Protein 5MP7 (pdb70)

Organism: Mycolicibacterium smegmatis (strain ATCC 700084 / mc(2)155) (NCBI:txid246196)

Sequence (894 aa):
KNLMLFAGRAHPELADQVAKELDVAVTAQTARDFANGEIFVRFDESVRGCDAFVLQSHPAPLNQWLMEQLIMIDALKRGSAKRITAILPFYPYARQDKKHRGREPISARLVADLLKTAGADRIVSVDLHTDQIQGFFDGPVDHMRAQKLLTGYIGEHYADEDMVVVSPDSGRVRVAEKWADSLGGVPLAFIHKTRSNRVVGDVKGKTCILTDDMIDTGGTIAGAVNLLREDGAKDVIIAATHGVLSDPAPQRLAECGAREVIVTNTLPITEDKRFPQLTVLSIAPLLANTIRAVFENGKNLMLFAGRAHPELADQVAKELDVAVTAQTARDFANGEIFVRFDESVRGCDAFVLQSHPAPLNQWLMEQLIMIDALKRGSAKRITAILPFYPYARQDKKHRGREPISARLVADLLKTAGADRIVSVDLHTDQIQGFFDGPVDHMRAQKLLTGYIGEHYADEDMVVVSPDSGRVRVAEKWADSLGGVPLAFIHKTRSNRVVGDVKGKTCILTDDMIDTGGTIAGAVNLLREDGAKDVIIAATHGVLSDPAPQRLAECGAREVIVTNTLPITEDKRFPQLTVLSIAPLLANTIRAVFENGKNLMLFAGRAHPELADQVAKELDVAVTAQTARDFANGEIFVRFDESVRGCDAFVLQSHPAPLNQWLMEQLIMIDALKRGSAKRITAILPFYPYARQDKKHRGREPISARLVADLLKTAGADRIVSVDLHTDQIQGFFDGPVDHMRAQKLLTGYIGEHYADEDMVVVSPDSGRVRVAEKWADSLGGVPLAFIHKTRSNRVVGDVKGKTCILTDDMIDTGGTIAGAVNLLREDGAKDVIIAATHGVLSDPAPQRLAECGAREVIVTNTLPITEDKRFPQLTVLSIAPLLANTIRAVFENG

CATH classification: 3.40.50.2020 (+1 more: 3.40.50.2020)

Solvent-accessible surface area: 37695 Å² total; per-residue (Å²): 149,76,28,17,0,0,11,8,83,13,12,90,125,1,7,67,63,0,12,152,90,23,132,44,87,56,7,51,37,24,4,143,64,86,49,3,16,5,6,42,1,88,2,72,80,63,2,179,27,0,7,1,3,0,6,2,3,0,24,59,82,0,6,36,29,0,0,0,0,0,1,0,0,0,3,0,82,70,14,60,18,117,92,5,2,0,0,0,0,4,9,0,2,6,49,22,24,113,70,97,231,12,100,5,3,33,1,0,90,1,1,1,28,0,0,84,37,0,14,1,60,39,2,1,0,1,26,13,76,48,66,130,4,79,66,39,11,121,34,73,20,49,10,39,114,0,32,182,67,1,12,37,41,0,27,144,103,5,72,146,48,85,17,0,0,0,0,0,51,84,68,36,43,136,46,0,76,92,6,5,100,58,20,70,58,31,67,59,3,50,3,72,66,62,246,97,75,131,28,70,49,93,2,147,45,44,2,0,0,1,0,22,14,18,0,23,49,4,32,72,5,16,35,4,4,58,30,0,135,110,70,38,20,131,28,11,0,0,0,0,6,5,1,13,2,12,90,49,0,18,105,94,0,33,128,23,61,3,144,20,0,0,0,0,12,0,5,25,15,70,134,94,51,100,23,128,46,18,35,42,29,43,0,2,60,53,1,1,83,11,1,99,64,24,34,100,102,117,154,77,29,18,0,0,15,9,81,13,13,91,97,1,7,57,50,0,11,150,102,31,133,44,86,55,8,51,38,23,23,131,67,107,121,115,44,104,25,63,22,117,33,78,92,88,12,177,30,0,7,1,4,0,6,2,3,2,21,92,86,42,86,54,32,13,92,0,0,18,54,0,0,46,32,0,88,177,23,55,18,128,92,5,2,0,0,0,0,16,10,0,87,6,124,42,22,116,105,95,242,30,243,62,84,68,15,0,108,97,4,1,50,66,0,84,108,11,14,1,60,39,2,2,0,1,27,12,71,49,56,130,5,78,68,40,12,117,36,72,20,47,11,40,98,0,30,183,69,2,11,45,40,0,28,132,101,11,70,145,47,83,15,0,0,0,0,5,40,87,71,38,44,143,37,0,73,60,8,6,99,61,23,70,58,30,70,60,3,51,6,72,74,69,245,96,63,128,26,67,48,91,3,122,48,40,2,0,0,1,0,17,11,17,1,38,8,4,25,72,3,5,37,4,4,67,36,0,160,127,63,32,19,139,31,10,0,1,0,0,6,5,1,32,2,31,81,18,0,19,96,8,0,30,102,16,53,3,137,16,0,0,0,0,12,0,5,25,14,64,142,136,49,114,23,127,48,22,34,44,30,44,0,2,63,54,1,8,87,13,2,96,50,24,36,78,101,116,159,78,33,18,0,0,14,8,82,12,13,84,104,1,5,85,42,0,12,172,81,22,136,45,88,50,7,50,39,32,19,141,62,78,58,2,17,6,6,31,1,78,3,71,79,68,3,179,31,0,8,1,4,0,6,1,2,0,19,59,80,0,4,40,30,1,1,0,0,0,0,0,0,0,1,0,85,72,11,54,17,128,90,5,2,0,0,0,0,4,9,0,2,5,59,22,20,124,67,96,248,24,98,6,2,32,1,0,89,1,1,1,27,0,0,83,40,0,15,1,58,46,2,2,0,1,27,11,61,46,35,128,4,81,66,42,11,123,34,73,20,52,17,48,115,0,41,185,65,2,12,38,39,0,28,139,106,9,70,143,54,89,16,0,0,0,0,0,42,87,66,31,45,131,57,0,94,116,9,4,99,58,21,70,60,29,68,59,3,50,2,73,61,64,243,101,72,129,26,69,48,101,3,140,46,43,3,0,0,2,5,19,18,15,1,23,55,4,33,66,6,16,34,3,1,82,30,0,146,124,58,27,16,123,43,4,0,0,0,0,6,4,0,15,3,15,88,55,0,10,47,98,0,26,124,25,35,5,140,19,0,0,0,0,11,0,3,23,20,70,85,66,31,91,13,85,46,15,34,41,30,43,0,0,59,46,1,1,77,10,2,88,41,30,33,105,144,86

Structure (mmCIF, N/CA/C/O backbone):
data_5MP7
#
_entry.id   5MP7
#
_cell.length_a   85.292
_cell.length_b   85.292
_cell.length_c   249.791
_cell.angle_alpha   90.00
_cell.angle_beta   90.00
_cell.angle_gamma   90.00
#
_symmetry.space_group_name_H-M   'P 41 21 2'
#
loop_
_entity.id
_entity.type
_entity.pdbx_description
1 polymer 'Ribose-phosphate pyrophosphokinase'
2 non-polymer 'ACETATE ION'
3 water water
#
loop_
_atom_site.group_PDB
_atom_site.id
_atom_site.type_symbol
_atom_site.label_atom_id
_atom_site.label_alt_id
_atom_site.label_comp_id
_atom_site.label_asym_id
_atom_site.label_entity_id
_atom_site.label_seq_id
_atom_site.pdbx_PDB_ins_code
_atom_site.Cartn_x
_atom_site.Cartn_y
_atom_site.Cartn_z
_atom_site.occupancy
_atom_site.B_iso_or_equiv
_atom_site.auth_seq_id
_atom_site.auth_comp_id
_atom_site.auth_asym_id
_atom_site.auth_atom_id
_atom_site.pdbx_PDB_model_num
ATOM 1 N N . LYS A 1 10 ? 21.355 16.374 -74.183 1.00 42.49 10 LYS A N 1
ATOM 2 C CA . LYS A 1 10 ? 21.866 15.231 -73.320 1.00 44.55 10 LYS A CA 1
ATOM 3 C C . LYS A 1 10 ? 22.999 15.597 -72.392 1.00 40.69 10 LYS A C 1
ATOM 4 O O . LYS A 1 10 ? 24.018 16.091 -72.820 1.00 44.03 10 LYS A O 1
ATOM 10 N N . ASN A 1 11 ? 22.863 15.253 -71.128 1.00 38.97 11 ASN A N 1
ATOM 11 C CA . ASN A 1 11 ? 23.819 15.663 -70.129 1.00 39.01 11 ASN A CA 1
ATOM 12 C C . ASN A 1 11 ? 24.083 14.497 -69.152 1.00 35.86 11 ASN A C 1
ATOM 13 O O . ASN A 1 11 ? 23.179 14.020 -68.469 1.00 32.65 11 ASN A O 1
ATOM 18 N N . LEU A 1 12 ? 25.328 14.053 -69.087 1.00 34.15 12 LEU A N 1
ATOM 19 C CA . LEU A 1 12 ? 25.703 12.914 -68.254 1.00 35.65 12 LEU A CA 1
ATOM 20 C C . LEU A 1 12 ? 26.009 13.393 -66.849 1.00 32.90 12 LEU A C 1
ATOM 21 O O . LEU A 1 12 ? 26.863 14.240 -66.662 1.00 34.35 12 LEU A O 1
ATOM 26 N N . MET A 1 13 ? 25.338 12.836 -65.864 1.00 31.24 13 MET A N 1
ATOM 27 C CA . MET A 1 13 ? 25.642 13.134 -64.478 1.00 31.48 13 MET A CA 1
ATOM 28 C C . MET A 1 13 ? 25.833 11.876 -63.671 1.00 27.98 13 MET A C 1
ATOM 29 O O . MET A 1 13 ? 25.054 10.949 -63.708 1.00 26.20 13 MET A O 1
ATOM 34 N N . LEU A 1 14 ? 26.877 11.897 -62.885 1.00 29.54 14 LEU A N 1
ATOM 35 C CA . LEU A 1 14 ? 27.300 10.773 -62.120 1.00 28.92 14 LEU A CA 1
ATOM 36 C C . LEU A 1 14 ? 27.067 11.120 -60.650 1.00 28.37 14 LEU A C 1
ATOM 37 O O . LEU A 1 14 ? 27.536 12.121 -60.149 1.00 30.16 14 LEU A O 1
ATOM 42 N N . PHE A 1 15 ? 26.359 10.253 -59.958 1.00 28.92 15 PHE A N 1
ATOM 43 C CA . PHE A 1 15 ? 26.078 10.389 -58.542 1.00 28.96 15 PHE A CA 1
ATOM 44 C C . PHE A 1 15 ? 26.686 9.181 -57.826 1.00 32.29 15 PHE A C 1
ATOM 45 O O . PHE A 1 15 ? 26.737 8.094 -58.381 1.00 34.40 15 PHE A O 1
ATOM 53 N N . ALA A 1 16 ? 27.122 9.362 -56.596 1.00 33.08 16 ALA A N 1
ATOM 54 C CA . ALA A 1 16 ? 27.750 8.288 -55.864 1.00 36.50 16 ALA A CA 1
ATOM 55 C C . ALA A 1 16 ? 27.333 8.325 -54.425 1.00 36.55 16 ALA A C 1
ATOM 56 O O . ALA A 1 16 ? 27.234 9.384 -53.822 1.00 34.36 16 ALA A O 1
ATOM 58 N N . GLY A 1 17 ? 27.050 7.151 -53.886 1.00 37.17 17 GLY A N 1
ATOM 59 C CA . GLY A 1 17 ? 26.899 7.007 -52.450 1.00 40.52 17 GLY A CA 1
ATOM 60 C C . GLY A 1 17 ? 28.243 6.953 -51.728 1.00 38.12 17 GLY A C 1
ATOM 61 O O . GLY A 1 17 ? 29.289 6.951 -52.349 1.00 41.07 17 GLY A O 1
ATOM 62 N N . ARG A 1 18 ? 28.183 6.930 -50.404 1.00 40.63 18 ARG A N 1
ATOM 63 C CA . ARG A 1 18 ? 29.365 7.027 -49.537 1.00 41.87 18 ARG A CA 1
ATOM 64 C C . ARG A 1 18 ? 30.084 5.707 -49.280 1.00 35.55 18 ARG A C 1
ATOM 65 O O . ARG A 1 18 ? 31.148 5.722 -48.707 1.00 35.17 18 ARG A O 1
ATOM 73 N N . ALA A 1 19 ? 29.520 4.579 -49.689 1.00 32.69 19 ALA A N 1
ATOM 74 C CA . ALA A 1 19 ? 30.091 3.283 -49.350 1.00 33.90 19 ALA A CA 1
ATOM 75 C C . ALA A 1 19 ? 31.484 2.988 -49.955 1.00 33.69 19 ALA A C 1
ATOM 76 O O . ALA A 1 19 ? 32.294 2.320 -49.330 1.00 33.71 19 ALA A O 1
ATOM 78 N N . HIS A 1 20 ? 31.765 3.466 -51.158 1.00 32.36 20 HIS A N 1
ATOM 79 C CA . HIS A 1 20 ? 32.971 3.049 -51.799 1.00 30.17 20 HIS A CA 1
ATOM 80 C C . HIS A 1 20 ? 33.485 4.185 -52.621 1.00 31.52 20 HIS A C 1
ATOM 81 O O . HIS A 1 20 ? 33.421 4.155 -53.834 1.00 29.15 20 HIS A O 1
ATOM 88 N N . PRO A 1 21 ? 34.065 5.190 -51.942 1.00 36.31 21 PRO A N 1
ATOM 89 C CA . PRO A 1 21 ? 34.568 6.415 -52.590 1.00 36.81 21 PRO A CA 1
ATOM 90 C C . PRO A 1 21 ? 35.736 6.243 -53.599 1.00 37.53 21 PRO A C 1
ATOM 91 O O . PRO A 1 21 ? 35.789 6.987 -54.583 1.00 42.32 21 PRO A O 1
ATOM 95 N N . GLU A 1 22 ? 36.640 5.297 -53.383 1.00 37.35 22 GLU A N 1
ATOM 96 C CA . GLU A 1 22 ? 37.719 5.046 -54.353 1.00 39.91 22 GLU A CA 1
ATOM 97 C C . GLU A 1 22 ? 37.191 4.610 -55.703 1.00 35.81 22 GLU A C 1
ATOM 98 O O . GLU A 1 22 ? 37.700 5.039 -56.743 1.00 36.02 22 GLU A O 1
ATOM 104 N N . LEU A 1 23 ? 36.179 3.748 -55.714 1.00 33.50 23 LEU A N 1
ATOM 105 C CA . LEU A 1 23 ? 35.642 3.277 -56.981 1.00 31.77 23 LEU A CA 1
ATOM 106 C C . LEU A 1 23 ? 35.003 4.438 -57.716 1.00 32.34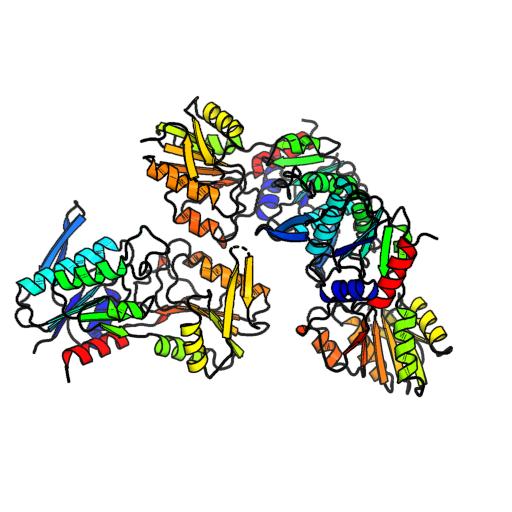 23 LEU A C 1
ATOM 107 O O . LEU A 1 23 ? 35.193 4.574 -58.927 1.00 31.94 23 LEU A O 1
ATOM 112 N N . ALA A 1 24 ? 34.231 5.244 -56.989 1.00 30.63 24 ALA A N 1
ATOM 113 C CA . ALA A 1 24 ? 33.545 6.393 -57.595 1.00 33.06 24 ALA A CA 1
ATOM 114 C C . ALA A 1 24 ? 34.521 7.370 -58.230 1.00 31.40 24 ALA A C 1
ATOM 115 O O . ALA A 1 24 ? 34.307 7.865 -59.324 1.00 30.29 24 ALA A O 1
ATOM 117 N N . ASP A 1 25 ? 35.601 7.635 -57.519 1.00 36.08 25 ASP A N 1
ATOM 118 C CA . ASP A 1 25 ? 36.658 8.500 -58.011 1.00 37.09 25 ASP A CA 1
ATOM 119 C C . ASP A 1 25 ? 37.345 7.911 -59.231 1.00 33.37 25 ASP A C 1
ATOM 120 O O . ASP A 1 25 ? 37.603 8.654 -60.162 1.00 32.82 25 ASP A O 1
ATOM 125 N N . GLN A 1 26 ? 37.637 6.604 -59.234 1.00 31.26 26 GLN A N 1
ATOM 126 C CA . GLN A 1 26 ? 38.251 5.950 -60.410 1.00 31.81 26 GLN A CA 1
ATOM 127 C C . GLN A 1 26 ? 37.345 5.996 -61.638 1.00 32.57 26 GLN A C 1
ATOM 128 O O . GLN A 1 26 ? 37.815 6.265 -62.729 1.00 33.29 26 GLN A O 1
ATOM 134 N N . VAL A 1 27 ? 36.037 5.796 -61.454 1.00 30.65 27 VAL A N 1
ATOM 135 C CA . VAL A 1 27 ? 35.105 5.824 -62.559 1.00 28.00 27 VAL A CA 1
ATOM 136 C C . VAL A 1 27 ? 34.967 7.234 -63.126 1.00 29.59 27 VAL A C 1
ATOM 137 O O . VAL A 1 27 ? 34.960 7.416 -64.326 1.00 28.17 27 VAL A O 1
ATOM 141 N N . ALA A 1 28 ? 34.841 8.214 -62.236 1.00 29.61 28 ALA A N 1
ATOM 142 C CA . ALA A 1 28 ? 34.784 9.622 -62.595 1.00 28.81 28 ALA A CA 1
ATOM 143 C C . ALA A 1 28 ? 35.988 10.065 -63.408 1.00 30.05 28 ALA A C 1
ATOM 144 O O . ALA A 1 28 ? 35.833 10.775 -64.387 1.00 31.44 28 ALA A O 1
ATOM 146 N N . LYS A 1 29 ? 37.180 9.651 -62.993 1.00 33.57 29 LYS A N 1
ATOM 147 C CA . LYS A 1 29 ? 38.395 9.951 -63.747 1.00 35.68 29 LYS A CA 1
ATOM 148 C C . LYS A 1 29 ? 38.400 9.372 -65.116 1.00 31.99 29 LYS A C 1
ATOM 149 O O . LYS A 1 29 ? 38.777 10.052 -66.030 1.00 37.54 29 LYS A O 1
ATOM 155 N N . GLU A 1 30 ? 37.972 8.127 -65.275 1.00 34.89 30 GLU A N 1
ATOM 156 C CA . GLU A 1 30 ? 37.910 7.475 -66.621 1.00 35.02 30 GLU A CA 1
ATOM 157 C C . GLU A 1 30 ? 36.958 8.181 -67.573 1.00 34.85 30 GLU A C 1
ATOM 158 O O . GLU A 1 30 ? 37.229 8.247 -68.770 1.00 37.26 30 GLU A O 1
ATOM 164 N N . LEU A 1 31 ? 35.852 8.690 -67.033 1.00 33.78 31 LEU A N 1
ATOM 165 C CA . LEU A 1 31 ? 34.840 9.395 -67.819 1.00 35.96 31 LEU A CA 1
ATOM 166 C C . LEU A 1 31 ? 35.138 10.857 -68.008 1.00 39.38 31 LEU A C 1
ATOM 167 O O . LEU A 1 31 ? 34.524 11.472 -68.864 1.00 39.41 31 LEU A O 1
ATOM 172 N N . ASP A 1 32 ? 36.044 11.411 -67.191 1.00 42.64 32 ASP A N 1
ATOM 173 C CA . ASP A 1 32 ? 36.347 12.846 -67.167 1.00 47.64 32 ASP A CA 1
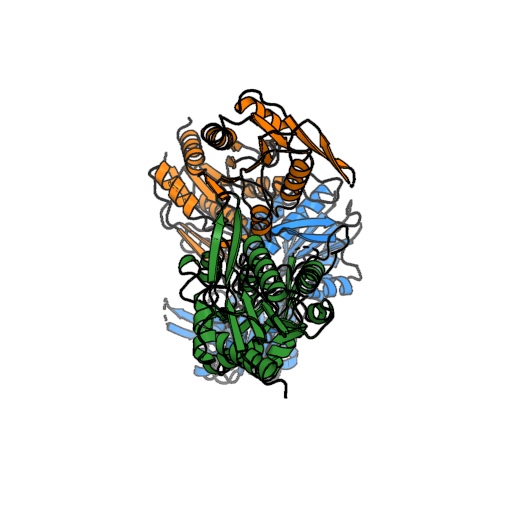ATOM 174 C C . ASP A 1 32 ? 35.148 13.687 -66.766 1.00 43.00 32 ASP A C 1
ATOM 175 O O . ASP A 1 32 ? 34.866 14.737 -67.347 1.00 42.60 32 ASP A O 1
ATOM 180 N N . VAL A 1 33 ? 34.406 13.194 -65.803 1.00 44.48 33 VAL A N 1
ATOM 181 C CA . VAL A 1 33 ? 33.216 13.887 -65.324 1.00 46.19 33 VAL A CA 1
ATOM 182 C C . VAL A 1 33 ? 33.310 13.907 -63.828 1.00 46.00 33 VAL A C 1
ATOM 183 O O . VAL A 1 33 ? 33.569 12.878 -63.242 1.00 53.04 33 VAL A O 1
ATOM 187 N N . ALA A 1 34 ? 33.084 15.056 -63.205 1.00 44.12 34 ALA A N 1
ATOM 188 C CA . ALA A 1 34 ? 33.102 15.150 -61.744 1.00 42.62 34 ALA A CA 1
ATOM 189 C C . ALA A 1 34 ? 31.842 14.493 -61.178 1.00 40.82 34 ALA A C 1
ATOM 190 O O . ALA A 1 34 ? 30.787 14.500 -61.814 1.00 45.86 34 ALA A O 1
ATOM 192 N N . VAL A 1 35 ? 31.975 13.917 -59.986 1.00 39.90 35 VAL A N 1
ATOM 193 C CA . VAL A 1 35 ? 30.842 13.404 -59.236 1.00 35.67 35 VAL A CA 1
ATOM 194 C C . VAL A 1 35 ? 30.014 14.601 -58.802 1.00 33.64 35 VAL A C 1
ATOM 195 O O . VAL A 1 35 ? 30.557 15.601 -58.392 1.00 35.19 35 VAL A O 1
ATOM 199 N N . THR A 1 36 ? 28.706 14.494 -58.927 1.00 32.14 36 THR A N 1
ATOM 200 C CA . THR A 1 36 ? 27.794 15.568 -58.609 1.00 34.55 36 THR A CA 1
ATOM 201 C C . THR A 1 36 ? 27.763 15.807 -57.106 1.00 31.93 36 THR A C 1
ATOM 202 O O . THR A 1 36 ? 27.709 14.881 -56.319 1.00 29.35 36 THR A O 1
ATOM 206 N N . ALA A 1 37 ? 27.820 17.077 -56.738 1.00 33.66 37 ALA A N 1
ATOM 207 C CA . ALA A 1 37 ? 27.929 17.504 -55.353 1.00 36.29 37 ALA A CA 1
ATOM 208 C C . ALA A 1 37 ? 26.646 17.187 -54.631 1.00 36.46 37 ALA A C 1
ATOM 209 O O . ALA A 1 37 ? 25.556 17.391 -55.169 1.00 39.31 37 ALA A O 1
ATOM 211 N N . GLN A 1 38 ? 26.771 16.665 -53.430 1.00 38.08 38 GLN A N 1
ATOM 212 C CA . GLN A 1 38 ? 25.620 16.393 -52.630 1.00 43.67 38 GLN A CA 1
ATOM 213 C C . GLN A 1 38 ? 25.958 16.357 -51.171 1.00 41.94 38 GLN A C 1
ATOM 214 O O . GLN A 1 38 ? 27.049 16.013 -50.803 1.00 44.15 38 GLN A O 1
ATOM 220 N N . THR A 1 39 ? 24.971 16.625 -50.347 1.00 45.90 39 THR A N 1
ATOM 221 C CA . THR A 1 39 ? 25.064 16.414 -48.916 1.00 48.36 39 THR A CA 1
ATOM 222 C C . THR A 1 39 ? 24.459 15.036 -48.608 1.00 47.31 39 THR A C 1
ATOM 223 O O . THR A 1 39 ? 23.322 14.764 -48.973 1.00 51.67 39 THR A O 1
ATOM 227 N N . ALA A 1 40 ? 25.225 14.153 -47.995 1.00 47.53 40 ALA A N 1
ATOM 228 C CA .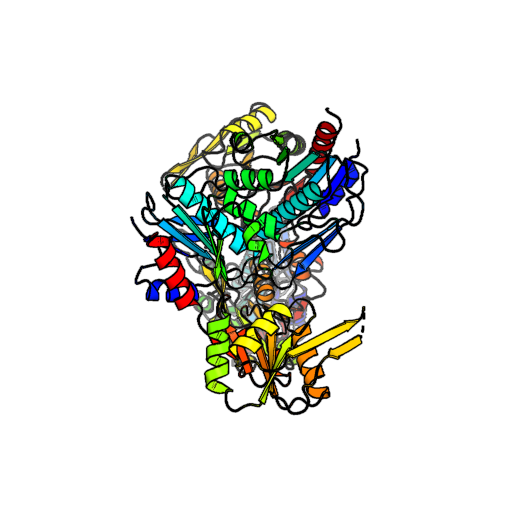 ALA A 1 40 ? 24.734 12.819 -47.610 1.00 49.86 40 ALA A CA 1
ATOM 229 C C . ALA A 1 40 ? 25.187 12.552 -46.199 1.00 48.08 40 ALA A C 1
ATOM 230 O O . ALA A 1 40 ? 26.382 12.431 -45.955 1.00 53.05 40 ALA A O 1
ATOM 232 N N . ARG A 1 41 ? 24.239 12.447 -45.278 1.00 50.65 41 ARG A N 1
ATOM 233 C CA . ARG A 1 41 ? 24.519 12.343 -43.858 1.00 53.66 41 ARG A CA 1
ATOM 234 C C . ARG A 1 41 ? 23.473 11.519 -43.124 1.00 53.91 41 ARG A C 1
ATOM 235 O O . ARG A 1 41 ? 22.339 11.403 -43.577 1.00 52.16 41 ARG A O 1
ATOM 243 N N . ASP A 1 42 ? 23.847 11.037 -41.943 1.00 57.06 42 ASP A N 1
ATOM 244 C CA . ASP A 1 42 ? 22.996 10.194 -41.111 1.00 61.53 42 ASP A CA 1
ATOM 245 C C . ASP A 1 42 ? 22.538 10.953 -39.881 1.00 57.38 42 ASP A C 1
ATOM 246 O O . ASP A 1 42 ? 23.339 11.566 -39.185 1.00 63.65 42 ASP A O 1
ATOM 251 N N . PHE A 1 43 ? 21.244 10.903 -39.609 1.00 56.99 43 PHE A N 1
ATOM 252 C CA . PHE A 1 43 ? 20.726 11.207 -38.275 1.00 58.54 43 PHE A CA 1
ATOM 253 C C . PHE A 1 43 ? 21.112 10.085 -37.321 1.00 53.85 43 PHE A C 1
ATOM 254 O O . PHE A 1 43 ? 21.386 8.963 -37.745 1.00 46.98 43 PHE A O 1
ATOM 262 N N . ALA A 1 44 ? 21.160 10.405 -36.031 1.00 58.75 44 ALA A N 1
ATOM 263 C CA . ALA A 1 44 ? 21.598 9.447 -35.002 1.00 58.35 44 ALA A CA 1
ATOM 264 C C . ALA A 1 44 ? 20.717 8.208 -35.028 1.00 60.28 44 ALA A C 1
ATOM 265 O O . ALA A 1 44 ? 21.173 7.077 -34.790 1.00 57.67 44 ALA A O 1
ATOM 267 N N . ASN A 1 45 ? 19.440 8.469 -35.315 1.00 61.11 45 ASN A N 1
ATOM 268 C CA . ASN A 1 45 ? 18.433 7.466 -35.700 1.00 55.37 45 ASN A CA 1
ATOM 269 C C . ASN A 1 45 ? 18.899 6.367 -36.682 1.00 52.06 45 ASN A C 1
ATOM 270 O O . ASN A 1 45 ? 18.539 5.200 -36.527 1.00 46.97 45 ASN A O 1
ATOM 275 N N . GLY A 1 46 ? 19.690 6.748 -37.693 1.00 48.19 46 GLY A N 1
ATOM 276 C CA . GLY A 1 46 ? 20.063 5.877 -38.824 1.00 40.76 46 GLY A CA 1
ATOM 277 C C . GLY A 1 46 ? 19.402 6.346 -40.123 1.00 40.71 46 GLY A C 1
ATOM 278 O O . GLY A 1 46 ? 19.770 5.898 -41.195 1.00 35.01 46 GLY A O 1
ATOM 279 N N . GLU A 1 47 ? 18.381 7.202 -40.028 1.00 38.92 47 GLU A N 1
ATOM 280 C CA . GLU A 1 47 ? 17.757 7.786 -41.216 1.00 39.58 47 GLU A CA 1
ATOM 281 C C . GLU A 1 47 ? 18.787 8.548 -42.023 1.00 38.85 47 GLU A C 1
ATOM 282 O O . GLU A 1 47 ? 19.572 9.308 -41.494 1.00 41.90 47 GLU A O 1
ATOM 288 N N . ILE A 1 48 ? 18.751 8.361 -43.323 1.00 40.97 48 ILE A N 1
ATOM 289 C CA . ILE A 1 48 ? 19.661 9.032 -44.239 1.00 41.11 48 ILE A CA 1
ATOM 290 C C . ILE A 1 48 ? 19.036 10.304 -44.807 1.00 39.37 48 ILE A C 1
ATOM 291 O O . ILE A 1 48 ? 17.884 10.300 -45.198 1.00 37.41 48 ILE A O 1
ATOM 296 N N . PHE A 1 49 ? 19.840 11.353 -44.882 1.00 41.02 49 PHE A N 1
ATOM 297 C CA . PHE A 1 49 ? 19.454 12.610 -45.463 1.00 42.14 49 PHE A CA 1
ATOM 298 C C . PHE A 1 49 ? 20.259 12.800 -46.724 1.00 37.88 49 PHE A C 1
ATOM 299 O O . PHE A 1 49 ? 21.459 12.691 -46.706 1.00 32.50 49 PHE A O 1
ATOM 307 N N . VAL A 1 50 ? 19.598 13.173 -47.809 1.00 37.20 50 VAL A N 1
ATOM 308 C CA . VAL A 1 50 ? 20.257 13.340 -49.092 1.00 33.09 50 VAL A CA 1
ATOM 309 C C . VAL A 1 50 ? 19.813 14.648 -49.671 1.00 31.72 50 VAL A C 1
ATOM 310 O O . VAL A 1 50 ? 18.638 14.922 -49.683 1.00 35.05 50 VAL A O 1
ATOM 314 N N . ARG A 1 51 ? 20.733 15.441 -50.204 1.00 30.71 51 ARG A N 1
ATOM 315 C CA . ARG A 1 51 ? 20.362 16.631 -50.954 1.00 34.82 51 ARG A CA 1
ATOM 316 C C . ARG A 1 51 ? 21.349 16.918 -52.060 1.00 32.14 51 ARG A C 1
ATOM 317 O O . ARG A 1 51 ? 22.532 16.896 -51.831 1.00 30.86 51 ARG A O 1
ATOM 325 N N . PHE A 1 52 ? 20.857 17.184 -53.262 1.00 35.26 52 PHE A N 1
ATOM 326 C CA . PHE A 1 52 ? 21.751 17.477 -54.373 1.00 38.64 52 PHE A CA 1
ATOM 327 C C . PHE A 1 52 ? 22.076 18.955 -54.365 1.00 40.45 52 PHE A C 1
ATOM 328 O O . PHE A 1 52 ? 21.195 19.781 -54.203 1.00 33.58 52 PHE A O 1
ATOM 336 N N . ASP A 1 53 ? 23.349 19.280 -54.562 1.00 42.01 53 ASP A N 1
ATOM 337 C CA . ASP A 1 53 ? 23.804 20.661 -54.438 1.00 46.27 53 ASP A CA 1
ATOM 338 C C . ASP A 1 53 ? 24.043 21.356 -55.771 1.00 46.07 53 ASP A C 1
ATOM 339 O O . ASP A 1 53 ? 24.600 22.437 -55.806 1.00 51.40 53 ASP A O 1
ATOM 344 N N . GLU A 1 54 ? 23.564 20.760 -56.858 1.00 45.96 54 GLU A N 1
ATOM 345 C CA . GLU A 1 54 ? 23.468 21.430 -58.156 1.00 48.68 54 GLU A CA 1
ATOM 346 C C . GLU A 1 54 ? 22.253 20.878 -58.879 1.00 48.45 54 GLU A C 1
ATOM 347 O O . GLU A 1 54 ? 21.644 19.897 -58.404 1.00 51.88 54 GLU A O 1
ATOM 353 N N . SER A 1 55 ? 21.879 21.501 -60.004 1.00 43.47 55 SER A N 1
ATOM 354 C CA . SER A 1 55 ? 20.667 21.098 -60.730 1.00 41.35 55 SER A CA 1
ATOM 355 C C . SER A 1 55 ? 20.805 19.715 -61.343 1.00 36.63 55 SER A C 1
ATOM 356 O O . SER A 1 55 ? 21.874 19.368 -61.830 1.00 37.60 55 SER A O 1
ATOM 359 N N . VAL A 1 56 ? 19.734 18.926 -61.289 1.00 31.87 56 VAL A N 1
ATOM 360 C CA . VAL A 1 56 ? 19.718 17.599 -61.911 1.00 30.88 56 VAL A CA 1
ATOM 361 C C . VAL A 1 56 ? 18.641 17.437 -62.968 1.00 29.67 56 VAL A C 1
ATOM 362 O O . VAL A 1 56 ? 18.513 16.397 -63.586 1.00 32.25 56 VAL A O 1
ATOM 366 N N . ARG A 1 57 ? 17.877 18.483 -63.209 1.00 34.13 57 ARG A N 1
ATOM 367 C CA . ARG A 1 57 ? 16.786 18.487 -64.183 1.00 33.36 57 ARG A CA 1
ATOM 368 C C . ARG A 1 57 ? 17.311 18.147 -65.579 1.00 29.99 57 ARG A C 1
ATOM 369 O O . ARG A 1 57 ? 18.313 18.680 -66.013 1.00 31.69 57 ARG A O 1
ATOM 377 N N . GLY A 1 58 ? 16.694 17.155 -66.214 1.00 30.25 58 GLY A N 1
ATOM 378 C CA . GLY A 1 58 ? 16.999 16.773 -67.589 1.00 28.31 58 GLY A CA 1
ATOM 379 C C . GLY A 1 58 ? 18.203 15.900 -67.855 1.00 30.71 58 GLY A C 1
ATOM 380 O O . GLY A 1 58 ? 18.469 15.562 -69.012 1.00 31.65 58 GLY A O 1
ATOM 381 N N . CYS A 1 59 ? 18.882 15.451 -66.800 1.00 33.50 59 CYS A N 1
ATOM 382 C CA . CYS A 1 59 ? 20.106 14.687 -66.937 1.00 35.30 59 CYS A CA 1
ATOM 383 C C . CYS A 1 59 ? 19.887 13.178 -67.179 1.00 36.47 59 CYS A C 1
ATOM 384 O O . CYS A 1 59 ? 18.842 12.615 -66.897 1.00 31.73 59 CYS A O 1
ATOM 387 N N . ASP A 1 60 ? 20.910 12.561 -67.736 1.00 38.44 60 ASP A N 1
ATOM 388 C CA . ASP A 1 60 ? 21.035 11.120 -67.781 1.00 39.06 60 ASP A CA 1
ATOM 389 C C . ASP A 1 60 ? 21.887 10.771 -66.560 1.00 33.51 60 ASP A C 1
ATOM 390 O O . ASP A 1 60 ? 23.066 11.071 -66.530 1.00 31.80 60 ASP A O 1
ATOM 395 N N . ALA A 1 61 ? 21.260 10.198 -65.542 1.00 30.04 61 ALA A N 1
ATOM 396 C CA . ALA A 1 61 ? 21.878 10.018 -64.253 1.00 28.33 61 ALA A CA 1
ATOM 397 C C . ALA A 1 61 ? 22.340 8.600 -64.097 1.00 28.01 61 ALA A C 1
ATOM 398 O O . ALA A 1 61 ? 21.633 7.670 -64.492 1.00 29.46 61 ALA A O 1
ATOM 400 N N . PHE A 1 62 ? 23.540 8.445 -63.540 1.00 26.71 62 PHE A N 1
ATOM 401 C CA . PHE A 1 62 ? 24.099 7.143 -63.194 1.00 27.12 62 PHE A CA 1
ATOM 402 C C . PHE A 1 62 ? 24.403 7.158 -61.702 1.00 27.50 62 PHE A C 1
ATOM 403 O O . PHE A 1 62 ? 25.189 7.977 -61.224 1.00 29.24 62 PHE A O 1
ATOM 411 N N . VAL A 1 63 ? 23.729 6.307 -60.953 1.00 25.81 63 VAL A N 1
ATOM 412 C CA . VAL A 1 63 ? 23.805 6.354 -59.496 1.00 25.68 63 VAL A CA 1
ATOM 413 C C . VAL A 1 63 ? 24.600 5.158 -59.053 1.00 26.39 63 VAL A C 1
ATOM 414 O O . VAL A 1 63 ? 24.110 4.074 -59.092 1.00 24.32 63 VAL A O 1
ATOM 418 N N . LEU A 1 64 ? 25.835 5.388 -58.629 1.00 29.37 64 LEU A N 1
ATOM 419 C CA . LEU A 1 64 ? 26.773 4.347 -58.317 1.00 31.85 64 LEU A CA 1
ATOM 420 C C . LEU A 1 64 ? 26.814 4.098 -56.824 1.00 33.04 64 LEU A C 1
ATOM 421 O O . LEU A 1 64 ? 27.150 4.967 -56.062 1.00 39.98 64 LEU A O 1
ATOM 426 N N . GLN A 1 65 ? 26.468 2.894 -56.412 1.00 32.87 65 GLN A N 1
ATOM 427 C CA . GLN A 1 65 ? 26.576 2.515 -55.028 1.00 32.63 65 GLN A CA 1
ATOM 428 C C . GLN A 1 65 ? 27.078 1.069 -54.918 1.00 32.32 65 GLN A C 1
ATOM 429 O O . GLN A 1 65 ? 26.450 0.125 -55.434 1.00 33.62 65 GLN A O 1
ATOM 435 N N . SER A 1 66 ? 28.162 0.898 -54.181 1.00 30.89 66 SER A N 1
ATOM 436 C CA . SER A 1 66 ? 28.599 -0.417 -53.754 1.00 30.26 66 SER A CA 1
ATOM 437 C C . SER A 1 66 ? 27.911 -0.790 -52.416 1.00 29.19 66 SER A C 1
ATOM 438 O O . SER A 1 66 ? 27.386 0.065 -51.745 1.00 29.49 66 SER A O 1
ATOM 441 N N . HIS A 1 67 ? 27.893 -2.066 -52.042 1.00 29.59 67 HIS A N 1
ATOM 442 C CA . HIS A 1 67 ? 27.075 -2.542 -50.922 1.00 28.12 67 HIS A CA 1
ATOM 443 C C . HIS A 1 67 ? 27.861 -3.428 -49.987 1.00 30.67 67 HIS A C 1
ATOM 444 O O . HIS A 1 67 ? 27.527 -4.604 -49.789 1.00 33.37 67 HIS A O 1
ATOM 451 N N . PRO A 1 68 ? 28.917 -2.879 -49.383 1.00 30.23 68 PRO A N 1
ATOM 452 C CA . PRO A 1 68 ? 29.584 -3.603 -48.321 1.00 29.43 68 PRO A CA 1
ATOM 453 C C . PRO A 1 68 ? 28.769 -3.562 -47.010 1.00 31.90 68 PRO A C 1
ATOM 454 O O . PRO A 1 68 ? 27.778 -2.854 -46.914 1.00 33.80 68 PRO A O 1
ATOM 458 N N . ALA A 1 69 ? 29.243 -4.272 -45.997 1.00 37.60 69 ALA A N 1
ATOM 459 C CA . ALA A 1 69 ? 28.675 -4.208 -44.646 1.00 40.23 69 ALA A CA 1
ATOM 460 C C . ALA A 1 69 ? 28.815 -2.794 -44.073 1.00 41.91 69 ALA A C 1
ATOM 461 O O . ALA A 1 69 ? 29.860 -2.179 -44.265 1.00 45.10 69 ALA A O 1
ATOM 463 N N . PRO A 1 70 ? 27.796 -2.239 -43.412 1.00 47.26 70 PRO A N 1
ATOM 464 C CA . PRO A 1 70 ? 26.425 -2.780 -43.294 1.00 47.59 70 PRO A CA 1
ATOM 465 C C . PRO A 1 70 ? 25.529 -2.477 -44.522 1.00 47.38 70 PRO A C 1
ATOM 466 O O . PRO A 1 70 ? 25.263 -1.309 -44.859 1.00 55.84 70 PRO A O 1
ATOM 470 N N . LEU A 1 71 ? 25.028 -3.521 -45.150 1.00 40.43 71 LEU A N 1
ATOM 471 C CA . LEU A 1 71 ? 24.530 -3.449 -46.549 1.00 38.96 71 LEU A CA 1
ATOM 472 C C . LEU A 1 71 ? 23.172 -2.747 -46.763 1.00 36.28 71 LEU A C 1
ATOM 473 O O . LEU A 1 71 ? 22.965 -2.048 -47.737 1.00 33.81 71 LEU A O 1
ATOM 478 N N . ASN A 1 72 ? 22.264 -2.905 -45.813 1.00 35.58 72 ASN A N 1
ATOM 479 C CA . ASN A 1 72 ? 20.921 -2.359 -45.928 1.00 31.99 72 ASN A CA 1
ATOM 480 C C . ASN A 1 72 ? 20.859 -0.830 -45.912 1.00 32.70 72 ASN A C 1
ATOM 481 O O . ASN A 1 72 ? 20.017 -0.228 -46.581 1.00 28.19 72 ASN A O 1
ATOM 486 N N . GLN A 1 73 ? 21.751 -0.229 -45.136 1.00 32.07 73 GLN A N 1
ATOM 487 C CA . GLN A 1 73 ? 21.960 1.198 -45.151 1.00 33.16 73 GLN A CA 1
ATOM 488 C C . GLN A 1 73 ? 22.320 1.725 -46.547 1.00 28.63 73 GLN A C 1
ATOM 489 O O . GLN A 1 73 ? 21.823 2.756 -46.979 1.00 24.77 73 GLN A O 1
ATOM 495 N N . TRP A 1 74 ? 23.183 1.011 -47.256 1.00 27.27 74 TRP A N 1
ATOM 496 C CA . TRP A 1 74 ? 23.640 1.505 -48.560 1.00 27.27 74 TRP A CA 1
ATOM 497 C C . TRP A 1 74 ? 22.602 1.295 -49.631 1.00 26.17 74 TRP A C 1
ATOM 498 O O . TRP A 1 74 ? 22.516 2.068 -50.584 1.00 26.12 74 TRP A O 1
ATOM 509 N N . LEU A 1 75 ? 21.825 0.245 -49.477 1.00 26.65 75 LEU A N 1
ATOM 510 C CA . LEU A 1 75 ? 20.691 -0.012 -50.364 1.00 29.37 75 LEU A CA 1
ATOM 511 C C . LEU A 1 75 ? 19.613 1.065 -50.222 1.00 26.89 75 LEU A C 1
ATOM 512 O O . LEU A 1 75 ? 19.118 1.579 -51.230 1.00 25.12 75 LEU A O 1
ATOM 517 N N . MET A 1 76 ? 19.268 1.427 -48.982 1.00 26.49 76 MET A N 1
ATOM 518 C CA . MET A 1 76 ? 18.347 2.566 -48.747 1.00 27.67 76 MET A CA 1
ATOM 519 C C . MET A 1 76 ? 18.902 3.890 -49.254 1.00 26.18 76 MET A C 1
ATOM 520 O O . MET A 1 76 ? 18.167 4.648 -49.824 1.00 24.37 76 MET A O 1
ATOM 525 N N . GLU A 1 77 ? 20.207 4.134 -49.116 1.00 24.82 77 GLU A N 1
ATOM 526 C CA . GLU A 1 77 ? 20.780 5.357 -49.637 1.00 25.88 77 GLU A CA 1
ATOM 527 C C . GLU A 1 77 ? 20.612 5.455 -51.147 1.00 23.52 77 GLU A C 1
ATOM 528 O O . GLU A 1 77 ? 20.289 6.510 -51.658 1.00 22.31 77 GLU A O 1
ATOM 534 N N . GLN A 1 78 ? 20.859 4.360 -51.858 1.00 23.09 78 GLN A N 1
ATOM 535 C CA . GLN A 1 78 ? 20.673 4.321 -53.300 1.00 22.75 78 GLN A CA 1
ATOM 536 C C . GLN A 1 78 ? 19.219 4.546 -53.694 1.00 23.86 78 GLN A C 1
ATOM 537 O O . GLN A 1 78 ? 18.946 5.319 -54.607 1.00 23.55 78 GLN A O 1
ATOM 543 N N . LEU A 1 79 ? 18.281 3.897 -53.003 1.00 24.58 79 LEU A N 1
ATOM 544 C CA . LEU A 1 79 ? 16.856 4.114 -53.282 1.00 25.23 79 LEU A CA 1
ATOM 545 C C . LEU A 1 79 ? 16.420 5.545 -53.021 1.00 23.88 79 LEU A C 1
ATOM 546 O O . LEU A 1 79 ? 15.631 6.080 -53.800 1.00 22.59 79 LEU A O 1
ATOM 551 N N . ILE A 1 80 ? 16.930 6.148 -51.952 1.00 22.89 80 ILE A N 1
ATOM 552 C CA . ILE A 1 80 ? 16.617 7.549 -51.618 1.00 24.57 80 ILE A CA 1
ATOM 553 C C . ILE A 1 80 ? 17.154 8.520 -52.693 1.00 26.00 80 ILE A C 1
ATOM 554 O O . ILE A 1 80 ? 16.451 9.413 -53.104 1.00 23.83 80 ILE A O 1
ATOM 559 N N . MET A 1 81 ? 18.368 8.289 -53.178 1.00 27.84 81 MET A N 1
ATOM 560 C CA . MET A 1 81 ? 18.934 9.084 -54.258 1.00 28.72 81 MET A CA 1
ATOM 561 C C . MET A 1 81 ? 18.142 8.952 -55.542 1.00 25.06 81 MET A C 1
ATOM 562 O O . MET A 1 81 ? 17.963 9.924 -56.271 1.00 24.17 81 MET A O 1
ATOM 567 N N . ILE A 1 82 ? 17.708 7.747 -55.855 1.00 22.98 82 ILE A N 1
ATOM 568 C CA . ILE A 1 82 ? 16.891 7.534 -57.041 1.00 24.62 82 ILE A CA 1
ATOM 569 C C . ILE A 1 82 ? 15.519 8.249 -56.942 1.00 24.99 82 ILE A C 1
ATOM 570 O O . ILE A 1 82 ? 15.094 8.843 -57.918 1.00 24.47 82 ILE A O 1
ATOM 575 N N . ASP A 1 83 ? 14.872 8.215 -55.766 1.00 26.50 83 ASP A N 1
ATOM 576 C CA . ASP A 1 83 ? 13.644 8.990 -55.487 1.00 26.95 83 ASP A CA 1
ATOM 577 C C . ASP A 1 83 ? 13.858 10.468 -55.738 1.00 23.70 83 ASP A C 1
ATOM 578 O O . ASP A 1 83 ? 13.014 11.153 -56.318 1.00 20.72 83 ASP A O 1
ATOM 583 N N . ALA A 1 84 ? 14.968 10.985 -55.242 1.00 22.39 84 ALA A N 1
ATOM 584 C CA . ALA A 1 84 ? 15.254 12.394 -55.392 1.00 22.81 84 ALA A CA 1
ATOM 585 C C . ALA A 1 84 ? 15.463 12.795 -56.850 1.00 23.13 84 ALA A C 1
ATOM 586 O O . ALA A 1 84 ? 15.024 13.853 -57.274 1.00 23.09 84 ALA A O 1
ATOM 588 N N . LEU A 1 85 ? 16.132 11.951 -57.621 1.00 24.21 85 LEU A N 1
ATOM 589 C CA . LEU A 1 85 ? 16.315 12.222 -59.038 1.00 24.62 85 LEU A CA 1
ATOM 590 C C . LEU A 1 85 ? 15.003 12.113 -59.793 1.00 25.94 85 LEU A C 1
ATOM 591 O O . LEU A 1 85 ? 14.751 12.869 -60.726 1.00 23.94 85 LEU A O 1
ATOM 596 N N . LYS A 1 86 ? 14.162 11.169 -59.409 1.00 26.83 86 LYS A N 1
ATOM 597 C CA . LYS A 1 86 ? 12.855 11.080 -60.022 1.00 29.13 86 LYS A CA 1
ATOM 598 C C . LYS A 1 86 ? 12.005 12.344 -59.771 1.00 29.13 86 LYS A C 1
ATOM 599 O O . LYS A 1 86 ? 11.376 12.858 -60.710 1.00 31.86 86 LYS A O 1
ATOM 605 N N . ARG A 1 87 ? 12.025 12.859 -58.547 1.00 28.80 87 ARG A N 1
ATOM 606 C CA . ARG A 1 87 ? 11.295 14.106 -58.227 1.00 33.87 87 ARG A CA 1
ATOM 607 C C . ARG A 1 87 ? 11.980 15.378 -58.690 1.00 32.12 87 ARG A C 1
ATOM 608 O O . ARG A 1 87 ? 11.349 16.430 -58.701 1.00 34.09 87 ARG A O 1
ATOM 616 N N . GLY A 1 88 ? 13.274 15.289 -59.018 1.00 28.52 88 GLY A N 1
ATOM 617 C CA . GLY A 1 88 ? 13.999 16.389 -59.568 1.00 25.45 88 GLY A CA 1
ATOM 618 C C . GLY A 1 88 ? 14.024 16.409 -61.073 1.00 26.42 88 GLY A C 1
ATOM 619 O O . GLY A 1 88 ? 14.843 17.122 -61.646 1.00 27.41 88 GLY A O 1
ATOM 620 N N . SER A 1 89 ? 13.178 15.609 -61.734 1.00 27.58 89 SER A N 1
ATOM 621 C CA . SER A 1 89 ? 13.038 15.611 -63.212 1.00 27.24 89 SER A CA 1
ATOM 622 C C . SER A 1 89 ? 14.251 15.170 -63.976 1.00 25.43 89 SER A C 1
ATOM 623 O O . SER A 1 89 ? 14.555 15.754 -65.021 1.00 27.66 89 SER A O 1
ATOM 626 N N . ALA A 1 90 ? 14.972 14.193 -63.450 1.00 24.64 90 ALA A N 1
ATOM 627 C CA . ALA A 1 90 ? 15.978 13.499 -64.250 1.00 28.09 90 ALA A CA 1
ATOM 628 C C . ALA A 1 90 ? 15.285 12.749 -65.402 1.00 29.73 90 ALA A C 1
ATOM 629 O O . ALA A 1 90 ? 14.195 12.225 -65.264 1.00 31.06 90 ALA A O 1
ATOM 631 N N . LYS A 1 91 ? 15.895 12.787 -66.562 1.00 33.70 91 LYS A N 1
ATOM 632 C CA . LYS A 1 91 ? 15.301 12.217 -67.766 1.00 35.18 91 LYS A CA 1
ATOM 633 C C . LYS A 1 91 ? 15.375 10.686 -67.747 1.00 35.26 91 LYS A C 1
ATOM 634 O O . LYS A 1 91 ? 14.386 10.020 -67.948 1.00 35.34 91 LYS A O 1
ATOM 640 N N . ARG A 1 92 ? 16.547 10.148 -67.436 1.00 36.83 92 ARG A N 1
ATOM 641 C CA . ARG A 1 92 ? 16.813 8.709 -67.396 1.00 36.59 92 ARG A CA 1
ATOM 642 C C . ARG A 1 92 ? 17.659 8.408 -66.155 1.00 33.67 92 ARG A C 1
ATOM 643 O O . ARG A 1 92 ? 18.618 9.126 -65.886 1.00 31.33 92 ARG A O 1
ATOM 651 N N . ILE A 1 93 ? 17.331 7.341 -65.430 1.00 29.43 93 ILE A N 1
ATOM 652 C CA . ILE A 1 93 ? 18.065 6.940 -64.232 1.00 25.26 93 ILE A CA 1
ATOM 653 C C . ILE A 1 93 ? 18.567 5.503 -64.363 1.00 24.99 93 ILE A C 1
ATOM 654 O O . ILE A 1 93 ? 17.785 4.574 -64.496 1.00 25.01 93 ILE A O 1
ATOM 659 N N . THR A 1 94 ? 19.874 5.320 -64.318 1.00 23.34 94 THR A N 1
ATOM 660 C CA . THR A 1 94 ? 20.459 4.002 -64.299 1.00 24.71 94 THR A CA 1
ATOM 661 C C . THR A 1 94 ? 21.097 3.743 -62.921 1.00 25.06 94 THR A C 1
ATOM 662 O O . THR A 1 94 ? 21.894 4.520 -62.474 1.00 28.39 94 THR A O 1
ATOM 666 N N . ALA A 1 95 ? 20.719 2.670 -62.257 1.00 23.22 95 ALA A N 1
ATOM 667 C CA . ALA A 1 95 ? 21.330 2.256 -61.016 1.00 24.78 95 ALA A CA 1
ATOM 668 C C . ALA A 1 95 ? 22.486 1.309 -61.318 1.00 28.36 95 ALA A C 1
ATOM 669 O O . ALA A 1 95 ? 22.355 0.348 -62.080 1.00 29.27 95 ALA A O 1
ATOM 671 N N . ILE A 1 96 ? 23.631 1.578 -60.727 1.00 29.00 96 ILE A N 1
ATOM 672 C CA . ILE A 1 96 ? 24.788 0.729 -60.884 1.00 29.13 96 ILE A CA 1
ATOM 673 C C . ILE A 1 96 ? 25.058 0.064 -59.537 1.00 28.16 96 ILE A C 1
ATOM 674 O O . ILE A 1 96 ? 25.310 0.735 -58.548 1.00 25.25 96 ILE A O 1
ATOM 679 N N . LEU A 1 97 ? 24.982 -1.256 -59.513 1.00 29.01 97 LEU A N 1
ATOM 680 C CA . LEU A 1 97 ? 25.217 -2.006 -58.288 1.00 30.44 97 LEU A CA 1
ATOM 681 C C . LEU A 1 97 ? 26.309 -3.027 -58.556 1.00 29.69 97 LEU A C 1
ATOM 682 O O . LEU A 1 97 ? 26.000 -4.113 -58.953 1.00 34.80 97 LEU A O 1
ATOM 687 N N . PRO A 1 98 ? 27.590 -2.660 -58.384 1.00 29.04 98 PRO A N 1
ATOM 688 C CA . PRO A 1 98 ? 28.658 -3.554 -58.818 1.00 28.49 98 PRO A CA 1
ATOM 689 C C . PRO A 1 98 ? 28.553 -4.920 -58.154 1.00 30.47 98 PRO A C 1
ATOM 690 O O . PRO A 1 98 ? 28.760 -5.922 -58.810 1.00 35.73 98 PRO A O 1
ATOM 694 N N . PHE A 1 99 ? 28.215 -4.956 -56.874 1.00 29.53 99 PHE A N 1
ATOM 695 C CA . PHE A 1 99 ? 27.848 -6.189 -56.186 1.00 29.38 99 PHE A CA 1
ATOM 696 C C . PHE A 1 99 ? 26.349 -6.112 -55.872 1.00 31.13 99 PHE A C 1
ATOM 697 O O . PHE A 1 99 ? 25.900 -5.228 -55.133 1.00 35.95 99 PHE A O 1
ATOM 705 N N . TYR A 1 100 ? 25.568 -6.995 -56.483 1.00 30.73 100 TYR A N 1
ATOM 706 C CA . TYR A 1 100 ? 24.108 -6.953 -56.367 1.00 29.79 100 TYR A CA 1
ATOM 707 C C . TYR A 1 100 ? 23.684 -7.513 -55.013 1.00 29.30 100 TYR A C 1
ATOM 708 O O . TYR A 1 100 ? 23.916 -8.677 -54.716 1.00 32.27 100 TYR A O 1
ATOM 717 N N . PRO A 1 101 ? 23.113 -6.684 -54.162 1.00 28.00 101 PRO A N 1
ATOM 718 C CA . PRO A 1 101 ? 22.708 -7.167 -52.850 1.00 28.23 101 PRO A CA 1
ATOM 719 C C . PRO A 1 101 ? 21.558 -8.173 -52.902 1.00 26.99 101 PRO A C 1
ATOM 720 O O . PRO A 1 101 ? 20.644 -8.007 -53.710 1.00 25.28 101 PRO A O 1
ATOM 724 N N . TYR A 1 102 ? 21.638 -9.173 -52.015 1.00 23.52 102 TYR A N 1
ATOM 725 C CA . TYR A 1 102 ? 20.713 -10.252 -51.880 1.00 22.25 102 TYR A CA 1
ATOM 726 C C . TYR A 1 102 ? 20.729 -11.214 -53.054 1.00 23.83 102 TYR A C 1
ATOM 727 O O . TYR A 1 102 ? 19.803 -12.008 -53.209 1.00 25.10 102 TYR A O 1
ATOM 736 N N . ALA A 1 103 ? 21.758 -11.170 -53.883 1.00 25.95 103 ALA A N 1
ATOM 737 C CA . ALA A 1 103 ? 21.842 -12.060 -55.068 1.00 28.09 103 ALA A CA 1
ATOM 738 C C . ALA A 1 103 ? 21.809 -13.526 -54.715 1.00 30.41 103 ALA A C 1
ATOM 739 O O . ALA A 1 103 ? 21.281 -14.305 -55.489 1.00 32.50 103 ALA A O 1
ATOM 741 N N . ARG A 1 104 ? 22.340 -13.898 -53.545 1.00 33.25 104 ARG A N 1
ATOM 742 C CA . ARG A 1 104 ? 22.294 -15.283 -53.117 1.00 37.81 104 ARG A CA 1
ATOM 743 C C . ARG A 1 104 ? 20.888 -15.798 -52.784 1.00 42.18 104 ARG A C 1
ATOM 744 O O . ARG A 1 104 ? 20.618 -16.989 -52.940 1.00 48.58 104 ARG A O 1
ATOM 752 N N . GLN A 1 105 ? 19.986 -14.912 -52.364 1.00 43.76 105 GLN A N 1
ATOM 753 C CA . GLN A 1 105 ? 18.578 -15.274 -52.146 1.00 41.93 105 GLN A CA 1
ATOM 754 C C . GLN A 1 105 ? 17.740 -15.075 -53.424 1.00 38.52 105 GLN A C 1
ATOM 755 O O . GLN A 1 105 ? 16.908 -14.191 -53.495 1.00 34.63 105 GLN A O 1
ATOM 761 N N . ASP A 1 106 ? 17.999 -15.901 -54.450 1.00 39.98 106 ASP A N 1
ATOM 762 C CA . ASP A 1 106 ? 17.334 -15.797 -55.797 1.00 39.49 106 ASP A CA 1
ATOM 763 C C . ASP A 1 106 ? 16.323 -16.914 -56.078 1.00 36.44 106 ASP A C 1
ATOM 764 O O . ASP A 1 106 ? 15.871 -17.092 -57.198 1.00 31.73 106 ASP A O 1
ATOM 769 N N . LYS A 1 107 ? 16.011 -17.680 -55.040 1.00 39.09 107 LYS A N 1
ATOM 770 C CA . LYS A 1 107 ? 15.013 -18.747 -55.082 1.00 46.63 107 LYS A CA 1
ATOM 771 C C . LYS A 1 107 ? 14.627 -19.135 -53.651 1.00 42.94 107 LYS A C 1
ATOM 772 O O . LYS A 1 107 ? 15.297 -18.738 -52.717 1.00 41.91 107 LYS A O 1
ATOM 778 N N . LYS A 1 108 ? 13.592 -19.953 -53.509 1.00 47.28 108 LYS A N 1
ATOM 779 C CA . LYS A 1 108 ? 13.066 -20.288 -52.189 1.00 49.47 108 LYS A CA 1
ATOM 780 C C . LYS A 1 108 ? 13.798 -21.381 -51.424 1.00 56.44 108 LYS A C 1
ATOM 781 O O . LYS A 1 108 ? 13.593 -21.468 -50.214 1.00 64.33 108 LYS A O 1
ATOM 787 N N . HIS A 1 109 ? 14.627 -22.195 -52.084 1.00 64.17 109 HIS A N 1
ATOM 788 C CA . HIS A 1 109 ? 15.341 -23.304 -51.411 1.00 72.70 109 HIS A CA 1
ATOM 789 C C . HIS A 1 109 ? 14.240 -24.283 -50.887 1.00 80.38 109 HIS A C 1
ATOM 790 O O . HIS A 1 109 ? 13.357 -24.667 -51.676 1.00 88.60 109 HIS A O 1
ATOM 797 N N . ARG A 1 110 ? 14.229 -24.656 -49.603 1.00 83.70 110 ARG A N 1
ATOM 798 C CA . ARG A 1 110 ? 13.150 -25.481 -49.054 1.00 87.83 110 ARG A CA 1
ATOM 799 C C . ARG A 1 110 ? 11.813 -24.745 -49.191 1.00 83.91 110 ARG A C 1
ATOM 800 O O . ARG A 1 110 ? 10.881 -25.261 -49.796 1.00 92.88 110 ARG A O 1
ATOM 808 N N . GLY A 1 111 ? 11.736 -23.525 -48.670 1.00 71.18 111 GLY A N 1
ATOM 809 C CA . GLY A 1 111 ? 10.528 -22.756 -48.710 1.00 64.41 111 GLY A CA 1
ATOM 810 C C . GLY A 1 111 ? 10.067 -22.062 -47.475 1.00 61.17 111 GLY A C 1
ATOM 811 O O . GLY A 1 111 ? 10.600 -22.221 -46.381 1.00 71.98 111 GLY A O 1
ATOM 812 N N . ARG A 1 112 ? 9.044 -21.266 -47.735 1.00 60.85 112 ARG A N 1
ATOM 813 C CA . ARG A 1 112 ? 8.473 -20.254 -46.844 1.00 54.45 112 ARG A CA 1
ATOM 814 C C . ARG A 1 112 ? 9.516 -19.122 -46.640 1.00 47.58 112 ARG A C 1
ATOM 815 O O . ARG A 1 112 ? 9.713 -18.546 -45.552 1.00 37.96 112 ARG A O 1
ATOM 823 N N . GLU A 1 113 ? 10.193 -18.843 -47.750 1.00 41.65 113 GLU A N 1
ATOM 824 C CA . GLU A 1 113 ? 11.253 -17.894 -47.793 1.00 41.66 113 GLU A CA 1
ATOM 825 C C . GLU A 1 113 ? 10.860 -16.814 -48.787 1.00 39.02 113 GLU A C 1
ATOM 826 O O . GLU A 1 113 ? 9.987 -17.016 -49.630 1.00 33.54 113 GLU A O 1
ATOM 832 N N . PRO A 1 114 ? 11.531 -15.672 -48.711 1.00 33.94 114 PRO A N 1
ATOM 833 C CA . PRO A 1 114 ? 11.417 -14.648 -49.738 1.00 32.34 114 PRO A CA 1
ATOM 834 C C . PRO A 1 114 ? 12.352 -14.910 -50.920 1.00 30.94 114 PRO A C 1
ATOM 835 O O . PRO A 1 114 ? 13.310 -15.679 -50.813 1.00 32.49 114 PRO A O 1
ATOM 839 N N . ILE A 1 115 ? 12.081 -14.263 -52.027 1.00 26.98 115 ILE A N 1
ATOM 840 C CA . ILE A 1 115 ? 13.050 -14.175 -53.103 1.00 25.98 115 ILE A CA 1
ATOM 841 C C . ILE A 1 115 ? 13.578 -12.765 -53.063 1.00 25.03 115 ILE A C 1
ATOM 842 O O . ILE A 1 115 ? 13.108 -11.869 -53.757 1.00 25.74 115 ILE A O 1
ATOM 847 N N . SER A 1 116 ? 14.531 -12.555 -52.181 1.00 26.53 116 SER A N 1
ATOM 848 C CA . SER A 1 116 ? 15.019 -11.208 -51.892 1.00 25.10 116 SER A CA 1
ATOM 849 C C . SER A 1 116 ? 15.665 -10.502 -53.070 1.00 24.12 116 SER A C 1
ATOM 850 O O . SER A 1 116 ? 15.612 -9.289 -53.139 1.00 23.30 116 SER A O 1
ATOM 853 N N . ALA A 1 117 ? 16.304 -11.252 -53.966 1.00 23.73 117 ALA A N 1
ATOM 854 C CA . ALA A 1 117 ? 16.917 -10.663 -55.150 1.00 24.34 117 ALA A CA 1
ATOM 855 C C . ALA A 1 117 ? 15.856 -10.043 -56.059 1.00 26.23 117 ALA A C 1
ATOM 856 O O . ALA A 1 117 ? 16.104 -9.038 -56.705 1.00 24.53 117 ALA A O 1
ATOM 858 N N . ARG A 1 118 ? 14.682 -10.665 -56.113 1.00 28.44 118 ARG A N 1
ATOM 859 C CA . ARG A 1 118 ? 13.574 -10.136 -56.897 1.00 27.56 118 ARG A CA 1
ATOM 860 C C . ARG A 1 118 ? 12.997 -8.890 -56.198 1.00 25.64 118 ARG A C 1
ATOM 861 O O . ARG A 1 118 ? 12.633 -7.920 -56.857 1.00 22.79 118 ARG A O 1
ATOM 869 N N . LEU A 1 119 ? 12.935 -8.910 -54.875 1.00 24.08 119 LEU A N 1
ATOM 870 C CA . LEU A 1 119 ? 12.434 -7.745 -54.132 1.00 25.26 119 LEU A CA 1
ATOM 871 C C . LEU A 1 119 ? 13.323 -6.528 -54.355 1.00 26.13 119 LEU A C 1
ATOM 872 O O . LEU A 1 119 ? 12.820 -5.457 -54.564 1.00 28.15 119 LEU A O 1
ATOM 877 N N . VAL A 1 120 ? 14.641 -6.713 -54.383 1.00 26.71 120 VAL A N 1
ATOM 878 C CA . VAL A 1 120 ? 15.564 -5.615 -54.671 1.00 24.47 120 VAL A CA 1
ATOM 879 C C . VAL A 1 120 ? 15.293 -4.982 -56.027 1.00 25.23 120 VAL A C 1
ATOM 880 O O . VAL A 1 120 ? 15.289 -3.754 -56.157 1.00 25.33 120 VAL A O 1
ATOM 884 N N . ALA A 1 121 ? 15.094 -5.800 -57.055 1.00 26.06 121 ALA A N 1
ATOM 885 C CA . ALA A 1 121 ? 14.789 -5.260 -58.384 1.00 26.89 121 ALA A CA 1
ATOM 886 C C . ALA A 1 121 ? 13.482 -4.478 -58.404 1.00 25.57 121 ALA A C 1
ATOM 887 O O . ALA A 1 121 ? 13.418 -3.465 -59.060 1.00 26.05 121 ALA A O 1
ATOM 889 N N . ASP A 1 122 ? 12.466 -4.964 -57.697 1.00 27.50 122 ASP A N 1
ATOM 890 C CA . ASP A 1 122 ? 11.172 -4.296 -57.633 1.00 31.51 122 ASP A CA 1
ATOM 891 C C . ASP A 1 122 ? 11.250 -2.969 -56.899 1.00 29.70 122 ASP A C 1
ATOM 892 O O . ASP A 1 122 ? 10.609 -2.009 -57.306 1.00 30.23 122 ASP A O 1
ATOM 897 N N . LEU A 1 123 ? 12.006 -2.929 -55.809 1.00 25.15 123 LEU A N 1
ATOM 898 C CA . LEU A 1 123 ? 12.218 -1.699 -55.092 1.00 23.94 123 LEU A CA 1
ATOM 899 C C . LEU A 1 123 ? 12.972 -0.655 -55.928 1.00 22.31 123 LEU A C 1
ATOM 900 O O . LEU A 1 123 ? 12.620 0.502 -55.900 1.00 22.06 123 LEU A O 1
ATOM 905 N N . LEU A 1 124 ? 14.002 -1.055 -56.661 1.00 23.56 124 LEU A N 1
ATOM 906 C CA . LEU A 1 124 ? 14.705 -0.137 -57.562 1.00 24.64 124 LEU A CA 1
ATOM 907 C C . LEU A 1 124 ? 13.787 0.409 -58.640 1.00 26.86 124 LEU A C 1
ATOM 908 O O . LEU A 1 124 ? 13.899 1.575 -59.001 1.00 27.71 124 LEU A O 1
ATOM 913 N N . LYS A 1 125 ? 12.906 -0.442 -59.182 1.00 27.07 125 LYS A N 1
ATOM 914 C CA . LYS A 1 125 ? 11.905 -0.007 -60.159 1.00 28.71 125 LYS A CA 1
ATOM 915 C C . LYS A 1 125 ? 10.902 1.003 -59.578 1.00 26.24 125 LYS A C 1
ATOM 916 O O . LYS A 1 125 ? 10.608 2.009 -60.205 1.00 24.40 125 LYS A O 1
ATOM 922 N N . THR A 1 126 ? 10.374 0.706 -58.402 1.00 23.41 126 THR A N 1
ATOM 923 C CA . THR A 1 126 ? 9.471 1.578 -57.718 1.00 25.09 126 THR A CA 1
ATOM 924 C C . THR A 1 126 ? 10.112 2.950 -57.359 1.00 26.72 126 THR A C 1
ATOM 925 O O . THR A 1 126 ? 9.459 3.988 -57.446 1.00 27.05 126 THR A O 1
ATOM 929 N N . ALA A 1 127 ? 11.377 2.951 -56.944 1.00 24.98 127 ALA A N 1
ATOM 930 C CA . ALA A 1 127 ? 12.094 4.189 -56.659 1.00 22.60 127 ALA A CA 1
ATOM 931 C C . ALA A 1 127 ? 12.233 5.091 -57.871 1.00 22.23 127 ALA A C 1
ATOM 932 O O . ALA A 1 127 ? 12.372 6.295 -57.723 1.00 22.48 127 ALA A O 1
ATOM 934 N N . GLY A 1 128 ? 12.237 4.513 -59.065 1.00 23.49 128 GLY A N 1
ATOM 935 C CA . GLY A 1 128 ? 12.337 5.253 -60.339 1.00 22.10 128 GLY A CA 1
ATOM 936 C C . GLY A 1 128 ? 13.438 4.824 -61.290 1.00 22.70 128 GLY A C 1
ATOM 937 O O . GLY A 1 128 ? 13.676 5.501 -62.283 1.00 23.33 128 GLY A O 1
ATOM 938 N N . ALA A 1 129 ? 14.141 3.731 -61.020 1.00 23.75 129 ALA A N 1
ATOM 939 C CA . ALA A 1 129 ? 15.228 3.324 -61.904 1.00 25.33 129 ALA A CA 1
ATOM 940 C C . ALA A 1 129 ? 14.682 2.765 -63.215 1.00 26.47 129 ALA A C 1
ATOM 941 O O . ALA A 1 129 ? 13.747 2.003 -63.234 1.00 28.22 129 ALA A O 1
ATOM 943 N N . ASP A 1 130 ? 15.324 3.136 -64.304 1.00 29.98 130 ASP A N 1
ATOM 944 C CA . ASP A 1 130 ? 15.000 2.672 -65.630 1.00 30.57 130 ASP A CA 1
ATOM 945 C C . ASP A 1 130 ? 15.924 1.539 -66.102 1.00 29.22 130 ASP A C 1
ATOM 946 O O . ASP A 1 130 ? 15.564 0.779 -66.971 1.00 29.47 130 ASP A O 1
ATOM 951 N N . ARG A 1 131 ? 17.095 1.410 -65.511 1.00 26.39 131 ARG A N 1
ATOM 952 C CA . ARG A 1 131 ? 18.080 0.440 -65.931 1.00 23.34 131 ARG A CA 1
ATOM 953 C C . ARG A 1 131 ? 18.906 0.021 -64.713 1.00 23.94 131 ARG A C 1
ATOM 954 O O . ARG A 1 131 ? 19.043 0.784 -63.771 1.00 25.48 131 ARG A O 1
ATOM 962 N N . ILE A 1 132 ? 19.389 -1.212 -64.713 1.00 24.06 132 ILE A N 1
ATOM 963 C CA . ILE A 1 132 ? 20.298 -1.720 -63.701 1.00 24.93 132 ILE A CA 1
ATOM 964 C C . ILE A 1 132 ? 21.567 -2.224 -64.402 1.00 25.84 132 ILE A C 1
ATOM 965 O O . ILE A 1 132 ? 21.500 -2.904 -65.411 1.00 26.19 132 ILE A O 1
ATOM 970 N N . VAL A 1 133 ? 22.720 -1.865 -63.861 1.00 26.42 133 VAL A N 1
ATOM 971 C CA . VAL A 1 133 ? 24.011 -2.349 -64.332 1.00 25.64 133 VAL A CA 1
ATOM 972 C C . VAL A 1 133 ? 24.676 -3.057 -63.152 1.00 28.76 133 VAL A C 1
ATOM 973 O O . VAL A 1 133 ? 24.781 -2.497 -62.050 1.00 27.66 133 VAL A O 1
ATOM 977 N N . SER A 1 134 ? 25.130 -4.285 -63.380 1.00 31.08 134 SER A N 1
ATOM 978 C CA . SER A 1 134 ? 25.774 -5.064 -62.334 1.00 29.91 134 SER A CA 1
ATOM 979 C C . SER A 1 134 ? 26.909 -5.884 -62.891 1.00 29.73 134 SER A C 1
ATOM 980 O O . SER A 1 134 ? 27.022 -6.074 -64.106 1.00 28.73 134 SER A O 1
ATOM 983 N N . VAL A 1 135 ? 27.764 -6.379 -62.011 1.00 30.99 135 VAL A N 1
ATOM 984 C CA . VAL A 1 135 ? 28.904 -7.165 -62.441 1.00 29.88 135 VAL A CA 1
ATOM 985 C C . VAL A 1 135 ? 28.779 -8.542 -61.834 1.00 31.25 135 VAL A C 1
ATOM 986 O O . VAL A 1 135 ? 28.673 -8.658 -60.617 1.00 31.43 135 VAL A O 1
ATOM 990 N N . ASP A 1 136 ? 28.891 -9.571 -62.669 1.00 32.75 136 ASP A N 1
ATOM 991 C CA . ASP A 1 136 ? 28.933 -10.965 -62.232 1.00 36.82 136 ASP A CA 1
ATOM 992 C C . ASP A 1 136 ? 27.908 -11.355 -61.166 1.00 38.21 136 ASP A C 1
ATOM 993 O O . ASP A 1 136 ? 28.226 -11.709 -60.012 1.00 37.74 136 ASP A O 1
ATOM 998 N N . LEU A 1 137 ? 26.653 -11.272 -61.586 1.00 37.27 137 LEU A N 1
ATOM 999 C CA . LEU A 1 137 ? 25.541 -11.756 -60.804 1.00 35.53 137 LEU A CA 1
ATOM 1000 C C . LEU A 1 137 ? 25.748 -13.208 -60.363 1.00 36.32 137 LEU A C 1
ATOM 1001 O O . LEU A 1 137 ? 26.311 -14.021 -61.084 1.00 39.41 137 LEU A O 1
ATOM 1006 N N . HIS A 1 138 ? 25.266 -13.524 -59.169 1.00 37.08 138 HIS A N 1
ATOM 1007 C CA . HIS A 1 138 ? 25.349 -14.867 -58.634 1.00 39.45 138 HIS A CA 1
ATOM 1008 C C . HIS A 1 138 ? 24.715 -15.885 -59.601 1.00 40.67 138 HIS A C 1
ATOM 1009 O O . HIS A 1 138 ? 25.237 -16.989 -59.759 1.00 38.94 138 HIS A O 1
ATOM 1016 N N . THR A 1 139 ? 23.580 -15.510 -60.207 1.00 39.22 139 THR A N 1
ATOM 1017 C CA . THR A 1 139 ? 22.992 -16.246 -61.336 1.00 41.60 139 THR A CA 1
ATOM 1018 C C . THR A 1 139 ? 22.596 -15.294 -62.426 1.00 37.36 139 THR A C 1
ATOM 1019 O O . THR A 1 139 ? 22.106 -14.211 -62.147 1.00 35.87 139 THR A O 1
ATOM 1023 N N . ASP A 1 140 ? 22.760 -15.746 -63.660 1.00 35.87 140 ASP A N 1
ATOM 1024 C CA . ASP A 1 140 ? 22.476 -14.953 -64.823 1.00 38.31 140 ASP A CA 1
ATOM 1025 C C . ASP A 1 140 ? 20.977 -14.640 -64.938 1.00 34.83 140 ASP A C 1
ATOM 1026 O O . ASP A 1 140 ? 20.591 -13.623 -65.483 1.00 34.97 140 ASP A O 1
ATOM 1031 N N . GLN A 1 141 ? 20.131 -15.470 -64.354 1.00 35.53 141 GLN A N 1
ATOM 1032 C CA . GLN A 1 141 ? 18.680 -15.287 -64.435 1.00 36.28 141 GLN A CA 1
ATOM 1033 C C . GLN A 1 141 ? 18.181 -14.074 -63.691 1.00 35.43 141 GLN A C 1
ATOM 1034 O O . GLN A 1 141 ? 17.098 -13.591 -64.000 1.00 36.63 141 GLN A O 1
ATOM 1040 N N . ILE A 1 142 ? 18.966 -13.554 -62.737 1.00 34.53 142 ILE A N 1
ATOM 1041 C CA . ILE A 1 142 ? 18.636 -12.287 -62.047 1.00 32.61 142 ILE A CA 1
ATOM 1042 C C . ILE A 1 142 ? 18.381 -11.132 -63.043 1.00 30.47 142 ILE A C 1
ATOM 1043 O O . ILE A 1 142 ? 17.654 -10.195 -62.744 1.00 28.20 142 ILE A O 1
ATOM 1048 N N . GLN A 1 143 ? 18.998 -11.213 -64.210 1.00 28.98 143 GLN A N 1
ATOM 1049 C CA . GLN A 1 143 ? 18.751 -10.302 -65.302 1.00 33.39 143 GLN A CA 1
ATOM 1050 C C . GLN A 1 143 ? 17.238 -10.221 -65.665 1.00 34.86 143 GLN A C 1
ATOM 1051 O O . GLN A 1 143 ? 16.717 -9.158 -65.954 1.00 41.81 143 GLN A O 1
ATOM 1057 N N . GLY A 1 144 ? 16.516 -11.320 -65.557 1.00 32.42 144 GLY A N 1
ATOM 1058 C CA . GLY A 1 144 ? 15.069 -11.305 -65.745 1.00 32.85 144 GLY A CA 1
ATOM 1059 C C . GLY A 1 144 ? 14.191 -10.809 -64.590 1.00 30.39 144 GLY A C 1
ATOM 1060 O O . GLY A 1 144 ? 12.971 -10.718 -64.750 1.00 30.64 144 GLY A O 1
ATOM 1061 N N . PHE A 1 145 ? 14.785 -10.458 -63.457 1.00 26.29 145 PHE A N 1
ATOM 1062 C CA . PHE A 1 145 ? 14.037 -9.964 -62.318 1.00 25.76 145 PHE A CA 1
ATOM 1063 C C . PHE A 1 145 ? 13.590 -8.545 -62.432 1.00 25.72 145 PHE A C 1
ATOM 1064 O O . PHE A 1 145 ? 12.761 -8.112 -61.661 1.00 26.70 145 PHE A O 1
ATOM 1072 N N . PHE A 1 146 ? 14.151 -7.803 -63.364 1.00 30.02 146 PHE A N 1
ATOM 1073 C CA . PHE A 1 146 ? 13.876 -6.373 -63.516 1.00 32.91 146 PHE A CA 1
ATOM 1074 C C . PHE A 1 146 ? 13.123 -6.139 -64.832 1.00 35.81 146 PHE A C 1
ATOM 1075 O O . PHE A 1 146 ? 13.509 -6.683 -65.862 1.00 35.34 146 PHE A O 1
ATOM 1083 N N . ASP A 1 147 ? 12.040 -5.354 -64.773 1.00 39.57 147 ASP A N 1
ATOM 1084 C CA . ASP A 1 147 ? 11.225 -5.085 -65.941 1.00 44.36 147 ASP A CA 1
ATOM 1085 C C . ASP A 1 147 ? 11.854 -3.944 -66.777 1.00 43.65 147 ASP A C 1
ATOM 1086 O O . ASP A 1 147 ? 11.377 -2.823 -66.783 1.00 45.73 147 ASP A O 1
ATOM 1091 N N . GLY A 1 148 ? 12.927 -4.242 -67.476 1.00 39.58 148 GLY A N 1
ATOM 1092 C CA . GLY A 1 148 ? 13.668 -3.209 -68.162 1.00 37.00 148 GLY A CA 1
ATOM 1093 C C . GLY A 1 148 ? 15.069 -3.688 -68.466 1.00 35.40 148 GLY A C 1
ATOM 1094 O O . GLY A 1 148 ? 15.423 -4.797 -68.110 1.00 34.08 148 GLY A O 1
ATOM 1095 N N . PRO A 1 149 ? 15.871 -2.856 -69.148 1.00 33.64 149 PRO A N 1
ATOM 1096 C CA . PRO A 1 149 ? 17.244 -3.242 -69.478 1.00 35.52 149 PRO A CA 1
ATOM 1097 C C . PRO A 1 149 ? 18.122 -3.536 -68.230 1.00 37.29 149 PRO A C 1
ATOM 1098 O O . PRO A 1 149 ? 18.093 -2.789 -67.252 1.00 34.08 149 PRO A O 1
ATOM 1102 N N . VAL A 1 150 ? 18.869 -4.628 -68.281 1.00 35.78 150 VAL A N 1
ATOM 1103 C CA . VAL A 1 150 ? 19.844 -4.970 -67.248 1.00 37.36 150 VAL A CA 1
ATOM 1104 C C . VAL A 1 150 ? 21.142 -5.336 -67.930 1.00 38.12 150 VAL A C 1
ATOM 1105 O O . VAL A 1 150 ? 21.228 -6.374 -68.535 1.00 38.39 150 VAL A O 1
ATOM 1109 N N . ASP A 1 151 ? 22.144 -4.485 -67.837 1.00 41.38 151 ASP A N 1
ATOM 1110 C CA . ASP A 1 151 ? 23.473 -4.778 -68.419 1.00 43.52 151 ASP A CA 1
ATOM 1111 C C . ASP A 1 151 ? 24.289 -5.593 -67.431 1.00 36.41 151 ASP A C 1
ATOM 1112 O O . ASP A 1 151 ? 24.654 -5.101 -66.360 1.00 38.42 151 ASP A O 1
ATOM 1117 N N . HIS A 1 152 ? 24.514 -6.861 -67.753 1.00 33.73 152 HIS A N 1
ATOM 1118 C CA . HIS A 1 152 ? 25.204 -7.790 -66.858 1.00 34.46 152 HIS A CA 1
ATOM 1119 C C . HIS A 1 152 ? 26.637 -7.912 -67.315 1.00 34.80 152 HIS A C 1
ATOM 1120 O O . HIS A 1 152 ? 26.935 -8.658 -68.221 1.00 38.91 152 HIS A O 1
ATOM 1127 N N . MET A 1 153 ? 27.521 -7.192 -66.654 1.00 37.53 153 MET A N 1
ATOM 1128 C CA . MET A 1 153 ? 28.933 -7.131 -67.048 1.00 40.44 153 MET A CA 1
ATOM 1129 C C . MET A 1 153 ? 29.717 -8.268 -66.439 1.00 36.30 153 MET A C 1
ATOM 1130 O O . MET A 1 153 ? 29.462 -8.711 -65.317 1.00 31.94 153 MET A O 1
ATOM 1135 N N . ARG A 1 154 ? 30.680 -8.750 -67.199 1.00 37.62 154 ARG A N 1
ATOM 1136 C CA . ARG A 1 154 ? 31.483 -9.869 -66.768 1.00 39.21 154 ARG A CA 1
ATOM 1137 C C . ARG A 1 154 ? 32.921 -9.473 -66.565 1.00 34.61 154 ARG A C 1
ATOM 1138 O O . ARG A 1 154 ? 33.485 -8.802 -67.386 1.00 34.43 154 ARG A O 1
ATOM 1146 N N . ALA A 1 155 ? 33.523 -9.951 -65.483 1.00 37.03 155 ALA A N 1
ATOM 1147 C CA . ALA A 1 155 ? 34.938 -9.721 -65.192 1.00 40.31 155 ALA A CA 1
ATOM 1148 C C . ALA A 1 155 ? 35.843 -10.855 -65.704 1.00 42.26 155 ALA A C 1
ATOM 1149 O O . ALA A 1 155 ? 37.047 -10.822 -65.502 1.00 42.61 155 ALA A O 1
ATOM 1151 N N . GLN A 1 156 ? 35.246 -11.877 -66.310 1.00 41.11 156 GLN A N 1
ATOM 1152 C CA . GLN A 1 156 ? 35.964 -13.044 -66.762 1.00 42.21 156 GLN A CA 1
ATOM 1153 C C . GLN A 1 156 ? 37.182 -12.727 -67.632 1.00 40.51 156 GLN A C 1
ATOM 1154 O O . GLN A 1 156 ? 38.244 -13.255 -67.375 1.00 40.45 156 GLN A O 1
ATOM 1160 N N . LYS A 1 157 ? 37.005 -11.924 -68.671 1.00 40.20 157 LYS A N 1
ATOM 1161 C CA . LYS A 1 157 ? 38.111 -11.530 -69.524 1.00 43.80 157 LYS A CA 1
ATOM 1162 C C . LYS A 1 157 ? 39.219 -10.848 -68.724 1.00 41.63 157 LYS A C 1
ATOM 1163 O O . LYS A 1 157 ? 40.385 -11.098 -68.960 1.00 42.16 157 LYS A O 1
ATOM 1169 N N . LEU A 1 158 ? 38.841 -9.991 -67.789 1.00 37.19 158 LEU A N 1
ATOM 1170 C CA . LEU A 1 158 ? 39.785 -9.296 -66.953 1.00 37.13 158 LEU A CA 1
ATOM 1171 C C . LEU A 1 158 ? 40.580 -10.268 -66.060 1.00 34.22 158 LEU A C 1
ATOM 1172 O O . LEU A 1 158 ? 41.806 -10.167 -65.975 1.00 34.41 158 LEU A O 1
ATOM 1177 N N . LEU A 1 159 ? 39.894 -11.175 -65.387 1.00 31.48 159 LEU A N 1
ATOM 1178 C CA . LEU A 1 159 ? 40.555 -12.114 -64.492 1.00 31.59 159 LEU A CA 1
ATOM 1179 C C . LEU A 1 159 ? 41.383 -13.170 -65.245 1.00 32.15 159 LEU A C 1
ATOM 1180 O O . LEU A 1 159 ? 42.487 -13.464 -64.827 1.00 30.33 159 LEU A O 1
ATOM 1185 N N . THR A 1 160 ? 40.887 -13.699 -66.360 1.00 30.70 160 THR A N 1
ATOM 1186 C CA . THR A 1 160 ? 41.616 -14.726 -67.113 1.00 31.67 160 THR A CA 1
ATOM 1187 C C . THR A 1 160 ? 42.738 -14.117 -67.892 1.00 31.94 160 THR A C 1
ATOM 1188 O O . THR A 1 160 ? 43.735 -14.757 -68.089 1.00 36.19 160 THR A O 1
ATOM 1192 N N . GLY A 1 161 ? 42.574 -12.886 -68.352 1.00 34.67 161 GLY A N 1
ATOM 1193 C CA . GLY A 1 161 ? 43.658 -12.139 -68.977 1.00 34.82 161 GLY A CA 1
ATOM 1194 C C . GLY A 1 161 ? 44.851 -11.996 -68.040 1.00 35.19 161 GLY A C 1
ATOM 1195 O O . GLY A 1 161 ? 45.986 -12.180 -68.440 1.00 37.94 161 GLY A O 1
ATOM 1196 N N . TYR A 1 162 ? 44.594 -11.698 -66.777 1.00 34.85 162 TYR A N 1
ATOM 1197 C CA . TYR A 1 162 ? 45.668 -11.565 -65.788 1.00 33.52 162 TYR A CA 1
ATOM 1198 C C . TYR A 1 162 ? 46.315 -12.928 -65.515 1.00 34.94 162 TYR A C 1
ATOM 1199 O O . TYR A 1 162 ? 47.534 -13.042 -65.463 1.00 36.72 162 TYR A O 1
ATOM 1208 N N . ILE A 1 163 ? 45.500 -13.950 -65.325 1.00 34.58 163 ILE A N 1
ATOM 1209 C CA . ILE A 1 163 ? 46.007 -15.303 -65.092 1.00 34.62 163 ILE A CA 1
ATOM 1210 C C . ILE A 1 163 ? 46.784 -15.835 -66.292 1.00 37.48 163 ILE A C 1
ATOM 1211 O O . ILE A 1 163 ? 47.814 -16.472 -66.115 1.00 43.55 163 ILE A O 1
ATOM 1216 N N . GLY A 1 164 ? 46.318 -15.552 -67.502 1.00 38.57 164 GLY A N 1
ATOM 1217 C CA . GLY A 1 164 ? 47.074 -15.845 -68.724 1.00 40.40 164 GLY A CA 1
ATOM 1218 C C . GLY A 1 164 ? 48.429 -15.166 -68.817 1.00 42.02 164 GLY A C 1
ATOM 1219 O O . GLY A 1 164 ? 49.372 -15.813 -69.195 1.00 47.54 164 GLY A O 1
ATOM 1220 N N . GLU A 1 165 ? 48.544 -13.881 -68.437 1.00 48.42 165 GLU A N 1
ATOM 1221 C CA . GLU A 1 165 ? 49.842 -13.144 -68.394 1.00 49.56 165 GLU A CA 1
ATOM 1222 C C . GLU A 1 165 ? 50.862 -13.773 -67.397 1.00 48.68 165 GLU A C 1
ATOM 1223 O O . GLU A 1 165 ? 52.053 -13.788 -67.680 1.00 47.98 165 GLU A O 1
ATOM 1229 N N . HIS A 1 166 ? 50.410 -14.276 -66.254 1.00 42.65 166 HIS A N 1
ATOM 1230 C CA . HIS A 1 166 ? 51.338 -14.755 -65.229 1.00 45.05 166 HIS A CA 1
ATOM 1231 C C . HIS A 1 166 ? 51.467 -16.248 -65.022 1.00 43.08 166 HIS A C 1
ATOM 1232 O O . HIS A 1 166 ? 52.402 -16.679 -64.381 1.00 42.83 166 HIS A O 1
ATOM 1239 N N . TYR A 1 167 ? 50.549 -17.035 -65.552 1.00 45.38 167 TYR A N 1
ATOM 1240 C CA . TYR A 1 167 ? 50.603 -18.480 -65.377 1.00 45.53 167 TYR A CA 1
ATOM 1241 C C . TYR A 1 167 ? 50.446 -19.252 -66.696 1.00 48.94 167 TYR A C 1
ATOM 1242 O O . TYR A 1 167 ? 50.103 -20.429 -66.670 1.00 52.75 167 TYR A O 1
ATOM 1251 N N . ALA A 1 168 ? 50.727 -18.629 -67.845 1.00 52.80 168 ALA A N 1
ATOM 1252 C CA . ALA A 1 168 ? 50.708 -19.342 -69.138 1.00 62.83 168 ALA A CA 1
ATOM 1253 C C . ALA A 1 168 ? 51.655 -20.560 -69.159 1.00 69.38 168 ALA A C 1
ATOM 1254 O O . ALA A 1 168 ? 51.368 -21.583 -69.774 1.00 65.87 168 ALA A O 1
ATOM 1256 N N . ASP A 1 169 ? 52.789 -20.430 -68.472 1.00 79.19 169 ASP A N 1
ATOM 1257 C CA . ASP A 1 169 ? 53.826 -21.473 -68.429 1.00 80.74 169 ASP A CA 1
ATOM 1258 C C . ASP A 1 169 ? 53.363 -22.728 -67.695 1.00 72.16 169 ASP A C 1
ATOM 1259 O O . ASP A 1 169 ? 53.930 -23.795 -67.890 1.00 71.79 169 ASP A O 1
ATOM 1264 N N . GLU A 1 170 ? 52.350 -22.588 -66.840 1.00 63.39 170 GLU A N 1
ATOM 1265 C CA . GLU A 1 170 ? 51.911 -23.659 -65.969 1.00 59.40 170 GLU A CA 1
ATOM 1266 C C . GLU A 1 170 ? 50.990 -24.655 -66.669 1.00 56.85 170 GLU A C 1
ATOM 1267 O O . GLU A 1 170 ? 50.424 -24.362 -67.731 1.00 55.42 170 GLU A O 1
ATOM 1273 N N . ASP A 1 171 ? 50.860 -25.821 -66.036 1.00 53.98 171 ASP A N 1
ATOM 1274 C CA . ASP A 1 171 ? 49.973 -26.899 -66.453 1.00 56.17 171 ASP A CA 1
ATOM 1275 C C . ASP A 1 171 ? 48.687 -26.764 -65.609 1.00 50.98 171 ASP A C 1
ATOM 1276 O O . ASP A 1 171 ? 48.665 -27.138 -64.434 1.00 43.07 171 ASP A O 1
ATOM 1281 N N . MET A 1 172 ? 47.637 -26.203 -66.211 1.00 46.19 172 MET A N 1
ATOM 1282 C CA . MET A 1 172 ? 46.464 -25.737 -65.463 1.00 50.15 172 MET A CA 1
ATOM 1283 C C . MET A 1 172 ? 45.259 -26.699 -65.454 1.00 46.62 172 MET A C 1
ATOM 1284 O O . MET A 1 172 ? 44.999 -27.371 -66.418 1.00 45.88 172 MET A O 1
ATOM 1289 N N . VAL A 1 173 ? 44.541 -26.727 -64.339 1.00 41.35 173 VAL A N 1
ATOM 1290 C CA . VAL A 1 173 ? 43.210 -27.284 -64.301 1.00 38.40 173 VAL A CA 1
ATOM 1291 C C . VAL A 1 173 ? 42.291 -26.235 -63.615 1.00 37.21 173 VAL A C 1
ATOM 1292 O O . VAL A 1 173 ? 42.676 -25.597 -62.620 1.00 32.26 173 VAL A O 1
ATOM 1296 N N . VAL A 1 174 ? 41.107 -25.984 -64.192 1.00 33.56 174 VAL A N 1
ATOM 1297 C CA . VAL A 1 174 ? 40.147 -25.069 -63.584 1.00 29.31 174 VAL A CA 1
ATOM 1298 C C . VAL A 1 174 ? 39.316 -25.892 -62.634 1.00 30.38 174 VAL A C 1
ATOM 1299 O O . VAL A 1 174 ? 38.847 -26.949 -63.006 1.00 32.87 174 VAL A O 1
ATOM 1303 N N . VAL A 1 175 ? 39.147 -25.428 -61.405 1.00 32.22 175 VAL A N 1
ATOM 1304 C CA . VAL A 1 175 ? 38.400 -26.170 -60.374 1.00 31.00 175 VAL A CA 1
ATOM 1305 C C . VAL A 1 175 ? 37.255 -25.327 -59.836 1.00 32.44 175 VAL A C 1
ATOM 1306 O O . VAL A 1 175 ? 37.448 -24.176 -59.432 1.00 30.47 175 VAL A O 1
ATOM 1310 N N . SER A 1 176 ? 36.067 -25.902 -59.805 1.00 33.21 176 SER A N 1
ATOM 1311 C CA . SER A 1 176 ? 34.926 -25.256 -59.180 1.00 35.94 176 SER A CA 1
ATOM 1312 C C . SER A 1 176 ? 34.778 -25.742 -57.734 1.00 36.47 176 SER A C 1
ATOM 1313 O O . SER A 1 176 ? 34.787 -26.931 -57.468 1.00 35.93 176 SER A O 1
ATOM 1316 N N . PRO A 1 177 ? 34.641 -24.826 -56.782 1.00 40.35 177 PRO A N 1
ATOM 1317 C CA . PRO A 1 177 ? 34.583 -25.233 -55.369 1.00 43.94 177 PRO A CA 1
ATOM 1318 C C . PRO A 1 177 ? 33.271 -25.902 -54.976 1.00 49.34 177 PRO A C 1
ATOM 1319 O O . PRO A 1 177 ? 33.174 -26.439 -53.872 1.00 49.52 177 PRO A O 1
ATOM 1323 N N . ASP A 1 178 ? 32.266 -25.849 -55.849 1.00 54.49 178 ASP A N 1
ATOM 1324 C CA . ASP A 1 178 ? 31.011 -26.581 -55.629 1.00 62.74 178 ASP A CA 1
ATOM 1325 C C . ASP A 1 178 ? 30.254 -26.802 -56.938 1.00 61.77 178 ASP A C 1
ATOM 1326 O O . ASP A 1 178 ? 30.598 -26.240 -57.982 1.00 64.81 178 ASP A O 1
ATOM 1331 N N . SER A 1 179 ? 29.212 -27.615 -56.847 1.00 56.68 179 SER A N 1
ATOM 1332 C CA . SER A 1 179 ? 28.463 -28.053 -58.020 1.00 52.18 179 SER A CA 1
ATOM 1333 C C . SER A 1 179 ? 27.734 -26.921 -58.751 1.00 50.58 179 SER A C 1
ATOM 1334 O O . SER A 1 179 ? 27.455 -27.038 -59.950 1.00 44.96 179 SER A O 1
ATOM 1337 N N . GLY A 1 180 ? 27.388 -25.850 -58.030 1.00 46.90 180 GLY A N 1
ATOM 1338 C CA . GLY A 1 180 ? 26.665 -24.742 -58.642 1.00 46.12 180 GLY A CA 1
ATOM 1339 C C . GLY A 1 180 ? 27.431 -23.967 -59.691 1.00 45.86 180 GLY A C 1
ATOM 1340 O O . GLY A 1 180 ? 26.859 -23.362 -60.563 1.00 42.67 180 GLY A O 1
ATOM 1341 N N . ARG A 1 181 ? 28.746 -23.963 -59.585 1.00 51.43 181 ARG A N 1
ATOM 1342 C CA . ARG A 1 181 ? 29.571 -23.062 -60.344 1.00 53.44 181 ARG A CA 1
ATOM 1343 C C . ARG A 1 181 ? 30.344 -23.727 -61.505 1.00 48.27 181 ARG A C 1
ATOM 1344 O O . ARG A 1 181 ? 31.177 -23.112 -62.186 1.00 43.53 181 ARG A O 1
ATOM 1352 N N . VAL A 1 182 ? 29.997 -24.968 -61.812 1.00 43.88 182 VAL A N 1
ATOM 1353 C CA . VAL A 1 182 ? 30.750 -25.747 -62.816 1.00 40.91 182 VAL A CA 1
ATOM 1354 C C . VAL A 1 182 ? 30.651 -25.133 -64.223 1.00 38.61 182 VAL A C 1
ATOM 1355 O O . VAL A 1 182 ? 31.627 -25.132 -64.955 1.00 35.23 182 VAL A O 1
ATOM 1359 N N . ARG A 1 183 ? 29.502 -24.573 -64.568 1.00 38.67 183 ARG A N 1
ATOM 1360 C CA . ARG A 1 183 ? 29.320 -23.990 -65.883 1.00 45.08 183 ARG A CA 1
ATOM 1361 C C . ARG A 1 183 ? 30.239 -22.799 -66.123 1.00 46.83 183 ARG A C 1
ATOM 1362 O O . ARG A 1 183 ? 30.785 -22.641 -67.207 1.00 44.03 183 ARG A O 1
ATOM 1370 N N . VAL A 1 184 ? 30.383 -21.938 -65.120 1.00 46.51 184 VAL A N 1
ATOM 1371 C CA . VAL A 1 184 ? 31.237 -20.770 -65.266 1.00 43.07 184 VAL A CA 1
ATOM 1372 C C . VAL A 1 184 ? 32.675 -21.257 -65.358 1.00 41.27 184 VAL A C 1
ATOM 1373 O O . VAL A 1 184 ? 33.448 -20.758 -66.163 1.00 39.21 184 VAL A O 1
ATOM 1377 N N . ALA A 1 185 ? 33.017 -22.227 -64.526 1.00 38.35 185 ALA A N 1
ATOM 1378 C CA . ALA A 1 185 ? 34.338 -22.816 -64.548 1.00 37.81 185 ALA A CA 1
ATOM 1379 C C . ALA A 1 185 ? 34.674 -23.374 -65.906 1.00 39.42 185 ALA A C 1
ATOM 1380 O O . ALA A 1 185 ? 35.792 -23.228 -66.359 1.00 35.63 185 ALA A O 1
ATOM 1382 N N . GLU A 1 186 ? 33.682 -23.980 -66.559 1.00 42.06 186 GLU A N 1
ATOM 1383 C CA . GLU A 1 186 ? 33.819 -24.466 -67.930 1.00 42.36 186 GLU A CA 1
ATOM 1384 C C . GLU A 1 186 ? 34.140 -23.337 -68.897 1.00 39.26 186 GLU A C 1
ATOM 1385 O O . GLU A 1 186 ? 34.968 -23.498 -69.771 1.00 40.03 186 GLU A O 1
ATOM 1391 N N . LYS A 1 187 ? 33.491 -22.192 -68.732 1.00 41.24 187 LYS A N 1
ATOM 1392 C CA . LYS A 1 187 ? 33.794 -20.995 -69.549 1.00 44.49 187 LYS A CA 1
ATOM 1393 C C . LYS A 1 187 ? 35.243 -20.505 -69.372 1.00 39.87 187 LYS A C 1
ATOM 1394 O O . LYS A 1 187 ? 35.890 -20.121 -70.325 1.00 35.32 187 LYS A O 1
ATOM 1400 N N . TRP A 1 188 ? 35.743 -20.553 -68.152 1.00 36.89 188 TRP A N 1
ATOM 1401 C CA . TRP A 1 188 ? 37.107 -20.143 -67.876 1.00 37.67 188 TRP A CA 1
ATOM 1402 C C . TRP A 1 188 ? 38.101 -21.079 -68.533 1.00 33.93 188 TRP A C 1
ATOM 1403 O O . TRP A 1 188 ? 39.116 -20.647 -69.052 1.00 30.54 188 TRP A O 1
ATOM 1414 N N . ALA A 1 189 ? 37.848 -22.376 -68.431 1.00 32.88 189 ALA A N 1
ATOM 1415 C CA . ALA A 1 189 ? 38.749 -23.377 -69.017 1.00 32.78 189 ALA A CA 1
ATOM 1416 C C . ALA A 1 189 ? 38.879 -23.149 -70.513 1.00 36.87 189 ALA A C 1
ATOM 1417 O O . ALA A 1 189 ? 39.976 -23.261 -71.055 1.00 40.51 189 ALA A O 1
ATOM 1419 N N . ASP A 1 190 ? 37.779 -22.788 -71.169 1.00 40.95 190 ASP A N 1
ATOM 1420 C CA . ASP A 1 190 ? 37.802 -22.437 -72.606 1.00 48.04 190 ASP A CA 1
ATOM 1421 C C . ASP A 1 190 ? 38.668 -21.183 -72.867 1.00 47.00 190 ASP A C 1
ATOM 1422 O O . ASP A 1 190 ? 39.503 -21.172 -73.760 1.00 42.82 190 ASP A O 1
ATOM 1427 N N . SER A 1 191 ? 38.487 -20.152 -72.042 1.00 50.32 191 SER A N 1
ATOM 1428 C CA . SER A 1 191 ? 39.269 -18.894 -72.116 1.00 53.60 191 SER A CA 1
ATOM 1429 C C . SER A 1 191 ? 40.767 -19.099 -71.883 1.00 52.28 191 SER A C 1
ATOM 1430 O O . SER A 1 191 ? 41.572 -18.343 -72.407 1.00 52.70 191 SER A O 1
ATOM 1433 N N . LEU A 1 192 ? 41.123 -20.091 -71.063 1.00 47.05 192 LEU A N 1
ATOM 1434 C CA . LEU A 1 192 ? 42.525 -20.396 -70.753 1.00 45.67 192 LEU A CA 1
ATOM 1435 C C . LEU A 1 192 ? 43.197 -21.381 -71.723 1.00 47.23 192 LEU A C 1
ATOM 1436 O O . LEU A 1 192 ? 44.255 -21.937 -71.394 1.00 49.12 192 LEU A O 1
ATOM 1441 N N . GLY A 1 193 ? 42.576 -21.628 -72.882 1.00 46.44 193 GLY A N 1
ATOM 1442 C CA . GLY A 1 193 ? 43.127 -22.517 -73.914 1.00 47.39 193 GLY A CA 1
ATOM 1443 C C . GLY A 1 193 ? 42.635 -23.960 -73.910 1.00 48.02 193 GLY A C 1
ATOM 1444 O O . GLY A 1 193 ? 43.337 -24.854 -74.376 1.00 57.71 193 GLY A O 1
ATOM 1445 N N . GLY A 1 194 ? 41.440 -24.212 -73.386 1.00 48.75 194 GLY A N 1
ATOM 1446 C CA . GLY A 1 194 ? 40.864 -25.561 -73.372 1.00 49.98 194 GLY A CA 1
ATOM 1447 C C . GLY A 1 194 ? 41.516 -26.530 -72.395 1.00 51.27 194 GLY A C 1
ATOM 1448 O O . GLY A 1 194 ? 41.722 -27.685 -72.716 1.00 56.95 194 GLY A O 1
ATOM 1449 N N . VAL A 1 195 ? 41.789 -26.064 -71.188 1.00 45.82 195 VAL A N 1
ATOM 1450 C CA . VAL A 1 195 ? 42.403 -26.890 -70.178 1.00 42.03 195 VAL A CA 1
ATOM 1451 C C . VAL A 1 195 ? 41.339 -27.769 -69.482 1.00 43.77 195 VAL A C 1
ATOM 1452 O O . VAL A 1 195 ? 40.147 -27.505 -69.598 1.00 44.59 195 VAL A O 1
ATOM 1456 N N . PRO A 1 196 ? 41.766 -28.791 -68.721 1.00 37.77 196 PRO A N 1
ATOM 1457 C CA . PRO A 1 196 ? 40.814 -29.644 -68.022 1.00 37.70 196 PRO A CA 1
ATOM 1458 C C . PRO A 1 196 ? 40.072 -28.984 -66.867 1.00 38.60 196 PRO A C 1
ATOM 1459 O O . PRO A 1 196 ? 40.448 -27.899 -66.398 1.00 44.37 196 PRO A O 1
ATOM 1463 N N . LEU A 1 197 ? 39.085 -29.709 -66.368 1.00 35.33 197 LEU A N 1
ATOM 1464 C CA . LEU A 1 197 ? 38.132 -29.212 -65.419 1.00 36.37 197 LEU A CA 1
ATOM 1465 C C . LEU A 1 197 ? 37.964 -30.172 -64.267 1.00 32.39 197 LEU A C 1
ATOM 1466 O O . LEU A 1 197 ? 38.009 -31.363 -64.445 1.00 38.15 197 LEU A O 1
ATOM 1471 N N . ALA A 1 198 ? 37.769 -29.649 -63.075 1.00 32.11 198 ALA A N 1
ATOM 1472 C CA . ALA A 1 198 ? 37.469 -30.456 -61.874 1.00 30.83 198 ALA A CA 1
ATOM 1473 C C . ALA A 1 198 ? 36.558 -29.690 -60.928 1.00 29.31 198 ALA A C 1
ATOM 1474 O O . ALA A 1 198 ? 36.413 -28.474 -61.045 1.00 32.21 198 ALA A O 1
ATOM 1476 N N . PHE A 1 199 ? 35.927 -30.394 -59.993 1.00 30.19 199 PHE A N 1
ATOM 1477 C CA . PHE A 1 199 ? 35.117 -29.722 -58.993 1.00 30.78 199 PHE A CA 1
ATOM 1478 C C . PHE A 1 199 ? 34.970 -30.528 -57.723 1.00 28.61 199 PHE A C 1
ATOM 1479 O O . PHE A 1 199 ? 35.200 -31.713 -57.732 1.00 31.18 199 PHE A O 1
ATOM 1487 N N . ILE A 1 200 ? 34.568 -29.864 -56.652 1.00 28.09 200 ILE A N 1
ATOM 1488 C CA . ILE A 1 200 ? 34.378 -30.492 -55.383 1.00 32.52 200 ILE A CA 1
ATOM 1489 C C . ILE A 1 200 ? 32.939 -30.964 -55.231 1.00 36.91 200 ILE A C 1
ATOM 1490 O O . ILE A 1 200 ? 32.029 -30.156 -55.216 1.00 34.53 200 ILE A O 1
ATOM 1495 N N . HIS A 1 201 ? 32.771 -32.269 -55.045 1.00 39.52 201 HIS A N 1
ATOM 1496 C CA . HIS A 1 201 ? 31.486 -32.882 -54.821 1.00 38.58 201 HIS A CA 1
ATOM 1497 C C . HIS A 1 201 ? 31.257 -32.975 -53.325 1.00 39.60 201 HIS A C 1
ATOM 1498 O O . HIS A 1 201 ? 32.069 -33.569 -52.623 1.00 37.85 201 HIS A O 1
ATOM 1505 N N . LYS A 1 202 ? 30.136 -32.424 -52.856 1.00 43.05 202 LYS A N 1
ATOM 1506 C CA . LYS A 1 202 ? 29.717 -32.523 -51.456 1.00 48.24 202 LYS A CA 1
ATOM 1507 C C . LYS A 1 202 ? 28.523 -33.446 -51.295 1.00 50.79 202 LYS A C 1
ATOM 1508 O O . LYS A 1 202 ? 27.463 -33.240 -51.892 1.00 60.22 202 LYS A O 1
ATOM 1514 N N . THR A 1 203 ? 28.682 -34.464 -50.471 1.00 55.44 203 THR A N 1
ATOM 1515 C CA . THR A 1 203 ? 27.594 -35.375 -50.165 1.00 58.59 203 THR A CA 1
ATOM 1516 C C . THR A 1 203 ? 26.937 -34.960 -48.857 1.00 60.27 203 THR A C 1
ATOM 1517 O O . THR A 1 203 ? 27.628 -34.675 -47.891 1.00 60.47 203 THR A O 1
ATOM 1521 N N . ARG A 1 204 ? 25.606 -34.918 -48.829 1.00 60.77 204 ARG A N 1
ATOM 1522 C CA . ARG A 1 204 ? 24.856 -34.517 -47.627 1.00 58.86 204 ARG A CA 1
ATOM 1523 C C . ARG A 1 204 ? 24.019 -35.687 -47.101 1.00 53.36 204 ARG A C 1
ATOM 1524 O O . ARG A 1 204 ? 23.952 -36.762 -47.725 1.00 51.56 204 ARG A O 1
ATOM 1532 N N . SER A 1 214 ? 30.661 -35.623 -46.397 1.00 53.75 214 SER A N 1
ATOM 1533 C CA . SER A 1 214 ? 31.987 -35.746 -47.003 1.00 58.00 214 SER A CA 1
ATOM 1534 C C . SER A 1 214 ? 32.254 -34.806 -48.231 1.00 53.18 214 SER A C 1
ATOM 1535 O O . SER A 1 214 ? 31.347 -34.272 -48.852 1.00 48.24 214 SER A O 1
ATOM 1538 N N . ASN A 1 215 ? 33.521 -34.638 -48.560 1.00 48.44 215 ASN A N 1
ATOM 1539 C CA . ASN A 1 215 ? 33.944 -33.837 -49.688 1.00 49.63 215 ASN A CA 1
ATOM 1540 C C . ASN A 1 215 ? 34.923 -34.656 -50.537 1.00 51.07 215 ASN A C 1
ATOM 1541 O O . ASN A 1 215 ? 35.813 -35.300 -49.998 1.00 58.36 215 ASN A O 1
ATOM 1546 N N . ARG A 1 216 ? 34.794 -34.614 -51.857 1.00 50.79 216 ARG A N 1
ATOM 1547 C CA . ARG A 1 216 ? 35.693 -35.350 -52.764 1.00 51.22 216 ARG A CA 1
ATOM 1548 C C . ARG A 1 216 ? 36.020 -34.482 -53.973 1.00 43.81 216 ARG A C 1
ATOM 1549 O O . ARG A 1 216 ? 35.186 -33.762 -54.456 1.00 37.01 216 ARG A O 1
ATOM 1557 N N . VAL A 1 217 ? 37.213 -34.608 -54.507 1.00 41.96 217 VAL A N 1
ATOM 1558 C CA . VAL A 1 217 ? 37.535 -33.949 -55.759 1.00 42.36 217 VAL A CA 1
ATOM 1559 C C . VAL A 1 217 ? 37.186 -34.887 -56.901 1.00 40.81 217 VAL A C 1
ATOM 1560 O O . VAL A 1 217 ? 37.554 -36.038 -56.863 1.00 42.10 217 VAL A O 1
ATOM 1564 N N . VAL A 1 218 ? 36.497 -34.387 -57.909 1.00 39.02 218 VAL A N 1
ATOM 1565 C CA . VAL A 1 218 ? 36.115 -35.177 -59.054 1.00 38.04 218 VAL A CA 1
ATOM 1566 C C . VAL A 1 218 ? 36.912 -34.599 -60.197 1.00 38.95 218 VAL A C 1
ATOM 1567 O O . VAL A 1 218 ? 36.716 -33.444 -60.561 1.00 43.18 218 VAL A O 1
ATOM 1571 N N . GLY A 1 219 ? 37.781 -35.410 -60.780 1.00 42.44 219 GLY A N 1
ATOM 1572 C CA . GLY A 1 219 ? 38.756 -34.974 -61.799 1.00 45.90 219 GLY A CA 1
ATOM 1573 C C . GLY A 1 219 ? 40.203 -35.106 -61.292 1.00 49.47 219 GLY A C 1
ATOM 1574 O O . GLY A 1 219 ? 40.423 -35.309 -60.098 1.00 44.82 219 GLY A O 1
ATOM 1575 N N . ASP A 1 220 ? 41.181 -35.010 -62.202 1.00 55.09 220 ASP A N 1
ATOM 1576 C CA . ASP A 1 220 ? 42.599 -35.163 -61.853 1.00 54.82 220 ASP A CA 1
ATOM 1577 C C . ASP A 1 220 ? 43.308 -33.831 -61.693 1.00 50.48 220 ASP A C 1
ATOM 1578 O O . ASP A 1 220 ? 43.414 -33.040 -62.648 1.00 47.23 220 ASP A O 1
ATOM 1583 N N . VAL A 1 221 ? 43.806 -33.594 -60.485 1.00 45.82 221 VAL A N 1
ATOM 1584 C CA . VAL A 1 221 ? 44.544 -32.375 -60.189 1.00 46.94 221 VAL A CA 1
ATOM 1585 C C . VAL A 1 221 ? 45.986 -32.630 -59.772 1.00 46.81 221 VAL A C 1
ATOM 1586 O O . VAL A 1 221 ? 46.751 -31.690 -59.618 1.00 50.84 221 VAL A O 1
ATOM 1590 N N . LYS A 1 222 ? 46.365 -33.889 -59.661 1.00 54.55 222 LYS A N 1
ATOM 1591 C CA . LYS A 1 222 ? 47.701 -34.299 -59.239 1.00 58.91 222 LYS A CA 1
ATOM 1592 C C . LYS A 1 222 ? 48.814 -33.658 -60.072 1.00 54.04 222 LYS A C 1
ATOM 1593 O O . LYS A 1 222 ? 48.849 -33.833 -61.296 1.00 56.86 222 LYS A O 1
ATOM 1599 N N . GLY A 1 223 ? 49.702 -32.910 -59.410 1.00 46.35 223 GLY A N 1
ATOM 1600 C CA . GLY A 1 223 ? 50.790 -32.204 -60.070 1.00 45.41 223 GLY A CA 1
ATOM 1601 C C . GLY A 1 223 ? 50.410 -30.985 -60.894 1.00 47.61 223 GLY A C 1
ATOM 1602 O O . GLY A 1 223 ? 51.236 -30.450 -61.634 1.00 53.22 223 GLY A O 1
ATOM 1603 N N . LYS A 1 224 ? 49.175 -30.516 -60.783 1.00 46.56 224 LYS A N 1
ATOM 1604 C CA . LYS A 1 224 ? 48.707 -29.423 -61.647 1.00 47.21 224 LYS A CA 1
ATOM 1605 C C . LYS A 1 224 ? 48.557 -28.140 -60.868 1.00 41.01 224 LYS A C 1
ATOM 1606 O O . LYS A 1 224 ? 48.394 -28.168 -59.644 1.00 41.49 224 LYS A O 1
ATOM 1612 N N . THR A 1 225 ? 48.599 -27.026 -61.590 1.00 39.24 225 THR A N 1
ATOM 1613 C CA . THR A 1 225 ? 48.312 -25.700 -61.025 1.00 38.97 225 THR A CA 1
ATOM 1614 C C . THR A 1 225 ? 46.822 -25.461 -61.093 1.00 36.09 225 THR A C 1
ATOM 1615 O O . THR A 1 225 ? 46.278 -25.268 -62.171 1.00 39.06 225 THR A O 1
ATOM 1619 N N . CYS A 1 226 ? 46.158 -25.473 -59.944 1.00 35.18 226 CYS A N 1
ATOM 1620 C CA . CYS A 1 226 ? 44.703 -25.317 -59.870 1.00 34.06 226 CYS A CA 1
ATOM 1621 C C . CYS A 1 226 ? 44.253 -23.861 -59.827 1.00 35.33 226 CYS A C 1
ATOM 1622 O O . CYS A 1 226 ? 44.707 -23.130 -58.988 1.00 32.43 226 CYS A O 1
ATOM 1625 N N . ILE A 1 227 ? 43.322 -23.490 -60.708 1.00 35.33 227 ILE A N 1
ATOM 1626 C CA . ILE A 1 227 ? 42.651 -22.217 -60.675 1.00 34.62 227 ILE A CA 1
ATOM 1627 C C . ILE A 1 227 ? 41.279 -22.446 -60.036 1.00 36.47 227 ILE A C 1
ATOM 1628 O O . ILE A 1 227 ? 40.364 -22.936 -60.692 1.00 34.37 227 ILE A O 1
ATOM 1633 N N . LEU A 1 228 ? 41.151 -22.097 -58.761 1.00 35.64 228 LEU A N 1
ATOM 1634 C CA . LEU A 1 228 ? 39.908 -22.217 -58.022 1.00 33.75 228 LEU A CA 1
ATOM 1635 C C . LEU A 1 228 ? 39.086 -20.976 -58.263 1.00 38.04 228 LEU A C 1
ATOM 1636 O O . LEU A 1 228 ? 39.475 -19.876 -57.879 1.00 38.66 228 LEU A O 1
ATOM 1641 N N . THR A 1 229 ? 37.942 -21.121 -58.912 1.00 44.19 229 THR A N 1
ATOM 1642 C CA . THR A 1 229 ? 37.174 -19.957 -59.345 1.00 44.47 229 THR A CA 1
ATOM 1643 C C . THR A 1 229 ? 35.816 -19.896 -58.632 1.00 42.83 229 THR A C 1
ATOM 1644 O O . THR A 1 229 ? 35.103 -20.873 -58.561 1.00 41.78 229 THR A O 1
ATOM 1648 N N . ASP A 1 230 ? 35.479 -18.730 -58.102 1.00 42.85 230 ASP A N 1
ATOM 1649 C CA . ASP A 1 230 ? 34.176 -18.509 -57.502 1.00 45.21 230 ASP A CA 1
ATOM 1650 C C . ASP A 1 230 ? 33.654 -17.110 -57.838 1.00 43.27 230 ASP A C 1
ATOM 1651 O O . ASP A 1 230 ? 34.392 -16.248 -58.263 1.00 40.94 230 ASP A O 1
ATOM 1656 N N . ASP A 1 231 ? 32.359 -16.905 -57.708 1.00 42.94 231 ASP A N 1
ATOM 1657 C CA . ASP A 1 231 ? 31.763 -15.584 -57.854 1.00 43.06 231 ASP A CA 1
ATOM 1658 C C . ASP A 1 231 ? 32.185 -14.616 -56.771 1.00 40.37 231 ASP A C 1
ATOM 1659 O O . ASP A 1 231 ? 32.516 -13.457 -57.068 1.00 39.09 231 ASP A O 1
ATOM 1664 N N . MET A 1 232 ? 32.223 -15.086 -55.532 1.00 38.69 232 MET A N 1
ATOM 1665 C CA . MET A 1 232 ? 32.581 -14.245 -54.404 1.00 44.86 232 MET A CA 1
ATOM 1666 C C . MET A 1 232 ? 33.305 -15.041 -53.345 1.00 42.63 232 MET A C 1
ATOM 1667 O O . MET A 1 232 ? 33.182 -16.250 -53.295 1.00 45.34 232 MET A O 1
ATOM 1672 N N . ILE A 1 233 ? 34.019 -14.344 -52.481 1.00 42.25 233 ILE A N 1
ATOM 1673 C CA . ILE A 1 233 ? 34.561 -14.947 -51.282 1.00 43.82 233 ILE A CA 1
ATOM 1674 C C . ILE A 1 233 ? 33.970 -14.194 -50.124 1.00 44.10 233 ILE A C 1
ATOM 1675 O O . ILE A 1 233 ? 34.194 -12.986 -50.015 1.00 44.46 233 ILE A O 1
ATOM 1680 N N . ASP A 1 234 ? 33.228 -14.885 -49.259 1.00 46.53 234 ASP A N 1
ATOM 1681 C CA . ASP A 1 234 ? 32.655 -14.252 -48.089 1.00 52.12 234 ASP A CA 1
ATOM 1682 C C . ASP A 1 234 ? 33.449 -14.493 -46.794 1.00 53.59 234 ASP A C 1
ATOM 1683 O O . ASP A 1 234 ? 34.210 -13.625 -46.392 1.00 58.68 234 ASP A O 1
ATOM 1688 N N . THR A 1 235 ? 33.241 -15.621 -46.108 1.00 55.64 235 THR A N 1
ATOM 1689 C CA . THR A 1 235 ? 33.993 -15.941 -44.860 1.00 52.97 235 THR A CA 1
ATOM 1690 C C . THR A 1 235 ? 35.252 -16.743 -45.169 1.00 50.76 235 THR A C 1
ATOM 1691 O O . THR A 1 235 ? 36.147 -16.834 -44.324 1.00 46.91 235 THR A O 1
ATOM 1695 N N . GLY A 1 236 ? 35.330 -17.289 -46.391 1.00 49.61 236 GLY A N 1
ATOM 1696 C CA . GLY A 1 236 ? 36.476 -18.065 -46.831 1.00 49.78 236 GLY A CA 1
ATOM 1697 C C . GLY A 1 236 ? 36.427 -19.531 -46.407 1.00 52.48 236 GLY A C 1
ATOM 1698 O O . GLY A 1 236 ? 37.398 -20.263 -46.610 1.00 54.20 236 GLY A O 1
ATOM 1699 N N . GLY A 1 237 ? 35.300 -19.986 -45.854 1.00 54.54 237 GLY A N 1
ATOM 1700 C CA . GLY A 1 237 ? 35.189 -21.363 -45.342 1.00 52.65 237 GLY A CA 1
ATOM 1701 C C . GLY A 1 237 ? 35.234 -22.409 -46.441 1.00 52.87 237 GLY A C 1
ATOM 1702 O O . GLY A 1 237 ? 36.054 -23.308 -46.408 1.00 55.40 237 GLY A O 1
ATOM 1703 N N . THR A 1 238 ? 34.345 -22.264 -47.413 1.00 53.95 238 THR A N 1
ATOM 1704 C CA . THR A 1 238 ? 34.234 -23.186 -48.529 1.00 55.85 238 THR A CA 1
ATOM 1705 C C . THR A 1 238 ? 35.507 -23.174 -49.316 1.00 53.89 238 THR A C 1
ATOM 1706 O O . THR A 1 238 ? 36.000 -24.217 -49.687 1.00 60.99 238 THR A O 1
ATOM 1710 N N . ILE A 1 239 ? 36.006 -21.990 -49.626 1.00 52.87 239 ILE A N 1
ATOM 1711 C CA . ILE A 1 239 ? 37.184 -21.876 -50.462 1.00 56.16 239 ILE A CA 1
ATOM 1712 C C . ILE A 1 239 ? 38.437 -22.411 -49.754 1.00 49.18 239 ILE A C 1
ATOM 1713 O O . ILE A 1 239 ? 39.230 -23.083 -50.401 1.00 43.66 239 ILE A O 1
ATOM 1718 N N . ALA A 1 240 ? 38.606 -22.140 -48.458 1.00 43.35 240 ALA A N 1
ATOM 1719 C CA . ALA A 1 240 ? 39.766 -22.674 -47.731 1.00 40.61 240 ALA A CA 1
ATOM 1720 C C . ALA A 1 240 ? 39.693 -24.184 -47.677 1.00 40.03 240 ALA A C 1
ATOM 1721 O O . ALA A 1 240 ? 40.696 -24.837 -47.854 1.00 41.31 240 ALA A O 1
ATOM 1723 N N . GLY A 1 241 ? 38.491 -24.727 -47.479 1.00 39.20 241 GLY A N 1
ATOM 1724 C CA . GLY A 1 241 ? 38.268 -26.170 -47.503 1.00 35.97 241 GLY A CA 1
ATOM 1725 C C . GLY A 1 241 ? 38.702 -26.787 -48.826 1.00 35.98 241 GLY A C 1
ATOM 1726 O O . GLY A 1 241 ? 39.331 -27.844 -48.851 1.00 36.57 241 GLY A O 1
ATOM 1727 N N . ALA A 1 242 ? 38.384 -26.107 -49.923 1.00 32.23 242 ALA A N 1
ATOM 1728 C CA . ALA A 1 242 ? 38.743 -26.596 -51.225 1.00 34.68 242 ALA A CA 1
ATOM 1729 C C . ALA A 1 242 ? 40.257 -26.598 -51.451 1.00 33.79 242 ALA A C 1
ATOM 1730 O O . ALA A 1 242 ? 40.783 -27.490 -52.093 1.00 33.89 242 ALA A O 1
ATOM 1732 N N . VAL A 1 243 ? 40.946 -25.603 -50.928 1.00 35.69 243 VAL A N 1
ATOM 1733 C CA . VAL A 1 243 ? 42.394 -25.514 -51.086 1.00 36.62 243 VAL A CA 1
ATOM 1734 C C . VAL A 1 243 ? 43.050 -26.698 -50.415 1.00 34.93 243 VAL A C 1
ATOM 1735 O O . VAL A 1 243 ? 43.915 -27.322 -51.006 1.00 31.49 243 VAL A O 1
ATOM 1739 N N . ASN A 1 244 ? 42.618 -26.980 -49.192 1.00 36.61 244 ASN A N 1
ATOM 1740 C CA . ASN A 1 244 ? 43.163 -28.069 -48.406 1.00 44.46 244 ASN A CA 1
ATOM 1741 C C . ASN A 1 244 ? 42.917 -29.434 -49.081 1.00 45.40 244 ASN A C 1
ATOM 1742 O O . ASN A 1 244 ? 43.775 -30.305 -49.091 1.00 40.68 244 ASN A O 1
ATOM 1747 N N . LEU A 1 245 ? 41.729 -29.596 -49.657 1.00 50.00 245 LEU A N 1
ATOM 1748 C CA . LEU A 1 245 ? 41.366 -30.817 -50.400 1.00 48.36 245 LEU A CA 1
ATOM 1749 C C . LEU A 1 245 ? 42.226 -31.006 -51.633 1.00 43.34 245 LEU A C 1
ATOM 1750 O O . LEU A 1 245 ? 42.580 -32.128 -51.966 1.00 48.43 245 LEU A O 1
ATOM 1755 N N . LEU A 1 246 ? 42.488 -29.920 -52.354 1.00 40.80 246 LEU A N 1
ATOM 1756 C CA . LEU A 1 246 ? 43.286 -29.992 -53.589 1.00 42.93 246 LEU A CA 1
ATOM 1757 C C . LEU A 1 246 ? 44.747 -30.309 -53.241 1.00 45.06 246 LEU A C 1
ATOM 1758 O O . LEU A 1 246 ? 45.400 -31.046 -53.967 1.00 42.73 246 LEU A O 1
ATOM 1763 N N . ARG A 1 247 ? 45.191 -29.792 -52.100 1.00 44.94 247 ARG A N 1
ATOM 1764 C CA . ARG A 1 247 ? 46.514 -30.042 -51.561 1.00 51.70 247 ARG A CA 1
ATOM 1765 C C . ARG A 1 247 ? 46.692 -31.499 -51.256 1.00 49.80 247 ARG A C 1
ATOM 1766 O O . ARG A 1 247 ? 47.665 -32.108 -51.670 1.00 49.43 247 ARG A O 1
ATOM 1774 N N . GLU A 1 248 ? 45.728 -32.048 -50.535 1.00 49.86 248 GLU A N 1
ATOM 1775 C CA . GLU A 1 248 ? 45.686 -33.473 -50.248 1.00 53.35 248 GLU A CA 1
ATOM 1776 C C . GLU A 1 248 ? 45.641 -34.362 -51.475 1.00 54.15 248 GLU A C 1
ATOM 1777 O O . GLU A 1 248 ? 46.051 -35.491 -51.411 1.00 55.18 248 GLU A O 1
ATOM 1783 N N . ASP A 1 249 ? 45.127 -33.858 -52.582 1.00 57.14 249 ASP A N 1
ATOM 1784 C CA . ASP A 1 249 ? 45.068 -34.646 -53.809 1.00 58.98 249 ASP A CA 1
ATOM 1785 C C . ASP A 1 249 ? 46.262 -34.412 -54.727 1.00 57.02 249 ASP A C 1
ATOM 1786 O O . ASP A 1 249 ? 46.263 -34.854 -55.879 1.00 53.89 249 ASP A O 1
ATOM 1791 N N . GLY A 1 250 ? 47.290 -33.741 -54.206 1.00 52.09 250 GLY A N 1
ATOM 1792 C CA . GLY A 1 250 ? 48.578 -33.647 -54.885 1.00 49.76 250 GLY A CA 1
ATOM 1793 C C . GLY A 1 250 ? 48.702 -32.538 -55.890 1.00 46.25 250 GLY A C 1
ATOM 1794 O O . GLY A 1 250 ? 49.473 -32.653 -56.842 1.00 49.37 250 GLY A O 1
ATOM 1795 N N . ALA A 1 251 ? 47.989 -31.444 -55.663 1.00 45.99 251 ALA A N 1
ATOM 1796 C CA . ALA A 1 251 ? 48.110 -30.276 -56.524 1.00 46.23 251 ALA A CA 1
ATOM 1797 C C . ALA A 1 251 ? 49.450 -29.602 -56.281 1.00 42.11 251 ALA A C 1
ATOM 1798 O O . ALA A 1 251 ? 49.880 -29.479 -55.147 1.00 38.85 251 ALA A O 1
ATOM 1800 N N . LYS A 1 252 ? 50.095 -29.162 -57.342 1.00 41.84 252 LYS A N 1
ATOM 1801 C CA . LYS A 1 252 ? 51.328 -28.414 -57.202 1.00 52.66 252 LYS A CA 1
ATOM 1802 C C . LYS A 1 252 ? 51.089 -27.049 -56.565 1.00 53.72 252 LYS A C 1
ATOM 1803 O O . LYS A 1 252 ? 51.811 -26.632 -55.691 1.00 52.66 252 LYS A O 1
ATOM 1809 N N . ASP A 1 253 ? 50.070 -26.366 -57.047 1.00 61.21 253 ASP A N 1
ATOM 1810 C CA . ASP A 1 253 ? 49.788 -24.958 -56.756 1.00 64.42 253 ASP A CA 1
ATOM 1811 C C . ASP A 1 253 ? 48.280 -24.745 -56.748 1.00 55.90 253 ASP A C 1
ATOM 1812 O O . ASP A 1 253 ? 47.562 -25.448 -57.479 1.00 53.33 253 ASP A O 1
ATOM 1817 N N . VAL A 1 254 ? 47.809 -23.773 -55.969 1.00 45.19 254 VAL A N 1
ATOM 1818 C CA . VAL A 1 254 ? 46.428 -23.309 -56.057 1.00 42.52 254 VAL A CA 1
ATOM 1819 C C . VAL A 1 254 ? 46.326 -21.788 -56.175 1.00 38.73 254 VAL A C 1
ATOM 1820 O O . VAL A 1 254 ? 46.853 -21.081 -55.342 1.00 34.59 254 VAL A O 1
ATOM 1824 N N . ILE A 1 255 ? 45.587 -21.317 -57.181 1.00 36.00 255 ILE A N 1
ATOM 1825 C CA . ILE A 1 255 ? 45.281 -19.930 -57.358 1.00 34.56 255 ILE A CA 1
ATOM 1826 C C . ILE A 1 255 ? 43.776 -19.716 -57.184 1.00 36.00 255 ILE A C 1
ATOM 1827 O O . ILE A 1 255 ? 42.979 -20.391 -57.817 1.00 34.33 255 ILE A O 1
ATOM 1832 N N . ILE A 1 256 ? 43.416 -18.729 -56.353 1.00 35.41 256 ILE A N 1
ATOM 1833 C CA . ILE A 1 256 ? 42.034 -18.345 -56.109 1.00 31.37 256 ILE A CA 1
ATOM 1834 C C . ILE A 1 256 ? 41.681 -17.075 -56.878 1.00 29.87 256 ILE A C 1
ATOM 1835 O O . ILE A 1 256 ? 42.390 -16.107 -56.825 1.00 27.58 256 ILE A O 1
ATOM 1840 N N . ALA A 1 257 ? 40.595 -17.127 -57.642 1.00 28.35 257 ALA A N 1
ATOM 1841 C CA . ALA A 1 257 ? 40.118 -15.990 -58.405 1.00 26.81 257 ALA A CA 1
ATOM 1842 C C . ALA A 1 257 ? 38.604 -15.821 -58.212 1.00 27.20 257 ALA A C 1
ATOM 1843 O O . ALA A 1 257 ? 37.855 -16.759 -58.339 1.00 31.66 257 ALA A O 1
ATOM 1845 N N . ALA A 1 258 ? 38.181 -14.629 -57.850 1.00 28.77 258 ALA A N 1
ATOM 1846 C CA . ALA A 1 258 ? 36.777 -14.317 -57.644 1.00 31.06 258 ALA A CA 1
ATOM 1847 C C . ALA A 1 258 ? 36.523 -12.870 -57.979 1.00 32.63 258 ALA A C 1
ATOM 1848 O O . ALA A 1 258 ? 37.411 -12.045 -57.841 1.00 33.11 258 ALA A O 1
ATOM 1850 N N . THR A 1 259 ? 35.318 -12.549 -58.426 1.00 30.71 259 THR A N 1
ATOM 1851 C CA . THR A 1 259 ? 35.003 -11.173 -58.713 1.00 29.49 259 THR A CA 1
ATOM 1852 C C . THR A 1 259 ? 34.835 -10.354 -57.458 1.00 29.81 259 THR A C 1
ATOM 1853 O O . THR A 1 259 ? 35.409 -9.272 -57.360 1.00 30.05 259 THR A O 1
ATOM 1857 N N . HIS A 1 260 ? 34.041 -10.827 -56.519 1.00 28.46 260 HIS A N 1
ATOM 1858 C CA . HIS A 1 260 ? 33.687 -10.007 -55.381 1.00 29.26 260 HIS A CA 1
ATOM 1859 C C . HIS A 1 260 ? 34.399 -10.432 -54.121 1.00 31.98 260 HIS A C 1
ATOM 1860 O O . HIS A 1 260 ? 34.248 -11.567 -53.689 1.00 33.68 260 HIS A O 1
ATOM 1867 N N . GLY A 1 261 ? 35.152 -9.515 -53.531 1.00 34.49 261 GLY A N 1
ATOM 1868 C CA . GLY A 1 261 ? 35.833 -9.756 -52.298 1.00 37.91 261 GLY A CA 1
ATOM 1869 C C . GLY A 1 261 ? 34.976 -9.147 -51.229 1.00 38.94 261 GLY A C 1
ATOM 1870 O O . GLY A 1 261 ? 35.070 -7.968 -50.990 1.00 45.24 261 GLY A O 1
ATOM 1871 N N . VAL A 1 262 ? 34.151 -9.959 -50.585 1.00 41.82 262 VAL A N 1
ATOM 1872 C CA . VAL A 1 262 ? 33.344 -9.515 -49.452 1.00 39.89 262 VAL A CA 1
ATOM 1873 C C . VAL A 1 262 ? 34.253 -9.604 -48.254 1.00 37.59 262 VAL A C 1
ATOM 1874 O O . VAL A 1 262 ? 34.297 -8.706 -47.435 1.00 32.50 262 VAL A O 1
ATOM 1878 N N . LEU A 1 263 ? 34.972 -10.725 -48.163 1.00 41.56 263 LEU A N 1
ATOM 1879 C CA . LEU A 1 263 ? 36.077 -10.923 -47.200 1.00 41.60 263 LEU A CA 1
ATOM 1880 C C . LEU A 1 263 ? 35.742 -10.566 -45.758 1.00 40.21 263 LEU A C 1
ATOM 1881 O O . LEU A 1 263 ? 36.471 -9.859 -45.091 1.00 43.57 263 LEU A O 1
ATOM 1886 N N . SER A 1 264 ? 34.621 -11.074 -45.281 1.00 41.94 264 SER A N 1
ATOM 1887 C CA . SER A 1 264 ? 34.191 -10.838 -43.918 1.00 49.30 264 SER A CA 1
ATOM 1888 C C . SER A 1 264 ? 34.998 -11.658 -42.936 1.00 49.85 264 SER A C 1
ATOM 1889 O O . SER A 1 264 ? 35.564 -12.677 -43.309 1.00 47.13 264 SER A O 1
ATOM 1892 N N . ASP A 1 265 ? 34.990 -11.221 -41.675 1.00 58.45 265 ASP A N 1
ATOM 1893 C CA . ASP A 1 265 ? 35.413 -12.012 -40.498 1.00 67.92 265 ASP A CA 1
ATOM 1894 C C . ASP A 1 265 ? 36.864 -12.499 -40.570 1.00 73.54 265 ASP A C 1
ATOM 1895 O O . ASP A 1 265 ? 37.783 -11.655 -40.695 1.00 82.99 265 ASP A O 1
ATOM 1900 N N . PRO A 1 266 ? 37.085 -13.826 -40.528 1.00 64.99 266 PRO A N 1
ATOM 1901 C CA . PRO A 1 266 ? 38.400 -14.405 -40.511 1.00 60.72 266 PRO A CA 1
ATOM 1902 C C . PRO A 1 266 ? 38.936 -14.742 -41.913 1.00 62.39 266 PRO A C 1
ATOM 1903 O O . PRO A 1 266 ? 39.975 -15.403 -42.009 1.00 62.24 266 PRO A O 1
ATOM 1907 N N . ALA A 1 267 ? 38.249 -14.309 -42.976 1.00 55.50 267 ALA A N 1
ATOM 1908 C CA . ALA A 1 267 ? 38.626 -14.698 -44.330 1.00 55.15 267 ALA A CA 1
ATOM 1909 C C . ALA A 1 267 ? 40.036 -14.266 -44.680 1.00 54.27 267 ALA A C 1
ATOM 1910 O O . ALA A 1 267 ? 40.768 -15.046 -45.215 1.00 56.66 267 ALA A O 1
ATOM 1912 N N . PRO A 1 268 ? 40.417 -13.031 -44.354 1.00 56.05 268 PRO A N 1
ATOM 1913 C CA . PRO A 1 268 ? 41.806 -12.634 -44.627 1.00 55.27 268 PRO A CA 1
ATOM 1914 C C . PRO A 1 268 ? 42.852 -13.522 -43.951 1.00 52.73 268 PRO A C 1
ATOM 1915 O O . PRO A 1 268 ? 43.787 -13.967 -44.577 1.00 53.45 268 PRO A O 1
ATOM 1919 N N . GLN A 1 269 ? 42.658 -13.796 -42.680 1.00 58.32 269 GLN A N 1
ATOM 1920 C CA . GLN A 1 269 ? 43.516 -14.698 -41.935 1.00 60.71 269 GLN A CA 1
ATOM 1921 C C . GLN A 1 269 ? 43.465 -16.151 -42.478 1.00 55.64 269 GLN A C 1
ATOM 1922 O O . GLN A 1 269 ? 44.491 -16.812 -42.636 1.00 50.39 269 GLN A O 1
ATOM 1928 N N . ARG A 1 270 ? 42.250 -16.624 -42.756 1.00 51.32 270 ARG A N 1
ATOM 1929 C CA . ARG A 1 270 ? 41.979 -17.948 -43.332 1.00 46.38 270 ARG A CA 1
ATOM 1930 C C . ARG A 1 270 ? 42.672 -18.162 -44.673 1.00 43.38 270 ARG A C 1
ATOM 1931 O O . ARG A 1 270 ? 43.360 -19.182 -44.881 1.00 45.29 270 ARG A O 1
ATOM 1939 N N . LEU A 1 271 ? 42.553 -17.177 -45.554 1.00 36.07 271 LEU A N 1
ATOM 1940 C CA . LEU A 1 271 ? 43.149 -17.268 -46.876 1.00 36.52 271 LEU A CA 1
ATOM 1941 C C . LEU A 1 271 ? 44.665 -17.098 -46.918 1.00 37.29 271 LEU A C 1
ATOM 1942 O O . LEU A 1 271 ? 45.354 -17.787 -47.682 1.00 34.82 271 LEU A O 1
ATOM 1947 N N . ALA A 1 272 ? 45.176 -16.211 -46.079 1.00 41.69 272 ALA A N 1
ATOM 1948 C CA . ALA A 1 272 ? 46.626 -16.024 -45.941 1.00 49.05 272 ALA A CA 1
ATOM 1949 C C . ALA A 1 272 ? 47.346 -17.277 -45.391 1.00 48.30 272 ALA A C 1
ATOM 1950 O O . ALA A 1 272 ? 48.458 -17.559 -45.801 1.00 50.26 272 ALA A O 1
ATOM 1952 N N . GLU A 1 273 ? 46.680 -18.022 -44.499 1.00 49.25 273 GLU A N 1
ATOM 1953 C CA . GLU A 1 273 ? 47.218 -19.224 -43.852 1.00 49.11 273 GLU A CA 1
ATOM 1954 C C . GLU A 1 273 ? 46.955 -20.495 -44.621 1.00 51.79 273 GLU A C 1
ATOM 1955 O O . GLU A 1 273 ? 47.606 -21.507 -44.376 1.00 56.15 273 GLU A O 1
ATOM 1961 N N . CYS A 1 274 ? 46.015 -20.477 -45.554 1.00 54.68 274 CYS A N 1
ATOM 1962 C CA . CYS A 1 274 ? 45.826 -21.642 -46.412 1.00 57.87 274 CYS A CA 1
ATOM 1963 C C . CYS A 1 274 ? 46.958 -21.615 -47.469 1.00 60.00 274 CYS A C 1
ATOM 1964 O O . CYS A 1 274 ? 47.678 -20.627 -47.655 1.00 69.69 274 CYS A O 1
ATOM 1967 N N . GLY A 1 275 ? 47.127 -22.697 -48.183 1.00 56.79 275 GLY A N 1
ATOM 1968 C CA . GLY A 1 275 ? 48.297 -22.764 -49.045 1.00 57.42 275 GLY A CA 1
ATOM 1969 C C . GLY A 1 275 ? 48.348 -21.853 -50.265 1.00 50.58 275 GLY A C 1
ATOM 1970 O O . GLY A 1 275 ? 49.324 -21.903 -50.996 1.00 48.99 275 GLY A O 1
ATOM 1971 N N . ALA A 1 276 ? 47.296 -21.092 -50.551 1.00 44.72 276 ALA A N 1
ATOM 1972 C CA . ALA A 1 276 ? 47.169 -20.531 -51.891 1.00 41.29 276 ALA A CA 1
ATOM 1973 C C . ALA A 1 276 ? 48.271 -19.550 -52.208 1.00 37.52 276 ALA A C 1
ATOM 1974 O O . ALA A 1 276 ? 48.621 -18.722 -51.404 1.00 39.92 276 ALA A O 1
ATOM 1976 N N . ARG A 1 277 ? 48.797 -19.666 -53.405 1.00 37.08 277 ARG A N 1
ATOM 1977 C CA . ARG A 1 277 ? 49.862 -18.826 -53.882 1.00 39.70 277 ARG A CA 1
ATOM 1978 C C . ARG A 1 277 ? 49.362 -17.417 -54.173 1.00 38.67 277 ARG A C 1
ATOM 1979 O O . ARG A 1 277 ? 50.083 -16.457 -53.993 1.00 42.77 277 ARG A O 1
ATOM 1987 N N . GLU A 1 278 ? 48.154 -17.307 -54.716 1.00 36.96 278 GLU A N 1
ATOM 1988 C CA . GLU A 1 278 ? 47.588 -16.011 -55.061 1.00 35.13 278 GLU A CA 1
ATOM 1989 C C . GLU A 1 278 ? 46.063 -16.003 -54.887 1.00 35.22 278 GLU A C 1
ATOM 1990 O O . GLU A 1 278 ? 45.420 -17.032 -55.077 1.00 36.56 278 GLU A O 1
ATOM 1996 N N . VAL A 1 279 ? 45.515 -14.857 -54.479 1.00 30.72 279 VAL A N 1
ATOM 1997 C CA . VAL A 1 279 ? 44.085 -14.645 -54.405 1.00 28.92 279 VAL A CA 1
ATOM 1998 C C . VAL A 1 279 ? 43.792 -13.378 -55.202 1.00 30.14 279 VAL A C 1
ATOM 1999 O O . VAL A 1 279 ? 44.337 -12.353 -54.908 1.00 36.82 279 VAL A O 1
ATOM 2003 N N . ILE A 1 280 ? 43.007 -13.475 -56.259 1.00 29.07 280 ILE A N 1
ATOM 2004 C CA . ILE A 1 280 ? 42.763 -12.379 -57.165 1.00 26.97 280 ILE A CA 1
ATOM 2005 C C . ILE A 1 280 ? 41.298 -11.996 -57.093 1.00 28.85 280 ILE A C 1
ATOM 2006 O O . ILE A 1 280 ? 40.422 -12.850 -57.243 1.00 26.42 280 ILE A O 1
ATOM 2011 N N . VAL A 1 281 ? 41.042 -10.721 -56.810 1.00 27.90 281 VAL A N 1
ATOM 2012 C CA . VAL A 1 281 ? 39.698 -10.154 -56.724 1.00 27.48 281 VAL A CA 1
ATOM 2013 C C . VAL A 1 281 ? 39.639 -8.820 -57.434 1.00 26.28 281 VAL A C 1
ATOM 2014 O O . VAL A 1 281 ? 40.667 -8.295 -57.831 1.00 30.29 281 VAL A O 1
ATOM 2018 N N . THR A 1 282 ? 38.431 -8.337 -57.693 1.00 25.31 282 THR A N 1
ATOM 2019 C CA . THR A 1 282 ? 38.231 -7.002 -58.248 1.00 26.23 282 THR A CA 1
ATOM 2020 C C . THR A 1 282 ? 37.831 -6.113 -57.124 1.00 24.31 282 THR A C 1
ATOM 2021 O O . THR A 1 282 ? 37.575 -6.568 -56.009 1.00 27.06 282 THR A O 1
ATOM 2025 N N . ASN A 1 283 ? 37.692 -4.842 -57.432 1.00 25.77 283 ASN A N 1
ATOM 2026 C CA . ASN A 1 283 ? 37.275 -3.876 -56.412 1.00 29.89 283 ASN A CA 1
ATOM 2027 C C . ASN A 1 283 ? 35.794 -3.469 -56.500 1.00 29.08 283 ASN A C 1
ATOM 2028 O O . ASN A 1 283 ? 35.468 -2.290 -56.376 1.00 34.66 283 ASN A O 1
ATOM 2033 N N . THR A 1 284 ? 34.908 -4.421 -56.765 1.00 27.78 284 THR A N 1
ATOM 2034 C CA . THR A 1 284 ? 33.479 -4.124 -56.782 1.00 27.84 284 THR A CA 1
ATOM 2035 C C . THR A 1 284 ? 33.040 -3.709 -55.401 1.00 26.36 284 THR A C 1
ATOM 2036 O O . THR A 1 284 ? 32.116 -2.953 -55.271 1.00 29.52 284 THR A O 1
ATOM 2040 N N . LEU A 1 285 ? 33.712 -4.235 -54.398 1.00 27.72 285 LEU A N 1
ATOM 2041 C CA . LEU A 1 285 ? 33.571 -3.865 -53.010 1.00 29.79 285 LEU A CA 1
ATOM 2042 C C . LEU A 1 285 ? 34.852 -3.236 -52.552 1.00 29.98 285 LEU A C 1
ATOM 2043 O O . LEU A 1 285 ? 35.898 -3.522 -53.124 1.00 31.27 285 LEU A O 1
ATOM 2048 N N . PRO A 1 286 ? 34.791 -2.353 -51.534 1.00 30.97 286 PRO A N 1
ATOM 2049 C CA . PRO A 1 286 ? 36.024 -1.670 -51.131 1.00 31.19 286 PRO A CA 1
ATOM 2050 C C . PRO A 1 286 ? 36.884 -2.654 -50.343 1.00 34.89 286 PRO A C 1
ATOM 2051 O O . PRO A 1 286 ? 36.396 -3.295 -49.431 1.00 35.65 286 PRO A O 1
ATOM 2055 N N . ILE A 1 287 ? 38.143 -2.791 -50.722 1.00 37.01 287 ILE A N 1
ATOM 2056 C CA . ILE A 1 287 ? 39.036 -3.693 -50.035 1.00 42.05 287 ILE A CA 1
ATOM 2057 C C . ILE A 1 287 ? 39.849 -2.852 -49.063 1.00 40.61 287 ILE A C 1
ATOM 2058 O O . ILE A 1 287 ? 40.876 -2.305 -49.445 1.00 36.18 287 ILE A O 1
ATOM 2063 N N . THR A 1 288 ? 39.392 -2.758 -47.818 1.00 41.38 288 THR A N 1
ATOM 2064 C CA . THR A 1 288 ? 40.054 -1.935 -46.818 1.00 45.14 288 THR A CA 1
ATOM 2065 C C . THR A 1 288 ? 41.319 -2.613 -46.330 1.00 48.64 288 THR A C 1
ATOM 2066 O O . THR A 1 288 ? 41.570 -3.800 -46.627 1.00 45.75 288 THR A O 1
ATOM 2070 N N . GLU A 1 289 ? 42.091 -1.893 -45.531 1.00 51.32 289 GLU A N 1
ATOM 2071 C CA . GLU A 1 289 ? 43.403 -2.376 -45.099 1.00 57.97 289 GLU A CA 1
ATOM 2072 C C . GLU A 1 289 ? 43.331 -3.563 -44.123 1.00 56.42 289 GLU A C 1
ATOM 2073 O O . GLU A 1 289 ? 44.184 -4.442 -44.176 1.00 56.75 289 GLU A O 1
ATOM 2079 N N . ASP A 1 290 ? 42.262 -3.657 -43.349 1.00 57.89 290 ASP A N 1
ATOM 2080 C CA . ASP A 1 290 ? 42.004 -4.861 -42.559 1.00 65.41 290 ASP A CA 1
ATOM 2081 C C . ASP A 1 290 ? 41.778 -6.152 -43.373 1.00 61.06 290 ASP A C 1
ATOM 2082 O O . ASP A 1 290 ? 41.982 -7.247 -42.865 1.00 54.21 290 ASP A O 1
ATOM 2087 N N . LYS A 1 291 ? 41.338 -6.024 -44.622 1.00 56.29 291 LYS A N 1
ATOM 2088 C CA . LYS A 1 291 ? 41.046 -7.174 -45.460 1.00 56.56 291 LYS A CA 1
ATOM 2089 C C . LYS A 1 291 ? 42.243 -7.571 -46.320 1.00 53.67 291 LYS A C 1
ATOM 2090 O O . LYS A 1 291 ? 42.211 -8.639 -46.947 1.00 55.97 291 LYS A O 1
ATOM 2096 N N . ARG A 1 292 ? 43.283 -6.737 -46.349 1.00 46.24 292 ARG A N 1
ATOM 2097 C CA . ARG A 1 292 ? 44.466 -7.010 -47.161 1.00 46.40 292 ARG A CA 1
ATOM 2098 C C . ARG A 1 292 ? 45.435 -8.026 -46.537 1.00 49.06 292 ARG A C 1
ATOM 2099 O O . ARG A 1 292 ? 45.465 -8.236 -45.318 1.00 47.14 292 ARG A O 1
ATOM 2107 N N . PHE A 1 293 ? 46.133 -8.727 -47.432 1.00 45.66 293 PHE A N 1
ATOM 2108 C CA . PHE A 1 293 ? 47.144 -9.721 -47.090 1.00 40.19 293 PHE A CA 1
ATOM 2109 C C . PHE A 1 293 ? 48.065 -9.922 -48.294 1.00 40.02 293 PHE A C 1
ATOM 2110 O O . PHE A 1 293 ? 47.770 -9.439 -49.394 1.00 37.40 293 PHE A O 1
ATOM 2118 N N . PRO A 1 294 ? 49.215 -10.568 -48.080 1.00 40.74 294 PRO A N 1
ATOM 2119 C CA . PRO A 1 294 ? 50.248 -10.503 -49.127 1.00 40.34 294 PRO A CA 1
ATOM 2120 C C . PRO A 1 294 ? 49.901 -11.191 -50.465 1.00 38.28 294 PRO A C 1
ATOM 2121 O O . PRO A 1 294 ? 50.236 -10.665 -51.532 1.00 36.61 294 PRO A O 1
ATOM 2125 N N . GLN A 1 295 ? 49.198 -12.318 -50.403 1.00 36.76 295 GLN A N 1
ATOM 2126 C CA . GLN A 1 295 ? 48.801 -13.049 -51.605 1.00 35.59 295 GLN A CA 1
ATOM 2127 C C . GLN A 1 295 ? 47.677 -12.371 -52.396 1.00 34.67 295 GLN A C 1
ATOM 2128 O O . GLN A 1 295 ? 47.433 -12.752 -53.531 1.00 33.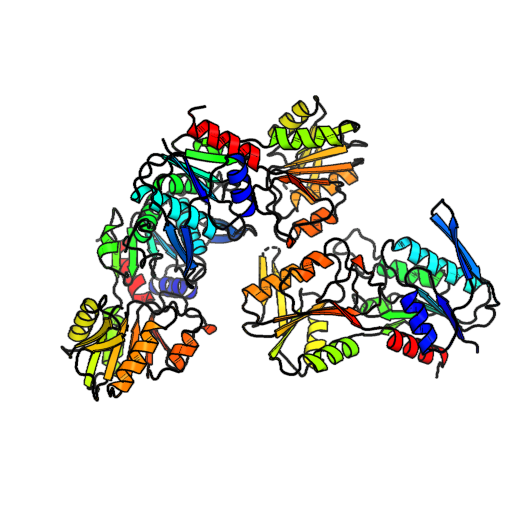59 295 GLN A O 1
ATOM 2134 N N . LEU A 1 296 ? 47.015 -11.379 -51.803 1.00 30.97 296 LEU A N 1
ATOM 2135 C CA . LEU A 1 296 ? 45.912 -10.672 -52.411 1.00 30.94 296 LEU A CA 1
ATOM 2136 C C . LEU A 1 296 ? 46.291 -9.680 -53.500 1.00 27.07 296 LEU A C 1
ATOM 2137 O O . LEU A 1 296 ? 47.097 -8.813 -53.305 1.00 31.96 296 LEU A O 1
ATOM 2142 N N . THR A 1 297 ? 45.656 -9.813 -54.638 1.00 27.50 297 THR A N 1
ATOM 2143 C CA . THR A 1 297 ? 45.803 -8.899 -55.761 1.00 30.57 297 THR A CA 1
ATOM 2144 C C . THR A 1 297 ? 44.442 -8.349 -56.121 1.00 28.79 297 THR A C 1
ATOM 2145 O O . THR A 1 297 ? 43.488 -9.098 -56.196 1.00 25.86 297 THR A O 1
ATOM 2149 N N . VAL A 1 298 ? 44.344 -7.035 -56.285 1.00 28.55 298 VAL A N 1
ATOM 2150 C CA . VAL A 1 298 ? 43.077 -6.381 -56.588 1.00 28.98 298 VAL A CA 1
ATOM 2151 C C . VAL A 1 298 ? 43.156 -5.734 -57.927 1.00 27.45 298 VAL A C 1
ATOM 2152 O O . VAL A 1 298 ? 44.039 -4.916 -58.160 1.00 28.44 298 VAL A O 1
ATOM 2156 N N . LEU A 1 299 ? 42.245 -6.104 -58.815 1.00 27.47 299 LEU A N 1
ATOM 2157 C CA . LEU A 1 299 ? 42.205 -5.482 -60.149 1.00 27.69 299 LEU A CA 1
ATOM 2158 C C . LEU A 1 299 ? 41.052 -4.525 -60.181 1.00 27.73 299 LEU A C 1
ATOM 2159 O O . LEU A 1 299 ? 40.057 -4.746 -59.495 1.00 31.30 299 LEU A O 1
ATOM 2164 N N . SER A 1 300 ? 41.181 -3.442 -60.932 1.00 24.82 300 SER A N 1
ATOM 2165 C CA . SER A 1 300 ? 40.147 -2.446 -60.955 1.00 27.42 300 SER A CA 1
ATOM 2166 C C . SER A 1 300 ? 39.024 -2.827 -61.913 1.00 26.95 300 SER A C 1
ATOM 2167 O O . SER A 1 300 ? 39.294 -3.186 -63.034 1.00 27.78 300 SER A O 1
ATOM 2170 N N . ILE A 1 301 ? 37.789 -2.688 -61.462 1.00 27.92 301 ILE A N 1
ATOM 2171 C CA . ILE A 1 301 ? 36.618 -2.814 -62.316 1.00 32.70 301 ILE A CA 1
ATOM 2172 C C . ILE A 1 301 ? 36.222 -1.469 -62.980 1.00 31.87 301 ILE A C 1
ATOM 2173 O O . ILE A 1 301 ? 35.283 -1.427 -63.754 1.00 35.27 301 ILE A O 1
ATOM 2178 N N . ALA A 1 302 ? 36.920 -0.387 -62.668 1.00 29.33 302 ALA A N 1
ATOM 2179 C CA . ALA A 1 302 ? 36.525 0.918 -63.118 1.00 28.89 302 ALA A CA 1
ATOM 2180 C C . ALA A 1 302 ? 36.477 1.074 -64.620 1.00 29.48 302 ALA A C 1
ATOM 2181 O O . ALA A 1 302 ? 35.524 1.688 -65.124 1.00 27.63 302 ALA A O 1
ATOM 2183 N N . PRO A 1 303 ? 37.500 0.594 -65.349 1.00 31.12 303 PRO A N 1
ATOM 2184 C CA . PRO A 1 303 ? 37.455 0.803 -66.815 1.00 32.46 303 PRO A CA 1
ATOM 2185 C C . PRO A 1 303 ? 36.236 0.130 -67.464 1.00 36.59 303 PRO A C 1
ATOM 2186 O O . PRO A 1 303 ? 35.629 0.696 -68.370 1.00 34.20 303 PRO A O 1
ATOM 2190 N N . LEU A 1 304 ? 35.872 -1.054 -66.965 1.00 38.12 304 LEU A N 1
ATOM 2191 C CA . LEU A 1 304 ? 34.687 -1.778 -67.416 1.00 37.11 304 LEU A CA 1
ATOM 2192 C C . LEU A 1 304 ? 33.383 -0.990 -67.110 1.00 38.47 304 LEU A C 1
ATOM 2193 O O . LEU A 1 304 ? 32.510 -0.869 -67.973 1.00 35.36 304 LEU A O 1
ATOM 2198 N N . LEU A 1 305 ? 33.261 -0.477 -65.884 1.00 33.04 305 LEU A N 1
ATOM 2199 C CA . LEU A 1 305 ? 32.143 0.349 -65.545 1.00 29.50 305 LEU A CA 1
ATOM 2200 C C . LEU A 1 305 ? 32.084 1.621 -66.389 1.00 28.99 305 LEU A C 1
ATOM 2201 O O . LEU A 1 305 ? 31.009 1.990 -66.829 1.00 27.83 305 LEU A O 1
ATOM 2206 N N . ALA A 1 306 ? 33.216 2.281 -66.626 1.00 28.76 306 ALA A N 1
ATOM 2207 C CA . ALA A 1 306 ? 33.223 3.513 -67.431 1.00 27.34 306 ALA A CA 1
ATOM 2208 C C . ALA A 1 306 ? 32.799 3.246 -68.868 1.00 27.80 306 ALA A C 1
ATOM 2209 O O . ALA A 1 306 ? 32.035 4.021 -69.414 1.00 29.42 306 ALA A O 1
ATOM 2211 N N . ASN A 1 307 ? 33.258 2.150 -69.461 1.00 28.75 307 ASN A N 1
ATOM 2212 C CA . ASN A 1 307 ? 32.832 1.775 -70.810 1.00 30.62 307 ASN A CA 1
ATOM 2213 C C . ASN A 1 307 ? 31.350 1.477 -70.909 1.00 32.09 307 ASN A C 1
ATOM 2214 O O . ASN A 1 307 ? 30.719 1.856 -71.896 1.00 30.86 307 ASN A O 1
ATOM 2219 N N . THR A 1 308 ? 30.797 0.808 -69.902 1.00 29.38 308 THR A N 1
ATOM 2220 C CA . THR A 1 308 ? 29.371 0.532 -69.886 1.00 29.89 308 THR A CA 1
ATOM 2221 C C . THR A 1 308 ? 28.533 1.801 -69.765 1.00 29.55 308 THR A C 1
ATOM 2222 O O . THR A 1 308 ? 27.540 1.941 -70.466 1.00 32.43 308 THR A O 1
ATOM 2226 N N . ILE A 1 309 ? 28.928 2.726 -68.889 1.00 28.54 309 ILE A N 1
ATOM 2227 C CA . ILE A 1 309 ? 28.239 4.019 -68.749 1.00 25.57 309 ILE A CA 1
ATOM 2228 C C . ILE A 1 309 ? 28.284 4.798 -70.057 1.00 26.63 309 ILE A C 1
ATOM 2229 O O . ILE A 1 309 ? 27.273 5.356 -70.476 1.00 26.41 309 ILE A O 1
ATOM 2234 N N . ARG A 1 310 ? 29.433 4.796 -70.715 1.00 25.90 310 ARG A N 1
ATOM 2235 C CA . ARG A 1 310 ? 29.594 5.531 -71.948 1.00 29.61 310 ARG A CA 1
ATOM 2236 C C . ARG A 1 310 ? 28.667 4.976 -73.031 1.00 30.04 310 ARG A C 1
ATOM 2237 O O . ARG A 1 310 ? 28.005 5.733 -73.742 1.00 28.08 310 ARG A O 1
ATOM 2245 N N . ALA A 1 311 ? 28.593 3.659 -73.139 1.00 28.04 311 ALA A N 1
ATOM 2246 C CA . ALA A 1 311 ? 27.757 3.022 -74.148 1.00 30.15 311 ALA A CA 1
ATOM 2247 C C . ALA A 1 311 ? 26.252 3.220 -73.892 1.00 30.28 311 ALA A C 1
ATOM 2248 O O . ALA A 1 311 ? 25.482 3.436 -74.820 1.00 32.94 311 ALA A O 1
ATOM 2250 N N . VAL A 1 312 ? 25.849 3.149 -72.641 1.00 29.79 312 VAL A N 1
ATOM 2251 C CA . VAL A 1 312 ? 24.461 3.439 -72.267 1.00 28.64 312 VAL A CA 1
ATOM 2252 C C . VAL A 1 312 ? 24.111 4.880 -72.575 1.00 29.44 312 VAL A C 1
ATOM 2253 O O . VAL A 1 312 ? 23.050 5.157 -73.168 1.00 29.13 312 VAL A O 1
ATOM 2257 N N . PHE A 1 313 ? 24.997 5.784 -72.160 1.00 29.16 313 PHE A N 1
ATOM 2258 C CA . PHE A 1 313 ? 24.793 7.215 -72.373 1.00 29.63 313 PHE A CA 1
ATOM 2259 C C . PHE A 1 313 ? 24.746 7.560 -73.858 1.00 30.79 313 PHE A C 1
ATOM 2260 O O . PHE A 1 313 ? 23.906 8.347 -74.277 1.00 32.11 313 PHE A O 1
ATOM 2268 N N . GLU A 1 314 ? 25.679 7.015 -74.636 1.00 33.96 314 GLU A N 1
ATOM 2269 C CA . GLU A 1 314 ? 25.734 7.272 -76.087 1.00 35.00 314 GLU A CA 1
ATOM 2270 C C . GLU A 1 314 ? 24.470 6.773 -76.834 1.00 37.83 314 GLU A C 1
ATOM 2271 O O . GLU A 1 314 ? 23.985 7.413 -77.799 1.00 33.72 314 GLU A O 1
ATOM 2277 N N . ASN A 1 315 ? 23.883 5.704 -76.313 1.00 36.06 315 ASN A N 1
ATOM 2278 C CA . ASN A 1 315 ? 22.550 5.293 -76.730 1.00 36.47 315 ASN A CA 1
ATOM 2279 C C . ASN A 1 315 ? 22.394 5.162 -78.260 1.00 35.88 315 ASN A C 1
ATOM 2280 O O . ASN A 1 315 ? 21.373 5.577 -78.820 1.00 29.90 315 ASN A O 1
ATOM 2285 N N . GLY A 1 316 ? 23.415 4.589 -78.904 1.00 38.35 316 GLY A N 1
ATOM 2286 C CA . GLY A 1 316 ? 23.453 4.422 -80.376 1.00 40.67 316 GLY A CA 1
ATOM 2287 C C . GLY A 1 316 ? 24.221 5.465 -81.168 1.00 39.88 316 GLY A C 1
ATOM 2288 O O . GLY A 1 316 ? 24.029 6.682 -80.985 1.00 45.39 316 GLY A O 1
ATOM 2289 N N . LYS B 1 10 ? 55.075 23.062 17.299 1.00 45.21 10 LYS C N 1
ATOM 2290 C CA . LYS B 1 10 ? 54.222 22.526 16.163 1.00 42.46 10 LYS C CA 1
ATOM 2291 C C . LYS B 1 10 ? 53.289 21.383 16.546 1.00 41.17 10 LYS C C 1
ATOM 2292 O O . LYS B 1 10 ? 53.722 20.367 17.042 1.00 39.94 10 LYS C O 1
ATOM 2298 N N . ASN B 1 11 ? 52.024 21.508 16.186 1.00 40.40 11 ASN C N 1
ATOM 2299 C CA . ASN B 1 11 ? 51.034 20.557 16.599 1.00 39.15 11 ASN C CA 1
ATOM 2300 C C . ASN B 1 11 ? 50.064 20.286 15.435 1.00 34.68 11 ASN C C 1
ATOM 2301 O O . ASN B 1 11 ? 49.386 21.195 14.945 1.00 36.96 11 ASN C O 1
ATOM 2306 N N . LEU B 1 12 ? 49.985 19.037 15.000 1.00 31.78 12 LEU C N 1
ATOM 2307 C CA . LEU B 1 12 ? 49.152 18.658 13.848 1.00 31.36 12 LEU C CA 1
ATOM 2308 C C . LEU B 1 12 ? 47.753 18.343 14.313 1.00 29.32 12 LEU C C 1
ATOM 2309 O O . LEU B 1 12 ? 47.568 17.497 15.170 1.00 29.38 12 LEU C O 1
ATOM 2314 N N . MET B 1 13 ? 46.760 19.006 13.737 1.00 27.92 13 MET C N 1
ATOM 2315 C CA . MET B 1 13 ? 45.369 18.695 14.044 1.00 28.86 13 MET C CA 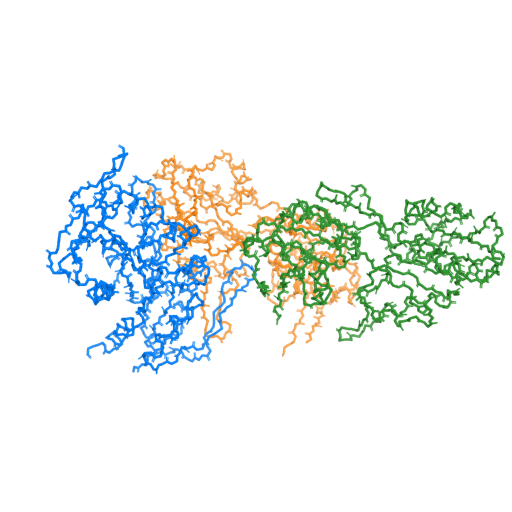1
ATOM 2316 C C . MET B 1 13 ? 44.569 18.516 12.789 1.00 28.35 13 MET C C 1
ATOM 2317 O O . MET B 1 13 ? 44.617 19.318 11.858 1.00 29.83 13 MET C O 1
ATOM 2322 N N . LEU B 1 14 ? 43.766 17.478 12.801 1.00 29.32 14 LEU C N 1
ATOM 2323 C CA . LEU B 1 14 ? 43.005 17.056 11.650 1.00 27.95 14 LEU C CA 1
ATOM 2324 C C . LEU B 1 14 ? 41.524 17.288 11.974 1.00 28.12 14 LEU C C 1
ATOM 2325 O O . LEU B 1 14 ? 41.028 16.833 13.004 1.00 26.10 14 LEU C O 1
ATOM 2330 N N . PHE B 1 15 ? 40.845 18.014 11.094 1.00 25.28 15 PHE C N 1
ATOM 2331 C CA . PHE B 1 15 ? 39.441 18.312 11.231 1.00 25.55 15 PHE C CA 1
ATOM 2332 C C . PHE B 1 15 ? 38.753 17.713 10.020 1.00 27.21 15 PHE C C 1
ATOM 2333 O O . PHE B 1 15 ? 39.310 17.650 8.952 1.00 30.47 15 PHE C O 1
ATOM 2341 N N . ALA B 1 16 ? 37.540 17.250 10.195 1.00 30.37 16 ALA C N 1
ATOM 2342 C CA . ALA B 1 16 ? 36.808 16.635 9.119 1.00 33.08 16 ALA C CA 1
ATOM 2343 C C . ALA B 1 16 ? 35.364 17.067 9.165 1.00 33.98 16 ALA C C 1
ATOM 2344 O O . ALA B 1 16 ? 34.762 17.158 10.218 1.00 32.77 16 ALA C O 1
ATOM 2346 N N . GLY B 1 17 ? 34.821 17.353 7.999 1.00 35.95 17 GLY C N 1
ATOM 2347 C CA . GLY B 1 17 ? 33.396 17.480 7.854 1.00 38.15 17 GLY C CA 1
ATOM 2348 C C . GLY B 1 17 ? 32.684 16.144 7.832 1.00 36.45 17 GLY C C 1
ATOM 2349 O O . GLY B 1 17 ? 33.306 15.098 7.787 1.00 38.90 17 GLY C O 1
ATOM 2350 N N . ARG B 1 18 ? 31.361 16.200 7.785 1.00 38.33 18 ARG C N 1
ATOM 2351 C CA . ARG B 1 18 ? 30.508 15.000 7.848 1.00 37.72 18 ARG C CA 1
ATOM 2352 C C . ARG B 1 18 ? 30.285 14.256 6.518 1.00 33.06 18 ARG C C 1
ATOM 2353 O O . ARG B 1 18 ? 29.682 13.211 6.519 1.00 27.84 18 ARG C O 1
ATOM 2361 N N . ALA B 1 19 ? 30.701 14.819 5.389 1.00 31.86 19 ALA C N 1
ATOM 2362 C CA . ALA B 1 19 ? 30.331 14.258 4.095 1.00 34.14 19 ALA C CA 1
ATOM 2363 C C . ALA B 1 19 ? 30.930 12.865 3.803 1.00 35.07 19 ALA C C 1
ATOM 2364 O O . ALA B 1 19 ? 30.316 12.060 3.115 1.00 35.29 19 ALA C O 1
ATOM 2366 N N . HIS B 1 20 ? 32.117 12.581 4.305 1.00 31.42 20 HIS C N 1
ATOM 2367 C CA . HIS B 1 20 ? 32.752 11.375 3.885 1.00 31.87 20 HIS C CA 1
ATOM 2368 C C . HIS B 1 20 ? 33.569 10.835 5.006 1.00 33.93 20 HIS C C 1
ATOM 2369 O O . HIS B 1 20 ? 34.798 10.926 4.980 1.00 31.89 20 HIS C O 1
ATOM 2376 N N . PRO B 1 21 ? 32.887 10.286 6.009 1.00 37.51 21 PRO C N 1
ATOM 2377 C CA . PRO B 1 21 ? 33.525 9.816 7.254 1.00 37.24 21 PRO C CA 1
ATOM 2378 C C . PRO B 1 21 ? 34.546 8.670 7.082 1.00 35.75 21 PRO C C 1
ATOM 2379 O O . PRO B 1 21 ? 35.518 8.590 7.824 1.00 34.29 21 PRO C O 1
ATOM 2383 N N . GLU B 1 22 ? 34.324 7.777 6.140 1.00 37.22 22 GLU C N 1
ATOM 2384 C CA . GLU B 1 22 ? 35.279 6.702 5.921 1.00 42.08 22 GLU C CA 1
ATOM 2385 C C . GLU B 1 22 ? 36.659 7.198 5.474 1.00 35.10 22 GLU C C 1
ATOM 2386 O O . GLU B 1 22 ? 37.677 6.649 5.898 1.00 37.56 22 GLU C O 1
ATOM 2392 N N . LEU B 1 23 ? 36.696 8.204 4.615 1.00 29.00 23 LEU C N 1
ATOM 2393 C CA . LEU B 1 23 ? 37.956 8.717 4.131 1.00 27.34 23 LEU C CA 1
ATOM 2394 C C . LEU B 1 23 ? 38.672 9.382 5.258 1.00 28.97 23 LEU C C 1
ATOM 2395 O O . LEU B 1 23 ? 39.869 9.160 5.426 1.00 30.53 23 LEU C O 1
ATOM 2400 N N . ALA B 1 24 ? 37.940 10.155 6.063 1.00 29.21 24 ALA C N 1
ATOM 2401 C CA . ALA B 1 24 ? 38.526 10.822 7.238 1.00 30.23 24 ALA C CA 1
ATOM 2402 C C . ALA B 1 24 ? 39.127 9.819 8.229 1.00 29.97 24 ALA C C 1
ATOM 2403 O O . ALA B 1 24 ? 40.230 10.031 8.742 1.00 27.29 24 ALA C O 1
ATOM 2405 N N . ASP B 1 25 ? 38.409 8.734 8.476 1.00 29.85 25 ASP C N 1
ATOM 2406 C CA . ASP B 1 25 ? 38.898 7.688 9.342 1.00 33.83 25 ASP C CA 1
ATOM 2407 C C . ASP B 1 25 ? 40.123 6.979 8.771 1.00 31.09 25 ASP C C 1
ATOM 2408 O O . ASP B 1 25 ? 41.058 6.736 9.510 1.00 28.84 25 ASP C O 1
ATOM 2413 N N . GLN B 1 26 ? 40.138 6.689 7.467 1.00 30.61 26 GLN C N 1
ATOM 2414 C CA . GLN B 1 26 ? 41.321 6.094 6.830 1.00 30.22 26 GLN C CA 1
ATOM 2415 C C . GLN B 1 26 ? 42.560 7.014 6.934 1.00 28.63 26 GLN C C 1
ATOM 2416 O O . GLN B 1 26 ? 43.645 6.537 7.155 1.00 30.47 26 GLN C O 1
ATOM 2422 N N . VAL B 1 27 ? 42.393 8.313 6.698 1.00 27.25 27 VAL C N 1
ATOM 2423 C CA . VAL B 1 27 ? 43.487 9.248 6.707 1.00 26.12 27 VAL C CA 1
ATOM 2424 C C . VAL B 1 27 ? 44.026 9.399 8.115 1.00 25.81 27 VAL C C 1
ATOM 2425 O O . VAL B 1 27 ? 45.223 9.392 8.319 1.00 26.52 27 VAL C O 1
ATOM 2429 N N . ALA B 1 28 ? 43.129 9.507 9.078 1.00 26.40 28 ALA C N 1
ATOM 2430 C CA . ALA B 1 28 ? 43.481 9.545 10.494 1.00 28.66 28 ALA C CA 1
ATOM 2431 C C . ALA B 1 28 ? 44.293 8.342 10.943 1.00 29.80 28 ALA C C 1
ATOM 2432 O O . ALA B 1 28 ? 45.258 8.492 11.690 1.00 30.03 28 ALA C O 1
ATOM 2434 N N . LYS B 1 29 ? 43.884 7.157 10.514 1.00 33.45 29 LYS C N 1
ATOM 2435 C CA . LYS B 1 29 ? 44.637 5.917 10.813 1.00 36.43 29 LYS C CA 1
ATOM 2436 C C . LYS B 1 29 ? 46.026 5.899 10.245 1.00 31.17 29 LYS C C 1
ATOM 2437 O O . LYS B 1 29 ? 46.918 5.551 10.950 1.00 32.39 29 LYS C O 1
ATOM 2443 N N . GLU B 1 30 ? 46.202 6.328 8.999 1.00 31.20 30 GLU C N 1
ATOM 2444 C CA . GLU B 1 30 ? 47.542 6.412 8.383 1.00 32.05 30 GLU C CA 1
ATOM 2445 C C . GLU B 1 30 ? 48.485 7.355 9.092 1.00 31.43 30 GLU C C 1
ATOM 2446 O O . GLU B 1 30 ? 49.671 7.091 9.180 1.00 34.72 30 GLU C O 1
ATOM 2452 N N . LEU B 1 31 ? 47.951 8.479 9.573 1.00 33.38 31 LEU C N 1
ATOM 2453 C CA . LEU B 1 31 ? 48.714 9.491 10.312 1.00 31.07 31 LEU C CA 1
ATOM 2454 C C . LEU B 1 31 ? 48.892 9.172 11.772 1.00 32.54 31 LEU C C 1
ATOM 2455 O O . LEU B 1 31 ? 49.725 9.798 12.415 1.00 31.61 31 LEU C O 1
ATOM 2460 N N . ASP B 1 32 ? 48.077 8.259 12.315 1.00 35.35 32 ASP C N 1
ATOM 2461 C CA . ASP B 1 32 ? 48.026 7.967 13.765 1.00 41.13 32 ASP C CA 1
ATOM 2462 C C . ASP B 1 32 ? 47.632 9.194 14.615 1.00 41.24 32 ASP C C 1
ATOM 2463 O O . ASP B 1 32 ? 48.210 9.469 15.668 1.00 40.02 32 ASP C O 1
ATOM 2468 N N . VAL B 1 33 ? 46.676 9.958 14.114 1.00 39.58 33 VAL C N 1
ATOM 2469 C CA . VAL B 1 33 ? 46.193 11.138 14.808 1.00 39.79 33 VAL C CA 1
ATOM 2470 C C . VAL B 1 33 ? 44.680 11.033 14.824 1.00 38.76 33 VAL C C 1
ATOM 2471 O O . VAL B 1 33 ? 44.102 10.774 13.787 1.00 42.18 33 VAL C O 1
ATOM 2475 N N . ALA B 1 34 ? 44.052 11.242 15.972 1.00 35.33 34 ALA C N 1
ATOM 2476 C CA . ALA B 1 34 ? 42.593 11.233 16.045 1.00 35.39 34 ALA C CA 1
ATOM 2477 C C . ALA B 1 34 ? 42.045 12.497 15.374 1.00 35.91 34 ALA C C 1
ATOM 2478 O O . ALA B 1 34 ? 42.693 13.571 15.392 1.00 32.69 34 ALA C O 1
ATOM 2480 N N . VAL B 1 35 ? 40.857 12.368 14.786 1.00 34.36 35 VAL C N 1
ATOM 2481 C CA . VAL B 1 35 ? 40.127 13.509 14.283 1.00 35.32 35 VAL C CA 1
ATOM 2482 C C . VAL B 1 35 ? 39.712 14.349 15.475 1.00 36.30 35 VAL C C 1
ATOM 2483 O O . VAL B 1 35 ? 39.262 13.823 16.477 1.00 38.09 35 VAL C O 1
ATOM 2487 N N . THR B 1 36 ? 39.860 15.656 15.365 1.00 35.78 36 THR C N 1
ATOM 2488 C CA . THR B 1 36 ? 39.525 16.573 16.462 1.00 39.80 36 THR C CA 1
ATOM 2489 C C . THR B 1 36 ? 38.010 16.599 16.702 1.00 40.03 36 THR C C 1
ATOM 2490 O O . THR B 1 36 ? 37.228 16.676 15.752 1.00 36.74 36 THR C O 1
ATOM 2494 N N . ALA B 1 37 ? 37.625 16.588 17.978 1.00 37.52 37 ALA C N 1
ATOM 2495 C CA . ALA B 1 37 ? 36.225 16.541 18.368 1.00 37.67 37 ALA C CA 1
ATOM 2496 C C . ALA B 1 37 ? 35.546 17.832 18.011 1.00 31.30 37 ALA C C 1
ATOM 2497 O O . ALA B 1 37 ? 36.078 18.903 18.240 1.00 30.20 37 ALA C O 1
ATOM 2499 N N . GLN B 1 38 ? 34.368 17.720 17.434 1.00 31.08 38 GLN C N 1
ATOM 2500 C CA . GLN B 1 38 ? 33.582 18.871 17.140 1.00 35.82 38 GLN C CA 1
ATOM 2501 C C . GLN B 1 38 ? 32.122 18.564 16.985 1.00 34.51 38 GLN C C 1
ATOM 2502 O O . GLN B 1 38 ? 31.741 17.464 16.667 1.00 35.40 38 GLN C O 1
ATOM 2508 N N . THR B 1 39 ? 31.304 19.553 17.293 1.00 35.98 39 THR C N 1
ATOM 2509 C CA . THR B 1 39 ? 29.867 19.448 17.152 1.00 39.07 39 THR C CA 1
ATOM 2510 C C . THR B 1 39 ? 29.588 20.005 15.766 1.00 40.29 39 THR C C 1
ATOM 2511 O O . THR B 1 39 ? 29.965 21.126 15.510 1.00 42.08 39 THR C O 1
ATOM 2515 N N . ALA B 1 40 ? 28.955 19.232 14.893 1.00 39.92 40 ALA C N 1
ATOM 2516 C CA . ALA B 1 40 ? 28.580 19.699 13.550 1.00 42.84 40 ALA C CA 1
ATOM 2517 C C . ALA B 1 40 ? 27.172 19.241 13.229 1.00 41.10 40 ALA C C 1
ATOM 2518 O O . ALA B 1 40 ? 26.922 18.054 13.111 1.00 44.12 40 ALA C O 1
ATOM 2520 N N . ARG B 1 41 ? 26.246 20.181 13.192 1.00 40.37 41 ARG C N 1
ATOM 2521 C CA . ARG B 1 41 ? 24.817 19.855 13.119 1.00 40.47 41 ARG C CA 1
ATOM 2522 C C . ARG B 1 41 ? 24.050 20.962 12.425 1.00 41.74 41 ARG C C 1
ATOM 2523 O O . ARG B 1 41 ? 24.531 22.082 12.247 1.00 38.95 41 ARG C O 1
ATOM 2531 N N . ASP B 1 42 ? 22.874 20.585 11.969 1.00 49.22 42 ASP C N 1
ATOM 2532 C CA . ASP B 1 42 ? 22.027 21.422 11.143 1.00 55.90 42 ASP C CA 1
ATOM 2533 C C . ASP B 1 42 ? 20.829 21.900 11.946 1.00 54.39 42 ASP C C 1
ATOM 2534 O O . ASP B 1 42 ? 20.148 21.090 12.564 1.00 44.61 42 ASP C O 1
ATOM 2539 N N . PHE B 1 43 ? 20.557 23.204 11.875 1.00 51.56 43 PHE C N 1
ATOM 2540 C CA . PHE B 1 43 ? 19.221 23.725 12.144 1.00 49.64 43 PHE C CA 1
ATOM 2541 C C . PHE B 1 43 ? 18.254 23.291 11.038 1.00 46.33 43 PHE C C 1
ATOM 2542 O O . PHE B 1 43 ? 18.665 23.004 9.906 1.00 37.69 43 PHE C O 1
ATOM 2550 N N . ALA B 1 44 ? 16.969 23.251 11.367 1.00 48.15 44 ALA C N 1
ATOM 2551 C CA . ALA B 1 44 ? 15.926 22.838 10.408 1.00 54.43 44 ALA C CA 1
ATOM 2552 C C . ALA B 1 44 ? 15.943 23.704 9.139 1.00 56.45 44 ALA C C 1
ATOM 2553 O O . ALA B 1 44 ? 15.718 23.218 8.017 1.00 52.59 44 ALA C O 1
ATOM 2555 N N . ASN B 1 45 ? 16.206 24.990 9.370 1.00 53.68 45 ASN C N 1
ATOM 2556 C CA . ASN B 1 45 ? 16.612 25.964 8.351 1.00 57.12 45 ASN C CA 1
ATOM 2557 C C . ASN B 1 45 ? 17.589 25.469 7.244 1.00 54.59 45 ASN C C 1
ATOM 2558 O O . ASN B 1 45 ? 17.437 25.819 6.084 1.00 55.78 45 ASN C O 1
ATOM 2563 N N . GLY B 1 46 ? 18.593 24.674 7.629 1.00 48.99 46 GLY C N 1
ATOM 2564 C CA . GLY B 1 46 ? 19.719 24.295 6.763 1.00 44.20 46 GLY C CA 1
ATOM 2565 C C . GLY B 1 46 ? 21.028 24.960 7.216 1.00 42.57 46 GLY C C 1
ATOM 2566 O O . GLY B 1 46 ? 22.088 24.576 6.761 1.00 42.30 46 GLY C O 1
ATOM 2567 N N . GLU B 1 47 ? 20.956 25.982 8.079 1.00 39.10 47 GLU C N 1
ATOM 2568 C CA . GLU B 1 47 ? 22.139 26.627 8.643 1.00 38.53 47 GLU C CA 1
ATOM 2569 C C . GLU B 1 47 ? 22.958 25.619 9.413 1.00 34.60 47 GLU C C 1
ATOM 2570 O O . GLU B 1 47 ? 22.430 24.820 10.154 1.00 38.37 47 GLU C O 1
ATOM 2576 N N . ILE B 1 48 ? 24.249 25.647 9.196 1.00 30.70 48 ILE C N 1
ATOM 2577 C CA . ILE B 1 48 ? 25.161 24.710 9.829 1.00 31.45 48 ILE C CA 1
ATOM 2578 C C . ILE B 1 48 ? 25.727 25.366 11.074 1.00 28.89 48 ILE C C 1
ATOM 2579 O O . ILE B 1 48 ? 26.129 26.512 11.046 1.00 27.52 48 ILE C O 1
ATOM 2584 N N . PHE B 1 49 ? 25.827 24.584 12.133 1.00 28.76 49 PHE C N 1
ATOM 2585 C CA . PHE B 1 49 ? 26.409 24.998 13.373 1.00 28.51 49 PHE C CA 1
ATOM 2586 C C . PHE B 1 49 ? 27.672 24.203 13.595 1.00 28.83 49 PHE C C 1
ATOM 2587 O O . PHE B 1 49 ? 27.659 22.986 13.485 1.00 29.08 49 PHE C O 1
ATOM 2595 N N . VAL B 1 50 ? 28.749 24.872 13.964 1.00 28.76 50 VAL C N 1
ATOM 2596 C CA . VAL B 1 50 ? 30.025 24.214 14.132 1.00 29.26 50 VAL C CA 1
ATOM 2597 C C . VAL B 1 50 ? 30.618 24.691 15.423 1.00 27.64 50 VAL C C 1
ATOM 2598 O O . VAL B 1 50 ? 30.658 25.867 15.666 1.00 28.86 50 VAL C O 1
ATOM 2602 N N . ARG B 1 51 ? 31.168 23.788 16.209 1.00 29.55 51 ARG C N 1
ATOM 2603 C CA . ARG B 1 51 ? 31.929 24.174 17.398 1.00 32.35 51 ARG C CA 1
ATOM 2604 C C . ARG B 1 51 ? 33.038 23.167 17.715 1.00 31.37 51 ARG C C 1
ATOM 2605 O O . ARG B 1 51 ? 32.788 21.975 17.693 1.00 32.94 51 ARG C O 1
ATOM 2613 N N . PHE B 1 52 ? 34.242 23.640 18.022 1.00 29.80 52 PHE C N 1
ATOM 2614 C CA . PHE B 1 52 ? 35.344 22.732 18.324 1.00 30.16 52 PHE C CA 1
ATOM 2615 C C . PHE B 1 52 ? 35.343 22.427 19.799 1.00 31.20 52 PHE C C 1
ATOM 2616 O O . PHE B 1 52 ? 35.173 23.305 20.609 1.00 30.40 52 PHE C O 1
ATOM 2624 N N . ASP B 1 53 ? 35.489 21.156 20.131 1.00 35.93 53 ASP C N 1
ATOM 2625 C CA . ASP B 1 53 ? 35.335 20.725 21.505 1.00 42.88 53 ASP C CA 1
ATOM 2626 C C . ASP B 1 53 ? 36.651 20.478 22.236 1.00 45.65 53 ASP C C 1
ATOM 2627 O O . ASP B 1 53 ? 36.662 19.881 23.304 1.00 47.95 53 ASP C O 1
ATOM 2632 N N . GLU B 1 54 ? 37.752 20.924 21.643 1.00 42.66 54 GLU C N 1
ATOM 2633 C CA . GLU B 1 54 ? 39.031 20.965 22.313 1.00 45.83 54 GLU C CA 1
ATOM 2634 C C . GLU B 1 54 ? 39.769 22.151 21.732 1.00 44.27 54 GLU C C 1
ATOM 2635 O O . GLU B 1 54 ? 39.301 22.756 20.744 1.00 39.81 54 GLU C O 1
ATOM 2641 N N . SER B 1 55 ? 40.887 22.519 22.355 1.00 39.01 55 SER C N 1
ATOM 2642 C CA . SER B 1 55 ? 41.596 23.731 21.949 1.00 38.09 55 SER C CA 1
ATOM 2643 C C . SER B 1 55 ? 42.232 23.557 20.578 1.00 34.79 55 SER C C 1
ATOM 2644 O O . SER B 1 55 ? 42.721 22.498 20.266 1.00 34.51 55 SER C O 1
ATOM 2647 N N . VAL B 1 56 ? 42.201 24.614 19.779 1.00 31.69 56 VAL C N 1
ATOM 2648 C CA . VAL B 1 56 ? 42.837 24.630 18.471 1.00 30.37 56 VAL C CA 1
ATOM 2649 C C . VAL B 1 56 ? 43.899 25.720 18.322 1.00 31.76 56 VAL C C 1
ATOM 2650 O O . VAL B 1 56 ? 44.506 25.867 17.288 1.00 31.92 56 VAL C O 1
ATOM 2654 N N . ARG B 1 57 ? 44.105 26.502 19.368 1.00 33.57 57 ARG C N 1
ATOM 2655 C CA . ARG B 1 57 ? 45.048 27.590 19.381 1.00 32.88 57 ARG C CA 1
ATOM 2656 C C . ARG B 1 57 ? 46.460 27.080 19.045 1.00 31.36 57 ARG C C 1
ATOM 2657 O O . ARG B 1 57 ? 46.908 26.090 19.592 1.00 31.23 57 ARG C O 1
ATOM 2665 N N . GLY B 1 58 ? 47.103 27.729 18.071 1.00 31.20 58 GLY C N 1
ATOM 2666 C CA . GLY B 1 58 ? 48.472 27.455 17.684 1.00 28.61 58 GLY C CA 1
ATOM 2667 C C . GLY B 1 58 ? 48.746 26.230 16.822 1.00 30.07 58 GLY C C 1
ATOM 2668 O O . GLY B 1 58 ? 49.909 25.944 16.512 1.00 32.24 58 GLY C O 1
ATOM 2669 N N . CYS B 1 59 ? 47.705 25.543 16.372 1.00 30.05 59 CYS C N 1
ATOM 2670 C CA . CYS B 1 59 ? 47.856 24.294 15.611 1.00 30.61 59 CYS C CA 1
ATOM 2671 C C . CYS B 1 59 ? 48.109 24.499 14.107 1.00 29.61 59 CYS C C 1
ATOM 2672 O O . CYS B 1 59 ? 47.818 25.548 13.536 1.00 29.62 59 CYS C O 1
ATOM 2675 N N . ASP B 1 60 ? 48.661 23.470 13.485 1.00 31.18 60 ASP C N 1
ATOM 2676 C CA . ASP B 1 60 ? 48.687 23.345 12.055 1.00 31.12 60 ASP C CA 1
ATOM 2677 C C . ASP B 1 60 ? 47.473 22.496 11.710 1.00 28.38 60 ASP C C 1
ATOM 2678 O O . ASP B 1 60 ? 47.441 21.305 11.999 1.00 27.16 60 ASP C O 1
ATOM 2683 N N . ALA B 1 61 ? 46.470 23.116 11.103 1.00 25.79 61 ALA C N 1
ATOM 2684 C CA . ALA B 1 61 ? 45.184 22.489 10.909 1.00 25.04 61 ALA C CA 1
ATOM 2685 C C . ALA B 1 61 ? 45.016 22.035 9.493 1.00 25.13 61 ALA C C 1
ATOM 2686 O O . ALA B 1 61 ? 45.410 22.736 8.555 1.00 26.29 61 ALA C O 1
ATOM 2688 N N . PHE B 1 62 ? 44.444 20.847 9.343 1.00 23.20 62 PHE C N 1
ATOM 2689 C CA . PHE B 1 62 ? 44.119 20.292 8.042 1.00 22.79 62 PHE C CA 1
ATOM 2690 C C . PHE B 1 62 ? 42.628 19.998 8.072 1.00 22.54 62 PHE C C 1
ATOM 2691 O O . PHE B 1 62 ? 42.153 19.190 8.875 1.00 21.85 62 PHE C O 1
ATOM 2699 N N . VAL B 1 63 ? 41.895 20.660 7.210 1.00 22.32 63 VAL C N 1
ATOM 2700 C CA . VAL B 1 63 ? 40.460 20.560 7.227 1.00 24.58 63 VAL C CA 1
ATOM 2701 C C . VAL B 1 63 ? 40.030 19.753 6.034 1.00 24.22 63 VAL C C 1
ATOM 2702 O O . VAL B 1 63 ? 40.047 20.250 4.934 1.00 24.61 63 VAL C O 1
ATOM 2706 N N . LEU B 1 64 ? 39.602 18.529 6.269 1.00 25.91 64 LEU C N 1
ATOM 2707 C CA . LEU B 1 64 ? 39.285 17.591 5.206 1.00 30.47 64 LEU C CA 1
ATOM 2708 C C . LEU B 1 64 ? 37.793 17.560 4.937 1.00 31.16 64 LEU C C 1
ATOM 2709 O O . LEU B 1 64 ? 37.018 17.217 5.805 1.00 34.23 64 LEU C O 1
ATOM 2714 N N . GLN B 1 65 ? 37.384 17.889 3.725 1.00 30.63 65 GLN C N 1
ATOM 2715 C CA . GLN B 1 65 ? 35.995 17.768 3.341 1.00 31.22 65 GLN C CA 1
ATOM 2716 C C . GLN B 1 65 ? 35.883 17.278 1.893 1.00 31.35 65 GLN C C 1
ATOM 2717 O O . GLN B 1 65 ? 36.408 17.895 0.962 1.00 34.50 65 GLN C O 1
ATOM 2723 N N . SER B 1 66 ? 35.137 16.209 1.708 1.00 30.43 66 SER C N 1
ATOM 2724 C CA . SER B 1 66 ? 34.738 15.766 0.400 1.00 32.23 66 SER C CA 1
ATOM 2725 C C . SER B 1 66 ? 33.420 16.458 0.010 1.00 30.73 66 SER C C 1
ATOM 2726 O O . SER B 1 66 ? 32.723 16.954 0.867 1.00 32.82 66 SER C O 1
ATOM 2729 N N . HIS B 1 67 ? 33.060 16.454 -1.265 1.00 29.44 67 HIS C N 1
ATOM 2730 C CA . HIS B 1 67 ? 31.936 17.235 -1.761 1.00 28.43 67 HIS C CA 1
ATOM 2731 C C . HIS B 1 67 ? 31.010 16.423 -2.658 1.00 31.06 67 HIS C C 1
ATOM 2732 O O . HIS B 1 67 ? 30.785 16.771 -3.813 1.00 32.30 67 HIS C O 1
ATOM 2739 N N . PRO B 1 68 ? 30.401 15.366 -2.097 1.00 30.47 68 PRO C N 1
ATOM 2740 C CA . PRO B 1 68 ? 29.301 14.717 -2.791 1.00 31.77 68 PRO C CA 1
ATOM 2741 C C . PRO B 1 68 ? 28.000 15.535 -2.759 1.00 33.77 68 PRO C C 1
ATOM 2742 O O . PRO B 1 68 ? 27.907 16.544 -2.058 1.00 38.56 68 PRO C O 1
ATOM 2746 N N . ALA B 1 69 ? 26.995 15.060 -3.475 1.00 36.73 69 ALA C N 1
ATOM 2747 C CA . ALA B 1 69 ? 25.645 15.622 -3.409 1.00 38.25 69 ALA C CA 1
ATOM 2748 C C . ALA B 1 69 ? 25.077 15.507 -1.985 1.00 40.16 69 ALA C C 1
ATOM 2749 O O . ALA B 1 69 ? 25.253 14.468 -1.371 1.00 41.33 69 ALA C O 1
ATOM 2751 N N . PRO B 1 70 ? 24.436 16.549 -1.426 1.00 48.48 70 PRO C N 1
ATOM 2752 C CA . PRO B 1 70 ? 24.299 17.914 -1.996 1.00 47.33 70 PRO C CA 1
ATOM 2753 C C . PRO B 1 70 ? 25.520 18.811 -1.691 1.00 48.49 70 PRO C C 1
ATOM 2754 O O . PRO B 1 70 ? 25.846 19.073 -0.528 1.00 57.57 70 PRO C O 1
ATOM 2758 N N . LEU B 1 71 ? 26.154 19.302 -2.735 1.00 39.48 71 LEU C N 1
ATOM 2759 C CA . LEU B 1 71 ? 27.528 19.793 -2.660 1.00 35.59 71 LEU C CA 1
ATOM 2760 C C . LEU B 1 71 ? 27.726 21.152 -1.958 1.00 36.25 71 LEU C C 1
ATOM 2761 O O . LEU B 1 71 ? 28.726 21.358 -1.259 1.00 32.71 71 LEU C O 1
ATOM 2766 N N . ASN B 1 72 ? 26.777 22.067 -2.126 1.00 30.38 72 ASN C N 1
ATOM 2767 C CA . ASN B 1 72 ? 26.909 23.421 -1.600 1.00 27.17 72 ASN C CA 1
ATOM 2768 C C . ASN B 1 72 ? 26.883 23.479 -0.088 1.00 27.41 72 ASN C C 1
ATOM 2769 O O . ASN B 1 72 ? 27.570 24.309 0.531 1.00 24.20 72 ASN C O 1
ATOM 2774 N N . GLN B 1 73 ? 26.102 22.593 0.506 1.00 24.67 73 GLN C N 1
ATOM 2775 C CA . GLN B 1 73 ? 26.135 22.409 1.931 1.00 27.15 73 GLN C CA 1
ATOM 2776 C C . GLN B 1 73 ? 27.530 22.061 2.459 1.00 27.09 73 GLN C C 1
ATOM 2777 O O . GLN B 1 73 ? 27.948 22.532 3.531 1.00 26.56 73 GLN C O 1
ATOM 2783 N N . TRP B 1 74 ? 28.221 21.149 1.783 1.00 27.22 74 TRP C N 1
ATOM 2784 C CA . TRP B 1 74 ? 29.518 20.702 2.316 1.00 26.31 74 TRP C CA 1
ATOM 2785 C C . TRP B 1 74 ? 30.593 21.754 2.104 1.00 24.64 74 TRP C C 1
ATOM 2786 O O . TRP B 1 74 ? 31.549 21.834 2.866 1.00 23.12 74 TRP C O 1
ATOM 2797 N N . LEU B 1 75 ? 30.444 22.520 1.024 1.00 23.70 75 LEU C N 1
ATOM 2798 C CA . LEU B 1 75 ? 31.322 23.639 0.752 1.00 25.16 75 LEU C CA 1
ATOM 2799 C C . LEU B 1 75 ? 31.181 24.704 1.861 1.00 25.53 75 LEU C C 1
ATOM 2800 O O . LEU B 1 75 ? 32.205 25.220 2.366 1.00 24.36 75 LEU C O 1
ATOM 2805 N N . MET B 1 76 ? 29.948 25.021 2.244 1.00 25.88 76 MET C N 1
ATOM 2806 C CA . MET B 1 76 ? 29.723 25.966 3.331 1.00 26.59 76 MET C CA 1
ATOM 2807 C C . MET B 1 76 ? 30.212 25.424 4.645 1.00 24.87 76 MET C C 1
ATOM 2808 O O . MET B 1 76 ? 30.770 26.181 5.418 1.00 22.19 76 MET C O 1
ATOM 2813 N N . GLU B 1 77 ? 30.063 24.127 4.890 1.00 24.94 77 GLU C N 1
ATOM 2814 C CA . GLU B 1 77 ? 30.566 23.574 6.146 1.00 26.87 77 GLU C CA 1
ATOM 2815 C C . GLU B 1 77 ? 32.095 23.740 6.248 1.00 26.62 77 GLU C C 1
ATOM 2816 O O . GLU B 1 77 ? 32.610 24.087 7.298 1.00 25.97 77 GLU C O 1
ATOM 2822 N N . GLN B 1 78 ? 32.808 23.505 5.153 1.00 26.44 78 GLN C N 1
ATOM 2823 C CA . GLN B 1 78 ? 34.258 23.687 5.122 1.00 25.81 78 GLN C CA 1
ATOM 2824 C C . GLN B 1 78 ? 34.664 25.137 5.325 1.00 26.29 78 GLN C C 1
ATOM 2825 O O . GLN B 1 78 ? 35.573 25.415 6.130 1.00 25.90 78 GLN C O 1
ATOM 2831 N N . LEU B 1 79 ? 33.988 26.076 4.640 1.00 23.73 79 LEU C N 1
ATOM 2832 C CA . LEU B 1 79 ? 34.255 27.507 4.864 1.00 22.70 79 LEU C CA 1
ATOM 2833 C C . LEU B 1 79 ? 34.007 27.940 6.306 1.00 23.93 79 LEU C C 1
ATOM 2834 O O . LEU B 1 79 ? 34.774 28.734 6.864 1.00 21.86 79 LEU C O 1
ATOM 2839 N N . ILE B 1 80 ? 32.930 27.432 6.912 1.00 24.90 80 ILE C N 1
ATOM 2840 C CA . ILE B 1 80 ? 32.588 27.768 8.303 1.00 24.09 80 ILE C CA 1
ATOM 2841 C C . ILE B 1 80 ? 33.653 27.250 9.250 1.00 23.05 80 ILE C C 1
ATOM 2842 O O . ILE B 1 80 ? 34.041 27.946 10.185 1.00 24.82 80 ILE C O 1
ATOM 2847 N N . MET B 1 81 ? 34.135 26.042 9.026 1.00 23.78 81 MET C N 1
ATOM 2848 C CA . MET B 1 81 ? 35.216 25.469 9.872 1.00 26.42 81 MET C CA 1
ATOM 2849 C C . MET B 1 81 ? 36.519 26.256 9.759 1.00 23.05 81 MET C C 1
ATOM 2850 O O . MET B 1 81 ? 37.215 26.452 10.733 1.00 24.51 81 MET C O 1
ATOM 2855 N N . ILE B 1 82 ? 36.837 26.699 8.564 1.00 22.35 82 ILE C N 1
ATOM 2856 C CA . ILE B 1 82 ? 38.015 27.516 8.357 1.00 22.23 82 ILE C CA 1
ATOM 2857 C C . ILE B 1 82 ? 37.903 28.884 9.054 1.00 23.52 82 ILE C C 1
ATOM 2858 O O . ILE B 1 82 ? 38.865 29.314 9.663 1.00 24.83 82 ILE C O 1
ATOM 2863 N N . ASP B 1 83 ? 36.733 29.517 9.016 1.00 24.44 83 ASP C N 1
ATOM 2864 C CA . ASP B 1 83 ? 36.450 30.744 9.785 1.00 25.95 83 ASP C CA 1
ATOM 2865 C C . ASP B 1 83 ? 36.639 30.549 11.305 1.00 24.45 83 ASP C C 1
ATOM 2866 O O . ASP B 1 83 ? 37.228 31.384 11.981 1.00 24.31 83 ASP C O 1
ATOM 2871 N N . ALA B 1 84 ? 36.148 29.440 11.835 1.00 22.33 84 ALA C N 1
ATOM 2872 C CA . ALA B 1 84 ? 36.285 29.170 13.223 1.00 20.25 84 ALA C CA 1
ATOM 2873 C C . ALA B 1 84 ? 37.738 28.948 13.623 1.00 21.84 84 ALA C C 1
ATOM 2874 O O . ALA B 1 84 ? 38.172 29.387 14.677 1.00 21.99 84 ALA C O 1
ATOM 2876 N N . LEU B 1 85 ? 38.502 28.253 12.797 1.00 24.20 85 LEU C N 1
ATOM 2877 C CA . LEU B 1 85 ? 39.933 28.070 13.070 1.00 25.11 85 LEU C CA 1
ATOM 2878 C C . LEU B 1 85 ? 40.679 29.393 12.981 1.00 24.39 85 LEU C C 1
ATOM 2879 O O . LEU B 1 85 ? 41.622 29.632 13.740 1.00 24.23 85 LEU C O 1
ATOM 2884 N N . LYS B 1 86 ? 40.314 30.228 12.032 1.00 24.64 86 LYS C N 1
ATOM 2885 C CA . LYS B 1 86 ? 40.951 31.529 11.952 1.00 29.05 86 LYS C CA 1
ATOM 2886 C C . LYS B 1 86 ? 40.683 32.371 13.223 1.00 30.69 86 LYS C C 1
ATOM 2887 O O . LYS B 1 86 ? 41.598 33.009 13.735 1.00 37.85 86 LYS C O 1
ATOM 2893 N N . ARG B 1 87 ? 39.451 32.353 13.734 1.00 30.14 87 ARG C N 1
ATOM 2894 C CA . ARG B 1 87 ? 39.111 33.083 14.966 1.00 30.50 87 ARG C CA 1
ATOM 2895 C C . ARG B 1 87 ? 39.521 32.384 16.241 1.00 31.21 87 ARG C C 1
ATOM 2896 O O . ARG B 1 87 ? 39.531 33.016 17.298 1.00 27.89 87 ARG C O 1
ATOM 2904 N N . GLY B 1 88 ? 39.848 31.093 16.153 1.00 29.52 88 GLY C N 1
ATOM 2905 C CA . GLY B 1 88 ? 40.401 30.366 17.266 1.00 29.30 88 GLY C CA 1
ATOM 2906 C C . GLY B 1 88 ? 41.908 30.355 17.311 1.00 30.75 88 GLY C C 1
ATOM 2907 O O . GLY B 1 88 ? 42.477 29.548 18.030 1.00 37.43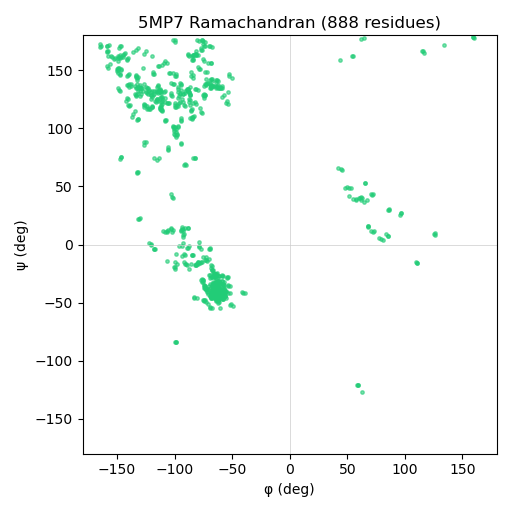 88 GLY C O 1
ATOM 2908 N N . SER B 1 89 ? 42.573 31.210 16.531 1.00 31.75 89 SER C N 1
ATOM 2909 C CA . SER B 1 89 ? 44.041 31.342 16.542 1.00 32.94 89 SER C CA 1
ATOM 2910 C C . SER B 1 89 ? 44.806 30.087 16.147 1.00 30.55 89 SER C C 1
ATOM 2911 O O . SER B 1 89 ? 45.855 29.815 16.694 1.00 30.92 89 SER C O 1
ATOM 2914 N N . ALA B 1 90 ? 44.322 29.383 15.137 1.00 28.93 90 ALA C N 1
ATOM 2915 C CA . ALA B 1 90 ? 45.149 28.423 14.433 1.00 29.33 90 ALA C CA 1
ATOM 2916 C C . ALA B 1 90 ? 46.323 29.138 13.737 1.00 26.76 90 ALA C C 1
ATOM 2917 O O . ALA B 1 90 ? 46.176 30.198 13.171 1.00 26.93 90 ALA C O 1
ATOM 2919 N N . LYS B 1 91 ? 47.478 28.519 13.756 1.00 29.97 91 LYS C N 1
ATOM 2920 C CA . LYS B 1 91 ? 48.675 29.099 13.147 1.00 33.13 91 LYS C CA 1
ATOM 2921 C C . LYS B 1 91 ? 48.636 29.007 11.603 1.00 30.17 91 LYS C C 1
ATOM 2922 O O . LYS B 1 91 ? 48.855 29.988 10.939 1.00 31.57 91 LYS C O 1
ATOM 2928 N N . ARG B 1 92 ? 48.310 27.842 11.065 1.00 28.96 92 ARG C N 1
ATOM 2929 C CA . ARG B 1 92 ? 48.307 27.577 9.635 1.00 31.13 92 ARG C CA 1
ATOM 2930 C C . ARG B 1 92 ? 47.107 26.715 9.298 1.00 30.35 92 ARG C C 1
ATOM 2931 O O . ARG B 1 92 ? 46.819 25.756 10.029 1.00 33.52 92 ARG C O 1
ATOM 2939 N N . ILE B 1 93 ? 46.410 27.022 8.206 1.00 25.53 93 ILE C N 1
ATOM 2940 C CA . ILE B 1 93 ? 45.206 26.289 7.804 1.00 23.44 93 ILE C CA 1
ATOM 2941 C C . ILE B 1 93 ? 45.344 25.794 6.381 1.00 21.24 93 ILE C C 1
ATOM 2942 O O . ILE B 1 93 ? 45.456 26.574 5.451 1.00 20.22 93 ILE C O 1
ATOM 2947 N N . THR B 1 94 ? 45.272 24.485 6.215 1.00 21.50 94 THR C N 1
ATOM 2948 C CA . THR B 1 94 ? 45.246 23.894 4.899 1.00 21.67 94 THR C CA 1
ATOM 2949 C C . THR B 1 94 ? 43.867 23.281 4.629 1.00 20.59 94 THR C C 1
ATOM 2950 O O . THR B 1 94 ? 43.409 22.482 5.393 1.00 20.52 94 THR C O 1
ATOM 2954 N N . ALA B 1 95 ? 43.242 23.635 3.523 1.00 20.75 95 ALA C N 1
ATOM 2955 C CA . ALA B 1 95 ? 41.990 23.015 3.099 1.00 21.22 95 ALA C CA 1
ATOM 2956 C C . ALA B 1 95 ? 42.297 21.868 2.178 1.00 23.03 95 ALA C C 1
ATOM 2957 O O . ALA B 1 95 ? 43.055 21.993 1.214 1.00 23.06 95 ALA C O 1
ATOM 2959 N N . ILE B 1 96 ? 41.712 20.727 2.462 1.00 25.03 96 ILE C N 1
ATOM 2960 C CA . ILE B 1 96 ? 41.854 19.576 1.597 1.00 27.29 96 ILE C CA 1
ATOM 2961 C C . ILE B 1 96 ? 40.515 19.302 0.924 1.00 27.66 96 ILE C C 1
ATOM 2962 O O . ILE B 1 96 ? 39.521 19.033 1.581 1.00 25.64 96 ILE C O 1
ATOM 2967 N N . LEU B 1 97 ? 40.502 19.340 -0.396 1.00 28.31 97 LEU C N 1
ATOM 2968 C CA . LEU B 1 97 ? 39.280 19.094 -1.142 1.00 28.24 97 LEU C CA 1
ATOM 2969 C C . LEU B 1 97 ? 39.590 18.015 -2.137 1.00 28.96 97 LEU C C 1
ATOM 2970 O O . LEU B 1 97 ? 39.966 18.314 -3.259 1.00 32.12 97 LEU C O 1
ATOM 2975 N N . PRO B 1 98 ? 39.439 16.745 -1.755 1.00 30.13 98 PRO C N 1
ATOM 2976 C CA . PRO B 1 98 ? 39.804 15.663 -2.693 1.00 29.11 98 PRO C CA 1
ATOM 2977 C C . PRO B 1 98 ? 39.141 15.749 -4.073 1.00 29.73 98 PRO C C 1
ATOM 2978 O O . PRO B 1 98 ? 39.802 15.552 -5.080 1.00 33.73 98 PRO C O 1
ATOM 2982 N N . PHE B 1 99 ? 37.871 16.087 -4.115 1.00 29.80 99 PHE C N 1
ATOM 2983 C CA . PHE B 1 99 ? 37.196 16.448 -5.359 1.00 30.97 99 PHE C CA 1
ATOM 2984 C C . PHE B 1 99 ? 36.899 17.957 -5.247 1.00 29.91 99 PHE C C 1
ATOM 2985 O O . PHE B 1 99 ? 36.139 18.393 -4.372 1.00 28.22 99 PHE C O 1
ATOM 2993 N N . TYR B 1 100 ? 37.514 18.740 -6.125 1.00 27.39 100 TYR C N 1
ATOM 2994 C CA . TYR B 1 100 ? 37.398 20.185 -6.104 1.00 26.81 100 TYR C CA 1
ATOM 2995 C C . TYR B 1 100 ? 36.028 20.565 -6.679 1.00 27.44 100 TYR C C 1
ATOM 2996 O O . TYR B 1 100 ? 35.743 20.327 -7.854 1.00 29.39 100 TYR C O 1
ATOM 3005 N N . PRO B 1 101 ? 35.150 21.120 -5.845 1.00 27.80 101 PRO C N 1
ATOM 3006 C CA . PRO B 1 101 ? 33.850 21.551 -6.337 1.00 27.64 101 PRO C CA 1
ATOM 3007 C C . PRO B 1 101 ? 33.928 22.688 -7.361 1.00 28.70 101 PRO C C 1
ATOM 3008 O O . PRO B 1 101 ? 34.750 23.613 -7.214 1.00 29.25 101 PRO C O 1
ATOM 3012 N N . TYR B 1 102 ? 33.056 22.599 -8.366 1.00 26.16 102 TYR C N 1
ATOM 3013 C CA . TYR B 1 102 ? 32.940 23.546 -9.452 1.00 24.53 102 TYR C CA 1
ATOM 3014 C C . TYR B 1 102 ? 34.141 23.536 -10.375 1.00 27.37 102 TYR C C 1
ATOM 3015 O O . TYR B 1 102 ? 34.269 24.439 -11.201 1.00 28.06 102 TYR C O 1
ATOM 3024 N N . ALA B 1 103 ? 34.979 22.498 -10.308 1.00 27.97 103 ALA C N 1
ATOM 3025 C CA . ALA B 1 103 ? 36.120 22.402 -11.211 1.00 29.78 103 ALA C CA 1
ATOM 3026 C C . ALA B 1 103 ? 35.764 22.430 -12.689 1.00 33.19 103 ALA C C 1
ATOM 3027 O O . ALA B 1 103 ? 36.544 22.959 -13.492 1.00 32.81 103 ALA C O 1
ATOM 3029 N N . ARG B 1 104 ? 34.599 21.898 -13.066 1.00 35.42 104 ARG C N 1
ATOM 3030 C CA . ARG B 1 104 ? 34.177 21.936 -14.476 1.00 41.14 104 ARG C CA 1
ATOM 3031 C C . ARG B 1 104 ? 33.878 23.321 -15.012 1.00 41.96 104 ARG C C 1
ATOM 3032 O O . ARG B 1 104 ? 34.024 23.577 -16.197 1.00 43.04 104 ARG C O 1
ATOM 3040 N N . GLN B 1 105 ? 33.468 24.227 -14.130 1.00 47.33 105 GLN C N 1
ATOM 3041 C CA . GLN B 1 105 ? 33.239 25.612 -14.506 1.00 43.02 105 GLN C CA 1
ATOM 3042 C C . GLN B 1 105 ? 34.521 26.449 -14.295 1.00 40.83 105 GLN C C 1
ATOM 3043 O O . GLN B 1 105 ? 34.567 27.304 -13.421 1.00 36.10 105 GLN C O 1
ATOM 3049 N N . ASP B 1 106 ? 35.539 26.197 -15.124 1.00 39.78 106 ASP C N 1
ATOM 3050 C CA . ASP B 1 106 ? 36.860 26.863 -15.027 1.00 38.27 106 ASP C CA 1
ATOM 3051 C C . ASP B 1 106 ? 37.144 27.843 -16.172 1.00 34.98 106 ASP C C 1
ATOM 3052 O O . ASP B 1 106 ? 38.272 28.320 -16.336 1.00 30.38 106 ASP C O 1
ATOM 3057 N N . LYS B 1 107 ? 36.105 28.153 -16.943 1.00 34.87 107 LYS C N 1
ATOM 3058 C CA . LYS B 1 107 ? 36.161 29.145 -17.999 1.00 33.82 107 LYS C CA 1
ATOM 3059 C C . LYS B 1 107 ? 34.735 29.504 -18.391 1.00 33.07 107 LYS C C 1
ATOM 3060 O O . LYS B 1 107 ? 33.806 28.830 -17.988 1.00 30.69 107 LYS C O 1
ATOM 3066 N N . LYS B 1 108 ? 34.580 30.525 -19.241 1.00 31.62 108 LYS C N 1
ATOM 3067 C CA . LYS B 1 108 ? 33.271 31.033 -19.597 1.00 32.34 108 LYS C CA 1
ATOM 3068 C C . LYS B 1 108 ? 32.498 30.292 -20.665 1.00 34.75 108 LYS C C 1
ATOM 3069 O O . LYS B 1 108 ? 31.295 30.487 -20.750 1.00 34.18 108 LYS C O 1
ATOM 3075 N N . HIS B 1 109 ? 33.143 29.454 -21.473 1.00 40.27 109 HIS C N 1
ATOM 3076 C CA . HIS B 1 109 ? 32.438 28.688 -22.558 1.00 43.36 109 HIS C CA 1
ATOM 3077 C C . HIS B 1 109 ? 31.716 29.570 -23.553 1.00 44.59 109 HIS C C 1
ATOM 3078 O O . HIS B 1 109 ? 30.631 29.242 -23.960 1.00 42.57 109 HIS C O 1
ATOM 3085 N N . ARG B 1 110 ? 32.325 30.703 -23.899 1.00 53.70 110 ARG C N 1
ATOM 3086 C CA . ARG B 1 110 ? 31.700 31.785 -24.698 1.00 61.02 110 ARG C CA 1
ATOM 3087 C C . ARG B 1 110 ? 30.509 32.508 -24.023 1.00 58.65 110 ARG C C 1
ATOM 3088 O O . ARG B 1 110 ? 29.429 32.585 -24.599 1.00 48.11 110 ARG C O 1
ATOM 3096 N N . GLY B 1 111 ? 30.751 32.986 -22.783 1.00 68.30 111 GLY C N 1
ATOM 3097 C CA . GLY B 1 111 ? 29.922 34.000 -22.017 1.00 56.90 111 GLY C CA 1
ATOM 3098 C C . GLY B 1 111 ? 28.519 33.509 -21.741 1.00 54.40 111 GLY C C 1
ATOM 3099 O O . GLY B 1 111 ? 28.229 32.381 -22.121 1.00 65.61 111 GLY C O 1
ATOM 3100 N N . ARG B 1 112 ? 27.636 34.224 -21.025 1.00 43.97 112 ARG C N 1
ATOM 3101 C CA . ARG B 1 112 ? 27.908 35.164 -19.964 1.00 39.91 112 ARG C CA 1
ATOM 3102 C C . ARG B 1 112 ? 27.797 34.421 -18.653 1.00 37.15 112 ARG C C 1
ATOM 3103 O O . ARG B 1 112 ? 26.751 34.398 -18.006 1.00 33.84 112 ARG C O 1
ATOM 3111 N N . GLU B 1 113 ? 28.906 33.839 -18.255 1.00 34.26 113 GLU C N 1
ATOM 3112 C CA . GLU B 1 113 ? 28.924 32.832 -17.240 1.00 34.89 113 GLU C CA 1
ATOM 3113 C C . GLU B 1 113 ? 29.919 33.222 -16.171 1.00 32.22 113 GLU C C 1
ATOM 3114 O O . GLU B 1 113 ? 30.733 34.122 -16.367 1.00 29.82 113 GLU C O 1
ATOM 3120 N N . PRO B 1 114 ? 29.818 32.573 -15.021 1.00 29.64 114 PRO C N 1
ATOM 3121 C CA . PRO B 1 114 ? 30.792 32.741 -13.979 1.00 29.86 114 PRO C CA 1
ATOM 3122 C C . PRO B 1 114 ? 31.976 31.815 -14.200 1.00 30.29 114 PRO C C 1
ATOM 3123 O O . PRO B 1 114 ? 31.888 30.852 -14.963 1.00 33.31 114 PRO C O 1
ATOM 3127 N N . ILE B 1 115 ? 33.078 32.116 -13.543 1.00 26.99 115 ILE C N 1
ATOM 3128 C CA . ILE B 1 115 ? 34.162 31.171 -13.434 1.00 26.11 115 ILE C CA 1
ATOM 3129 C C . ILE B 1 115 ? 34.137 30.647 -12.010 1.00 22.38 115 ILE C C 1
ATOM 3130 O O . ILE B 1 115 ? 34.817 31.130 -11.135 1.00 22.53 115 ILE C O 1
ATOM 3135 N N . SER B 1 116 ? 33.264 29.697 -11.792 1.00 21.98 116 SER C N 1
ATOM 3136 C CA . SER B 1 116 ? 32.964 29.215 -10.447 1.00 23.14 116 SER C CA 1
ATOM 3137 C C . SER B 1 116 ? 34.117 28.557 -9.747 1.00 23.34 116 SER C C 1
ATOM 3138 O O . SER B 1 116 ? 34.208 28.635 -8.522 1.00 22.01 116 SER C O 1
ATOM 3141 N N . ALA B 1 117 ? 34.992 27.913 -10.501 1.00 24.11 117 ALA C N 1
ATOM 3142 C CA . ALA B 1 117 ? 36.207 27.326 -9.893 1.00 24.41 117 ALA C CA 1
ATOM 3143 C C . ALA B 1 117 ? 37.113 28.380 -9.277 1.00 22.18 117 ALA C C 1
ATOM 3144 O O . ALA B 1 117 ? 37.757 28.148 -8.252 1.00 22.56 117 ALA C O 1
ATOM 3146 N N . ARG B 1 118 ? 37.170 29.545 -9.905 1.00 21.91 118 ARG C N 1
ATOM 3147 C CA . ARG B 1 118 ? 37.961 30.677 -9.378 1.00 23.50 118 ARG C CA 1
ATOM 3148 C C . ARG B 1 118 ? 37.264 31.291 -8.151 1.00 22.07 118 ARG C C 1
ATOM 3149 O O . ARG B 1 118 ? 37.909 31.651 -7.165 1.00 22.16 118 ARG C O 1
ATOM 3157 N N . LEU B 1 119 ? 35.944 31.325 -8.167 1.00 22.94 119 LEU C N 1
ATOM 3158 C CA . LEU B 1 119 ? 35.183 31.795 -6.987 1.00 24.89 119 LEU C CA 1
ATOM 3159 C C . LEU B 1 119 ? 35.407 30.929 -5.776 1.00 24.80 119 LEU C C 1
ATOM 3160 O O . LEU B 1 119 ? 35.599 31.449 -4.700 1.00 27.22 119 LEU C O 1
ATOM 3165 N N . VAL B 1 120 ? 35.440 29.614 -5.959 1.00 24.98 120 VAL C N 1
ATOM 3166 C CA . VAL B 1 120 ? 35.711 28.716 -4.857 1.00 24.10 120 VAL C CA 1
ATOM 3167 C C . VAL B 1 120 ? 37.061 29.005 -4.209 1.00 25.86 120 VAL C C 1
ATOM 3168 O O . VAL B 1 120 ? 37.178 29.003 -2.968 1.00 27.63 120 VAL C O 1
ATOM 3172 N N . ALA B 1 121 ? 38.098 29.223 -5.028 1.00 26.03 121 ALA C N 1
ATOM 3173 C CA . ALA B 1 121 ? 39.426 29.499 -4.479 1.00 24.91 121 ALA C CA 1
ATOM 3174 C C . ALA B 1 121 ? 39.443 30.803 -3.703 1.00 25.36 121 ALA C C 1
ATOM 3175 O O . ALA B 1 121 ? 40.068 30.867 -2.659 1.00 23.75 121 ALA C O 1
ATOM 3177 N N . ASP B 1 122 ? 38.752 31.831 -4.202 1.00 27.03 122 ASP C N 1
ATOM 3178 C CA . ASP B 1 122 ? 38.669 33.126 -3.500 1.00 28.84 122 ASP C CA 1
ATOM 3179 C C . ASP B 1 122 ? 37.930 33.017 -2.180 1.00 27.80 122 ASP C C 1
ATOM 3180 O O . ASP B 1 122 ? 38.311 33.675 -1.211 1.00 28.51 122 ASP C O 1
ATOM 3185 N N . LEU B 1 123 ? 36.831 32.265 -2.159 1.00 24.16 123 LEU C N 1
ATOM 3186 C CA . LEU B 1 123 ? 36.084 32.083 -0.942 1.00 24.23 123 LEU C CA 1
ATOM 3187 C C . LEU B 1 123 ? 36.917 31.352 0.121 1.00 25.81 123 LEU C C 1
ATOM 3188 O O . LEU B 1 123 ? 36.866 31.717 1.294 1.00 25.11 123 LEU C O 1
ATOM 3193 N N . LEU B 1 124 ? 37.670 30.318 -0.282 1.00 25.30 124 LEU C N 1
ATOM 3194 C CA . LEU B 1 124 ? 38.566 29.615 0.648 1.00 26.79 124 LEU C CA 1
ATOM 3195 C C . LEU B 1 124 ? 39.664 30.525 1.211 1.00 26.71 124 LEU C C 1
ATOM 3196 O O . LEU B 1 124 ? 39.975 30.439 2.396 1.00 26.51 124 LEU C O 1
ATOM 3201 N N . LYS B 1 125 ? 40.217 31.402 0.370 1.00 27.51 125 LYS C N 1
ATOM 3202 C CA . LYS B 1 125 ? 41.178 32.412 0.804 1.00 30.24 125 LYS C CA 1
ATOM 3203 C C . LYS B 1 125 ? 40.582 33.421 1.817 1.00 29.93 125 LYS C C 1
ATOM 3204 O O . LYS B 1 125 ? 41.183 33.722 2.815 1.00 30.31 125 LYS C O 1
ATOM 3210 N N . THR B 1 126 ? 39.405 33.955 1.513 1.00 29.75 126 THR C N 1
ATOM 3211 C CA . THR B 1 126 ? 38.691 34.881 2.394 1.00 29.96 126 THR C CA 1
ATOM 3212 C C . THR B 1 126 ? 38.325 34.258 3.754 1.00 27.10 126 THR C C 1
ATOM 3213 O O . THR B 1 126 ? 38.419 34.898 4.776 1.00 27.03 126 THR C O 1
ATOM 3217 N N . ALA B 1 127 ? 37.917 32.998 3.748 1.00 26.80 127 ALA C N 1
ATOM 3218 C CA . ALA B 1 127 ? 37.630 32.279 4.987 1.00 26.77 127 ALA C CA 1
ATOM 3219 C C . ALA B 1 127 ? 38.846 32.144 5.890 1.00 27.65 127 ALA C C 1
ATOM 3220 O O . ALA B 1 127 ? 38.689 32.007 7.100 1.00 27.47 127 ALA C O 1
ATOM 3222 N N . GLY B 1 128 ? 40.047 32.142 5.303 1.00 30.53 128 GLY C N 1
ATOM 3223 C CA . GLY B 1 128 ? 41.307 32.028 6.063 1.00 28.88 128 GLY C CA 1
ATOM 3224 C C . GLY B 1 128 ? 42.257 30.912 5.661 1.00 28.09 128 GLY C C 1
ATOM 3225 O O . GLY B 1 128 ? 43.241 30.689 6.342 1.00 29.79 128 GLY C O 1
ATOM 3226 N N . ALA B 1 129 ? 42.010 30.216 4.561 1.00 26.30 129 ALA C N 1
ATOM 3227 C CA . ALA B 1 129 ? 42.890 29.126 4.154 1.00 27.15 129 ALA C CA 1
ATOM 3228 C C . ALA B 1 129 ? 44.200 29.644 3.585 1.00 28.56 129 ALA C C 1
ATOM 3229 O O . ALA B 1 129 ? 44.215 30.607 2.831 1.00 26.02 129 ALA C O 1
ATOM 3231 N N . ASP B 1 130 ? 45.299 29.008 3.994 1.00 28.15 130 ASP C N 1
ATOM 3232 C CA . ASP B 1 130 ? 46.646 29.356 3.551 1.00 28.39 130 ASP C CA 1
ATOM 3233 C C . ASP B 1 130 ? 47.115 28.428 2.451 1.00 25.05 130 ASP C C 1
ATOM 3234 O O . ASP B 1 130 ? 47.950 28.781 1.666 1.00 22.98 130 ASP C O 1
ATOM 3239 N N . ARG B 1 131 ? 46.489 27.267 2.319 1.00 26.43 131 ARG C N 1
ATOM 3240 C CA . ARG B 1 131 ? 46.886 26.271 1.333 1.00 26.39 131 ARG C CA 1
ATOM 3241 C C . ARG B 1 131 ? 45.676 25.474 0.886 1.00 24.81 131 ARG C C 1
ATOM 3242 O O . ARG B 1 131 ? 44.745 25.317 1.651 1.00 22.09 131 ARG C O 1
ATOM 3250 N N . ILE B 1 132 ? 45.707 24.979 -0.347 1.00 24.09 132 ILE C N 1
ATOM 3251 C CA . ILE B 1 132 ? 44.708 24.045 -0.847 1.00 27.51 132 ILE C CA 1
ATOM 3252 C C . ILE B 1 132 ? 45.379 22.770 -1.359 1.00 28.39 132 ILE C C 1
ATOM 3253 O O . ILE B 1 132 ? 46.397 22.827 -2.032 1.00 30.36 132 ILE C O 1
ATOM 3258 N N . VAL B 1 133 ? 44.827 21.619 -1.000 1.00 28.00 133 VAL C N 1
ATOM 3259 C CA . VAL B 1 133 ? 45.298 20.344 -1.474 1.00 27.26 133 VAL C CA 1
ATOM 3260 C C . VAL B 1 133 ? 44.146 19.688 -2.198 1.00 28.05 133 VAL C C 1
ATOM 3261 O O . VAL B 1 133 ? 43.048 19.552 -1.629 1.00 29.06 133 VAL C O 1
ATOM 3265 N N . SER B 1 134 ? 44.393 19.233 -3.423 1.00 28.63 134 SER C N 1
ATOM 3266 C CA . SER B 1 134 ? 43.364 18.579 -4.216 1.00 30.66 134 SER C CA 1
ATOM 3267 C C . SER B 1 134 ? 43.902 17.432 -5.067 1.00 28.86 134 SER C C 1
ATOM 3268 O O . SER B 1 134 ? 45.105 17.294 -5.208 1.00 29.01 134 SER C O 1
ATOM 3271 N N . VAL B 1 135 ? 43.015 16.562 -5.570 1.00 29.30 135 VAL C N 1
ATOM 3272 C CA . VAL B 1 135 ? 43.431 15.376 -6.319 1.00 28.14 135 VAL C CA 1
ATOM 3273 C C . VAL B 1 135 ? 42.831 15.451 -7.680 1.00 29.55 135 VAL C C 1
ATOM 3274 O O . VAL B 1 135 ? 41.616 15.611 -7.810 1.00 30.85 135 VAL C O 1
ATOM 3278 N N . ASP B 1 136 ? 43.673 15.352 -8.704 1.00 30.87 136 ASP C N 1
ATOM 3279 C CA . ASP B 1 136 ? 43.235 15.366 -10.113 1.00 32.90 136 ASP C CA 1
ATOM 3280 C C . ASP B 1 136 ? 42.137 16.389 -10.474 1.00 32.90 136 ASP C C 1
ATOM 3281 O O . ASP B 1 136 ? 41.020 16.072 -10.866 1.00 31.68 136 ASP C O 1
ATOM 3286 N N . LEU B 1 137 ? 42.535 17.634 -10.366 1.00 31.77 137 LEU C N 1
ATOM 3287 C CA . LEU B 1 137 ? 41.793 18.747 -10.915 1.00 33.49 137 LEU C CA 1
ATOM 3288 C C . LEU B 1 137 ? 41.400 18.553 -12.377 1.00 34.27 137 LEU C C 1
ATOM 3289 O O . LEU B 1 137 ? 42.120 17.968 -13.173 1.00 41.32 137 LEU C O 1
ATOM 3294 N N . HIS B 1 138 ? 40.222 19.034 -12.708 1.00 36.26 138 HIS C N 1
ATOM 3295 C CA . HIS B 1 138 ? 39.688 18.937 -14.040 1.00 37.21 138 HIS C CA 1
ATOM 3296 C C . HIS B 1 138 ? 40.627 19.541 -15.074 1.00 39.29 138 HIS C C 1
ATOM 3297 O O . HIS B 1 138 ? 40.799 19.004 -16.168 1.00 37.09 138 HIS C O 1
ATOM 3304 N N . THR B 1 139 ? 41.235 20.664 -14.707 1.00 41.83 139 THR C N 1
ATOM 3305 C CA . THR B 1 139 ? 42.373 21.227 -15.450 1.00 41.53 139 THR C CA 1
ATOM 3306 C C . THR B 1 139 ? 43.462 21.623 -14.479 1.00 38.05 139 THR C C 1
ATOM 3307 O O . THR B 1 139 ? 43.180 22.132 -13.382 1.00 29.20 139 THR C O 1
ATOM 3311 N N . ASP B 1 140 ? 44.704 21.459 -14.922 1.00 38.24 140 ASP C N 1
ATOM 3312 C CA . ASP B 1 140 ? 45.854 21.757 -14.104 1.00 38.89 140 ASP C CA 1
ATOM 3313 C C . ASP B 1 140 ? 45.928 23.256 -13.771 1.00 36.82 140 ASP C C 1
ATOM 3314 O O . ASP B 1 140 ? 46.478 23.653 -12.743 1.00 31.40 140 ASP C O 1
ATOM 3319 N N . GLN B 1 141 ? 45.358 24.100 -14.633 1.00 35.70 141 GLN C N 1
ATOM 3320 C CA . GLN B 1 141 ? 45.467 25.542 -14.468 1.00 34.05 141 GLN C CA 1
ATOM 3321 C C . GLN B 1 141 ? 44.729 26.057 -13.259 1.00 31.98 141 GLN C C 1
ATOM 3322 O O . GLN B 1 141 ? 45.043 27.151 -12.786 1.00 30.79 141 GLN C O 1
ATOM 3328 N N . ILE B 1 142 ? 43.794 25.267 -12.728 1.00 30.43 142 ILE C N 1
ATOM 3329 C CA . ILE B 1 142 ? 43.101 25.592 -11.484 1.00 31.38 142 ILE C CA 1
ATOM 3330 C C . ILE B 1 142 ? 44.069 25.853 -10.320 1.00 31.46 142 ILE C C 1
ATOM 3331 O O . ILE B 1 142 ? 43.775 26.616 -9.386 1.00 34.77 142 ILE C O 1
ATOM 3336 N N . GLN B 1 143 ? 45.229 25.238 -10.380 1.00 30.43 143 GLN C N 1
ATOM 3337 C CA . GLN B 1 143 ? 46.328 25.514 -9.441 1.00 31.79 143 GLN C CA 1
ATOM 3338 C C . GLN B 1 143 ? 46.690 27.019 -9.362 1.00 29.77 143 GLN C C 1
ATOM 3339 O O . GLN B 1 143 ? 46.965 27.549 -8.304 1.00 30.56 143 GLN C O 1
ATOM 3345 N N . GLY B 1 144 ? 46.608 27.728 -10.478 1.00 28.18 144 GLY C N 1
ATOM 3346 C CA . GLY B 1 144 ? 46.809 29.170 -10.461 1.00 29.49 144 GLY C CA 1
ATOM 3347 C C . GLY B 1 144 ? 45.675 30.042 -9.949 1.00 27.68 144 GLY C C 1
ATOM 3348 O O . GLY B 1 144 ? 45.817 31.263 -9.887 1.00 29.08 144 GLY C O 1
ATOM 3349 N N . PHE B 1 145 ? 44.530 29.447 -9.623 1.00 26.29 145 PHE C N 1
ATOM 3350 C CA . PHE B 1 145 ? 43.358 30.214 -9.147 1.00 25.14 145 PHE C CA 1
ATOM 3351 C C . PHE B 1 145 ? 43.451 30.678 -7.716 1.00 24.99 145 PHE C C 1
ATOM 3352 O O . PHE B 1 145 ? 42.700 31.523 -7.319 1.00 28.89 145 PHE C O 1
ATOM 3360 N N . PHE B 1 146 ? 44.373 30.127 -6.951 1.00 29.85 146 PHE C N 1
ATOM 3361 C CA . PHE B 1 146 ? 44.519 30.409 -5.540 1.00 30.98 146 PHE C CA 1
ATOM 3362 C C . PHE B 1 146 ? 45.831 31.149 -5.309 1.00 33.82 146 PHE C C 1
ATOM 3363 O O . PHE B 1 146 ? 46.870 30.773 -5.851 1.00 36.12 146 PHE C O 1
ATOM 3371 N N . ASP B 1 147 ? 45.778 32.215 -4.523 1.00 41.05 147 ASP C N 1
ATOM 3372 C CA . ASP B 1 147 ? 46.953 33.061 -4.280 1.00 46.18 147 ASP C CA 1
ATOM 3373 C C . ASP B 1 147 ? 47.805 32.464 -3.149 1.00 42.61 147 ASP C C 1
ATOM 3374 O O . ASP B 1 147 ? 47.795 32.954 -2.012 1.00 45.79 147 ASP C O 1
ATOM 3379 N N . GLY B 1 148 ? 48.521 31.390 -3.441 1.00 36.57 148 GLY C N 1
ATOM 3380 C CA . GLY B 1 148 ? 49.189 30.635 -2.374 1.00 31.66 148 GLY C CA 1
ATOM 3381 C C . GLY B 1 148 ? 49.488 29.237 -2.829 1.00 30.61 148 GLY C C 1
ATOM 3382 O O . GLY B 1 148 ? 49.128 28.879 -3.950 1.00 28.54 148 GLY C O 1
ATOM 3383 N N . PRO B 1 149 ? 50.132 28.431 -1.967 1.00 28.34 149 PRO C N 1
ATOM 3384 C CA . PRO B 1 149 ? 50.468 27.044 -2.344 1.00 27.76 149 PRO C CA 1
ATOM 3385 C C . PRO B 1 149 ? 49.251 26.176 -2.647 1.00 29.07 149 PRO C C 1
ATOM 3386 O O . PRO B 1 149 ? 48.252 26.225 -1.920 1.00 31.73 149 PRO C O 1
ATOM 3390 N N . VAL B 1 150 ? 49.312 25.430 -3.733 1.00 28.71 150 VAL C N 1
ATOM 3391 C CA . VAL B 1 150 ? 48.284 24.466 -4.074 1.00 32.65 150 VAL C CA 1
ATOM 3392 C C . VAL B 1 150 ? 48.975 23.168 -4.418 1.00 35.77 150 VAL C C 1
ATOM 3393 O O . VAL B 1 150 ? 49.543 23.067 -5.487 1.00 39.17 150 VAL C O 1
ATOM 3397 N N . ASP B 1 151 ? 48.874 22.170 -3.557 1.00 39.33 151 ASP C N 1
ATOM 3398 C CA . ASP B 1 151 ? 49.394 20.841 -3.868 1.00 43.57 151 ASP C CA 1
ATOM 3399 C C . ASP B 1 151 ? 48.385 20.029 -4.701 1.00 38.14 151 ASP C C 1
ATOM 3400 O O . ASP B 1 151 ? 47.348 19.657 -4.211 1.00 35.78 151 ASP C O 1
ATOM 3405 N N . HIS B 1 152 ? 48.708 19.790 -5.965 1.00 36.53 152 HIS C N 1
ATOM 3406 C CA . HIS B 1 152 ? 47.844 19.085 -6.903 1.00 34.66 152 HIS C CA 1
ATOM 3407 C C . HIS B 1 152 ? 48.305 17.660 -7.024 1.00 33.90 152 HIS C C 1
ATOM 3408 O O . HIS B 1 152 ? 49.235 17.370 -7.758 1.00 34.06 152 HIS C O 1
ATOM 3415 N N . MET B 1 153 ? 47.653 16.781 -6.285 1.00 34.56 153 MET C N 1
ATOM 3416 C CA . MET B 1 153 ? 48.035 15.378 -6.220 1.00 39.76 153 MET C CA 1
ATOM 3417 C C . MET B 1 153 ? 47.432 14.578 -7.379 1.00 35.76 153 MET C C 1
ATOM 3418 O O . MET B 1 153 ? 46.332 14.846 -7.835 1.00 32.94 153 MET C O 1
ATOM 3423 N N . ARG B 1 154 ? 48.197 13.627 -7.877 1.00 35.54 154 ARG C N 1
ATOM 3424 C CA . ARG B 1 154 ? 47.795 12.835 -9.018 1.00 37.57 154 ARG C CA 1
ATOM 3425 C C . ARG B 1 154 ? 47.605 11.391 -8.640 1.00 34.65 154 ARG C C 1
ATOM 3426 O O . ARG B 1 154 ? 48.409 10.831 -7.925 1.00 35.94 154 ARG C O 1
ATOM 3434 N N . ALA B 1 155 ? 46.535 10.794 -9.132 1.00 32.47 155 ALA C N 1
ATOM 3435 C CA . ALA B 1 155 ? 46.227 9.387 -8.880 1.00 34.23 155 ALA C CA 1
ATOM 3436 C C . ALA B 1 155 ? 46.727 8.503 -10.040 1.00 34.07 155 ALA C C 1
ATOM 3437 O O . ALA B 1 155 ? 46.566 7.299 -9.995 1.00 31.02 155 ALA C O 1
ATOM 3439 N N . GLN B 1 156 ? 47.318 9.109 -11.063 1.00 37.29 156 GLN C N 1
ATOM 3440 C CA . GLN B 1 156 ? 47.817 8.387 -12.242 1.00 40.30 156 GLN C CA 1
ATOM 3441 C C . GLN B 1 156 ? 48.688 7.175 -11.937 1.00 38.63 156 GLN C C 1
ATOM 3442 O O . GLN B 1 156 ? 48.428 6.109 -12.438 1.00 34.14 156 GLN C O 1
ATOM 3448 N N . LYS B 1 157 ? 49.730 7.356 -11.127 1.00 42.98 157 LYS C N 1
ATOM 3449 C CA . LYS B 1 157 ? 50.582 6.231 -10.713 1.00 43.19 157 LYS C CA 1
ATOM 3450 C C . LYS B 1 157 ? 49.775 5.129 -10.026 1.00 41.76 157 LYS C C 1
ATOM 3451 O O . LYS B 1 157 ? 50.014 3.962 -10.282 1.00 40.03 157 LYS C O 1
ATOM 3457 N N . LEU B 1 158 ? 48.851 5.514 -9.143 1.00 35.75 158 LEU C N 1
ATOM 3458 C CA . LEU B 1 158 ? 48.012 4.567 -8.435 1.00 35.82 158 LEU C CA 1
ATOM 3459 C C . LEU B 1 158 ? 47.126 3.767 -9.412 1.00 37.93 158 LEU C C 1
ATOM 3460 O O . LEU B 1 158 ? 47.052 2.542 -9.338 1.00 37.25 158 LEU C O 1
ATOM 3465 N N . LEU B 1 159 ? 46.457 4.456 -10.322 1.00 38.42 159 LEU C N 1
ATOM 3466 C CA . LEU B 1 159 ? 45.569 3.786 -11.274 1.00 37.67 159 LEU C CA 1
ATOM 3467 C C . LEU B 1 159 ? 46.335 2.957 -12.329 1.00 38.98 159 LEU C C 1
ATOM 3468 O O . LEU B 1 159 ? 45.901 1.866 -12.643 1.00 35.56 159 LEU C O 1
ATOM 3473 N N . THR B 1 160 ? 47.448 3.477 -12.883 1.00 38.93 160 THR C N 1
ATOM 3474 C CA . THR B 1 160 ? 48.194 2.768 -13.917 1.00 36.32 160 THR C CA 1
ATOM 3475 C C . THR B 1 160 ? 48.995 1.640 -13.292 1.00 38.16 160 THR C C 1
ATOM 3476 O O . THR B 1 160 ? 49.173 0.611 -13.931 1.00 36.52 160 THR C O 1
ATOM 3480 N N . GLY B 1 161 ? 49.437 1.801 -12.041 1.00 37.08 161 GLY C N 1
ATOM 3481 C CA . GLY B 1 161 ? 50.041 0.694 -11.309 1.00 35.85 161 GLY C CA 1
ATOM 3482 C C . GLY B 1 161 ? 49.107 -0.512 -11.209 1.00 35.86 161 GLY C C 1
ATOM 3483 O O . GLY B 1 161 ? 49.513 -1.647 -11.366 1.00 33.56 161 GLY C O 1
ATOM 3484 N N . TYR B 1 162 ? 47.841 -0.255 -10.906 1.00 37.08 162 TYR C N 1
ATOM 3485 C CA . TYR B 1 162 ? 46.855 -1.324 -10.748 1.00 32.89 162 TYR C CA 1
ATOM 3486 C C . TYR B 1 162 ? 46.576 -1.965 -12.109 1.00 34.57 162 TYR C C 1
ATOM 3487 O O . TYR B 1 162 ? 46.523 -3.176 -12.230 1.00 32.74 162 TYR C O 1
ATOM 3496 N N . ILE B 1 163 ? 46.417 -1.144 -13.133 1.00 36.09 163 ILE C N 1
ATOM 3497 C CA . ILE B 1 163 ? 46.185 -1.661 -14.476 1.00 39.29 163 ILE C CA 1
ATOM 3498 C C . ILE B 1 163 ? 47.386 -2.472 -14.989 1.00 38.95 163 ILE C C 1
ATOM 3499 O O . ILE B 1 163 ? 47.200 -3.471 -15.654 1.00 42.16 163 ILE C O 1
ATOM 3504 N N . GLY B 1 164 ? 48.596 -2.016 -14.695 1.00 41.38 164 GLY C N 1
ATOM 3505 C CA . GLY B 1 164 ? 49.812 -2.749 -15.003 1.00 40.65 164 GLY C CA 1
ATOM 3506 C C . GLY B 1 164 ? 49.884 -4.109 -14.332 1.00 44.16 164 GLY C C 1
ATOM 3507 O O . GLY B 1 164 ? 50.262 -5.044 -15.000 1.00 56.29 164 GLY C O 1
ATOM 3508 N N . GLU B 1 165 ? 49.504 -4.239 -13.048 1.00 43.53 165 GLU C N 1
ATOM 3509 C CA . GLU B 1 165 ? 49.521 -5.566 -12.373 1.00 45.82 165 GLU C CA 1
ATOM 3510 C C . GLU B 1 165 ? 48.531 -6.538 -13.066 1.00 46.78 165 GLU C C 1
ATOM 3511 O O . GLU B 1 165 ? 48.865 -7.670 -13.348 1.00 48.47 165 GLU C O 1
ATOM 3517 N N . HIS B 1 166 ? 47.347 -6.076 -13.441 1.00 52.27 166 HIS C N 1
ATOM 3518 C CA . HIS B 1 166 ? 46.293 -7.000 -13.909 1.00 49.24 166 HIS C CA 1
ATOM 3519 C C . HIS B 1 166 ? 46.105 -7.136 -15.419 1.00 45.94 166 HIS C C 1
ATOM 3520 O O . HIS B 1 166 ? 45.442 -8.051 -15.851 1.00 46.17 166 HIS C O 1
ATOM 3527 N N . TYR B 1 167 ? 46.655 -6.236 -16.211 1.00 47.08 167 TYR C N 1
ATOM 3528 C CA . TYR B 1 167 ? 46.468 -6.288 -17.659 1.00 49.05 167 TYR C CA 1
ATOM 3529 C C . TYR B 1 167 ? 47.768 -6.146 -18.439 1.00 54.04 167 TYR C C 1
ATOM 3530 O O . TYR B 1 167 ? 47.746 -5.782 -19.607 1.00 53.70 167 TYR C O 1
ATOM 3539 N N . ALA B 1 168 ? 48.904 -6.437 -17.813 1.00 68.38 168 ALA C N 1
ATOM 3540 C CA . ALA B 1 168 ? 50.205 -6.420 -18.529 1.00 78.57 168 ALA C CA 1
ATOM 3541 C C . ALA B 1 168 ? 50.236 -7.378 -19.741 1.00 84.91 168 ALA C C 1
ATOM 3542 O O . ALA B 1 168 ? 50.846 -7.059 -20.763 1.00 85.29 168 ALA C O 1
ATOM 3544 N N . ASP B 1 169 ? 49.546 -8.508 -19.622 1.00 84.41 169 ASP C N 1
ATOM 3545 C CA . ASP B 1 169 ? 49.501 -9.512 -20.679 1.00 87.19 169 ASP C CA 1
ATOM 3546 C C . ASP B 1 169 ? 48.766 -9.034 -21.922 1.00 78.46 169 ASP C C 1
ATOM 3547 O O . ASP B 1 169 ? 48.943 -9.589 -23.000 1.00 66.98 169 ASP C O 1
ATOM 3552 N N . GLU B 1 170 ? 47.917 -8.029 -21.760 1.00 75.29 170 GLU C N 1
ATOM 3553 C CA . GLU B 1 170 ? 47.037 -7.604 -22.828 1.00 72.57 170 GLU C CA 1
ATOM 3554 C C . GLU B 1 170 ? 47.746 -6.692 -23.812 1.00 66.56 170 GLU C C 1
ATOM 3555 O O . GLU B 1 170 ? 48.805 -6.113 -23.527 1.00 63.61 170 GLU C O 1
ATOM 3561 N N . ASP B 1 171 ? 47.119 -6.564 -24.972 1.00 62.92 171 ASP C N 1
ATOM 3562 C CA . ASP B 1 171 ? 47.541 -5.675 -26.029 1.00 66.35 171 ASP C CA 1
ATOM 3563 C C . ASP B 1 171 ? 46.701 -4.387 -25.899 1.00 60.54 171 ASP C C 1
ATOM 3564 O O . ASP B 1 171 ? 45.542 -4.351 -26.319 1.00 52.51 171 ASP C O 1
ATOM 3569 N N . MET B 1 172 ? 47.307 -3.334 -25.344 1.00 53.55 172 MET C N 1
ATOM 3570 C CA . MET B 1 172 ? 46.570 -2.152 -24.874 1.00 49.23 172 MET C CA 1
ATOM 3571 C C . MET B 1 172 ? 46.575 -0.956 -25.818 1.00 46.68 172 MET C C 1
ATOM 3572 O O . MET B 1 172 ? 47.538 -0.693 -26.532 1.00 45.87 172 MET C O 1
ATOM 3577 N N . VAL B 1 173 ? 45.458 -0.244 -25.840 1.00 45.93 173 VAL C N 1
ATOM 3578 C CA . VAL B 1 173 ? 45.402 1.097 -26.406 1.00 43.58 173 VAL C CA 1
ATOM 3579 C C . VAL B 1 173 ? 44.759 2.020 -25.373 1.00 39.18 173 VAL C C 1
ATOM 3580 O O . VAL B 1 173 ? 43.743 1.661 -24.795 1.00 38.33 173 VAL C O 1
ATOM 3584 N N . VAL B 1 174 ? 45.342 3.201 -25.151 1.00 36.42 174 VAL C N 1
ATOM 3585 C CA . VAL B 1 174 ? 44.724 4.183 -24.280 1.00 35.66 174 VAL C CA 1
ATOM 3586 C C . VAL B 1 174 ? 43.775 5.029 -25.116 1.00 36.13 174 VAL C C 1
ATOM 3587 O O . VAL B 1 174 ? 44.157 5.479 -26.172 1.00 38.71 174 VAL C O 1
ATOM 3591 N N . VAL B 1 175 ? 42.535 5.212 -24.652 1.00 35.14 175 VAL C N 1
ATOM 3592 C CA . VAL B 1 175 ? 41.513 5.942 -25.407 1.00 35.11 175 VAL C CA 1
ATOM 3593 C C . VAL B 1 175 ? 40.958 7.084 -24.588 1.00 36.27 175 VAL C C 1
ATOM 3594 O O . VAL B 1 175 ? 40.552 6.904 -23.436 1.00 37.55 175 VAL C O 1
ATOM 3598 N N . SER B 1 176 ? 40.923 8.265 -25.186 1.00 39.25 176 SER C N 1
ATOM 3599 C CA . SER B 1 176 ? 40.310 9.418 -24.543 1.00 42.24 176 SER C CA 1
ATOM 3600 C C . SER B 1 176 ? 38.876 9.555 -25.028 1.00 41.56 176 SER C C 1
ATOM 3601 O O . SER B 1 176 ? 38.627 9.553 -26.235 1.00 44.06 176 SER C O 1
ATOM 3604 N N . PRO B 1 177 ? 37.914 9.694 -24.103 1.00 44.76 177 PRO C N 1
ATOM 3605 C CA . PRO B 1 177 ? 36.506 9.785 -24.522 1.00 43.90 177 PRO C CA 1
ATOM 3606 C C . PRO B 1 177 ? 36.140 11.091 -25.238 1.00 47.95 177 PRO C C 1
ATOM 3607 O O . PRO B 1 177 ? 35.051 11.166 -25.819 1.00 51.05 177 PRO C O 1
ATOM 3611 N N . ASP B 1 178 ? 37.012 12.099 -25.185 1.00 48.76 178 ASP C N 1
ATOM 3612 C CA . ASP B 1 178 ? 36.809 13.323 -25.939 1.00 54.70 178 ASP C CA 1
ATOM 3613 C C . ASP B 1 178 ? 38.125 14.065 -26.170 1.00 52.44 178 ASP C C 1
ATOM 3614 O O . ASP B 1 178 ? 39.157 13.729 -25.600 1.00 52.66 178 ASP C O 1
ATOM 3619 N N . SER B 1 179 ? 38.049 15.094 -26.998 1.00 52.33 179 SER C N 1
ATOM 3620 C CA . SER B 1 179 ? 39.215 15.860 -27.409 1.00 50.70 179 SER C CA 1
ATOM 3621 C C . SER B 1 179 ? 39.924 16.614 -26.276 1.00 49.70 179 SER C C 1
ATOM 3622 O O . SER B 1 179 ? 41.129 16.881 -26.363 1.00 44.84 179 SER C O 1
ATOM 3625 N N . GLY B 1 180 ? 39.195 16.939 -25.215 1.00 48.11 180 GLY C N 1
ATOM 3626 C CA . GLY B 1 180 ? 39.773 17.622 -24.062 1.00 52.30 180 GLY C CA 1
ATOM 3627 C C . GLY B 1 180 ? 40.774 16.828 -23.235 1.00 52.45 180 GLY C C 1
ATOM 3628 O O . GLY B 1 180 ? 41.679 17.415 -22.655 1.00 60.94 180 GLY C O 1
ATOM 3629 N N . ARG B 1 181 ? 40.661 15.510 -23.208 1.00 49.94 181 ARG C N 1
ATOM 3630 C CA . ARG B 1 181 ? 41.501 14.700 -22.315 1.00 53.60 181 ARG C CA 1
ATOM 3631 C C . ARG B 1 181 ? 42.692 13.995 -23.012 1.00 51.81 181 ARG C C 1
ATOM 3632 O O . ARG B 1 181 ? 43.344 13.152 -22.393 1.00 46.82 181 ARG C O 1
ATOM 3640 N N . VAL B 1 182 ? 42.997 14.335 -24.257 1.00 43.56 182 VAL C N 1
ATOM 3641 C CA . VAL B 1 182 ? 43.987 13.585 -25.015 1.00 42.78 182 VAL C CA 1
ATOM 3642 C C . VAL B 1 182 ? 45.388 13.670 -24.369 1.00 42.83 182 VAL C C 1
ATOM 3643 O O . VAL B 1 182 ? 46.122 12.686 -24.363 1.00 38.20 182 VAL C O 1
ATOM 3647 N N . ARG B 1 183 ? 45.736 14.816 -23.806 1.00 41.81 183 ARG C N 1
ATOM 3648 C CA . ARG B 1 183 ? 47.068 15.000 -23.204 1.00 44.15 183 ARG C CA 1
ATOM 3649 C C . ARG B 1 183 ? 47.286 14.102 -22.003 1.00 39.11 183 ARG C C 1
ATOM 3650 O O . ARG B 1 183 ? 48.350 13.529 -21.853 1.00 33.83 183 ARG C O 1
ATOM 3658 N N . VAL B 1 184 ? 46.280 13.978 -21.148 1.00 38.27 184 VAL C N 1
ATOM 3659 C CA . VAL B 1 184 ? 46.406 13.113 -19.985 1.00 37.96 184 VAL C CA 1
ATOM 3660 C C . VAL B 1 184 ? 46.459 11.663 -20.445 1.00 35.26 184 VAL C C 1
ATOM 3661 O O . VAL B 1 184 ? 47.271 10.894 -19.960 1.00 35.21 184 VAL C O 1
ATOM 3665 N N . ALA B 1 185 ? 45.633 11.321 -21.435 1.00 32.89 185 ALA C N 1
ATOM 3666 C CA . ALA B 1 185 ? 45.661 10.003 -22.035 1.00 33.21 185 ALA C CA 1
ATOM 3667 C C . ALA B 1 185 ? 47.042 9.660 -22.572 1.00 33.18 185 ALA C C 1
ATOM 3668 O O . ALA B 1 185 ? 47.480 8.537 -22.428 1.00 35.87 185 ALA C O 1
ATOM 3670 N N . GLU B 1 186 ? 47.711 10.641 -23.181 1.00 35.10 186 GLU C N 1
ATOM 3671 C CA . GLU B 1 186 ? 49.076 10.488 -23.662 1.00 37.64 186 GLU C CA 1
ATOM 3672 C C . GLU B 1 186 ? 50.045 10.158 -22.514 1.00 38.66 186 GLU C C 1
ATOM 3673 O O . GLU B 1 186 ? 50.908 9.327 -22.669 1.00 38.07 186 GLU C O 1
ATOM 3679 N N . LYS B 1 187 ? 49.881 10.810 -21.369 1.00 41.07 187 LYS C N 1
ATOM 3680 C CA . LYS B 1 187 ? 50.679 10.511 -20.171 1.00 42.08 187 LYS C CA 1
ATOM 3681 C C . LYS B 1 187 ? 50.485 9.071 -19.703 1.00 38.56 187 LYS C C 1
ATOM 3682 O O . LYS B 1 187 ? 51.428 8.422 -19.288 1.00 38.88 187 LYS C O 1
ATOM 3688 N N . TRP B 1 188 ? 49.256 8.579 -19.759 1.00 37.19 188 TRP C N 1
ATOM 3689 C CA . TRP B 1 188 ? 48.947 7.216 -19.348 1.00 37.96 188 TRP C CA 1
ATOM 3690 C C . TRP B 1 188 ? 49.583 6.188 -20.268 1.00 38.14 188 TRP C C 1
ATOM 3691 O O . TRP B 1 188 ? 50.134 5.203 -19.819 1.00 33.86 188 TRP C O 1
ATOM 3702 N N . ALA B 1 189 ? 49.508 6.437 -21.570 1.00 43.27 189 ALA C N 1
ATOM 3703 C CA . ALA B 1 189 ? 50.115 5.553 -22.559 1.00 42.36 189 ALA C CA 1
ATOM 3704 C C . ALA B 1 189 ? 51.615 5.414 -22.311 1.00 43.31 189 ALA C C 1
ATOM 3705 O O . ALA B 1 189 ? 52.162 4.325 -22.414 1.00 41.57 189 ALA C O 1
ATOM 3707 N N . ASP B 1 190 ? 52.266 6.512 -21.942 1.00 48.67 190 ASP C N 1
ATOM 3708 C CA . ASP B 1 190 ? 53.697 6.478 -21.576 1.00 51.88 190 ASP C CA 1
ATOM 3709 C C . ASP B 1 190 ? 53.940 5.614 -20.304 1.00 48.26 190 ASP C C 1
ATOM 3710 O O . ASP B 1 190 ? 54.841 4.782 -20.287 1.00 50.73 190 ASP C O 1
ATOM 3715 N N . SER B 1 191 ? 53.120 5.815 -19.272 1.00 44.54 191 SER C N 1
ATOM 3716 C CA . SER B 1 191 ? 53.164 5.019 -18.023 1.00 43.75 191 SER C CA 1
ATOM 3717 C C . SER B 1 191 ? 52.941 3.522 -18.239 1.00 43.53 191 SER C C 1
ATOM 3718 O O . SER B 1 191 ? 53.469 2.707 -17.480 1.00 36.88 191 SER C O 1
ATOM 3721 N N . LEU B 1 192 ? 52.147 3.176 -19.258 1.00 41.74 192 LEU C N 1
ATOM 3722 C CA . LEU B 1 192 ? 51.840 1.788 -19.573 1.00 42.92 192 LEU C CA 1
ATOM 3723 C C . LEU B 1 192 ? 52.799 1.121 -20.568 1.00 45.01 192 LEU C C 1
ATOM 3724 O O . LEU B 1 192 ? 52.480 0.053 -21.090 1.00 47.60 192 LEU C O 1
ATOM 3729 N N . GLY B 1 193 ? 53.957 1.737 -20.814 1.00 44.38 193 GLY C N 1
ATOM 3730 C CA . GLY B 1 193 ? 54.991 1.173 -21.668 1.00 44.26 193 GLY C CA 1
ATOM 3731 C C . GLY B 1 193 ? 55.000 1.659 -23.104 1.00 47.43 193 GLY C C 1
ATOM 3732 O O . GLY B 1 193 ? 55.480 0.947 -23.990 1.00 53.27 193 GLY C O 1
ATOM 3733 N N . GLY B 1 194 ? 54.507 2.869 -23.350 1.00 47.02 194 GLY C N 1
ATOM 3734 C CA . GLY B 1 194 ? 54.509 3.429 -24.695 1.00 46.09 194 GLY C CA 1
ATOM 3735 C C . GLY B 1 194 ? 53.534 2.761 -25.654 1.00 48.04 194 GLY C C 1
ATOM 3736 O O . GLY B 1 194 ? 53.850 2.552 -26.826 1.00 54.30 194 GLY C O 1
ATOM 3737 N N . VAL B 1 195 ? 52.319 2.501 -25.188 1.00 43.71 195 VAL C N 1
ATOM 3738 C CA . VAL B 1 195 ? 51.288 1.885 -26.026 1.00 43.72 195 VAL C CA 1
ATOM 3739 C C . VAL B 1 195 ? 50.595 2.939 -26.919 1.00 43.97 195 VAL C C 1
ATOM 3740 O O . VAL B 1 195 ? 50.732 4.138 -26.675 1.00 45.83 195 VAL C O 1
ATOM 3744 N N . PRO B 1 196 ? 49.869 2.498 -27.972 1.00 39.96 196 PRO C N 1
ATOM 3745 C CA . PRO B 1 196 ? 49.168 3.454 -28.841 1.00 40.35 196 PRO C CA 1
ATOM 3746 C C . PRO B 1 196 ? 47.992 4.206 -28.179 1.00 40.21 196 PRO C C 1
ATOM 3747 O O . PRO B 1 196 ? 47.534 3.849 -27.089 1.00 34.17 196 PRO C O 1
ATOM 3751 N N . LEU B 1 197 ? 47.513 5.209 -28.912 1.00 41.59 197 LEU C N 1
ATOM 3752 C CA . LEU B 1 197 ? 46.581 6.191 -28.420 1.00 41.85 197 LEU C CA 1
ATOM 3753 C C . LEU B 1 197 ? 45.448 6.386 -29.403 1.00 39.64 197 LEU C C 1
ATOM 3754 O O . LEU B 1 197 ? 45.649 6.308 -30.592 1.00 38.23 197 LEU C O 1
ATOM 3759 N N . ALA B 1 198 ? 44.237 6.569 -28.887 1.00 37.79 198 ALA C N 1
ATOM 3760 C CA . ALA B 1 198 ? 43.060 6.839 -29.709 1.00 34.29 198 ALA C CA 1
ATOM 3761 C C . ALA B 1 198 ? 42.113 7.755 -28.950 1.00 33.61 198 ALA C C 1
ATOM 3762 O O . ALA B 1 198 ? 42.225 7.908 -27.734 1.00 32.25 198 ALA C O 1
ATOM 3764 N N . PHE B 1 199 ? 41.204 8.403 -29.672 1.00 33.72 199 PHE C N 1
ATOM 3765 C CA . PHE B 1 199 ? 40.201 9.216 -29.021 1.00 36.27 199 PHE C CA 1
ATOM 3766 C C . PHE B 1 199 ? 38.936 9.333 -29.838 1.00 36.68 199 PHE C C 1
ATOM 3767 O O . PHE B 1 199 ? 38.948 9.100 -31.039 1.00 33.90 199 PHE C O 1
ATOM 3775 N N . ILE B 1 200 ? 37.843 9.693 -29.160 1.00 38.60 200 ILE C N 1
ATOM 3776 C CA . ILE B 1 200 ? 36.551 9.890 -29.800 1.00 40.69 200 ILE C CA 1
ATOM 3777 C C . ILE B 1 200 ? 36.436 11.339 -30.332 1.00 38.02 200 ILE C C 1
ATOM 3778 O O . ILE B 1 200 ? 36.448 12.280 -29.550 1.00 36.59 200 ILE C O 1
ATOM 3783 N N . HIS B 1 201 ? 36.242 11.488 -31.646 1.00 39.01 201 HIS C N 1
ATOM 3784 C CA . HIS B 1 201 ? 36.046 12.776 -32.334 1.00 43.00 201 HIS C CA 1
ATOM 3785 C C . HIS B 1 201 ? 34.567 13.015 -32.513 1.00 44.25 201 HIS C C 1
ATOM 3786 O O . HIS B 1 201 ? 33.880 12.174 -33.041 1.00 45.70 201 HIS C O 1
ATOM 3793 N N . LYS B 1 202 ? 34.092 14.161 -32.052 1.00 52.64 202 LYS C N 1
ATOM 3794 C CA . LYS B 1 202 ? 32.695 14.563 -32.195 1.00 56.39 202 LYS C CA 1
ATOM 3795 C C . LYS B 1 202 ? 32.579 15.745 -33.143 1.00 53.47 202 LYS C C 1
ATOM 3796 O O . LYS B 1 202 ? 33.174 16.784 -32.915 1.00 57.37 202 LYS C O 1
ATOM 3802 N N . THR B 1 203 ? 31.843 15.568 -34.221 1.00 54.55 203 THR C N 1
ATOM 3803 C CA . THR B 1 203 ? 31.601 16.652 -35.167 1.00 58.32 203 THR C CA 1
ATOM 3804 C C . THR B 1 203 ? 30.284 17.310 -34.806 1.00 60.75 203 THR C C 1
ATOM 3805 O O . THR B 1 203 ? 29.290 16.616 -34.587 1.00 71.65 203 THR C O 1
ATOM 3809 N N . ARG B 1 204 ? 30.267 18.636 -34.749 1.00 59.49 204 ARG C N 1
ATOM 3810 C CA . ARG B 1 204 ? 29.057 19.386 -34.394 1.00 62.44 204 ARG C CA 1
ATOM 3811 C C . ARG B 1 204 ? 28.561 20.196 -35.582 1.00 57.57 204 ARG C C 1
ATOM 3812 O O . ARG B 1 204 ? 29.325 20.905 -36.217 1.00 50.18 204 ARG C O 1
ATOM 3820 N N . SER B 1 214 ? 27.668 13.424 -35.351 1.00 62.77 214 SER C N 1
ATOM 3821 C CA . SER B 1 214 ? 28.243 12.081 -35.412 1.00 62.87 214 SER C CA 1
ATOM 3822 C C . SER B 1 214 ? 29.569 11.896 -34.607 1.00 59.26 214 SER C C 1
ATOM 3823 O O . SER B 1 214 ? 30.258 12.854 -34.241 1.00 61.67 214 SER C O 1
ATOM 3826 N N . ASN B 1 215 ? 29.869 10.650 -34.283 1.00 53.45 215 ASN C N 1
ATOM 3827 C CA . ASN B 1 215 ? 30.995 10.293 -33.415 1.00 51.14 215 ASN C CA 1
ATOM 3828 C C . ASN B 1 215 ? 31.825 9.294 -34.131 1.00 53.68 215 ASN C C 1
ATOM 3829 O O . ASN B 1 215 ? 31.273 8.393 -34.717 1.00 56.39 215 ASN C O 1
ATOM 3834 N N . ARG B 1 216 ? 33.139 9.420 -34.061 1.00 56.86 216 ARG C N 1
ATOM 3835 C CA . ARG B 1 216 ? 34.044 8.516 -34.768 1.00 56.76 216 ARG C CA 1
ATOM 3836 C C . ARG B 1 216 ? 35.242 8.221 -33.894 1.00 55.30 216 ARG C C 1
ATOM 3837 O O . ARG B 1 216 ? 35.701 9.069 -33.148 1.00 54.30 216 ARG C O 1
ATOM 3845 N N . VAL B 1 217 ? 35.761 7.019 -33.970 1.00 49.84 217 VAL C N 1
ATOM 3846 C CA . VAL B 1 217 ? 36.993 6.717 -33.268 1.00 45.47 217 VAL C CA 1
ATOM 3847 C C . VAL B 1 217 ? 38.140 7.056 -34.195 1.00 43.28 217 VAL C C 1
ATOM 3848 O O . VAL B 1 217 ? 38.122 6.669 -35.343 1.00 41.23 217 VAL C O 1
ATOM 3852 N N . VAL B 1 218 ? 39.142 7.752 -33.684 1.00 42.57 218 VAL C N 1
ATOM 3853 C CA . VAL B 1 218 ? 40.308 8.129 -34.469 1.00 41.71 218 VAL C CA 1
ATOM 3854 C C . VAL B 1 218 ? 41.452 7.347 -33.873 1.00 43.31 218 VAL C C 1
ATOM 3855 O O . VAL B 1 218 ? 41.801 7.556 -32.714 1.00 41.52 218 VAL C O 1
ATOM 3859 N N . GLY B 1 219 ? 42.032 6.458 -34.680 1.00 45.97 219 GLY C N 1
ATOM 3860 C CA . GLY B 1 219 ? 43.036 5.487 -34.226 1.00 50.49 219 GLY C CA 1
ATOM 3861 C C . GLY B 1 219 ? 42.501 4.071 -34.399 1.00 53.87 219 GLY C C 1
ATOM 3862 O O . GLY B 1 219 ? 41.290 3.876 -34.587 1.00 59.16 219 GLY C O 1
ATOM 3863 N N . ASP B 1 220 ? 43.389 3.079 -34.323 1.00 54.66 220 ASP C N 1
ATOM 3864 C CA . ASP B 1 220 ? 42.987 1.680 -34.468 1.00 61.05 220 ASP C CA 1
ATOM 3865 C C . ASP B 1 220 ? 42.852 0.969 -33.118 1.00 54.55 220 ASP C C 1
ATOM 3866 O O . ASP B 1 220 ? 43.816 0.876 -32.342 1.00 53.76 220 ASP C O 1
ATOM 3871 N N . VAL B 1 221 ? 41.656 0.453 -32.861 1.00 49.41 221 VAL C N 1
ATOM 3872 C CA . VAL B 1 221 ? 41.376 -0.275 -31.628 1.00 47.12 221 VAL C CA 1
ATOM 3873 C C . VAL B 1 221 ? 40.990 -1.713 -31.877 1.00 46.54 221 VAL C C 1
ATOM 3874 O O . VAL B 1 221 ? 40.771 -2.451 -30.913 1.00 48.82 221 VAL C O 1
ATOM 3878 N N . LYS B 1 222 ? 40.879 -2.097 -33.150 1.00 49.94 222 LYS C N 1
ATOM 3879 C CA . LYS B 1 222 ? 40.392 -3.439 -33.540 1.00 52.98 222 LYS C CA 1
ATOM 3880 C C . LYS B 1 222 ? 41.224 -4.544 -32.871 1.00 49.68 222 LYS C C 1
ATOM 3881 O O . LYS B 1 222 ? 42.435 -4.580 -33.035 1.00 50.39 222 LYS C O 1
ATOM 3887 N N . GLY B 1 223 ? 40.564 -5.405 -32.099 1.00 45.32 223 GLY C N 1
ATOM 3888 C CA . GLY B 1 223 ? 41.219 -6.487 -31.381 1.00 41.67 223 GLY C CA 1
ATOM 3889 C C . GLY B 1 223 ? 42.040 -6.097 -30.175 1.00 44.35 223 GLY C C 1
ATOM 3890 O O . GLY B 1 223 ? 42.759 -6.936 -29.626 1.00 46.79 223 GLY C O 1
ATOM 3891 N N . LYS B 1 224 ? 41.932 -4.854 -29.710 1.00 46.75 224 LYS C N 1
ATOM 3892 C CA . LYS B 1 224 ? 42.769 -4.402 -28.600 1.00 44.44 224 LYS C CA 1
ATOM 3893 C C . LYS B 1 224 ? 41.978 -4.208 -27.344 1.00 41.05 224 LYS C C 1
ATOM 3894 O O . LYS B 1 224 ? 40.767 -4.059 -27.386 1.00 43.76 224 LYS C O 1
ATOM 3900 N N . THR B 1 225 ? 42.677 -4.289 -26.223 1.00 41.43 225 THR C N 1
ATOM 3901 C CA . THR B 1 225 ? 42.120 -3.994 -24.905 1.00 43.38 225 THR C CA 1
ATOM 3902 C C . THR B 1 225 ? 42.206 -2.472 -24.662 1.00 43.87 225 THR C C 1
ATOM 3903 O O . THR B 1 225 ? 43.285 -1.938 -24.463 1.00 44.47 225 THR C O 1
ATOM 3907 N N . CYS B 1 226 ? 41.063 -1.793 -24.687 1.00 42.18 226 CYS C N 1
ATOM 3908 C CA . CYS B 1 226 ? 41.003 -0.338 -24.541 1.00 40.74 226 CYS C CA 1
ATOM 3909 C C . CYS B 1 226 ? 40.944 0.128 -23.107 1.00 36.99 226 CYS C C 1
ATOM 3910 O O . CYS B 1 226 ? 40.113 -0.348 -22.354 1.00 33.89 226 CYS C O 1
ATOM 3913 N N . ILE B 1 227 ? 41.823 1.052 -22.743 1.00 35.15 227 ILE C N 1
ATOM 3914 C CA . ILE B 1 227 ? 41.788 1.712 -21.445 1.00 37.67 227 ILE C CA 1
ATOM 3915 C C . ILE B 1 227 ? 41.155 3.092 -21.686 1.00 37.66 227 ILE C C 1
ATOM 3916 O O . ILE B 1 227 ? 41.798 3.994 -22.163 1.00 33.38 227 ILE C O 1
ATOM 3921 N N . LEU B 1 228 ? 39.888 3.216 -21.332 1.00 39.76 228 LEU C N 1
ATOM 3922 C CA . LEU B 1 228 ? 39.150 4.449 -21.452 1.00 39.15 228 LEU C CA 1
ATOM 3923 C C . LEU B 1 228 ? 39.410 5.260 -20.193 1.00 42.16 228 LEU C C 1
ATOM 3924 O O . LEU B 1 228 ? 38.977 4.870 -19.100 1.00 40.45 228 LEU C O 1
ATOM 3929 N N . THR B 1 229 ? 40.055 6.409 -20.346 1.00 44.39 229 THR C N 1
ATOM 3930 C CA . THR B 1 229 ? 40.438 7.188 -19.189 1.00 47.62 229 THR C CA 1
ATOM 3931 C C . THR B 1 229 ? 39.713 8.535 -19.127 1.00 47.09 229 THR C C 1
ATOM 3932 O O . THR B 1 229 ? 39.628 9.245 -20.125 1.00 53.00 229 THR C O 1
ATOM 3936 N N . ASP B 1 230 ? 39.167 8.860 -17.960 1.00 48.03 230 ASP C N 1
ATOM 3937 C CA . ASP B 1 230 ? 38.550 10.159 -17.731 1.00 51.04 230 ASP C CA 1
ATOM 3938 C C . ASP B 1 230 ? 38.848 10.669 -16.322 1.00 49.50 230 ASP C C 1
ATOM 3939 O O . ASP B 1 230 ? 39.287 9.934 -15.462 1.00 48.10 230 ASP C O 1
ATOM 3944 N N . ASP B 1 231 ? 38.722 11.962 -16.109 1.00 51.99 231 ASP C N 1
ATOM 3945 C CA . ASP B 1 231 ? 38.899 12.531 -14.779 1.00 52.57 231 ASP C CA 1
ATOM 3946 C C . ASP B 1 231 ? 37.788 12.087 -13.793 1.00 44.82 231 ASP C C 1
ATOM 3947 O O . ASP B 1 231 ? 38.087 11.780 -12.641 1.00 40.10 231 ASP C O 1
ATOM 3952 N N . MET B 1 232 ? 36.547 12.042 -14.267 1.00 39.90 232 MET C N 1
ATOM 3953 C CA . MET B 1 232 ? 35.422 11.699 -13.431 1.00 41.11 232 MET C CA 1
ATOM 3954 C C . MET B 1 232 ? 34.356 11.010 -14.238 1.00 38.99 232 MET C C 1
ATOM 3955 O O . MET B 1 232 ? 34.315 11.125 -15.459 1.00 40.05 232 MET C O 1
ATOM 3960 N N . ILE B 1 233 ? 33.510 10.269 -13.554 1.00 37.30 233 ILE C N 1
ATOM 3961 C CA . ILE B 1 233 ? 32.324 9.707 -14.172 1.00 39.17 233 ILE C CA 1
ATOM 3962 C C . ILE B 1 233 ? 31.142 10.276 -13.418 1.00 40.24 233 ILE C C 1
ATOM 3963 O O . ILE B 1 233 ? 31.046 10.051 -12.201 1.00 37.05 233 ILE C O 1
ATOM 3968 N N . ASP B 1 234 ? 30.273 11.021 -14.105 1.00 43.40 234 ASP C N 1
ATOM 3969 C CA . ASP B 1 234 ? 29.081 11.609 -13.466 1.00 51.40 234 ASP C CA 1
ATOM 3970 C C . ASP B 1 234 ? 27.815 10.786 -13.713 1.00 49.55 234 ASP C C 1
ATOM 3971 O O . ASP B 1 234 ? 27.434 9.996 -12.851 1.00 48.95 234 ASP C O 1
ATOM 3976 N N . THR B 1 235 ? 27.149 10.982 -14.843 1.00 49.43 235 THR C N 1
ATOM 3977 C CA . THR B 1 235 ? 25.942 10.204 -15.154 1.00 53.02 235 THR C CA 1
ATOM 3978 C C . THR B 1 235 ? 26.261 8.943 -15.934 1.00 49.32 235 THR C C 1
ATOM 3979 O O . THR B 1 235 ? 25.405 8.033 -16.023 1.00 53.89 235 THR C O 1
ATOM 3983 N N . GLY B 1 236 ? 27.460 8.880 -16.506 1.00 49.21 236 GLY C N 1
ATOM 3984 C CA . GLY B 1 236 ? 27.892 7.729 -17.280 1.00 51.32 236 GLY C CA 1
ATOM 3985 C C . GLY B 1 236 ? 27.463 7.757 -18.738 1.00 52.57 236 GLY C C 1
ATOM 3986 O O . GLY B 1 236 ? 27.682 6.796 -19.467 1.00 49.71 236 GLY C O 1
ATOM 3987 N N . GLY B 1 237 ? 26.890 8.871 -19.192 1.00 59.66 237 GLY C N 1
ATOM 3988 C CA . GLY B 1 237 ? 26.355 8.970 -20.557 1.00 55.17 237 GLY C CA 1
ATOM 3989 C C . GLY B 1 237 ? 27.445 8.959 -21.594 1.00 53.85 237 GLY C C 1
ATOM 3990 O O . GLY B 1 237 ? 27.424 8.146 -22.512 1.00 51.81 237 GLY C O 1
ATOM 3991 N N . THR B 1 238 ? 28.402 9.875 -21.447 1.00 56.77 238 THR C N 1
ATOM 3992 C CA . THR B 1 238 ? 29.511 10.007 -22.426 1.00 64.16 238 THR C CA 1
ATOM 3993 C C . THR B 1 238 ? 30.346 8.746 -22.426 1.00 56.89 238 THR C C 1
ATOM 3994 O O . THR B 1 238 ? 30.719 8.279 -23.460 1.00 55.83 238 THR C O 1
ATOM 3998 N N . ILE B 1 239 ? 30.680 8.254 -21.241 1.00 53.18 239 ILE C N 1
ATOM 3999 C CA . ILE B 1 239 ? 31.536 7.103 -21.118 1.00 50.15 239 ILE C CA 1
ATOM 4000 C C . ILE B 1 239 ? 30.839 5.856 -21.649 1.00 45.32 239 ILE C C 1
ATOM 4001 O O . ILE B 1 239 ? 31.485 5.078 -22.336 1.00 41.28 239 ILE C O 1
ATOM 4006 N N . ALA B 1 240 ? 29.552 5.665 -21.374 1.00 43.32 240 ALA C N 1
ATOM 4007 C CA . ALA B 1 240 ? 28.843 4.496 -21.925 1.00 41.22 240 ALA C CA 1
ATOM 4008 C C . ALA B 1 240 ? 28.788 4.584 -23.440 1.00 38.34 240 ALA C C 1
ATOM 4009 O O . ALA B 1 240 ? 28.963 3.586 -24.106 1.00 36.59 240 ALA C O 1
ATOM 4011 N N . GLY B 1 241 ? 28.573 5.783 -23.966 1.00 35.00 241 GLY C N 1
ATOM 4012 C CA . GLY B 1 241 ? 28.612 6.012 -25.411 1.00 35.49 241 GLY C CA 1
ATOM 4013 C C . GLY B 1 241 ? 29.935 5.617 -26.051 1.00 35.88 241 GLY C C 1
ATOM 4014 O O . GLY B 1 241 ? 29.976 4.998 -27.129 1.00 38.94 241 GLY C O 1
ATOM 4015 N N . ALA B 1 242 ? 31.026 5.945 -25.376 1.00 33.90 242 ALA C N 1
ATOM 4016 C CA . ALA B 1 242 ? 32.355 5.604 -25.870 1.00 35.26 242 ALA C CA 1
ATOM 4017 C C . ALA B 1 242 ? 32.584 4.090 -25.862 1.00 35.54 242 ALA C C 1
ATOM 4018 O O . ALA B 1 242 ? 33.233 3.567 -26.763 1.00 40.70 242 ALA C O 1
ATOM 4020 N N . VAL B 1 243 ? 32.046 3.389 -24.874 1.00 35.35 243 VAL C N 1
ATOM 4021 C CA . VAL B 1 243 ? 32.217 1.949 -24.788 1.00 36.30 243 VAL C CA 1
ATOM 4022 C C . VAL B 1 243 ? 31.583 1.307 -25.997 1.00 38.88 243 VAL C C 1
ATOM 4023 O O . VAL B 1 243 ? 32.165 0.427 -26.609 1.00 37.86 243 VAL C O 1
ATOM 4027 N N . ASN B 1 244 ? 30.365 1.725 -26.290 1.00 41.12 244 ASN C N 1
ATOM 4028 C CA . ASN B 1 244 ? 29.608 1.178 -27.392 1.00 47.09 244 ASN C CA 1
ATOM 4029 C C . ASN B 1 244 ? 30.284 1.442 -28.745 1.00 44.59 244 ASN C C 1
ATOM 4030 O O . ASN B 1 244 ? 30.276 0.596 -29.622 1.00 44.15 244 ASN C O 1
ATOM 4035 N N . LEU B 1 245 ? 30.842 2.634 -28.897 1.00 44.16 245 LEU C N 1
ATOM 4036 C CA . LEU B 1 245 ? 31.582 2.996 -30.097 1.00 45.58 245 LEU C CA 1
ATOM 4037 C C . LEU B 1 245 ? 32.833 2.152 -30.289 1.00 43.19 245 LEU C C 1
ATOM 4038 O O . LEU B 1 245 ? 33.170 1.773 -31.414 1.00 41.83 245 LEU C O 1
ATOM 4043 N N . LEU B 1 246 ? 33.540 1.897 -29.197 1.00 41.72 246 LEU C N 1
ATOM 4044 C CA . LEU B 1 246 ? 34.735 1.073 -29.263 1.00 42.80 246 LEU C CA 1
ATOM 4045 C C . LEU B 1 246 ? 34.381 -0.375 -29.600 1.00 44.11 246 LEU C C 1
ATOM 4046 O O . LEU B 1 246 ? 35.126 -1.061 -30.311 1.00 40.35 246 LEU C O 1
ATOM 4051 N N . ARG B 1 247 ? 33.252 -0.825 -29.076 1.00 48.19 247 ARG C N 1
ATOM 4052 C CA . ARG B 1 247 ? 32.713 -2.158 -29.340 1.00 55.46 247 ARG C CA 1
ATOM 4053 C C . ARG B 1 247 ? 32.410 -2.352 -30.803 1.00 54.20 247 ARG C C 1
ATOM 4054 O O . ARG B 1 247 ? 32.821 -3.324 -31.401 1.00 44.70 247 ARG C O 1
ATOM 4062 N N . GLU B 1 248 ? 31.694 -1.385 -31.356 1.00 57.55 248 GLU C N 1
ATOM 4063 C CA . GLU B 1 248 ? 31.410 -1.343 -32.773 1.00 62.21 248 GLU C CA 1
ATOM 4064 C C . GLU B 1 248 ? 32.642 -1.321 -33.642 1.00 62.39 248 GLU C C 1
ATOM 4065 O O . GLU B 1 248 ? 32.584 -1.727 -34.780 1.00 70.24 248 GLU C O 1
ATOM 4071 N N . ASP B 1 249 ? 33.749 -0.803 -33.135 1.00 58.56 249 ASP C N 1
ATOM 4072 C CA . ASP B 1 249 ? 34.976 -0.762 -33.920 1.00 58.51 249 ASP C CA 1
ATOM 4073 C C . ASP B 1 249 ? 35.889 -1.970 -33.693 1.00 53.80 249 ASP C C 1
ATOM 4074 O O . ASP B 1 249 ? 37.049 -1.968 -34.104 1.00 50.77 249 ASP C O 1
ATOM 4079 N N . GLY B 1 250 ? 35.369 -2.995 -33.019 1.00 49.13 250 GLY C N 1
ATOM 4080 C CA . GLY B 1 250 ? 36.050 -4.266 -32.894 1.00 46.10 250 GLY C CA 1
ATOM 4081 C C . GLY B 1 250 ? 37.048 -4.384 -31.769 1.00 42.87 250 GLY C C 1
ATOM 4082 O O . GLY B 1 250 ? 37.981 -5.167 -31.863 1.00 44.64 250 GLY C O 1
ATOM 4083 N N . ALA B 1 251 ? 36.820 -3.665 -30.682 1.00 43.07 251 ALA C N 1
ATOM 4084 C CA . ALA B 1 251 ? 37.666 -3.785 -29.505 1.00 43.54 251 ALA C CA 1
ATOM 4085 C C . ALA B 1 251 ? 37.404 -5.114 -28.839 1.00 41.54 251 ALA C C 1
ATOM 4086 O O . ALA B 1 251 ? 36.267 -5.534 -28.690 1.00 33.74 251 ALA C O 1
ATOM 4088 N N . LYS B 1 252 ? 38.458 -5.757 -28.387 1.00 45.20 252 LYS C N 1
ATOM 4089 C CA . LYS B 1 252 ? 38.301 -6.999 -27.618 1.00 53.40 252 LYS C CA 1
ATOM 4090 C C . LYS B 1 252 ? 37.664 -6.750 -26.263 1.00 52.42 252 LYS C C 1
ATOM 4091 O O . LYS B 1 252 ? 36.785 -7.466 -25.844 1.00 53.35 252 LYS C O 1
ATOM 4097 N N . ASP B 1 253 ? 38.154 -5.727 -25.584 1.00 54.44 253 ASP C N 1
ATOM 4098 C CA . ASP B 1 253 ? 37.876 -5.442 -24.185 1.00 55.52 253 ASP C CA 1
ATOM 4099 C C . ASP B 1 253 ? 37.860 -3.922 -24.000 1.00 50.37 253 ASP C C 1
ATOM 4100 O O . ASP B 1 253 ? 38.608 -3.211 -24.677 1.00 47.89 253 ASP C O 1
ATOM 4105 N N . VAL B 1 254 ? 37.074 -3.439 -23.037 1.00 43.50 254 VAL C N 1
ATOM 4106 C CA . VAL B 1 254 ? 37.187 -2.053 -22.551 1.00 37.27 254 VAL C CA 1
ATOM 4107 C C . VAL B 1 254 ? 37.294 -1.955 -21.042 1.00 34.97 254 VAL C C 1
ATOM 4108 O O . VAL B 1 254 ? 36.478 -2.516 -20.320 1.00 34.67 254 VAL C O 1
ATOM 4112 N N . ILE B 1 255 ? 38.289 -1.217 -20.574 1.00 35.43 255 ILE C N 1
ATOM 4113 C CA . ILE B 1 255 ? 38.471 -0.926 -19.160 1.00 36.89 255 ILE C CA 1
ATOM 4114 C C . ILE B 1 255 ? 38.298 0.565 -18.937 1.00 35.13 255 ILE C C 1
ATOM 4115 O O . ILE B 1 255 ? 38.928 1.368 -19.609 1.00 33.15 255 ILE C O 1
ATOM 4120 N N . ILE B 1 256 ? 37.477 0.912 -17.939 1.00 35.90 256 ILE C N 1
ATOM 4121 C CA . ILE B 1 256 ? 37.231 2.302 -17.563 1.00 34.77 256 ILE C CA 1
ATOM 4122 C C . ILE B 1 256 ? 37.997 2.656 -16.319 1.00 32.75 256 ILE C C 1
ATOM 4123 O O . ILE B 1 256 ? 37.934 1.945 -15.330 1.00 37.34 256 ILE C O 1
ATOM 4128 N N . ALA B 1 257 ? 38.738 3.752 -16.377 1.00 30.59 257 ALA C N 1
ATOM 4129 C CA . ALA B 1 257 ? 39.484 4.231 -15.226 1.00 29.63 257 ALA C CA 1
ATOM 4130 C C . ALA B 1 257 ? 39.265 5.721 -15.050 1.00 29.12 257 ALA C C 1
ATOM 4131 O O . ALA B 1 257 ? 39.416 6.484 -15.984 1.00 32.63 257 ALA C O 1
ATOM 4133 N N . ALA B 1 258 ? 38.895 6.127 -13.845 1.00 28.46 258 ALA C N 1
ATOM 4134 C CA . ALA B 1 258 ? 38.702 7.536 -13.522 1.00 29.46 258 ALA C CA 1
ATOM 4135 C C . ALA B 1 258 ? 39.035 7.794 -12.081 1.00 29.55 258 ALA C C 1
ATOM 4136 O O . ALA B 1 258 ? 38.907 6.917 -11.252 1.00 36.63 258 ALA C O 1
ATOM 4138 N N . THR B 1 259 ? 39.468 8.990 -11.756 1.00 29.76 259 THR C N 1
ATOM 4139 C CA . THR B 1 259 ? 39.750 9.300 -10.358 1.00 29.62 259 THR C CA 1
ATOM 4140 C C . THR B 1 259 ? 38.490 9.473 -9.525 1.00 27.20 259 THR C C 1
ATOM 4141 O O . THR B 1 259 ? 38.394 8.908 -8.452 1.00 24.94 259 THR C O 1
ATOM 4145 N N . HIS B 1 260 ? 37.537 10.250 -10.013 1.00 26.28 260 HIS C N 1
ATOM 4146 C CA . HIS B 1 260 ? 36.402 10.613 -9.204 1.00 27.46 260 HIS C CA 1
ATOM 4147 C C . HIS B 1 260 ? 35.135 9.891 -9.631 1.00 31.06 260 HIS C C 1
ATOM 4148 O O . HIS B 1 260 ? 34.721 10.030 -10.775 1.00 29.07 260 HIS C O 1
ATOM 4155 N N . GLY B 1 261 ? 34.540 9.141 -8.706 1.00 30.25 261 GLY C N 1
ATOM 4156 C CA . GLY B 1 261 ? 33.319 8.441 -8.968 1.00 31.20 261 GLY C CA 1
ATOM 4157 C C . GLY B 1 261 ? 32.234 9.279 -8.357 1.00 35.00 261 GLY C C 1
ATOM 4158 O O . GLY B 1 261 ? 32.000 9.196 -7.164 1.00 36.26 261 GLY C O 1
ATOM 4159 N N . VAL B 1 262 ? 31.619 10.134 -9.167 1.00 36.25 262 VAL C N 1
ATOM 4160 C CA . VAL B 1 262 ? 30.477 10.917 -8.742 1.00 34.79 262 VAL C CA 1
ATOM 4161 C C . VAL B 1 262 ? 29.268 9.980 -8.833 1.00 37.62 262 VAL C C 1
ATOM 4162 O O . VAL B 1 262 ? 28.456 9.937 -7.922 1.00 38.98 262 VAL C O 1
ATOM 4166 N N . LEU B 1 263 ? 29.172 9.253 -9.954 1.00 39.92 263 LEU C N 1
ATOM 4167 C CA . LEU B 1 263 ? 28.230 8.159 -10.141 1.00 40.73 263 LEU C CA 1
ATOM 4168 C C . LEU B 1 263 ? 26.779 8.480 -9.732 1.00 40.40 263 LEU C C 1
ATOM 4169 O O . LEU B 1 263 ? 26.133 7.719 -9.043 1.00 37.91 263 LEU C O 1
ATOM 4174 N N . SER B 1 264 ? 26.276 9.601 -10.199 1.00 41.16 264 SER C N 1
ATOM 4175 C CA . SER B 1 264 ? 24.895 9.957 -9.907 1.00 44.54 264 SER C CA 1
ATOM 4176 C C . SER B 1 264 ? 23.942 9.197 -10.840 1.00 47.38 264 SER C C 1
ATOM 4177 O O . SER B 1 264 ? 24.359 8.629 -11.861 1.00 39.40 264 SER C O 1
ATOM 4180 N N . ASP B 1 265 ? 22.683 9.178 -10.419 1.00 53.11 265 ASP C N 1
ATOM 4181 C CA . ASP B 1 265 ? 21.553 8.724 -11.203 1.00 55.82 265 ASP C CA 1
ATOM 4182 C C . ASP B 1 265 ? 21.663 7.302 -11.663 1.00 61.11 265 ASP C C 1
ATOM 4183 O O . ASP B 1 265 ? 21.769 6.400 -10.824 1.00 79.28 265 ASP C O 1
ATOM 4188 N N . PRO B 1 266 ? 21.636 7.075 -12.994 1.00 58.53 266 PRO C N 1
ATOM 4189 C CA . PRO B 1 266 ? 21.606 5.742 -13.580 1.00 53.64 266 PRO C CA 1
ATOM 4190 C C . PRO B 1 266 ? 23.002 5.211 -13.902 1.00 50.62 266 PRO C C 1
ATOM 4191 O O . PRO B 1 266 ? 23.123 4.188 -14.588 1.00 51.14 266 PRO C O 1
ATOM 4195 N N . ALA B 1 267 ? 24.046 5.907 -13.474 1.00 46.23 267 ALA C N 1
ATOM 4196 C CA . ALA B 1 267 ? 25.397 5.528 -13.860 1.00 48.17 267 ALA C CA 1
ATOM 4197 C C . ALA B 1 267 ? 25.745 4.140 -13.423 1.00 43.41 267 ALA C C 1
ATOM 4198 O O . ALA B 1 267 ? 26.313 3.428 -14.208 1.00 46.36 267 ALA C O 1
ATOM 4200 N N . PRO B 1 268 ? 25.385 3.746 -12.209 1.00 43.68 268 PRO C N 1
ATOM 4201 C CA . PRO B 1 268 ? 25.700 2.373 -11.800 1.00 45.98 268 PRO C CA 1
ATOM 4202 C C . PRO B 1 268 ? 25.047 1.305 -12.675 1.00 46.33 268 PRO C C 1
ATOM 4203 O O . PRO B 1 268 ? 25.722 0.400 -13.133 1.00 47.84 268 PRO C O 1
ATOM 4207 N N . GLN B 1 269 ? 23.776 1.490 -13.006 1.00 50.35 269 GLN C N 1
ATOM 4208 C CA . GLN B 1 269 ? 23.064 0.587 -13.914 1.00 53.66 269 GLN C CA 1
ATOM 4209 C C . GLN B 1 269 ? 23.592 0.647 -15.365 1.00 48.32 269 GLN C C 1
ATOM 4210 O O . GLN B 1 269 ? 23.797 -0.358 -16.003 1.00 50.08 269 GLN C O 1
ATOM 4216 N N . ARG B 1 270 ? 23.825 1.850 -15.850 1.00 44.90 270 ARG C N 1
ATOM 4217 C CA . ARG B 1 270 ? 24.391 2.077 -17.178 1.00 45.88 270 ARG C CA 1
ATOM 4218 C C . ARG B 1 270 ? 25.757 1.423 -17.383 1.00 45.10 270 ARG C C 1
ATOM 4219 O O . ARG B 1 270 ? 25.994 0.816 -18.392 1.00 45.73 270 ARG C O 1
ATOM 4227 N N . LEU B 1 271 ? 26.660 1.585 -16.416 1.00 42.18 271 LEU C N 1
ATOM 4228 C CA . LEU B 1 271 ? 28.015 1.040 -16.513 1.00 43.91 271 LEU C CA 1
ATOM 4229 C C . LEU B 1 271 ? 28.060 -0.475 -16.346 1.00 43.82 271 LEU C C 1
ATOM 4230 O O . LEU B 1 271 ? 28.825 -1.137 -17.037 1.00 39.81 271 LEU C O 1
ATOM 4235 N N . ALA B 1 272 ? 27.232 -0.995 -15.432 1.00 45.78 272 ALA C N 1
ATOM 4236 C CA . ALA B 1 272 ? 27.104 -2.443 -15.228 1.00 45.92 272 ALA C CA 1
ATOM 4237 C C . ALA B 1 272 ? 26.582 -3.180 -16.467 1.00 48.74 272 ALA C C 1
ATOM 4238 O O . ALA B 1 272 ? 27.001 -4.273 -16.757 1.00 51.92 272 ALA C O 1
ATOM 4240 N N . GLU B 1 273 ? 25.725 -2.539 -17.234 1.00 51.44 273 GLU C N 1
ATOM 4241 C CA . GLU B 1 273 ? 25.158 -3.166 -18.426 1.00 56.96 273 GLU C CA 1
ATOM 4242 C C . GLU B 1 273 ? 25.819 -2.794 -19.743 1.00 54.14 273 GLU C C 1
ATOM 4243 O O . GLU B 1 273 ? 25.508 -3.380 -20.776 1.00 58.09 273 GLU C O 1
ATOM 4249 N N . CYS B 1 274 ? 26.731 -1.831 -19.733 1.00 51.14 274 CYS C N 1
ATOM 4250 C CA . CYS B 1 274 ? 27.561 -1.600 -20.925 1.00 56.47 274 CYS C CA 1
ATOM 4251 C C . CYS B 1 274 ? 28.623 -2.695 -20.934 1.00 52.49 274 CYS C C 1
ATOM 4252 O O . CYS B 1 274 ? 28.815 -3.432 -19.933 1.00 62.61 274 CYS C O 1
ATOM 4255 N N . GLY B 1 275 ? 29.339 -2.822 -22.025 1.00 48.40 275 GLY C N 1
ATOM 4256 C CA . GLY B 1 275 ? 30.237 -3.977 -22.114 1.00 54.11 275 GLY C CA 1
ATOM 4257 C C . GLY B 1 275 ? 31.465 -4.015 -21.213 1.00 52.06 275 GLY C C 1
ATOM 4258 O O . GLY B 1 275 ? 32.181 -5.023 -21.195 1.00 49.93 275 GLY C O 1
ATOM 4259 N N . ALA B 1 276 ? 31.724 -2.965 -20.431 1.00 47.27 276 ALA C N 1
ATOM 4260 C CA . ALA B 1 276 ? 33.031 -2.849 -19.787 1.00 46.15 276 ALA C CA 1
ATOM 4261 C C . ALA B 1 276 ? 33.348 -3.954 -18.780 1.00 41.08 276 ALA C C 1
ATOM 4262 O O . ALA B 1 276 ? 32.539 -4.307 -17.956 1.00 41.77 276 ALA C O 1
ATOM 4264 N N . ARG B 1 277 ? 34.561 -4.472 -18.889 1.00 41.95 277 ARG C N 1
ATOM 4265 C CA . ARG B 1 277 ? 35.061 -5.545 -18.057 1.00 40.65 277 ARG C CA 1
ATOM 4266 C C . ARG B 1 277 ? 35.379 -5.059 -16.651 1.00 40.00 277 ARG C C 1
ATOM 4267 O O . ARG B 1 277 ? 35.165 -5.784 -15.681 1.00 36.92 277 ARG C O 1
ATOM 4275 N N . GLU B 1 278 ? 35.873 -3.826 -16.543 1.00 36.58 278 GLU C N 1
ATOM 4276 C CA . GLU B 1 278 ? 36.179 -3.259 -15.250 1.00 37.18 278 GLU C CA 1
ATOM 4277 C C . GLU B 1 278 ? 35.999 -1.757 -15.240 1.00 32.31 278 GLU C C 1
ATOM 4278 O O . GLU B 1 278 ? 36.202 -1.099 -16.255 1.00 30.01 278 GLU C O 1
ATOM 4284 N N . VAL B 1 279 ? 35.594 -1.229 -14.086 1.00 29.61 279 VAL C N 1
ATOM 4285 C CA . VAL B 1 279 ? 35.523 0.206 -13.872 1.00 29.03 279 VAL C CA 1
ATOM 4286 C C . VAL B 1 279 ? 36.314 0.509 -12.618 1.00 28.84 279 VAL C C 1
ATOM 4287 O O . VAL B 1 279 ? 36.017 -0.033 -11.564 1.00 31.74 279 VAL C O 1
ATOM 4291 N N . ILE B 1 280 ? 37.348 1.320 -12.723 1.00 25.18 280 ILE C N 1
ATOM 4292 C CA . ILE B 1 280 ? 38.244 1.575 -11.604 1.00 26.96 280 ILE C CA 1
ATOM 4293 C C . ILE B 1 280 ? 38.123 3.036 -11.216 1.00 27.19 280 ILE C C 1
ATOM 4294 O O . ILE B 1 280 ? 38.325 3.902 -12.055 1.00 26.87 280 ILE C O 1
ATOM 4299 N N . VAL B 1 281 ? 37.833 3.287 -9.942 1.00 28.42 281 VAL C N 1
ATOM 4300 C CA . VAL B 1 281 ? 37.800 4.632 -9.376 1.00 27.78 281 VAL C CA 1
ATOM 4301 C C . VAL B 1 281 ? 38.578 4.697 -8.079 1.00 28.66 281 VAL C C 1
ATOM 4302 O O . VAL B 1 281 ? 38.904 3.662 -7.489 1.00 29.64 281 VAL C O 1
ATOM 4306 N N . THR B 1 282 ? 38.812 5.912 -7.587 1.00 28.69 282 THR C N 1
ATOM 4307 C CA . THR B 1 282 ? 39.282 6.109 -6.204 1.00 28.08 282 THR C CA 1
ATOM 4308 C C . THR B 1 282 ? 38.140 6.495 -5.290 1.00 27.11 282 THR C C 1
ATOM 4309 O O . THR B 1 282 ? 37.034 6.743 -5.753 1.00 30.52 282 THR C O 1
ATOM 4313 N N . ASN B 1 283 ? 38.429 6.621 -3.998 1.00 25.46 283 ASN C N 1
ATOM 4314 C CA . ASN B 1 283 ? 37.432 7.032 -3.036 1.00 24.37 283 ASN C CA 1
ATOM 4315 C C . ASN B 1 283 ? 37.597 8.518 -2.615 1.00 25.73 283 ASN C C 1
ATOM 4316 O O . ASN B 1 283 ? 37.382 8.860 -1.453 1.00 26.96 283 ASN C O 1
ATOM 4321 N N . THR B 1 284 ? 37.853 9.407 -3.572 1.00 25.41 284 THR C N 1
ATOM 4322 C CA . THR B 1 284 ? 37.805 10.835 -3.306 1.00 26.12 284 THR C CA 1
ATOM 4323 C C . THR B 1 284 ? 36.397 11.288 -2.908 1.00 27.93 284 THR C C 1
ATOM 4324 O O . THR B 1 284 ? 36.258 12.212 -2.121 1.00 28.41 284 THR C O 1
ATOM 4328 N N . LEU B 1 285 ? 35.388 10.623 -3.453 1.00 28.73 285 LEU C N 1
ATOM 4329 C CA . LEU B 1 285 ? 33.997 10.756 -3.053 1.00 30.05 285 LEU C CA 1
ATOM 4330 C C . LEU B 1 285 ? 33.572 9.485 -2.392 1.00 31.93 285 LEU C C 1
ATOM 4331 O O . LEU B 1 285 ? 34.135 8.422 -2.686 1.00 37.37 285 LEU C O 1
ATOM 4336 N N . PRO B 1 286 ? 32.559 9.548 -1.510 1.00 33.48 286 PRO C N 1
ATOM 4337 C CA . PRO B 1 286 ? 32.129 8.304 -0.862 1.00 32.33 286 PRO C CA 1
ATOM 4338 C C . PRO B 1 286 ? 31.357 7.429 -1.847 1.00 31.32 286 PRO C C 1
ATOM 4339 O O . PRO B 1 286 ? 30.454 7.904 -2.496 1.00 30.65 286 PRO C O 1
ATOM 4343 N N . ILE B 1 287 ? 31.750 6.172 -1.975 1.00 33.59 287 ILE C N 1
ATOM 4344 C CA . ILE B 1 287 ? 31.093 5.264 -2.893 1.00 37.51 287 ILE C CA 1
ATOM 4345 C C . ILE B 1 287 ? 30.127 4.426 -2.073 1.00 36.71 287 ILE C C 1
ATOM 4346 O O . ILE B 1 287 ? 30.514 3.418 -1.507 1.00 33.85 287 ILE C O 1
ATOM 4351 N N . THR B 1 288 ? 28.881 4.871 -1.985 1.00 41.05 288 THR C N 1
ATOM 4352 C CA . THR B 1 288 ? 27.891 4.212 -1.144 1.00 47.84 288 THR C CA 1
ATOM 4353 C C . THR B 1 288 ? 27.448 2.919 -1.809 1.00 47.62 288 THR C C 1
ATOM 4354 O O . THR B 1 288 ? 27.735 2.673 -2.977 1.00 44.86 288 THR C O 1
ATOM 4358 N N . GLU B 1 289 ? 26.698 2.137 -1.058 1.00 49.55 289 GLU C N 1
ATOM 4359 C CA . GLU B 1 289 ? 26.317 0.817 -1.497 1.00 60.47 289 GLU C CA 1
ATOM 4360 C C . GLU B 1 289 ? 25.323 0.885 -2.677 1.00 60.80 289 GLU C C 1
ATOM 4361 O O . GLU B 1 289 ? 25.335 0.018 -3.537 1.00 65.69 289 GLU C O 1
ATOM 4367 N N . ASP B 1 290 ? 24.557 1.958 -2.789 1.00 63.77 290 ASP C N 1
ATOM 4368 C CA . ASP B 1 290 ? 23.725 2.166 -3.990 1.00 71.67 290 ASP C CA 1
ATOM 4369 C C . ASP B 1 290 ? 24.498 2.406 -5.298 1.00 65.25 290 ASP C C 1
ATOM 4370 O O . ASP B 1 290 ? 23.982 2.164 -6.402 1.00 60.96 290 ASP C O 1
ATOM 4375 N N . LYS B 1 291 ? 25.725 2.901 -5.178 1.00 58.62 291 LYS C N 1
ATOM 4376 C CA . LYS B 1 291 ? 26.559 3.192 -6.347 1.00 58.79 291 LYS C CA 1
ATOM 4377 C C . LYS B 1 291 ? 27.458 1.997 -6.736 1.00 54.99 291 LYS C C 1
ATOM 4378 O O . LYS B 1 291 ? 28.056 2.013 -7.818 1.00 49.35 291 LYS C O 1
ATOM 4384 N N . ARG B 1 292 ? 27.500 0.954 -5.900 1.00 45.73 292 ARG C N 1
ATOM 4385 C CA . ARG B 1 292 ? 28.303 -0.213 -6.194 1.00 45.18 292 ARG C CA 1
ATOM 4386 C C . ARG B 1 292 ? 27.697 -1.185 -7.230 1.00 44.22 292 ARG C C 1
ATOM 4387 O O . ARG B 1 292 ? 26.478 -1.263 -7.409 1.00 48.22 292 ARG C O 1
ATOM 4395 N N . PHE B 1 293 ? 28.600 -1.864 -7.941 1.00 38.41 293 PHE C N 1
ATOM 4396 C CA . PHE B 1 293 ? 28.265 -2.893 -8.923 1.00 39.01 293 PHE C CA 1
ATOM 4397 C C . PHE B 1 293 ? 29.463 -3.822 -9.128 1.00 39.51 293 PHE C C 1
ATOM 4398 O O . PHE B 1 293 ? 30.562 -3.527 -8.642 1.00 41.28 293 PHE C O 1
ATOM 4406 N N . PRO B 1 294 ? 29.252 -4.982 -9.776 1.00 41.99 294 PRO C N 1
ATOM 4407 C CA . PRO B 1 294 ? 30.314 -6.011 -9.710 1.00 41.31 294 PRO C CA 1
ATOM 4408 C C . PRO B 1 294 ? 31.660 -5.646 -10.400 1.00 42.43 294 PRO C C 1
ATOM 4409 O O . PRO B 1 294 ? 32.736 -5.975 -9.887 1.00 36.03 294 PRO C O 1
ATOM 4413 N N . GLN B 1 295 ? 31.582 -4.949 -11.528 1.00 39.31 295 GLN C N 1
ATOM 4414 C CA . GLN B 1 295 ? 32.771 -4.547 -12.265 1.00 41.16 295 GLN C CA 1
ATOM 4415 C C . GLN B 1 295 ? 33.549 -3.410 -11.575 1.00 39.51 295 GLN C C 1
ATOM 4416 O O . GLN B 1 295 ? 34.667 -3.137 -11.972 1.00 36.69 295 GLN C O 1
ATOM 4422 N N . LEU B 1 296 ? 32.937 -2.747 -10.582 1.00 33.40 296 LEU C N 1
ATOM 4423 C CA . LEU B 1 296 ? 33.529 -1.630 -9.878 1.00 32.81 296 LEU C CA 1
ATOM 4424 C C . LEU B 1 296 ? 34.636 -2.001 -8.888 1.00 31.69 296 LEU C C 1
ATOM 4425 O O . LEU B 1 296 ? 34.444 -2.805 -7.999 1.00 31.01 296 LEU C O 1
ATOM 4430 N N . THR B 1 297 ? 35.779 -1.364 -9.049 1.00 30.07 297 THR C N 1
ATOM 4431 C CA . THR B 1 297 ? 36.881 -1.486 -8.123 1.00 32.99 297 THR C CA 1
ATOM 4432 C C . THR B 1 297 ? 37.204 -0.113 -7.546 1.00 30.56 297 THR C C 1
ATOM 4433 O O . THR B 1 297 ? 37.299 0.845 -8.291 1.00 30.00 297 THR C O 1
ATOM 4437 N N . VAL B 1 298 ? 37.347 -0.026 -6.235 1.00 29.65 298 VAL C N 1
ATOM 4438 C CA . VAL B 1 298 ? 37.655 1.234 -5.571 1.00 28.93 298 VAL C CA 1
ATOM 4439 C C . VAL B 1 298 ? 38.995 1.161 -4.912 1.00 29.17 298 VAL C C 1
ATOM 4440 O O . VAL B 1 298 ? 39.234 0.271 -4.102 1.00 31.18 298 VAL C O 1
ATOM 4444 N N . LEU B 1 299 ? 39.896 2.064 -5.284 1.00 28.64 299 LEU C N 1
ATOM 4445 C CA . LEU B 1 299 ? 41.205 2.113 -4.645 1.00 28.40 299 LEU C CA 1
ATOM 4446 C C . LEU B 1 299 ? 41.213 3.287 -3.690 1.00 28.28 299 LEU C C 1
ATOM 4447 O O . LEU B 1 299 ? 40.551 4.288 -3.927 1.00 32.05 299 LEU C O 1
ATOM 4452 N N . SER B 1 300 ? 41.935 3.162 -2.602 1.00 28.52 300 SER C N 1
ATOM 4453 C CA . SER B 1 300 ? 41.960 4.196 -1.601 1.00 31.14 300 SER C CA 1
ATOM 4454 C C . SER B 1 300 ? 42.923 5.309 -1.971 1.00 31.13 300 SER C C 1
ATOM 4455 O O . SER B 1 300 ? 44.047 5.046 -2.333 1.00 33.96 300 SER C O 1
ATOM 4458 N N . ILE B 1 301 ? 42.468 6.546 -1.829 1.00 32.30 301 ILE C N 1
ATOM 4459 C CA . ILE B 1 301 ? 43.310 7.716 -1.959 1.00 30.96 301 ILE C CA 1
ATOM 4460 C C . ILE B 1 301 ? 43.952 8.111 -0.618 1.00 29.42 301 ILE C C 1
ATOM 4461 O O . ILE B 1 301 ? 44.734 9.051 -0.559 1.00 27.84 301 ILE C O 1
ATOM 4466 N N . ALA B 1 302 ? 43.630 7.413 0.460 1.00 29.04 302 ALA C N 1
ATOM 4467 C CA . ALA B 1 302 ? 44.083 7.815 1.781 1.00 29.50 302 ALA C CA 1
ATOM 4468 C C . ALA B 1 302 ? 45.592 7.862 1.961 1.00 29.92 302 ALA C C 1
ATOM 4469 O O . ALA B 1 302 ? 46.083 8.817 2.580 1.00 32.86 302 ALA C O 1
ATOM 4471 N N . PRO B 1 303 ? 46.328 6.851 1.479 1.00 30.54 303 PRO C N 1
ATOM 4472 C CA . PRO B 1 303 ? 47.792 6.890 1.706 1.00 31.12 303 PRO C CA 1
ATOM 4473 C C . PRO B 1 303 ? 48.445 8.104 1.032 1.00 32.30 303 PRO C C 1
ATOM 4474 O O . PRO B 1 303 ? 49.324 8.715 1.605 1.00 30.53 303 PRO C O 1
ATOM 4478 N N . LEU B 1 304 ? 47.954 8.458 -0.158 1.00 33.57 304 LEU C N 1
ATOM 4479 C CA . LEU B 1 304 ? 48.388 9.640 -0.871 1.00 35.64 304 LEU C CA 1
ATOM 4480 C C . LEU B 1 304 ? 48.074 10.952 -0.085 1.00 38.32 304 LEU C C 1
ATOM 4481 O O . LEU B 1 304 ? 48.937 11.832 0.050 1.00 33.96 304 LEU C O 1
ATOM 4486 N N . LEU B 1 305 ? 46.848 11.067 0.433 1.00 36.11 305 LEU C N 1
ATOM 4487 C CA . LEU B 1 305 ? 46.493 12.192 1.269 1.00 32.03 305 LEU C CA 1
ATOM 4488 C C . LEU B 1 305 ? 47.307 12.264 2.552 1.00 31.65 305 LEU C C 1
ATOM 4489 O O . LEU B 1 305 ? 47.769 13.342 2.900 1.00 28.58 305 LEU C O 1
ATOM 4494 N N . ALA B 1 306 ? 47.520 11.132 3.229 1.00 30.66 306 ALA C N 1
ATOM 4495 C CA . ALA B 1 306 ? 48.326 11.123 4.454 1.00 29.70 306 ALA C CA 1
ATOM 4496 C C . ALA B 1 306 ? 49.784 11.545 4.201 1.00 30.59 306 ALA C C 1
ATOM 4497 O O . ALA B 1 306 ? 50.338 12.303 4.983 1.00 28.71 306 ALA C O 1
ATOM 4499 N N . ASN B 1 307 ? 50.392 11.074 3.117 1.00 30.57 307 ASN C N 1
ATOM 4500 C CA . ASN B 1 307 ? 51.739 11.509 2.767 1.00 33.67 307 ASN C CA 1
ATOM 4501 C C . ASN B 1 307 ? 51.839 12.986 2.492 1.00 32.21 307 ASN C C 1
ATOM 4502 O O . ASN B 1 307 ? 52.838 13.605 2.852 1.00 32.55 307 ASN C O 1
ATOM 4507 N N . THR B 1 308 ? 50.858 13.532 1.783 1.00 31.42 308 THR C N 1
ATOM 4508 C CA . THR B 1 308 ? 50.855 14.954 1.472 1.00 34.72 308 THR C CA 1
ATOM 4509 C C . THR B 1 308 ? 50.717 15.796 2.766 1.00 34.54 308 THR C C 1
ATOM 4510 O O . THR B 1 308 ? 51.396 16.787 2.896 1.00 34.47 308 THR C O 1
ATOM 4514 N N . ILE B 1 309 ? 49.832 15.405 3.678 1.00 28.42 309 ILE C N 1
ATOM 4515 C CA . ILE B 1 309 ? 49.666 16.096 4.947 1.00 26.69 309 ILE C CA 1
ATOM 4516 C C . ILE B 1 309 ? 50.963 16.063 5.725 1.00 30.31 309 ILE C C 1
ATOM 4517 O O . ILE B 1 309 ? 51.380 17.067 6.307 1.00 33.24 309 ILE C O 1
ATOM 4522 N N . ARG B 1 310 ? 51.608 14.918 5.750 1.00 31.85 310 ARG C N 1
ATOM 4523 C CA . ARG B 1 310 ? 52.829 14.778 6.512 1.00 34.57 310 ARG C CA 1
ATOM 4524 C C . ARG B 1 310 ? 53.919 15.700 5.949 1.00 31.83 310 ARG C C 1
ATOM 4525 O O . ARG B 1 310 ? 54.631 16.344 6.703 1.00 29.70 310 ARG C O 1
ATOM 4533 N N . ALA B 1 311 ? 54.037 15.760 4.632 1.00 28.62 311 ALA C N 1
ATOM 4534 C CA . ALA B 1 311 ? 55.054 16.581 3.989 1.00 28.01 311 ALA C CA 1
ATOM 4535 C C . ALA B 1 311 ? 54.790 18.060 4.198 1.00 28.89 311 ALA C C 1
ATOM 4536 O O . ALA B 1 311 ? 55.725 18.834 4.396 1.00 30.53 311 ALA C O 1
ATOM 4538 N N . VAL B 1 312 ? 53.531 18.468 4.130 1.00 27.47 312 VAL C N 1
ATOM 4539 C CA . VAL B 1 312 ? 53.153 19.870 4.386 1.00 26.18 312 VAL C CA 1
ATOM 4540 C C . VAL B 1 312 ? 53.440 20.230 5.836 1.00 24.68 312 VAL C C 1
ATOM 4541 O O . VAL B 1 312 ? 54.058 21.266 6.112 1.00 25.62 312 VAL C O 1
ATOM 4545 N N . PHE B 1 313 ? 53.035 19.348 6.741 1.00 24.18 313 PHE C N 1
ATOM 4546 C CA . PHE B 1 313 ? 53.265 19.551 8.158 1.00 26.09 313 PHE C CA 1
ATOM 4547 C C . PHE B 1 313 ? 54.755 19.585 8.519 1.00 30.45 313 PHE C C 1
ATOM 4548 O O . PHE B 1 313 ? 55.183 20.423 9.311 1.00 30.22 313 PHE C O 1
ATOM 4556 N N . GLU B 1 314 ? 55.524 18.642 7.985 1.00 36.64 314 GLU C N 1
ATOM 4557 C CA . GLU B 1 314 ? 56.977 18.588 8.257 1.00 40.67 314 GLU C CA 1
ATOM 4558 C C . GLU B 1 314 ? 57.682 19.861 7.772 1.00 38.73 314 GLU C C 1
ATOM 4559 O O . GLU B 1 314 ? 58.643 20.337 8.389 1.00 40.25 314 GLU C O 1
ATOM 4565 N N . ASN B 1 315 ? 57.188 20.432 6.680 1.00 36.17 315 ASN C N 1
ATOM 4566 C CA . ASN B 1 315 ? 57.607 21.756 6.226 1.00 37.50 315 ASN C CA 1
ATOM 4567 C C . ASN B 1 315 ? 59.136 21.895 6.040 1.00 39.02 315 ASN C C 1
ATOM 4568 O O . ASN B 1 315 ? 59.699 22.919 6.423 1.00 31.20 315 ASN C O 1
ATOM 4573 N N . GLY B 1 316 ? 59.781 20.839 5.522 1.00 42.26 316 GLY C N 1
ATOM 4574 C CA . GLY B 1 316 ? 61.267 20.741 5.444 1.00 45.71 316 GLY C CA 1
ATOM 4575 C C . GLY B 1 316 ? 61.954 19.938 6.547 1.00 48.73 316 GLY C C 1
ATOM 4576 O O . GLY B 1 316 ? 61.779 20.205 7.747 1.00 46.56 316 GLY C O 1
ATOM 4577 N N . LYS C 1 10 ? -10.956 -17.720 -41.648 1.00 45.51 10 LYS B N 1
ATOM 4578 C CA . LYS C 1 10 ? -10.071 -16.585 -41.141 1.00 51.88 10 LYS B CA 1
ATOM 4579 C C . LYS C 1 10 ? -9.118 -16.964 -40.020 1.00 46.29 10 LYS B C 1
ATOM 4580 O O . LYS C 1 10 ? -9.544 -17.455 -38.995 1.00 45.56 10 LYS B O 1
ATOM 4586 N N . ASN C 1 11 ? -7.846 -16.633 -40.177 1.00 43.20 11 ASN B N 1
ATOM 4587 C CA . ASN C 1 11 ? -6.845 -17.067 -39.241 1.00 42.17 11 ASN B CA 1
ATOM 4588 C C . ASN C 1 11 ? -5.855 -15.910 -38.970 1.00 37.29 11 ASN B C 1
ATOM 4589 O O . ASN C 1 11 ? -5.193 -15.438 -39.883 1.00 32.39 11 ASN B O 1
ATOM 4594 N N . LEU C 1 12 ? -5.759 -15.483 -37.708 1.00 33.16 12 LEU B N 1
ATOM 4595 C CA . LEU C 1 12 ? -4.922 -14.353 -37.315 1.00 33.29 12 LEU B CA 1
ATOM 4596 C C . LEU C 1 12 ? -3.525 -14.855 -37.024 1.00 31.80 12 LEU B C 1
ATOM 4597 O O . LEU C 1 12 ? -3.350 -15.719 -36.194 1.00 31.13 12 LEU B O 1
ATOM 4602 N N . MET C 1 13 ? -2.528 -14.312 -37.719 1.00 31.37 13 MET B N 1
ATOM 4603 C CA . MET C 1 13 ? -1.129 -14.628 -37.437 1.00 29.13 13 MET B CA 1
ATOM 4604 C C . MET C 1 13 ? -0.314 -13.369 -37.243 1.00 28.83 13 MET B C 1
ATOM 4605 O O . MET C 1 13 ? -0.385 -12.429 -38.015 1.00 26.74 13 MET B O 1
ATOM 4610 N N . LEU C 1 14 ? 0.466 -13.379 -36.177 1.00 30.36 14 LEU B N 1
ATOM 4611 C CA . LEU C 1 14 ? 1.239 -12.259 -35.726 1.00 29.16 14 LEU B CA 1
ATOM 4612 C C . LEU C 1 14 ? 2.702 -12.595 -35.944 1.00 28.42 14 LEU B C 1
ATOM 4613 O O . LEU C 1 14 ? 3.181 -13.633 -35.544 1.00 27.27 14 LEU B O 1
ATOM 4618 N N . PHE C 1 15 ? 3.389 -11.736 -36.690 1.00 30.04 15 PHE B N 1
ATOM 4619 C CA . PHE C 1 15 ? 4.803 -11.906 -37.016 1.00 30.33 15 PHE B CA 1
ATOM 4620 C C . PHE C 1 15 ? 5.507 -10.722 -36.419 1.00 32.41 15 PHE B C 1
ATOM 4621 O O . PHE C 1 15 ? 4.976 -9.626 -36.391 1.00 32.39 15 PHE B O 1
ATOM 4629 N N . ALA C 1 16 ? 6.722 -10.925 -35.972 1.00 36.11 16 ALA B N 1
ATOM 4630 C CA . ALA C 1 16 ? 7.481 -9.842 -35.388 1.00 37.72 16 ALA B CA 1
ATOM 4631 C C . ALA C 1 16 ? 8.920 -9.889 -35.874 1.00 37.96 16 ALA B C 1
ATOM 4632 O O . ALA C 1 16 ? 9.501 -10.948 -35.995 1.00 38.36 16 ALA B O 1
ATOM 4634 N N . GLY C 1 17 ? 9.476 -8.725 -36.188 1.00 40.71 17 GLY B N 1
ATOM 4635 C CA . GLY C 1 17 ? 10.915 -8.598 -36.358 1.00 42.57 17 GLY B CA 1
ATOM 4636 C C . GLY C 1 17 ? 11.650 -8.584 -35.033 1.00 41.31 17 GLY B C 1
ATOM 4637 O O . GLY C 1 17 ? 11.044 -8.553 -33.964 1.00 44.99 17 GLY B O 1
ATOM 4638 N N . ARG C 1 18 ? 12.976 -8.548 -35.108 1.00 44.31 18 ARG B N 1
ATOM 4639 C CA . ARG C 1 18 ? 13.853 -8.630 -33.922 1.00 40.68 18 ARG B CA 1
ATOM 4640 C C . ARG C 1 18 ? 14.108 -7.311 -33.201 1.00 36.35 18 ARG B C 1
ATOM 4641 O O . ARG C 1 18 ? 14.712 -7.325 -32.144 1.00 39.18 18 ARG B O 1
ATOM 4649 N N . ALA C 1 19 ? 13.702 -6.177 -33.763 1.00 34.25 19 ALA B N 1
ATOM 4650 C CA . ALA C 1 19 ? 14.080 -4.866 -33.200 1.00 33.63 19 ALA B CA 1
ATOM 4651 C C . ALA C 1 19 ? 13.514 -4.561 -31.824 1.00 32.64 19 ALA B C 1
ATOM 4652 O O . ALA C 1 19 ? 14.156 -3.906 -31.016 1.00 34.77 19 ALA B O 1
ATOM 4654 N N . HIS C 1 20 ? 12.329 -5.045 -31.527 1.00 32.18 20 HIS B N 1
ATOM 4655 C CA . HIS C 1 20 ? 11.715 -4.632 -30.305 1.00 33.07 20 HIS B CA 1
ATOM 4656 C C . HIS C 1 20 ? 10.886 -5.750 -29.721 1.00 36.79 20 HIS B C 1
ATOM 4657 O O . HIS C 1 20 ? 9.673 -5.719 -29.796 1.00 34.46 20 HIS B O 1
ATOM 4664 N N . PRO C 1 21 ? 11.557 -6.749 -29.131 1.00 40.03 21 PRO B N 1
ATOM 4665 C CA . PRO C 1 21 ? 10.915 -7.982 -28.657 1.00 40.22 21 PRO B CA 1
ATOM 4666 C C . PRO C 1 21 ? 9.939 -7.825 -27.479 1.00 38.31 21 PRO B C 1
ATOM 4667 O O . PRO C 1 21 ? 8.949 -8.535 -27.414 1.00 37.84 21 PRO B O 1
ATOM 4671 N N . GLU C 1 22 ? 10.196 -6.901 -26.569 1.00 40.48 22 GLU B N 1
ATOM 4672 C CA . GLU C 1 22 ? 9.265 -6.653 -25.486 1.00 41.61 22 GLU B CA 1
ATOM 4673 C C . GLU C 1 22 ? 7.895 -6.139 -25.972 1.00 41.88 22 GLU B C 1
ATOM 4674 O O . GLU C 1 22 ? 6.858 -6.566 -25.449 1.00 40.84 22 GLU B O 1
ATOM 4680 N N . LEU C 1 23 ? 7.869 -5.258 -26.982 1.00 36.61 23 LEU B N 1
ATOM 4681 C CA . LEU C 1 23 ? 6.594 -4.800 -27.527 1.00 34.43 23 LEU B CA 1
ATOM 4682 C C . LEU C 1 23 ? 5.824 -5.941 -28.156 1.00 33.26 23 LEU B C 1
ATOM 4683 O O . LEU C 1 23 ? 4.628 -6.082 -27.922 1.00 32.63 23 LEU B O 1
ATOM 4688 N N . ALA C 1 24 ? 6.512 -6.764 -28.940 1.00 35.01 24 ALA B N 1
ATOM 4689 C CA . ALA C 1 24 ? 5.882 -7.930 -29.592 1.00 34.96 24 ALA B CA 1
ATOM 4690 C C . ALA C 1 24 ? 5.270 -8.898 -28.563 1.00 34.79 24 ALA B C 1
ATOM 4691 O O . ALA C 1 24 ? 4.152 -9.379 -28.762 1.00 31.73 24 ALA B O 1
ATOM 4693 N N . ASP C 1 25 ? 6.002 -9.167 -27.485 1.00 36.01 25 ASP B N 1
ATOM 4694 C CA . ASP C 1 25 ? 5.495 -10.028 -26.415 1.00 37.66 25 ASP B CA 1
ATOM 4695 C C . ASP C 1 25 ? 4.291 -9.415 -25.717 1.00 35.90 25 ASP B C 1
ATOM 4696 O O . ASP C 1 25 ? 3.331 -10.123 -25.450 1.00 33.52 25 ASP B O 1
ATOM 4701 N N . GLN C 1 26 ? 4.317 -8.105 -25.460 1.00 35.56 26 GLN B N 1
ATOM 4702 C CA . GLN C 1 26 ? 3.168 -7.433 -24.821 1.00 37.65 26 GLN B CA 1
ATOM 4703 C C . GLN C 1 26 ? 1.931 -7.456 -25.709 1.00 36.25 26 GLN B C 1
ATOM 4704 O O . GLN C 1 26 ? 0.840 -7.685 -25.224 1.00 36.39 26 GLN B O 1
ATOM 4710 N N . VAL C 1 27 ? 2.106 -7.256 -27.011 1.00 36.89 27 VAL B N 1
ATOM 4711 C CA . VAL C 1 27 ? 0.982 -7.277 -27.933 1.00 36.88 27 VAL B CA 1
ATOM 4712 C C . VAL C 1 27 ? 0.390 -8.674 -28.014 1.00 36.58 27 VAL B C 1
ATOM 4713 O O . VAL C 1 27 ? -0.810 -8.843 -28.042 1.00 41.41 27 VAL B O 1
ATOM 4717 N N . ALA C 1 28 ? 1.250 -9.663 -28.123 1.00 37.89 28 ALA B N 1
ATOM 4718 C CA . ALA C 1 28 ? 0.837 -11.065 -28.181 1.00 41.63 28 ALA B CA 1
ATOM 4719 C C . ALA C 1 28 ? 0.033 -11.469 -26.962 1.00 45.12 28 ALA B C 1
ATOM 4720 O O . ALA C 1 28 ? -0.950 -12.185 -27.089 1.00 53.13 28 ALA B O 1
ATOM 4722 N N . LYS C 1 29 ? 0.467 -11.041 -25.782 1.00 47.96 29 LYS B N 1
ATOM 4723 C CA . LYS C 1 29 ? -0.276 -11.316 -24.542 1.00 50.99 29 LYS B CA 1
ATOM 4724 C C . LYS C 1 29 ? -1.643 -10.695 -24.553 1.00 49.28 29 LYS B C 1
ATOM 4725 O O . LYS C 1 29 ? -2.573 -11.339 -24.156 1.00 48.59 29 LYS B O 1
ATOM 4731 N N . GLU C 1 30 ? -1.767 -9.453 -25.007 1.00 48.72 30 GLU B N 1
ATOM 4732 C CA . GLU C 1 30 ? -3.076 -8.773 -25.050 1.00 50.44 30 GLU B CA 1
ATOM 4733 C C . GLU C 1 30 ? -4.066 -9.425 -26.013 1.00 47.40 30 GLU B C 1
ATOM 4734 O O . GLU C 1 30 ? -5.257 -9.465 -25.737 1.00 46.48 30 GLU B O 1
ATOM 4740 N N . LEU C 1 31 ? -3.556 -9.952 -27.122 1.00 44.88 31 LEU B N 1
ATOM 4741 C CA . LEU C 1 31 ? -4.358 -10.706 -28.099 1.00 46.57 31 LEU B CA 1
ATOM 4742 C C . LEU C 1 31 ? -4.613 -12.162 -27.745 1.00 50.51 31 LEU B C 1
ATOM 4743 O O . LEU C 1 31 ? -5.464 -12.783 -28.374 1.00 54.86 31 LEU B O 1
ATOM 4748 N N . ASP C 1 32 ? -3.830 -12.717 -26.819 1.00 52.93 32 ASP B N 1
ATOM 4749 C CA . ASP C 1 32 ? -3.860 -14.139 -26.491 1.00 57.24 32 ASP B CA 1
ATOM 4750 C C . ASP C 1 32 ? -3.500 -15.015 -27.701 1.00 53.55 32 ASP B C 1
ATOM 4751 O O . ASP C 1 32 ? -4.098 -16.070 -27.911 1.00 53.01 32 ASP B O 1
ATOM 4756 N N . VAL C 1 33 ? -2.509 -14.584 -28.482 1.00 50.07 33 VAL B N 1
ATOM 4757 C CA . VAL C 1 33 ? -2.004 -15.374 -29.613 1.00 48.89 33 VAL B CA 1
ATOM 4758 C C . VAL C 1 33 ? -0.505 -15.480 -29.445 1.00 49.99 33 VAL B C 1
ATOM 4759 O O . VAL C 1 33 ? 0.141 -14.606 -28.880 1.00 53.44 33 VAL B O 1
ATOM 4763 N N . ALA C 1 34 ? 0.079 -16.541 -29.955 1.00 49.35 34 ALA B N 1
ATOM 4764 C CA . ALA C 1 34 ? 1.544 -16.626 -29.989 1.00 47.82 34 ALA B CA 1
ATOM 4765 C C . ALA C 1 34 ? 2.116 -15.949 -31.235 1.00 47.43 34 ALA B C 1
ATOM 4766 O O . ALA C 1 34 ? 1.485 -15.954 -32.304 1.00 48.14 34 ALA B O 1
ATOM 4768 N N . VAL C 1 35 ? 3.317 -15.396 -31.092 1.00 44.69 35 VAL B N 1
ATOM 4769 C CA . VAL C 1 35 ? 4.077 -14.920 -32.234 1.00 43.12 35 VAL B CA 1
ATOM 4770 C C . VAL C 1 35 ? 4.462 -16.127 -33.070 1.00 38.78 35 VAL B C 1
ATOM 4771 O O . VAL C 1 35 ? 4.894 -17.124 -32.543 1.00 40.23 35 VAL B O 1
ATOM 4775 N N . THR C 1 36 ? 4.327 -16.018 -34.379 1.00 40.69 36 THR B N 1
ATOM 4776 C CA . THR C 1 36 ? 4.657 -17.101 -35.305 1.00 39.63 36 THR B CA 1
ATOM 4777 C C . THR C 1 36 ? 6.174 -17.339 -35.327 1.00 40.00 36 THR B C 1
ATOM 4778 O O . THR C 1 36 ? 6.969 -16.410 -35.414 1.00 37.17 36 THR B O 1
ATOM 4782 N N . ALA C 1 37 ? 6.548 -18.615 -35.285 1.00 42.46 37 ALA B N 1
ATOM 4783 C CA . ALA C 1 37 ? 7.949 -19.032 -35.224 1.00 42.11 37 ALA B CA 1
ATOM 4784 C C . ALA C 1 37 ? 8.637 -18.719 -36.533 1.00 43.01 37 ALA B C 1
ATOM 4785 O O . ALA C 1 37 ? 8.068 -18.910 -37.614 1.00 42.05 37 ALA B O 1
ATOM 4787 N N . GLN C 1 38 ? 9.851 -18.211 -36.437 1.00 42.86 38 GLN B N 1
ATOM 4788 C CA . GLN C 1 38 ? 10.620 -17.924 -37.609 1.00 44.27 38 GLN B CA 1
ATOM 4789 C C . GLN C 1 38 ? 12.097 -17.849 -37.295 1.00 46.46 38 GLN B C 1
ATOM 4790 O O . GLN C 1 38 ? 12.467 -17.515 -36.204 1.00 42.61 38 GLN B O 1
ATOM 4796 N N . THR C 1 39 ? 12.914 -18.127 -38.301 1.00 50.46 39 THR B N 1
ATOM 4797 C CA . THR C 1 39 ? 14.350 -17.977 -38.230 1.00 51.73 39 THR B CA 1
ATOM 4798 C C . THR C 1 39 ? 14.667 -16.629 -38.839 1.00 52.39 39 THR B C 1
ATOM 4799 O O . THR C 1 39 ? 14.257 -16.348 -39.955 1.00 51.81 39 THR B O 1
ATOM 4803 N N . ALA C 1 40 ? 15.315 -15.760 -38.078 1.00 59.61 40 ALA B N 1
ATOM 4804 C CA . ALA C 1 40 ? 15.692 -14.429 -38.558 1.00 59.59 40 ALA B CA 1
ATOM 4805 C C . ALA C 1 40 ? 17.107 -14.182 -38.115 1.00 61.59 40 ALA B C 1
ATOM 4806 O O . ALA C 1 40 ? 17.355 -14.037 -36.923 1.00 61.75 40 ALA B O 1
ATOM 4808 N N . ARG C 1 41 ? 18.023 -14.122 -39.082 1.00 67.42 41 ARG B N 1
ATOM 4809 C CA . ARG C 1 41 ? 19.467 -14.065 -38.832 1.00 71.72 41 ARG B CA 1
ATOM 4810 C C . ARG C 1 41 ? 20.211 -13.292 -39.912 1.00 67.55 41 ARG B C 1
ATOM 4811 O O . ARG C 1 41 ? 19.708 -13.087 -41.010 1.00 60.60 41 ARG B O 1
ATOM 4819 N N . ASP C 1 42 ? 21.429 -12.889 -39.577 1.00 64.55 42 ASP B N 1
ATOM 4820 C CA . ASP C 1 42 ? 22.256 -12.059 -40.437 1.00 63.14 42 ASP B CA 1
ATOM 4821 C C . ASP C 1 42 ? 23.441 -12.830 -40.952 1.00 55.07 42 ASP B C 1
ATOM 4822 O O . ASP C 1 42 ? 24.138 -13.453 -40.172 1.00 55.25 42 ASP B O 1
ATOM 4827 N N . PHE C 1 43 ? 23.661 -12.775 -42.262 1.00 51.88 43 PHE B N 1
ATOM 4828 C CA . PHE C 1 43 ? 24.956 -13.090 -42.833 1.00 51.59 43 PHE B CA 1
ATOM 4829 C C . PHE C 1 43 ? 25.953 -11.982 -42.412 1.00 48.88 43 PHE B C 1
ATOM 4830 O O . PHE C 1 43 ? 25.581 -10.845 -42.086 1.00 43.81 43 PHE B O 1
ATOM 4838 N N . ALA C 1 44 ? 27.236 -12.322 -42.415 1.00 56.89 44 ALA B N 1
ATOM 4839 C CA . ALA C 1 44 ? 28.305 -11.399 -41.967 1.00 58.69 44 ALA B CA 1
ATOM 4840 C C . ALA C 1 44 ? 28.303 -10.129 -42.803 1.00 56.66 44 ALA B C 1
ATOM 4841 O O . ALA C 1 44 ? 28.581 -9.027 -42.315 1.00 57.72 44 ALA B O 1
ATOM 4843 N N . ASN C 1 45 ? 27.999 -10.333 -44.078 1.00 55.54 45 ASN B N 1
ATOM 4844 C CA . ASN C 1 45 ? 27.616 -9.288 -45.025 1.00 55.92 45 ASN B CA 1
ATOM 4845 C C . ASN C 1 45 ? 26.663 -8.181 -44.496 1.00 53.12 45 ASN B C 1
ATOM 4846 O O . ASN C 1 45 ? 26.831 -7.006 -44.819 1.00 62.46 45 ASN B O 1
ATOM 4851 N N . GLY C 1 46 ? 25.659 -8.566 -43.712 1.00 45.29 46 GLY B N 1
ATOM 4852 C CA . GLY C 1 46 ? 24.553 -7.694 -43.319 1.00 41.90 46 GLY B CA 1
ATOM 4853 C C . GLY C 1 46 ? 23.230 -8.117 -43.972 1.00 39.91 46 GLY B C 1
ATOM 4854 O O . GLY C 1 46 ? 22.167 -7.676 -43.538 1.00 40.68 46 GLY B O 1
ATOM 4855 N N . GLU C 1 47 ? 23.279 -8.946 -45.018 1.00 37.00 47 GLU B N 1
ATOM 4856 C CA . GLU C 1 47 ? 22.069 -9.495 -45.633 1.00 39.64 47 GLU B CA 1
ATOM 4857 C C . GLU C 1 47 ? 21.253 -10.280 -44.612 1.00 40.10 47 GLU B C 1
ATOM 4858 O O . GLU C 1 47 ? 21.782 -11.047 -43.828 1.00 40.06 47 GLU B O 1
ATOM 4864 N N . ILE C 1 48 ? 19.955 -10.043 -44.607 1.00 41.00 48 ILE B N 1
ATOM 4865 C CA . ILE C 1 48 ? 19.035 -10.670 -43.655 1.00 40.41 48 ILE B CA 1
ATOM 4866 C C . ILE C 1 48 ? 18.409 -11.923 -44.270 1.00 39.20 48 ILE B C 1
ATOM 4867 O O . ILE C 1 48 ? 18.038 -11.925 -45.434 1.00 33.33 48 ILE B O 1
ATOM 4872 N N . PHE C 1 49 ? 18.329 -12.978 -43.470 1.00 40.88 49 PHE B N 1
ATOM 4873 C CA . PHE C 1 49 ? 17.744 -14.232 -43.859 1.00 42.38 49 PHE B CA 1
ATOM 4874 C C . PHE C 1 49 ? 16.497 -14.417 -43.051 1.00 41.38 49 PHE B C 1
ATOM 4875 O O . PHE C 1 49 ? 16.536 -14.309 -41.836 1.00 42.17 49 PHE B O 1
ATOM 4883 N N . VAL C 1 50 ? 15.402 -14.758 -43.709 1.00 42.82 50 VAL B N 1
ATOM 4884 C CA . VAL C 1 50 ? 14.108 -14.905 -43.022 1.00 42.52 50 VAL B CA 1
ATOM 4885 C C . VAL C 1 50 ? 13.455 -16.194 -43.478 1.00 36.17 50 VAL B C 1
ATOM 4886 O O . VAL C 1 50 ? 13.465 -16.490 -44.653 1.00 32.71 50 VAL B O 1
ATOM 4890 N N . ARG C 1 51 ? 12.926 -16.975 -42.552 1.00 35.68 51 ARG B N 1
ATOM 4891 C CA . ARG C 1 51 ? 12.181 -18.173 -42.913 1.00 35.98 51 ARG B CA 1
ATOM 4892 C C . ARG C 1 51 ? 11.101 -18.445 -41.894 1.00 33.69 51 ARG B C 1
ATOM 4893 O O . ARG C 1 51 ? 11.369 -18.452 -40.712 1.00 29.89 51 ARG B O 1
ATOM 4901 N N . PHE C 1 52 ? 9.892 -18.719 -42.357 1.00 35.62 52 PHE B N 1
ATOM 4902 C CA . PHE C 1 52 ? 8.790 -19.020 -41.437 1.00 36.14 52 PHE B CA 1
ATOM 4903 C C . PHE C 1 52 ? 8.769 -20.501 -41.133 1.00 36.91 52 PHE B C 1
ATOM 4904 O O . PHE C 1 52 ? 8.926 -21.317 -42.019 1.00 35.54 52 PHE B O 1
ATOM 4912 N N . ASP C 1 53 ? 8.624 -20.831 -39.853 1.00 39.74 53 ASP B N 1
ATOM 4913 C CA . ASP C 1 53 ? 8.761 -22.205 -39.386 1.00 42.12 53 ASP B CA 1
ATOM 4914 C C . ASP C 1 53 ? 7.438 -22.883 -39.098 1.00 42.94 53 ASP B C 1
ATOM 4915 O O . ASP C 1 53 ? 7.413 -23.963 -38.549 1.00 44.54 53 ASP B O 1
ATOM 4920 N N . GLU C 1 54 ? 6.351 -22.281 -39.564 1.00 44.85 54 GLU B N 1
ATOM 4921 C CA . GLU C 1 54 ? 5.068 -22.942 -39.668 1.00 48.07 54 GLU B CA 1
ATOM 4922 C C . GLU C 1 54 ? 4.346 -22.386 -40.896 1.00 47.90 54 GLU B C 1
ATOM 4923 O O . GLU C 1 54 ? 4.804 -21.407 -41.494 1.00 45.36 54 GLU B O 1
ATOM 4929 N N . SER C 1 55 ? 3.226 -23.000 -41.274 1.00 47.36 55 SER B N 1
ATOM 4930 C CA . SER C 1 55 ? 2.507 -22.576 -42.483 1.00 49.84 55 SER B CA 1
ATOM 4931 C C . SER C 1 55 ? 1.888 -21.185 -42.313 1.00 43.03 55 SER B C 1
ATOM 4932 O O . SER C 1 55 ? 1.386 -20.863 -41.245 1.00 41.64 55 SER B O 1
ATOM 4935 N N . VAL C 1 56 ? 1.918 -20.400 -43.376 1.00 35.40 56 VAL B N 1
ATOM 4936 C CA . VAL C 1 56 ? 1.293 -19.090 -43.391 1.00 35.82 56 VAL B CA 1
ATOM 4937 C C . VAL C 1 56 ? 0.245 -18.925 -44.497 1.00 35.28 56 VAL B C 1
ATOM 4938 O O . VAL C 1 56 ? -0.376 -17.863 -44.597 1.00 37.85 56 VAL B O 1
ATOM 4942 N N . ARG C 1 57 ? -0.001 -19.971 -45.289 1.00 33.15 57 ARG B N 1
ATOM 4943 C CA . ARG C 1 57 ? -1.034 -19.918 -46.328 1.00 33.06 57 ARG B CA 1
ATOM 4944 C C . ARG C 1 57 ? -2.365 -19.497 -45.752 1.00 31.32 57 ARG B C 1
ATOM 4945 O O . ARG C 1 57 ? -2.819 -20.101 -44.788 1.00 29.26 57 ARG B O 1
ATOM 4953 N N . GLY C 1 58 ? -3.005 -18.524 -46.401 1.00 31.74 58 GLY B N 1
ATOM 4954 C CA . GLY C 1 58 ? -4.374 -18.159 -46.124 1.00 32.35 58 GLY B CA 1
ATOM 4955 C C . GLY C 1 58 ? -4.625 -17.288 -44.911 1.00 34.19 58 GLY B C 1
ATOM 4956 O O . GLY C 1 58 ? -5.790 -16.999 -44.600 1.00 32.34 58 GLY B O 1
ATOM 4957 N N . CYS C 1 59 ? -3.558 -16.843 -44.244 1.00 35.16 59 CYS B N 1
ATOM 4958 C CA . CYS C 1 59 ? -3.694 -16.105 -42.982 1.00 37.39 59 CYS B CA 1
ATOM 4959 C C . CYS C 1 59 ? -3.935 -14.610 -43.181 1.00 34.21 59 CYS B C 1
ATOM 4960 O O . CYS C 1 59 ? -3.665 -14.051 -44.232 1.00 29.93 59 CYS B O 1
ATOM 4963 N N . ASP C 1 60 ? -4.486 -13.993 -42.147 1.00 34.99 60 ASP B N 1
ATOM 4964 C CA . ASP C 1 60 ? -4.523 -12.552 -42.018 1.00 38.31 60 ASP B CA 1
ATOM 4965 C C . ASP C 1 60 ? -3.273 -12.226 -41.176 1.00 36.39 60 ASP B C 1
ATOM 4966 O O . ASP C 1 60 ? -3.227 -12.519 -39.968 1.00 32.46 60 ASP B O 1
ATOM 4971 N N . ALA C 1 61 ? -2.250 -11.667 -41.824 1.00 30.00 61 ALA B N 1
ATOM 4972 C CA . ALA C 1 61 ? -0.957 -11.498 -41.199 1.00 27.17 61 ALA B CA 1
ATOM 4973 C C . ALA C 1 61 ? -0.809 -10.071 -40.722 1.00 27.53 61 ALA B C 1
ATOM 4974 O O . ALA C 1 61 ? -1.182 -9.150 -41.429 1.00 27.60 61 ALA B O 1
ATOM 4976 N N . PHE C 1 62 ? -0.245 -9.918 -39.527 1.00 25.86 62 PHE B N 1
ATOM 4977 C CA . PHE C 1 62 ? 0.140 -8.635 -38.973 1.00 26.34 62 PHE B CA 1
ATOM 4978 C C . PHE C 1 62 ? 1.638 -8.669 -38.681 1.00 24.61 62 PHE B C 1
ATOM 4979 O O . PHE C 1 62 ? 2.119 -9.489 -37.904 1.00 23.68 62 PHE B O 1
ATOM 4987 N N . VAL C 1 63 ? 2.390 -7.823 -39.362 1.00 23.88 63 VAL B N 1
ATOM 4988 C CA . VAL C 1 63 ? 3.816 -7.886 -39.290 1.00 24.36 63 VAL B CA 1
ATOM 4989 C C . VAL C 1 63 ? 4.240 -6.682 -38.493 1.00 27.18 63 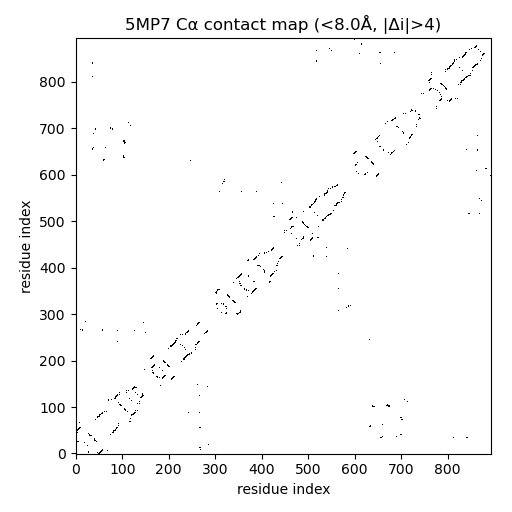VAL B C 1
ATOM 4990 O O . VAL C 1 63 ? 4.269 -5.595 -39.021 1.00 28.66 63 VAL B O 1
ATOM 4994 N N . LEU C 1 64 ? 4.662 -6.907 -37.264 1.00 29.46 64 LEU B N 1
ATOM 4995 C CA . LEU C 1 64 ? 5.032 -5.861 -36.352 1.00 33.28 64 LEU B CA 1
ATOM 4996 C C . LEU C 1 64 ? 6.551 -5.625 -36.346 1.00 35.19 64 LEU B C 1
ATOM 4997 O O . LEU C 1 64 ? 7.327 -6.513 -36.037 1.00 37.60 64 LEU B O 1
ATOM 5002 N N . GLN C 1 65 ? 6.981 -4.423 -36.701 1.00 34.89 65 GLN B N 1
ATOM 5003 C CA . GLN C 1 65 ? 8.393 -4.068 -36.631 1.00 34.48 65 GLN B CA 1
ATOM 5004 C C . GLN C 1 65 ? 8.555 -2.612 -36.162 1.00 36.54 65 GLN B C 1
ATOM 5005 O O . GLN C 1 65 ? 7.993 -1.668 -36.761 1.00 32.51 65 GLN B O 1
ATOM 5011 N N . SER C 1 66 ? 9.307 -2.444 -35.080 1.00 34.96 66 SER B N 1
ATOM 5012 C CA . SER C 1 66 ? 9.703 -1.134 -34.633 1.00 35.20 66 SER B CA 1
ATOM 5013 C C . SER C 1 66 ? 11.020 -0.758 -35.351 1.00 35.13 66 SER B C 1
ATOM 5014 O O . SER C 1 66 ? 11.688 -1.628 -35.890 1.00 36.69 66 SER B O 1
ATOM 5017 N N . HIS C 1 67 ? 11.399 0.517 -35.355 1.00 32.63 67 HIS B N 1
ATOM 5018 C CA . HIS C 1 67 ? 12.513 1.004 -36.185 1.00 31.52 67 HIS B CA 1
ATOM 5019 C C . HIS C 1 67 ? 13.496 1.861 -35.445 1.00 32.60 67 HIS B C 1
ATOM 5020 O O . HIS C 1 67 ? 13.669 3.035 -35.770 1.00 33.40 67 HIS B O 1
ATOM 5027 N N . PRO C 1 68 ? 14.155 1.273 -34.433 1.00 34.19 68 PRO B N 1
ATOM 5028 C CA . PRO C 1 68 ? 15.195 1.992 -33.740 1.00 36.69 68 PRO B CA 1
ATOM 5029 C C . PRO C 1 68 ? 16.482 1.928 -34.540 1.00 39.10 68 PRO B C 1
ATOM 5030 O O . PRO C 1 68 ? 16.538 1.252 -35.565 1.00 36.45 68 PRO B O 1
ATOM 5034 N N . ALA C 1 69 ? 17.502 2.631 -34.055 1.00 43.44 69 ALA B N 1
ATOM 5035 C CA . ALA C 1 69 ? 18.845 2.574 -34.653 1.00 49.73 69 ALA B CA 1
ATOM 5036 C C . ALA C 1 69 ? 19.409 1.158 -34.543 1.00 49.97 69 ALA B C 1
ATOM 5037 O O . ALA C 1 69 ? 19.216 0.538 -33.508 1.00 56.00 69 ALA B O 1
ATOM 5039 N N . PRO C 1 70 ? 20.040 0.604 -35.583 1.00 55.39 70 PRO B N 1
ATOM 5040 C CA . PRO C 1 70 ? 20.133 1.157 -36.951 1.00 57.22 70 PRO B CA 1
ATOM 5041 C C . PRO C 1 70 ? 18.873 0.858 -37.814 1.00 54.45 70 PRO B C 1
ATOM 5042 O O . PRO C 1 70 ? 18.551 -0.301 -38.098 1.00 52.51 70 PRO B O 1
ATOM 5046 N N . LEU C 1 71 ? 18.245 1.909 -38.308 1.00 42.74 71 LEU B N 1
ATOM 5047 C CA . LEU C 1 71 ? 16.866 1.850 -38.805 1.00 37.30 71 LEU B CA 1
ATOM 5048 C C . LEU C 1 71 ? 16.650 1.152 -40.165 1.00 33.53 71 LEU B C 1
ATOM 5049 O O . LEU C 1 71 ? 15.660 0.455 -40.352 1.00 31.46 71 LEU B O 1
ATOM 5054 N N . ASN C 1 72 ? 17.571 1.332 -41.094 1.00 29.26 72 ASN B N 1
ATOM 5055 C CA . ASN C 1 72 ? 17.443 0.786 -42.436 1.00 28.72 72 ASN B CA 1
ATOM 5056 C C . ASN C 1 72 ? 17.481 -0.745 -42.500 1.00 28.96 72 ASN B C 1
ATOM 5057 O O . ASN C 1 72 ? 16.778 -1.361 -43.304 1.00 27.13 72 ASN B O 1
ATOM 5062 N N . GLN C 1 73 ? 18.248 -1.338 -41.611 1.00 29.28 73 GLN B N 1
ATOM 5063 C CA . GLN C 1 73 ? 18.206 -2.777 -41.396 1.00 33.59 73 GLN B CA 1
ATOM 5064 C C . GLN C 1 73 ? 16.805 -3.298 -40.997 1.00 30.64 73 GLN B C 1
ATOM 5065 O O . GLN C 1 73 ? 16.370 -4.350 -41.487 1.00 29.32 73 GLN B O 1
ATOM 5071 N N . TRP C 1 74 ? 16.126 -2.600 -40.083 1.00 26.99 74 TRP B N 1
ATOM 5072 C CA . TRP C 1 74 ? 14.843 -3.088 -39.619 1.00 28.28 74 TRP B CA 1
ATOM 5073 C C . TRP C 1 74 ? 13.713 -2.842 -40.673 1.00 28.49 74 TRP B C 1
ATOM 5074 O O . TRP C 1 74 ? 12.767 -3.637 -40.752 1.00 27.55 74 TRP B O 1
ATOM 5085 N N . LEU C 1 75 ? 13.859 -1.781 -41.468 1.00 25.30 75 LEU B N 1
ATOM 5086 C CA . LEU C 1 75 ? 12.994 -1.542 -42.563 1.00 27.45 75 LEU B CA 1
ATOM 5087 C C . LEU C 1 75 ? 13.120 -2.642 -43.641 1.00 29.31 75 LEU B C 1
ATOM 5088 O O . LEU C 1 75 ? 12.096 -3.150 -44.129 1.00 28.42 75 LEU B O 1
ATOM 5093 N N . MET C 1 76 ? 14.340 -3.025 -43.990 1.00 28.73 76 MET B N 1
ATOM 5094 C CA . MET C 1 76 ? 14.532 -4.125 -44.917 1.00 30.57 76 MET B CA 1
ATOM 5095 C C . MET C 1 76 ? 14.008 -5.426 -44.341 1.00 31.55 76 MET B C 1
ATOM 5096 O O . MET C 1 76 ? 13.473 -6.216 -45.088 1.00 32.32 76 MET B O 1
ATOM 5101 N N . GLU C 1 77 ? 14.187 -5.684 -43.044 1.00 31.09 77 GLU B N 1
ATOM 5102 C CA . GLU C 1 77 ? 13.702 -6.930 -42.478 1.00 32.40 77 GLU B CA 1
ATOM 5103 C C . GLU C 1 77 ? 12.179 -7.017 -42.639 1.00 32.36 77 GLU B C 1
ATOM 5104 O O . GLU C 1 77 ? 11.652 -8.076 -42.954 1.00 35.40 77 GLU B O 1
ATOM 5110 N N . GLN C 1 78 ? 11.485 -5.920 -42.397 1.00 30.57 78 GLN B N 1
ATOM 5111 C CA . GLN C 1 78 ? 10.028 -5.881 -42.539 1.00 30.65 78 GLN B CA 1
ATOM 5112 C C . GLN C 1 78 ? 9.606 -6.107 -43.996 1.00 27.27 78 GLN B C 1
ATOM 5113 O O . GLN C 1 78 ? 8.698 -6.870 -44.245 1.00 25.12 78 GLN B O 1
ATOM 5119 N N . LEU C 1 79 ? 10.286 -5.454 -44.939 1.00 26.27 79 LEU B N 1
ATOM 5120 C CA . LEU C 1 79 ? 10.005 -5.655 -46.359 1.00 25.79 79 LEU B CA 1
ATOM 5121 C C . LEU C 1 79 ? 10.245 -7.101 -46.795 1.00 28.66 79 LEU B C 1
ATOM 5122 O O . LEU C 1 79 ? 9.460 -7.641 -47.574 1.00 29.26 79 LEU B O 1
ATOM 5127 N N . ILE C 1 80 ? 11.319 -7.713 -46.297 1.00 29.27 80 ILE B N 1
ATOM 5128 C CA . ILE C 1 80 ? 11.631 -9.104 -46.613 1.00 29.98 80 ILE B CA 1
ATOM 5129 C C . ILE C 1 80 ? 10.541 -10.052 -46.074 1.00 27.51 80 ILE B C 1
ATOM 5130 O O . ILE C 1 80 ? 10.154 -10.966 -46.759 1.00 24.86 80 ILE B O 1
ATOM 5135 N N . MET C 1 81 ? 10.079 -9.817 -44.853 1.00 27.70 81 MET B N 1
ATOM 5136 C CA . MET C 1 81 ? 9.012 -10.627 -44.256 1.00 29.90 81 MET B CA 1
ATOM 5137 C C . MET C 1 81 ? 7.715 -10.509 -45.069 1.00 29.97 81 MET B C 1
ATOM 5138 O O . MET C 1 81 ? 6.993 -11.460 -45.222 1.00 31.46 81 MET B O 1
ATOM 5143 N N . ILE C 1 82 ? 7.415 -9.313 -45.544 1.00 28.28 82 ILE B N 1
ATOM 5144 C CA . ILE C 1 82 ? 6.228 -9.081 -46.328 1.00 25.68 82 ILE B CA 1
ATOM 5145 C C . ILE C 1 82 ? 6.312 -9.816 -47.673 1.00 24.52 82 ILE B C 1
ATOM 5146 O O . ILE C 1 82 ? 5.333 -10.370 -48.080 1.00 22.22 82 ILE B O 1
ATOM 5151 N N . ASP C 1 83 ? 7.477 -9.800 -48.327 1.00 28.49 83 ASP B N 1
ATOM 5152 C CA . ASP C 1 83 ? 7.754 -10.547 -49.576 1.00 30.54 83 ASP B CA 1
ATOM 5153 C C . ASP C 1 83 ? 7.537 -12.027 -49.354 1.00 28.09 83 ASP B C 1
ATOM 5154 O O . ASP C 1 83 ? 6.915 -12.703 -50.161 1.00 29.89 83 ASP B O 1
ATOM 5159 N N . ALA C 1 84 ? 8.032 -12.533 -48.249 1.00 25.72 84 ALA B N 1
ATOM 5160 C CA . ALA C 1 84 ? 7.859 -13.933 -47.949 1.00 25.94 84 ALA B CA 1
ATOM 5161 C C . ALA C 1 84 ? 6.378 -14.316 -47.724 1.00 26.30 84 ALA B C 1
ATOM 5162 O O . ALA C 1 84 ? 5.948 -15.378 -48.147 1.00 28.65 84 ALA B O 1
ATOM 5164 N N . LEU C 1 85 ? 5.618 -13.476 -47.034 1.00 26.30 85 LEU B N 1
ATOM 5165 C CA . LEU C 1 85 ? 4.190 -13.731 -46.831 1.00 27.91 85 LEU B CA 1
ATOM 5166 C C . LEU C 1 85 ? 3.438 -13.640 -48.136 1.00 26.76 85 LEU B C 1
ATOM 5167 O O . LEU C 1 85 ? 2.509 -14.372 -48.367 1.00 24.43 85 LEU B O 1
ATOM 5172 N N . LYS C 1 86 ? 3.839 -12.724 -48.999 1.00 29.00 86 LYS B N 1
ATOM 5173 C CA . LYS C 1 86 ? 3.189 -12.622 -50.292 1.00 30.46 86 LYS B CA 1
ATOM 5174 C C . LYS C 1 86 ? 3.428 -13.900 -51.135 1.00 33.06 86 LYS B C 1
ATOM 5175 O O . LYS C 1 86 ? 2.502 -14.394 -51.774 1.00 32.35 86 LYS B O 1
ATOM 5181 N N . ARG C 1 87 ? 4.650 -14.431 -51.118 1.00 33.62 87 ARG B N 1
ATOM 5182 C CA . ARG C 1 87 ? 4.965 -15.663 -51.855 1.00 36.26 87 ARG B CA 1
ATOM 5183 C C . ARG C 1 87 ? 4.519 -16.940 -51.156 1.00 33.12 87 ARG B C 1
ATOM 5184 O O . ARG C 1 87 ? 4.498 -17.984 -51.763 1.00 33.60 87 ARG B O 1
ATOM 5192 N N . GLY C 1 88 ? 4.202 -16.837 -49.877 1.00 30.33 88 GLY B N 1
ATOM 5193 C CA . GLY C 1 88 ? 3.622 -17.921 -49.128 1.00 28.70 88 GLY B CA 1
ATOM 5194 C C . GLY C 1 88 ? 2.092 -17.900 -49.083 1.00 27.73 88 GLY B C 1
ATOM 5195 O O . GLY C 1 88 ? 1.527 -18.584 -48.257 1.00 27.32 88 GLY B O 1
ATOM 5196 N N . SER C 1 89 ? 1.440 -17.122 -49.952 1.00 27.07 89 SER B N 1
ATOM 5197 C CA . SER C 1 89 ? -0.018 -17.094 -50.101 1.00 27.89 89 SER B CA 1
ATOM 5198 C C . SER C 1 89 ? -0.761 -16.661 -48.860 1.00 30.14 89 SER B C 1
ATOM 5199 O O . SER C 1 89 ? -1.827 -17.201 -48.548 1.00 30.54 89 SER B O 1
ATOM 5202 N N . ALA C 1 90 ? -0.220 -15.682 -48.137 1.00 31.34 90 ALA B N 1
ATOM 5203 C CA . ALA C 1 90 ? -1.010 -14.996 -47.136 1.00 33.00 90 ALA B CA 1
ATOM 5204 C C . ALA C 1 90 ? -2.192 -14.271 -47.818 1.00 33.43 90 ALA B C 1
ATOM 5205 O O . ALA C 1 90 ? -2.040 -13.685 -48.894 1.00 33.42 90 ALA B O 1
ATOM 5207 N N . LYS C 1 91 ? -3.356 -14.285 -47.180 1.00 34.93 91 LYS B N 1
ATOM 5208 C CA . LYS C 1 91 ? -4.543 -13.675 -47.761 1.00 37.54 91 LYS B CA 1
ATOM 5209 C C . LYS C 1 91 ? -4.469 -12.133 -47.687 1.00 37.26 91 LYS B C 1
ATOM 5210 O O . LYS C 1 91 ? -4.700 -11.459 -48.670 1.00 37.01 91 LYS B O 1
ATOM 5216 N N . ARG C 1 92 ? -4.132 -11.599 -46.518 1.00 38.01 92 ARG B N 1
ATOM 5217 C CA . ARG C 1 92 ? -4.101 -10.152 -46.241 1.00 37.33 92 ARG B CA 1
ATOM 5218 C C . ARG C 1 92 ? -2.875 -9.868 -45.382 1.00 32.26 92 ARG B C 1
ATOM 5219 O O . ARG C 1 92 ? -2.608 -10.586 -44.435 1.00 30.39 92 ARG B O 1
ATOM 5227 N N . ILE C 1 93 ? -2.135 -8.820 -45.712 1.00 29.07 93 ILE B N 1
ATOM 5228 C CA . ILE C 1 93 ? -0.920 -8.438 -44.983 1.00 26.14 93 ILE B CA 1
ATOM 5229 C C . ILE C 1 93 ? -1.022 -7.011 -44.486 1.00 24.47 93 ILE B C 1
ATOM 5230 O O . ILE C 1 93 ? -1.186 -6.070 -45.277 1.00 26.55 93 ILE B O 1
ATOM 5235 N N . THR C 1 94 ? -1.010 -6.837 -43.181 1.00 24.26 94 THR B N 1
ATOM 5236 C CA . THR C 1 94 ? -1.002 -5.506 -42.590 1.00 25.67 94 THR B CA 1
ATOM 5237 C C . THR C 1 94 ? 0.393 -5.244 -41.973 1.00 26.45 94 THR B C 1
ATOM 5238 O O . THR C 1 94 ? 0.870 -6.025 -41.196 1.00 27.30 94 THR B O 1
ATOM 5242 N N . ALA C 1 95 ? 1.036 -4.154 -42.346 1.00 26.40 95 ALA B N 1
ATOM 5243 C CA . ALA C 1 95 ? 2.319 -3.743 -41.764 1.00 28.07 95 ALA B CA 1
ATOM 5244 C C . ALA C 1 95 ? 2.032 -2.787 -40.599 1.00 27.75 95 ALA B C 1
ATOM 5245 O O . ALA C 1 95 ? 1.290 -1.847 -40.751 1.00 29.97 95 ALA B O 1
ATOM 5247 N N . ILE C 1 96 ? 2.625 -3.054 -39.457 1.00 28.05 96 ILE B N 1
ATOM 5248 C CA . ILE C 1 96 ? 2.499 -2.220 -38.314 1.00 29.30 96 ILE B CA 1
ATOM 5249 C C . ILE C 1 96 ? 3.846 -1.581 -38.036 1.00 29.47 96 ILE B C 1
ATOM 5250 O O . ILE C 1 96 ? 4.854 -2.254 -37.839 1.00 30.31 96 ILE B O 1
ATOM 5255 N N . LEU C 1 97 ? 3.877 -0.271 -38.095 1.00 30.94 97 LEU B N 1
ATOM 5256 C CA . LEU C 1 97 ? 5.113 0.464 -37.914 1.00 32.02 97 LEU B CA 1
ATOM 5257 C C . LEU C 1 97 ? 4.830 1.468 -36.841 1.00 31.00 97 LEU B C 1
ATOM 5258 O O . LEU C 1 97 ? 4.473 2.584 -37.151 1.00 34.84 97 LEU B O 1
ATOM 5263 N N . PRO C 1 98 ? 4.974 1.079 -35.563 1.00 32.39 98 PRO B N 1
ATOM 5264 C CA . PRO C 1 98 ? 4.643 2.020 -34.480 1.00 32.24 98 PRO B CA 1
ATOM 5265 C C . PRO C 1 98 ? 5.323 3.392 -34.602 1.00 33.04 98 PRO B C 1
ATOM 5266 O O . PRO C 1 98 ? 4.682 4.402 -34.382 1.00 41.08 98 PRO B O 1
ATOM 5270 N N . PHE C 1 99 ? 6.595 3.425 -34.974 1.00 32.07 99 PHE B N 1
ATOM 5271 C CA . PHE C 1 99 ? 7.274 4.657 -35.351 1.00 34.81 99 PHE B CA 1
ATOM 5272 C C . PHE C 1 99 ? 7.554 4.556 -36.860 1.00 32.57 99 PHE B C 1
ATOM 5273 O O . PHE C 1 99 ? 8.286 3.675 -37.304 1.00 37.58 99 PHE B O 1
ATOM 5281 N N . TYR C 1 100 ? 6.960 5.454 -37.632 1.00 29.80 100 TYR B N 1
ATOM 5282 C CA . TYR C 1 100 ? 7.056 5.428 -39.067 1.00 28.67 100 TYR B CA 1
ATOM 5283 C C . TYR C 1 100 ? 8.418 5.997 -39.506 1.00 28.79 100 TYR B C 1
ATOM 5284 O O . TYR C 1 100 ? 8.715 7.138 -39.274 1.00 29.30 100 TYR B O 1
ATOM 5293 N N . PRO C 1 101 ? 9.240 5.185 -40.159 1.00 30.81 101 PRO B N 1
ATOM 5294 C CA . PRO C 1 101 ? 10.552 5.624 -40.531 1.00 31.87 101 PRO B CA 1
ATOM 5295 C C . PRO C 1 101 ? 10.478 6.618 -41.661 1.00 30.45 101 PRO B C 1
ATOM 5296 O O . PRO C 1 101 ? 9.655 6.465 -42.571 1.00 32.43 101 PRO B O 1
ATOM 5300 N N . TYR C 1 102 ? 11.360 7.602 -41.592 1.00 28.46 102 TYR B N 1
ATOM 5301 C CA . TYR C 1 102 ? 11.467 8.701 -42.557 1.00 28.66 102 TYR B CA 1
ATOM 5302 C C . TYR C 1 102 ? 10.294 9.657 -42.541 1.00 27.97 102 TYR B C 1
ATOM 5303 O O . TYR C 1 102 ? 10.155 10.452 -43.447 1.00 26.57 102 TYR B O 1
ATOM 5312 N N . ALA C 1 103 ? 9.476 9.610 -41.494 1.00 29.30 103 ALA B N 1
ATOM 5313 C CA . ALA C 1 103 ? 8.325 10.502 -41.385 1.00 33.45 103 ALA B CA 1
ATOM 5314 C C . ALA C 1 103 ? 8.684 11.978 -41.430 1.00 35.44 103 ALA B C 1
ATOM 5315 O O . ALA C 1 103 ? 7.912 12.763 -41.954 1.00 37.86 103 ALA B O 1
ATOM 5317 N N . ARG C 1 104 ? 9.835 12.351 -40.891 1.00 35.54 104 ARG B N 1
ATOM 5318 C CA . ARG C 1 104 ? 10.274 13.745 -40.967 1.00 40.84 104 ARG B CA 1
ATOM 5319 C C . ARG C 1 104 ? 10.576 14.252 -42.380 1.00 37.84 104 ARG B C 1
ATOM 5320 O O . ARG C 1 104 ? 10.442 15.439 -42.643 1.00 40.30 104 ARG B O 1
ATOM 5328 N N . GLN C 1 105 ? 10.968 13.365 -43.275 1.00 35.77 105 GLN B N 1
ATOM 5329 C CA . GLN C 1 105 ? 11.209 13.737 -44.659 1.00 38.58 105 GLN B CA 1
ATOM 5330 C C . GLN C 1 105 ? 9.901 13.520 -45.468 1.00 38.83 105 GLN B C 1
ATOM 5331 O O . GLN C 1 105 ? 9.836 12.645 -46.335 1.00 37.49 105 GLN B O 1
ATOM 5337 N N . ASP C 1 106 ? 8.878 14.341 -45.198 1.00 38.15 106 ASP B N 1
ATOM 5338 C CA . ASP C 1 106 ? 7.554 14.251 -45.859 1.00 38.19 106 ASP B CA 1
ATOM 5339 C C . ASP C 1 106 ? 7.279 15.371 -46.889 1.00 38.61 106 ASP B C 1
ATOM 5340 O O . ASP C 1 106 ? 6.150 15.549 -47.342 1.00 39.33 106 ASP B O 1
ATOM 5345 N N . LYS C 1 107 ? 8.316 16.128 -47.236 1.00 37.06 107 LYS B N 1
ATOM 5346 C CA . LYS C 1 107 ? 8.244 17.188 -48.235 1.00 38.51 107 LYS B CA 1
ATOM 5347 C C . LYS C 1 107 ? 9.654 17.562 -48.626 1.00 39.61 107 LYS B C 1
ATOM 5348 O O . LYS C 1 107 ? 10.617 17.171 -47.947 1.00 38.52 107 LYS B O 1
ATOM 5354 N N . LYS C 1 108 ? 9.783 18.366 -49.671 1.00 42.03 108 LYS B N 1
ATOM 5355 C CA . LYS C 1 108 ? 11.111 18.705 -50.179 1.00 48.58 108 LYS B CA 1
ATOM 5356 C C . LYS C 1 108 ? 11.900 19.803 -49.428 1.00 53.11 108 LYS B C 1
ATOM 5357 O O . LYS C 1 108 ? 13.108 19.898 -49.640 1.00 60.64 108 LYS B O 1
ATOM 5363 N N . HIS C 1 109 ? 11.251 20.620 -48.592 1.00 55.88 109 HIS B N 1
ATOM 5364 C CA . HIS C 1 109 ? 11.936 21.717 -47.857 1.00 59.94 109 HIS B CA 1
ATOM 5365 C C . HIS C 1 109 ? 12.632 22.678 -48.791 1.00 54.94 109 HIS B C 1
ATOM 5366 O O . HIS C 1 109 ? 13.699 23.154 -48.471 1.00 55.76 109 HIS B O 1
ATOM 5373 N N . ARG C 1 110 ? 11.998 22.977 -49.920 1.00 58.53 110 ARG B N 1
ATOM 5374 C CA . ARG C 1 110 ? 12.575 23.798 -51.007 1.00 66.57 110 ARG B CA 1
ATOM 5375 C C . ARG C 1 110 ? 13.807 23.145 -51.707 1.00 65.16 110 ARG B C 1
ATOM 5376 O O . ARG C 1 110 ? 14.871 23.759 -51.809 1.00 56.85 110 ARG B O 1
ATOM 5384 N N . GLY C 1 111 ? 13.612 21.889 -52.166 1.00 68.81 111 GLY B N 1
ATOM 5385 C CA . GLY C 1 111 ? 14.468 21.114 -53.170 1.00 61.18 111 GLY B CA 1
ATOM 5386 C C . GLY C 1 111 ? 15.866 20.821 -52.684 1.00 54.09 111 GLY B C 1
ATOM 5387 O O . GLY C 1 111 ? 16.170 21.233 -51.572 1.00 67.35 111 GLY B O 1
ATOM 5388 N N . ARG C 1 112 ? 16.749 20.125 -53.397 1.00 45.13 112 ARG B N 1
ATOM 5389 C CA . ARG C 1 112 ? 16.500 19.078 -54.335 1.00 44.44 112 ARG B CA 1
ATOM 5390 C C . ARG C 1 112 ? 16.633 17.770 -53.570 1.00 43.05 112 ARG B C 1
ATOM 5391 O O . ARG C 1 112 ? 17.687 17.136 -53.549 1.00 38.71 112 ARG B O 1
ATOM 5399 N N . GLU C 1 113 ? 15.537 17.365 -52.963 1.00 37.71 113 GLU B N 1
ATOM 5400 C CA . GLU C 1 113 ? 15.522 16.351 -51.974 1.00 37.99 113 GLU B CA 1
ATOM 5401 C C . GLU C 1 113 ? 14.539 15.264 -52.374 1.00 37.80 113 GLU B C 1
ATOM 5402 O O . GLU C 1 113 ? 13.693 15.456 -53.255 1.00 35.41 113 GLU B O 1
ATOM 5408 N N . PRO C 1 114 ? 14.616 14.124 -51.701 1.00 32.78 114 PRO B N 1
ATOM 5409 C CA . PRO C 1 114 ? 13.592 13.101 -51.832 1.00 32.17 114 PRO B CA 1
ATOM 5410 C C . PRO C 1 114 ? 12.409 13.360 -50.910 1.00 29.88 114 PRO B C 1
ATOM 5411 O O . PRO C 1 114 ? 12.508 14.111 -49.934 1.00 28.23 114 PRO B O 1
ATOM 5415 N N . ILE C 1 115 ? 11.304 12.707 -51.191 1.00 28.32 115 ILE B N 1
ATOM 5416 C CA . ILE C 1 115 ? 10.227 12.596 -50.220 1.00 26.57 115 ILE B CA 1
ATOM 5417 C C . ILE C 1 115 ? 10.270 11.179 -49.712 1.00 25.23 115 ILE B C 1
ATOM 5418 O O . ILE C 1 115 ? 9.549 10.303 -50.155 1.00 23.58 115 ILE B O 1
ATOM 5423 N N . SER C 1 116 ? 11.128 10.973 -48.740 1.00 24.47 116 SER B N 1
ATOM 5424 C CA . SER C 1 116 ? 11.397 9.644 -48.225 1.00 25.59 116 SER B CA 1
ATOM 5425 C C . SER C 1 116 ? 10.248 8.949 -47.560 1.00 23.46 116 SER B C 1
ATOM 5426 O O . SER C 1 116 ? 10.164 7.729 -47.621 1.00 21.32 116 SER B O 1
ATOM 5429 N N . ALA C 1 117 ? 9.386 9.701 -46.906 1.00 22.99 117 ALA B N 1
ATOM 5430 C CA . ALA C 1 117 ? 8.186 9.118 -46.294 1.00 22.91 117 ALA B CA 1
ATOM 5431 C C . ALA C 1 117 ? 7.250 8.516 -47.341 1.00 22.75 117 ALA B C 1
ATOM 5432 O O . ALA C 1 117 ? 6.613 7.497 -47.088 1.00 23.28 117 ALA B O 1
ATOM 5434 N N . ARG C 1 118 ? 7.170 9.138 -48.503 1.00 22.54 118 ARG B N 1
ATOM 5435 C CA . ARG C 1 118 ? 6.381 8.593 -49.599 1.00 24.42 118 ARG B CA 1
ATOM 5436 C C . ARG C 1 118 ? 7.069 7.330 -50.171 1.00 24.45 118 ARG B C 1
ATOM 5437 O O . ARG C 1 118 ? 6.409 6.373 -50.561 1.00 25.32 118 ARG B O 1
ATOM 5445 N N . LEU C 1 119 ? 8.386 7.338 -50.248 1.00 23.79 119 LEU B N 1
ATOM 5446 C CA . LEU C 1 119 ? 9.095 6.189 -50.769 1.00 25.31 119 LEU B CA 1
ATOM 5447 C C . LEU C 1 119 ? 8.850 4.990 -49.895 1.00 26.44 119 LEU B C 1
ATOM 5448 O O . LEU C 1 119 ? 8.698 3.905 -50.394 1.00 28.23 119 LEU B O 1
ATOM 5453 N N . VAL C 1 120 ? 8.838 5.178 -48.578 1.00 28.00 120 VAL B N 1
ATOM 5454 C CA . VAL C 1 120 ? 8.598 4.083 -47.653 1.00 26.23 120 VAL B CA 1
ATOM 5455 C C . VAL C 1 120 ? 7.254 3.450 -47.921 1.00 25.98 120 VAL B C 1
ATOM 5456 O O . VAL C 1 120 ? 7.135 2.215 -47.904 1.00 27.09 120 VAL B O 1
ATOM 5460 N N . ALA C 1 121 ? 6.237 4.268 -48.125 1.00 25.83 121 ALA B N 1
ATOM 5461 C CA . ALA C 1 121 ? 4.895 3.726 -48.381 1.00 26.64 121 ALA B CA 1
ATOM 5462 C C . ALA C 1 121 ? 4.828 2.947 -49.689 1.00 25.23 121 ALA B C 1
ATOM 5463 O O . ALA C 1 121 ? 4.214 1.919 -49.727 1.00 25.85 121 ALA B O 1
ATOM 5465 N N . ASP C 1 122 ? 5.521 3.418 -50.719 1.00 25.25 122 ASP B N 1
ATOM 5466 C CA . ASP C 1 122 ? 5.604 2.732 -52.001 1.00 27.28 122 ASP B CA 1
ATOM 5467 C C . ASP C 1 122 ? 6.337 1.405 -51.930 1.00 27.25 122 ASP B C 1
ATOM 5468 O O . ASP C 1 122 ? 5.928 0.443 -52.569 1.00 25.70 122 ASP B O 1
ATOM 5473 N N . LEU C 1 123 ? 7.448 1.367 -51.194 1.00 25.38 123 LEU B N 1
ATOM 5474 C CA . LEU C 1 123 ? 8.179 0.145 -50.998 1.00 23.89 123 LEU B CA 1
ATOM 5475 C C . LEU C 1 123 ? 7.349 -0.904 -50.228 1.00 23.59 123 LEU B C 1
ATOM 5476 O O . LEU C 1 123 ? 7.381 -2.065 -50.577 1.00 22.80 123 LEU B O 1
ATOM 5481 N N . LEU C 1 124 ? 6.609 -0.484 -49.203 1.00 23.57 124 LEU B N 1
ATOM 5482 C CA . LEU C 1 124 ? 5.709 -1.385 -48.466 1.00 24.78 124 LEU B CA 1
ATOM 5483 C C . LEU C 1 124 ? 4.610 -1.933 -49.375 1.00 25.45 124 LEU B C 1
ATOM 5484 O O . LEU C 1 124 ? 4.277 -3.112 -49.252 1.00 24.77 124 LEU B O 1
ATOM 5489 N N . LYS C 1 125 ? 4.092 -1.101 -50.287 1.00 25.90 125 LYS B N 1
ATOM 5490 C CA . LYS C 1 125 ? 3.088 -1.529 -51.259 1.00 27.41 125 LYS B CA 1
ATOM 5491 C C . LYS C 1 125 ? 3.642 -2.542 -52.253 1.00 26.05 125 LYS B C 1
ATOM 5492 O O . LYS C 1 125 ? 3.028 -3.549 -52.527 1.00 25.38 125 LYS B O 1
ATOM 5498 N N . THR C 1 126 ? 4.836 -2.282 -52.765 1.00 25.53 126 THR B N 1
ATOM 5499 C CA . THR C 1 126 ? 5.502 -3.172 -53.704 1.00 24.45 126 THR B CA 1
ATOM 5500 C C . THR C 1 126 ? 5.870 -4.505 -53.068 1.00 25.90 126 THR B C 1
ATOM 5501 O O . THR C 1 126 ? 5.761 -5.546 -53.711 1.00 29.31 126 THR B O 1
ATOM 5505 N N . ALA C 1 127 ? 6.310 -4.497 -51.814 1.00 23.82 127 ALA B N 1
ATOM 5506 C CA . ALA C 1 127 ? 6.584 -5.744 -51.081 1.00 25.36 127 ALA B CA 1
ATOM 5507 C C . ALA C 1 127 ? 5.368 -6.630 -50.889 1.00 26.38 127 ALA B C 1
ATOM 5508 O O . ALA C 1 127 ? 5.512 -7.835 -50.796 1.00 27.72 127 ALA B O 1
ATOM 5510 N N . GLY C 1 128 ? 4.171 -6.032 -50.866 1.00 28.93 128 GLY B N 1
ATOM 5511 C CA . GLY C 1 128 ? 2.915 -6.765 -50.760 1.00 28.00 128 GLY B CA 1
ATOM 5512 C C . GLY C 1 128 ? 1.987 -6.355 -49.639 1.00 27.64 128 GLY B C 1
ATOM 5513 O O . GLY C 1 128 ? 0.985 -7.011 -49.415 1.00 28.65 128 GLY B O 1
ATOM 5514 N N . ALA C 1 129 ? 2.256 -5.251 -48.954 1.00 27.66 129 ALA B N 1
ATOM 5515 C CA . ALA C 1 129 ? 1.375 -4.831 -47.862 1.00 27.43 129 ALA B CA 1
ATOM 5516 C C . ALA C 1 129 ? 0.068 -4.275 -48.380 1.00 28.38 129 ALA B C 1
ATOM 5517 O O . ALA C 1 129 ? 0.034 -3.524 -49.353 1.00 29.94 129 ALA B O 1
ATOM 5519 N N . ASP C 1 130 ? -1.011 -4.643 -47.716 1.00 30.60 130 ASP B N 1
ATOM 5520 C CA . ASP C 1 130 ? -2.359 -4.176 -48.058 1.00 31.75 130 ASP B CA 1
ATOM 5521 C C . ASP C 1 130 ? -2.808 -3.044 -47.129 1.00 30.68 130 ASP B C 1
ATOM 5522 O O . ASP C 1 130 ? -3.681 -2.285 -47.470 1.00 29.95 130 ASP B O 1
ATOM 5527 N N . ARG C 1 131 ? -2.183 -2.912 -45.968 1.00 28.83 131 ARG B N 1
ATOM 5528 C CA . ARG C 1 131 ? -2.596 -1.943 -44.977 1.00 27.95 131 ARG B CA 1
ATOM 5529 C C . ARG C 1 131 ? -1.370 -1.518 -44.191 1.00 27.17 131 ARG B C 1
ATOM 5530 O O . ARG C 1 131 ? -0.448 -2.286 -44.051 1.00 29.12 131 ARG B O 1
ATOM 5538 N N . ILE C 1 132 ? -1.379 -0.298 -43.681 1.00 27.53 132 ILE B N 1
ATOM 5539 C CA . ILE C 1 132 ? -0.369 0.198 -42.784 1.00 29.96 132 ILE B CA 1
ATOM 5540 C C . ILE C 1 132 ? -1.039 0.705 -41.507 1.00 32.05 132 ILE B C 1
ATOM 5541 O O . ILE C 1 132 ? -2.030 1.419 -41.550 1.00 29.46 132 ILE B O 1
ATOM 5546 N N . VAL C 1 133 ? -0.468 0.347 -40.369 1.00 32.17 133 VAL B N 1
ATOM 5547 C CA . VAL C 1 133 ? -0.917 0.850 -39.082 1.00 32.65 133 VAL B CA 1
ATOM 5548 C C . VAL C 1 133 ? 0.274 1.560 -38.442 1.00 34.88 133 VAL B C 1
ATOM 5549 O O . VAL C 1 133 ? 1.363 0.992 -38.329 1.00 36.13 133 VAL B O 1
ATOM 5553 N N . SER C 1 134 ? 0.054 2.775 -37.958 1.00 36.57 134 SER B N 1
ATOM 5554 C CA . SER C 1 134 ? 1.105 3.559 -37.329 1.00 35.16 134 SER B CA 1
ATOM 5555 C C . SER C 1 134 ? 0.562 4.408 -36.155 1.00 33.74 134 SER B C 1
ATOM 5556 O O . SER C 1 134 ? -0.626 4.592 -36.030 1.00 31.20 134 SER B O 1
ATOM 5559 N N . VAL C 1 135 ? 1.450 4.896 -35.298 1.00 33.67 135 VAL B N 1
ATOM 5560 C CA . VAL C 1 135 ? 1.047 5.662 -34.133 1.00 31.33 135 VAL B CA 1
ATOM 5561 C C . VAL C 1 135 ? 1.668 7.046 -34.245 1.00 34.47 135 VAL B C 1
ATOM 5562 O O . VAL C 1 135 ? 2.881 7.156 -34.421 1.00 34.91 135 VAL B O 1
ATOM 5566 N N . ASP C 1 136 ? 0.844 8.082 -34.141 1.00 34.48 136 ASP B N 1
ATOM 5567 C CA . ASP C 1 136 ? 1.274 9.488 -34.131 1.00 36.43 136 ASP B CA 1
ATOM 5568 C C . ASP C 1 136 ? 2.315 9.892 -35.189 1.00 37.99 136 ASP B C 1
ATOM 5569 O O . ASP C 1 136 ? 3.486 10.214 -34.896 1.00 35.92 136 ASP B O 1
ATOM 5574 N N . LEU C 1 137 ? 1.892 9.783 -36.437 1.00 37.64 137 LEU B N 1
ATOM 5575 C CA . LEU C 1 137 ? 2.671 10.248 -37.566 1.00 38.00 137 LEU B CA 1
ATOM 5576 C C . LEU C 1 137 ? 3.104 11.706 -37.398 1.00 40.11 137 LEU B C 1
ATOM 5577 O O . LEU C 1 137 ? 2.403 12.505 -36.812 1.00 36.78 137 LEU B O 1
ATOM 5582 N N . HIS C 1 138 ? 4.284 12.021 -37.920 1.00 45.44 138 HIS B N 1
ATOM 5583 C CA . HIS C 1 138 ? 4.833 13.340 -37.841 1.00 44.38 138 HIS B CA 1
ATOM 5584 C C . HIS C 1 138 ? 3.862 14.346 -38.458 1.00 41.82 138 HIS B C 1
ATOM 5585 O O . HIS C 1 138 ? 3.699 15.450 -37.930 1.00 39.71 138 HIS B O 1
ATOM 5592 N N . THR C 1 139 ? 3.252 13.974 -39.575 1.00 40.90 139 THR B N 1
ATOM 5593 C CA . THR C 1 139 ? 2.119 14.719 -40.121 1.00 44.42 139 THR B CA 1
ATOM 5594 C C . THR C 1 139 ? 1.017 13.763 -40.499 1.00 41.53 139 THR B C 1
ATOM 5595 O O . THR C 1 139 ? 1.289 12.682 -41.014 1.00 38.48 139 THR B O 1
ATOM 5599 N N . ASP C 1 140 ? -0.218 14.219 -40.338 1.00 36.85 140 ASP B N 1
ATOM 5600 C CA . ASP C 1 140 ? -1.380 13.438 -40.619 1.00 36.53 140 ASP B CA 1
ATOM 5601 C C . ASP C 1 140 ? -1.493 13.132 -42.128 1.00 34.17 140 ASP B C 1
ATOM 5602 O O . ASP C 1 140 ? -2.050 12.103 -42.505 1.00 31.52 140 ASP B O 1
ATOM 5607 N N . GLN C 1 141 ? -0.919 13.969 -42.981 1.00 32.31 141 GLN B N 1
ATOM 5608 C CA . GLN C 1 141 ? -1.021 13.795 -44.419 1.00 31.68 141 GLN B CA 1
ATOM 5609 C C . GLN C 1 141 ? -0.279 12.582 -44.943 1.00 31.92 141 GLN B C 1
ATOM 5610 O O . GLN C 1 141 ? -0.587 12.085 -46.029 1.00 29.27 141 GLN B O 1
ATOM 5616 N N . ILE C 1 142 ? 0.643 12.043 -44.155 1.00 35.91 142 ILE B N 1
ATOM 5617 C CA . ILE C 1 142 ? 1.327 10.764 -44.493 1.00 35.87 142 ILE B CA 1
ATOM 5618 C C . ILE C 1 142 ? 0.334 9.617 -44.753 1.00 35.02 142 ILE B C 1
ATOM 5619 O O . ILE C 1 142 ? 0.621 8.678 -45.484 1.00 32.80 142 ILE B O 1
ATOM 5624 N N . GLN C 1 143 ? -0.819 9.696 -44.108 1.00 34.02 143 GLN B N 1
ATOM 5625 C CA . GLN C 1 143 ? -1.918 8.790 -44.364 1.00 34.22 143 GLN B CA 1
ATOM 5626 C C . GLN C 1 143 ? -2.278 8.702 -45.886 1.00 31.06 143 GLN B C 1
ATOM 5627 O O . GLN C 1 143 ? -2.600 7.655 -46.381 1.00 32.45 143 GLN B O 1
ATOM 5633 N N . GLY C 1 144 ? -2.170 9.797 -46.613 1.00 29.66 144 GLY B N 1
ATOM 5634 C CA . GLY C 1 144 ? -2.373 9.793 -48.050 1.00 27.78 144 GLY B CA 1
ATOM 5635 C C . GLY C 1 144 ? -1.246 9.294 -48.935 1.00 25.69 144 GLY B C 1
ATOM 5636 O O . GLY C 1 144 ? -1.394 9.220 -50.156 1.00 23.53 144 GLY B O 1
ATOM 5637 N N . PHE C 1 145 ? -0.132 8.922 -48.349 1.00 24.55 145 PHE B N 1
ATOM 5638 C CA . PHE C 1 145 ? 1.008 8.438 -49.122 1.00 23.35 145 PHE B CA 1
ATOM 5639 C C . PHE C 1 145 ? 0.877 7.001 -49.566 1.00 26.86 145 PHE B C 1
ATOM 5640 O O . PHE C 1 145 ? 1.639 6.563 -50.399 1.00 27.06 145 PHE B O 1
ATOM 5648 N N . PHE C 1 146 ? -0.045 6.255 -48.973 1.00 30.19 146 PHE B N 1
ATOM 5649 C CA . PHE C 1 146 ? -0.198 4.835 -49.229 1.00 30.65 146 PHE B CA 1
ATOM 5650 C C . PHE C 1 146 ? -1.511 4.618 -49.966 1.00 33.43 146 PHE B C 1
ATOM 5651 O O . PHE C 1 146 ? -2.552 5.162 -49.560 1.00 35.44 146 PHE B O 1
ATOM 5659 N N . ASP C 1 147 ? -1.466 3.835 -51.043 1.00 38.12 147 ASP B N 1
ATOM 5660 C CA . ASP C 1 147 ? -2.649 3.568 -51.855 1.00 43.77 147 ASP B CA 1
ATOM 5661 C C . ASP C 1 147 ? -3.495 2.438 -51.216 1.00 41.52 147 ASP B C 1
ATOM 5662 O O . ASP C 1 147 ? -3.514 1.314 -51.693 1.00 46.67 147 ASP B O 1
ATOM 5667 N N . GLY C 1 148 ? -4.197 2.742 -50.135 1.00 35.57 148 GLY B N 1
ATOM 5668 C CA . GLY C 1 148 ? -4.881 1.702 -49.365 1.00 33.45 148 GLY B CA 1
ATOM 5669 C C . GLY C 1 148 ? -5.173 2.190 -47.961 1.00 31.32 148 GLY B C 1
ATOM 5670 O O . GLY C 1 148 ? -4.794 3.295 -47.616 1.00 30.91 148 GLY B O 1
ATOM 5671 N N . PRO C 1 149 ? -5.817 1.364 -47.128 1.00 28.70 149 PRO B N 1
ATOM 5672 C CA . PRO C 1 149 ? -6.130 1.762 -45.742 1.00 28.99 149 PRO B CA 1
ATOM 5673 C C . PRO C 1 149 ? -4.885 2.043 -44.872 1.00 31.46 149 PRO B C 1
ATOM 5674 O O . PRO C 1 149 ? -3.916 1.300 -44.928 1.00 28.40 149 PRO B O 1
ATOM 5678 N N . VAL C 1 150 ? -4.922 3.134 -44.124 1.00 34.14 150 VAL B N 1
ATOM 5679 C CA . VAL C 1 150 ? -3.885 3.482 -43.180 1.00 34.72 150 VAL B CA 1
ATOM 5680 C C . VAL C 1 150 ? -4.557 3.856 -41.890 1.00 35.65 150 VAL B C 1
ATOM 5681 O O . VAL C 1 150 ? -5.145 4.904 -41.795 1.00 37.01 150 VAL B O 1
ATOM 5685 N N . ASP C 1 151 ? -4.467 3.004 -40.885 1.00 39.91 151 ASP B N 1
ATOM 5686 C CA . ASP C 1 151 ? -5.003 3.303 -39.542 1.00 40.44 151 ASP B CA 1
ATOM 5687 C C . ASP C 1 151 ? -3.975 4.121 -38.740 1.00 38.52 151 ASP B C 1
ATOM 5688 O O . ASP C 1 151 ? -2.914 3.622 -38.379 1.00 38.78 151 ASP B O 1
ATOM 5693 N N . HIS C 1 152 ? -4.284 5.392 -38.513 1.00 36.52 152 HIS B N 1
ATOM 5694 C CA . HIS C 1 152 ? -3.403 6.305 -37.820 1.00 36.84 152 HIS B CA 1
ATOM 5695 C C . HIS C 1 152 ? -3.848 6.396 -36.378 1.00 32.81 152 HIS B C 1
ATOM 5696 O O . HIS C 1 152 ? -4.733 7.163 -36.060 1.00 33.06 152 HIS B O 1
ATOM 5703 N N . MET C 1 153 ? -3.172 5.668 -35.505 1.00 33.02 153 MET B N 1
ATOM 5704 C CA . MET C 1 153 ? -3.520 5.638 -34.085 1.00 38.53 153 MET B CA 1
ATOM 5705 C C . MET C 1 153 ? -2.913 6.780 -33.294 1.00 35.77 153 MET B C 1
ATOM 5706 O O . MET C 1 153 ? -1.803 7.220 -33.564 1.00 36.41 153 MET B O 1
ATOM 5711 N N . ARG C 1 154 ? -3.651 7.243 -32.298 1.00 37.05 154 ARG B N 1
ATOM 5712 C CA . ARG C 1 154 ? -3.214 8.362 -31.472 1.00 38.00 154 ARG B CA 1
ATOM 5713 C C . ARG C 1 154 ? -2.988 7.959 -30.033 1.00 34.24 154 ARG B C 1
ATOM 5714 O O . ARG C 1 154 ? -3.798 7.288 -29.475 1.00 36.30 154 ARG B O 1
ATOM 5722 N N . ALA C 1 155 ? -1.886 8.402 -29.447 1.00 33.65 155 ALA B N 1
ATOM 5723 C CA . ALA C 1 155 ? -1.562 8.159 -28.041 1.00 36.36 155 ALA B CA 1
ATOM 5724 C C . ALA C 1 155 ? -2.048 9.280 -27.114 1.00 36.86 155 ALA B C 1
ATOM 5725 O O . ALA C 1 155 ? -1.835 9.225 -25.897 1.00 36.01 155 ALA B O 1
ATOM 5727 N N . GLN C 1 156 ? -2.706 10.282 -27.689 1.00 37.34 156 GLN B N 1
ATOM 5728 C CA . GLN C 1 156 ? -3.184 11.411 -26.920 1.00 40.79 156 GLN B CA 1
ATOM 5729 C C . GLN C 1 156 ? -3.997 11.063 -25.672 1.00 37.71 156 GLN B C 1
ATOM 5730 O O . GLN C 1 156 ? -3.717 11.586 -24.605 1.00 36.26 156 GLN B O 1
ATOM 5736 N N . LYS C 1 157 ? -5.006 10.224 -25.824 1.00 39.31 157 LYS B N 1
ATOM 5737 C CA . LYS C 1 157 ? -5.815 9.801 -24.687 1.00 45.06 157 LYS B CA 1
ATOM 5738 C C . LYS C 1 157 ? -5.001 9.135 -23.608 1.00 42.25 157 LYS B C 1
ATOM 5739 O O . LYS C 1 157 ? -5.207 9.397 -22.421 1.00 45.55 157 LYS B O 1
ATOM 5745 N N . LEU C 1 158 ? -4.068 8.294 -24.026 1.00 39.01 158 LEU B N 1
ATOM 5746 C CA . LEU C 1 158 ? -3.172 7.612 -23.109 1.00 37.69 158 LEU B CA 1
ATOM 5747 C C . LEU C 1 158 ? -2.256 8.584 -22.315 1.00 36.21 158 LEU B C 1
ATOM 5748 O O . LEU C 1 158 ? -2.159 8.496 -21.089 1.00 30.76 158 LEU B O 1
ATOM 5753 N N . LEU C 1 159 ? -1.639 9.531 -23.017 1.00 35.37 159 LEU B N 1
ATOM 5754 C CA . LEU C 1 159 ? -0.738 10.486 -22.376 1.00 35.74 159 LEU B CA 1
ATOM 5755 C C . LEU C 1 159 ? -1.470 11.523 -21.516 1.00 33.07 159 LEU B C 1
ATOM 5756 O O . LEU C 1 159 ? -1.024 11.808 -20.424 1.00 31.37 159 LEU B O 1
ATOM 5761 N N . THR C 1 160 ? -2.602 12.040 -21.985 1.00 35.97 160 THR B N 1
ATOM 5762 C CA . THR C 1 160 ? -3.352 13.047 -21.242 1.00 35.83 160 THR B CA 1
ATOM 5763 C C . THR C 1 160 ? -4.084 12.413 -20.083 1.00 35.94 160 THR B C 1
ATOM 5764 O O . THR C 1 160 ? -4.262 13.056 -19.070 1.00 38.11 160 THR B O 1
ATOM 5768 N N . GLY C 1 161 ? -4.510 11.168 -20.227 1.00 36.84 161 GLY B N 1
ATOM 5769 C CA . GLY C 1 161 ? -5.087 10.421 -19.106 1.00 36.81 161 GLY B CA 1
ATOM 5770 C C . GLY C 1 161 ? -4.104 10.288 -17.938 1.00 38.39 161 GLY B C 1
ATOM 5771 O O . GLY C 1 161 ? -4.474 10.454 -16.782 1.00 37.26 161 GLY B O 1
ATOM 5772 N N . TYR C 1 162 ? -2.848 10.006 -18.243 1.00 38.26 162 TYR B N 1
ATOM 5773 C CA . TYR C 1 162 ? -1.835 9.870 -17.205 1.00 38.51 162 TYR B CA 1
ATOM 5774 C C . TYR C 1 162 ? -1.553 11.239 -16.562 1.00 40.61 162 TYR B C 1
ATOM 5775 O O . TYR C 1 162 ? -1.460 11.353 -15.351 1.00 39.32 162 TYR B O 1
ATOM 5784 N N . ILE C 1 163 ? -1.428 12.273 -17.383 1.00 40.33 163 ILE B N 1
ATOM 5785 C CA . ILE C 1 163 ? -1.199 13.617 -16.877 1.00 41.64 163 ILE B CA 1
ATOM 5786 C C . ILE C 1 163 ? -2.365 14.120 -16.036 1.00 46.71 163 ILE B C 1
ATOM 5787 O O . ILE C 1 163 ? -2.158 14.776 -15.035 1.00 44.85 163 ILE B O 1
ATOM 5792 N N . GLY C 1 164 ? -3.582 13.831 -16.475 1.00 52.31 164 GLY B N 1
ATOM 5793 C CA . GLY C 1 164 ? -4.775 14.126 -15.706 1.00 55.56 164 GLY B CA 1
ATOM 5794 C C . GLY C 1 164 ? -4.784 13.447 -14.349 1.00 60.38 164 GLY B C 1
ATOM 5795 O O . GLY C 1 164 ? -5.171 14.071 -13.392 1.00 66.09 164 GLY B O 1
ATOM 5796 N N . GLU C 1 165 ? -4.372 12.183 -14.253 1.00 64.03 165 GLU B N 1
ATOM 5797 C CA . GLU C 1 165 ? -4.334 11.509 -12.945 1.00 69.07 165 GLU B CA 1
ATOM 5798 C C . GLU C 1 165 ? -3.369 12.210 -12.000 1.00 65.63 165 GLU B C 1
ATOM 5799 O O . GLU C 1 165 ? -3.676 12.401 -10.842 1.00 64.72 165 GLU B O 1
ATOM 5805 N N . HIS C 1 166 ? -2.184 12.566 -12.477 1.00 63.19 166 HIS B N 1
ATOM 5806 C CA . HIS C 1 166 ? -1.115 13.004 -11.567 1.00 63.20 166 HIS B CA 1
ATOM 5807 C C . HIS C 1 166 ? -0.960 14.514 -11.421 1.00 59.63 166 HIS B C 1
ATOM 5808 O O . HIS C 1 166 ? -0.288 14.962 -10.508 1.00 64.96 166 HIS B O 1
ATOM 5815 N N . TYR C 1 167 ? -1.518 15.309 -12.322 1.00 56.48 167 TYR B N 1
ATOM 5816 C CA . TYR C 1 167 ? -1.347 16.767 -12.267 1.00 54.36 167 TYR B CA 1
ATOM 5817 C C . TYR C 1 167 ? -2.678 17.533 -12.374 1.00 57.76 167 TYR B C 1
ATOM 5818 O O . TYR C 1 167 ? -2.681 18.716 -12.741 1.00 56.53 167 TYR B O 1
ATOM 5827 N N . ALA C 1 168 ? -3.806 16.895 -12.039 1.00 62.86 168 ALA B N 1
ATOM 5828 C CA . ALA C 1 168 ? -5.120 17.592 -12.015 1.00 70.37 168 ALA B CA 1
ATOM 5829 C C . ALA C 1 168 ? -5.140 18.784 -11.044 1.00 72.74 168 ALA B C 1
ATOM 5830 O O . ALA C 1 168 ? -5.752 19.816 -11.346 1.00 71.00 168 ALA B O 1
ATOM 5832 N N . ASP C 1 169 ? -4.404 18.656 -9.942 1.00 78.72 169 ASP B N 1
ATOM 5833 C CA . ASP C 1 169 ? -4.307 19.702 -8.926 1.00 81.93 169 ASP B CA 1
ATOM 5834 C C . ASP C 1 169 ? -3.591 20.972 -9.408 1.00 77.90 169 ASP B C 1
ATOM 5835 O O . ASP C 1 169 ? -3.797 22.036 -8.845 1.00 76.20 169 ASP B O 1
ATOM 5840 N N . GLU C 1 170 ? -2.778 20.859 -10.458 1.00 76.81 170 GLU B N 1
ATOM 5841 C CA . GLU C 1 170 ? -1.948 21.957 -10.949 1.00 73.42 170 GLU B CA 1
ATOM 5842 C C . GLU C 1 170 ? -2.682 22.915 -11.883 1.00 72.72 170 GLU B C 1
ATOM 5843 O O . GLU C 1 170 ? -3.787 22.623 -12.372 1.00 74.42 170 GLU B O 1
ATOM 5849 N N . ASP C 1 171 ? -2.069 24.087 -12.042 1.00 71.77 171 ASP B N 1
ATOM 5850 C CA . ASP C 1 171 ? -2.558 25.162 -12.883 1.00 68.06 171 ASP B CA 1
ATOM 5851 C C . ASP C 1 171 ? -1.761 25.057 -14.174 1.00 56.00 171 ASP B C 1
ATOM 5852 O O . ASP C 1 171 ? -0.603 25.484 -14.235 1.00 49.17 171 ASP B O 1
ATOM 5857 N N . MET C 1 172 ? -2.388 24.481 -15.200 1.00 52.89 172 MET B N 1
ATOM 5858 C CA . MET C 1 172 ? -1.685 24.024 -16.401 1.00 49.40 172 MET B CA 1
ATOM 5859 C C . MET C 1 172 ? -1.726 24.958 -17.616 1.00 44.64 172 MET B C 1
ATOM 5860 O O . MET C 1 172 ? -2.672 25.709 -17.836 1.00 42.66 172 MET B O 1
ATOM 5865 N N . VAL C 1 173 ? -0.639 24.942 -18.375 1.00 40.52 173 VAL B N 1
ATOM 5866 C CA . VAL C 1 173 ? -0.603 25.515 -19.707 1.00 39.89 173 VAL B CA 1
ATOM 5867 C C . VAL C 1 173 ? 0.037 24.494 -20.629 1.00 38.09 173 VAL B C 1
ATOM 5868 O O . VAL C 1 173 ? 1.066 23.947 -20.301 1.00 38.39 173 VAL B O 1
ATOM 5872 N N . VAL C 1 174 ? -0.537 24.290 -21.802 1.00 34.22 174 VAL B N 1
ATOM 5873 C CA . VAL C 1 174 ? 0.070 23.418 -22.793 1.00 29.90 174 VAL B CA 1
ATOM 5874 C C . VAL C 1 174 ? 0.970 24.254 -23.669 1.00 30.29 174 VAL B C 1
ATOM 5875 O O . VAL C 1 174 ? 0.572 25.306 -24.138 1.00 30.15 174 VAL B O 1
ATOM 5879 N N . VAL C 1 175 ? 2.197 23.782 -23.898 1.00 31.67 175 VAL B N 1
ATOM 5880 C CA . VAL C 1 175 ? 3.189 24.530 -24.662 1.00 29.10 175 VAL B CA 1
ATOM 5881 C C . VAL C 1 175 ? 3.709 23.708 -25.811 1.00 29.33 175 VAL B C 1
ATOM 5882 O O . VAL C 1 175 ? 4.108 22.581 -25.624 1.00 28.75 175 VAL B O 1
ATOM 5886 N N . SER C 1 176 ? 3.736 24.299 -26.990 1.00 32.76 176 SER B N 1
ATOM 5887 C CA . SER C 1 176 ? 4.326 23.664 -28.155 1.00 35.55 176 SER B CA 1
ATOM 5888 C C . SER C 1 176 ? 5.738 24.156 -28.359 1.00 34.60 176 SER B C 1
ATOM 5889 O O . SER C 1 176 ? 5.994 25.357 -28.348 1.00 34.61 176 SER B O 1
ATOM 5892 N N . PRO C 1 177 ? 6.686 23.249 -28.549 1.00 36.23 177 PRO B N 1
ATOM 5893 C CA . PRO C 1 177 ? 8.095 23.662 -28.614 1.00 38.09 177 PRO B CA 1
ATOM 5894 C C . PRO C 1 177 ? 8.468 24.326 -29.919 1.00 41.08 177 PRO B C 1
ATOM 5895 O O . PRO C 1 177 ? 9.545 24.905 -30.014 1.00 44.83 177 PRO B O 1
ATOM 5899 N N . ASP C 1 178 ? 7.588 24.261 -30.908 1.00 45.07 178 ASP B N 1
ATOM 5900 C CA . ASP C 1 178 ? 7.795 24.984 -32.137 1.00 51.48 178 ASP B CA 1
ATOM 5901 C C . ASP C 1 178 ? 6.471 25.192 -32.871 1.00 49.06 178 ASP B C 1
ATOM 5902 O O . ASP C 1 178 ? 5.419 24.630 -32.510 1.00 54.38 178 ASP B O 1
ATOM 5907 N N . SER C 1 179 ? 6.535 26.000 -33.915 1.00 47.56 179 SER B N 1
ATOM 5908 C CA . SER C 1 179 ? 5.351 26.401 -34.663 1.00 52.55 179 SER B CA 1
ATOM 5909 C C . SER C 1 179 ? 4.609 25.268 -35.402 1.00 52.54 179 SER B C 1
ATOM 5910 O O . SER C 1 179 ? 3.390 25.367 -35.629 1.00 60.02 179 SER B O 1
ATOM 5913 N N . GLY C 1 180 ? 5.326 24.195 -35.750 1.00 51.48 180 GLY B N 1
ATOM 5914 C CA . GLY C 1 180 ? 4.725 23.045 -36.405 1.00 49.10 180 GLY B CA 1
ATOM 5915 C C . GLY C 1 180 ? 3.705 22.265 -35.585 1.00 54.29 180 GLY B C 1
ATOM 5916 O O . GLY C 1 180 ? 2.799 21.678 -36.153 1.00 56.94 180 GLY B O 1
ATOM 5917 N N . ARG C 1 181 ? 3.818 22.272 -34.259 1.00 58.03 181 ARG B N 1
ATOM 5918 C CA . ARG C 1 181 ? 2.989 21.390 -33.411 1.00 63.23 181 ARG B CA 1
ATOM 5919 C C . ARG C 1 181 ? 1.855 22.066 -32.662 1.00 53.36 181 ARG B C 1
ATOM 5920 O O . ARG C 1 181 ? 1.240 21.456 -31.810 1.00 48.58 181 ARG B O 1
ATOM 5928 N N . VAL C 1 182 ? 1.546 23.300 -33.016 1.00 46.76 182 VAL B N 1
ATOM 5929 C CA . VAL C 1 182 ? 0.590 24.062 -32.245 1.00 45.50 182 VAL B CA 1
ATOM 5930 C C . VAL C 1 182 ? -0.798 23.422 -32.297 1.00 46.37 182 VAL B C 1
ATOM 5931 O O . VAL C 1 182 ? -1.530 23.449 -31.306 1.00 43.55 182 VAL B O 1
ATOM 5935 N N . ARG C 1 183 ? -1.163 22.844 -33.440 1.00 48.15 183 ARG B N 1
ATOM 5936 C CA . ARG C 1 183 ? -2.513 22.262 -33.603 1.00 55.58 183 ARG B CA 1
ATOM 5937 C C . ARG C 1 183 ? -2.734 21.065 -32.685 1.00 48.40 183 ARG B C 1
ATOM 5938 O O . ARG C 1 183 ? -3.778 20.935 -32.080 1.00 42.22 183 ARG B O 1
ATOM 5946 N N . VAL C 1 184 ? -1.737 20.208 -32.577 1.00 46.45 184 VAL B N 1
ATOM 5947 C CA . VAL C 1 184 ? -1.849 19.069 -31.685 1.00 49.35 184 VAL B CA 1
ATOM 5948 C C . VAL C 1 184 ? -1.890 19.558 -30.240 1.00 42.94 184 VAL B C 1
ATOM 5949 O O . VAL C 1 184 ? -2.681 19.066 -29.436 1.00 38.72 184 VAL B O 1
ATOM 5953 N N . ALA C 1 185 ? -1.049 20.540 -29.928 1.00 40.63 185 ALA B N 1
ATOM 5954 C CA . ALA C 1 185 ? -1.040 21.140 -28.603 1.00 39.08 185 ALA B CA 1
ATOM 5955 C C . ALA C 1 185 ? -2.402 21.694 -28.234 1.00 37.86 185 ALA B C 1
ATOM 5956 O O . ALA C 1 185 ? -2.826 21.555 -27.089 1.00 36.38 185 ALA B O 1
ATOM 5958 N N . GLU C 1 186 ? -3.079 22.289 -29.215 1.00 37.26 186 GLU B N 1
ATOM 5959 C CA . GLU C 1 186 ? -4.446 22.782 -29.058 1.00 40.33 186 GLU B CA 1
ATOM 5960 C C . GLU C 1 186 ? -5.416 21.663 -28.689 1.00 34.84 186 GLU B C 1
ATOM 5961 O O . GLU C 1 186 ? -6.255 21.823 -27.818 1.00 34.79 186 GLU B O 1
ATOM 5967 N N . LYS C 1 187 ? -5.259 20.520 -29.320 1.00 36.64 187 LYS B N 1
ATOM 5968 C CA . LYS C 1 187 ? -6.066 19.326 -28.965 1.00 43.63 187 LYS B CA 1
ATOM 5969 C C . LYS C 1 187 ? -5.837 18.843 -27.523 1.00 38.93 187 LYS B C 1
ATOM 5970 O O . LYS C 1 187 ? -6.769 18.444 -26.855 1.00 34.67 187 LYS B O 1
ATOM 5976 N N . TRP C 1 188 ? -4.588 18.875 -27.072 1.00 36.20 188 TRP B N 1
ATOM 5977 C CA . TRP C 1 188 ? -4.263 18.480 -25.712 1.00 39.01 188 TRP B CA 1
ATOM 5978 C C . TRP C 1 188 ? -4.860 19.417 -24.678 1.00 34.92 188 TRP B C 1
ATOM 5979 O O . TRP C 1 188 ? -5.384 18.971 -23.666 1.00 37.36 188 TRP B O 1
ATOM 5990 N N . ALA C 1 189 ? -4.795 20.716 -24.947 1.00 33.30 189 ALA B N 1
ATOM 5991 C CA . ALA C 1 189 ? -5.385 21.713 -24.048 1.00 35.07 189 ALA B CA 1
ATOM 5992 C C . ALA C 1 189 ? -6.870 21.493 -23.868 1.00 38.09 189 ALA B C 1
ATOM 5993 O O . ALA C 1 189 ? -7.382 21.581 -22.758 1.00 42.36 189 ALA B O 1
ATOM 5995 N N . ASP C 1 190 ? -7.549 21.121 -24.947 1.00 45.24 190 ASP B N 1
ATOM 5996 C CA . ASP C 1 190 ? -8.966 20.758 -24.879 1.00 49.63 190 ASP B CA 1
ATOM 5997 C C . ASP C 1 190 ? -9.220 19.507 -24.015 1.00 46.69 190 ASP B C 1
ATOM 5998 O O . ASP C 1 190 ? -10.097 19.500 -23.156 1.00 46.03 190 ASP B O 1
ATOM 6003 N N . SER C 1 191 ? -8.411 18.480 -24.216 1.00 45.83 191 SER B N 1
ATOM 6004 C CA . SER C 1 191 ? -8.464 17.229 -23.423 1.00 51.95 191 SER B CA 1
ATOM 6005 C C . SER C 1 191 ? -8.193 17.441 -21.943 1.00 47.40 191 SER B C 1
ATOM 6006 O O . SER C 1 191 ? -8.677 16.681 -21.117 1.00 50.73 191 SER B O 1
ATOM 6009 N N . LEU C 1 192 ? -7.356 18.421 -21.624 1.00 45.10 192 LEU B N 1
ATOM 6010 C CA . LEU C 1 192 ? -7.008 18.722 -20.230 1.00 49.45 192 LEU B CA 1
ATOM 6011 C C . LEU C 1 192 ? -7.963 19.721 -19.532 1.00 47.65 192 LEU B C 1
ATOM 6012 O O . LEU C 1 192 ? -7.614 20.252 -18.470 1.00 48.27 192 LEU B O 1
ATOM 6017 N N . GLY C 1 193 ? -9.137 19.976 -20.119 1.00 45.54 193 GLY B N 1
ATOM 6018 C CA . GLY C 1 193 ? -10.153 20.855 -19.525 1.00 48.98 193 GLY B CA 1
ATOM 6019 C C . GLY C 1 193 ? -10.164 22.299 -20.014 1.00 49.31 193 GLY B C 1
ATOM 6020 O O . GLY C 1 193 ? -10.622 23.181 -19.308 1.00 49.80 193 GLY B O 1
ATOM 6021 N N . GLY C 1 194 ? -9.701 22.538 -21.235 1.00 50.62 194 GLY B N 1
ATOM 6022 C CA . GLY C 1 194 ? -9.716 23.873 -21.818 1.00 50.85 194 GLY B CA 1
ATOM 6023 C C . GLY C 1 194 ? -8.710 24.830 -21.202 1.00 53.90 194 GLY B C 1
ATOM 6024 O O . GLY C 1 194 ? -9.021 25.992 -20.992 1.00 61.33 194 GLY B O 1
ATOM 6025 N N . VAL C 1 195 ? -7.488 24.359 -20.956 1.00 50.41 195 VAL B N 1
ATOM 6026 C CA . VAL C 1 195 ? -6.439 25.190 -20.356 1.00 45.71 195 VAL B CA 1
ATOM 6027 C C . VAL C 1 195 ? -5.753 26.045 -21.434 1.00 42.34 195 VAL B C 1
ATOM 6028 O O . VAL C 1 195 ? -5.938 25.807 -22.627 1.00 43.70 195 VAL B O 1
ATOM 6032 N N . PRO C 1 196 ? -5.011 27.089 -21.028 1.00 40.36 196 PRO B N 1
ATOM 6033 C CA . PRO C 1 196 ? -4.372 27.973 -22.026 1.00 40.57 196 PRO B CA 1
ATOM 6034 C C . PRO C 1 196 ? -3.228 27.322 -22.793 1.00 39.33 196 PRO B C 1
ATOM 6035 O O . PRO C 1 196 ? -2.750 26.238 -22.432 1.00 41.48 196 PRO B O 1
ATOM 6039 N N . LEU C 1 197 ? -2.783 28.038 -23.813 1.00 36.38 197 LEU B N 1
ATOM 6040 C CA . LEU C 1 197 ? -1.871 27.540 -24.801 1.00 37.98 197 LEU B CA 1
ATOM 6041 C C . LEU C 1 197 ? -0.748 28.524 -25.051 1.00 36.96 197 LEU B C 1
ATOM 6042 O O . LEU C 1 197 ? -0.950 29.716 -24.989 1.00 47.93 197 LEU B O 1
ATOM 6047 N N . ALA C 1 198 ? 0.449 28.017 -25.279 1.00 37.56 198 ALA B N 1
ATOM 6048 C CA . ALA C 1 198 ? 1.627 28.829 -25.584 1.00 33.19 198 ALA B CA 1
ATOM 6049 C C . ALA C 1 198 ? 2.564 28.065 -26.499 1.00 32.45 198 ALA B C 1
ATOM 6050 O O . ALA C 1 198 ? 2.449 26.854 -26.637 1.00 34.81 198 ALA B O 1
ATOM 6052 N N . PHE C 1 199 ? 3.466 28.776 -27.163 1.00 33.82 199 PHE B N 1
ATOM 6053 C CA . PHE C 1 199 ? 4.457 28.117 -27.994 1.00 33.99 199 PHE B CA 1
ATOM 6054 C C . PHE C 1 199 ? 5.722 28.930 -28.174 1.00 34.64 199 PHE B C 1
ATOM 6055 O O . PHE C 1 199 ? 5.710 30.135 -27.962 1.00 35.09 199 PHE B O 1
ATOM 6063 N N . ILE C 1 200 ? 6.797 28.259 -28.582 1.00 33.73 200 ILE B N 1
ATOM 6064 C CA . ILE C 1 200 ? 8.090 28.893 -28.791 1.00 34.14 200 ILE B CA 1
ATOM 6065 C C . ILE C 1 200 ? 8.226 29.372 -30.233 1.00 34.17 200 ILE B C 1
ATOM 6066 O O . ILE C 1 200 ? 8.186 28.583 -31.162 1.00 33.04 200 ILE B O 1
ATOM 6071 N N . HIS C 1 201 ? 8.410 30.673 -30.411 1.00 37.50 201 HIS B N 1
ATOM 6072 C CA . HIS C 1 201 ? 8.574 31.280 -31.726 1.00 37.37 201 HIS B CA 1
ATOM 6073 C C . HIS C 1 201 ? 10.060 31.424 -31.987 1.00 40.75 201 HIS B C 1
ATOM 6074 O O . HIS C 1 201 ? 10.763 32.019 -31.185 1.00 42.68 201 HIS B O 1
ATOM 6081 N N . LYS C 1 202 ? 10.521 30.926 -33.129 1.00 45.26 202 LYS B N 1
ATOM 6082 C CA . LYS C 1 202 ? 11.910 31.030 -33.552 1.00 49.75 202 LYS B CA 1
ATOM 6083 C C . LYS C 1 202 ? 12.057 31.935 -34.749 1.00 48.48 202 LYS B C 1
ATOM 6084 O O . LYS C 1 202 ? 11.480 31.688 -35.801 1.00 55.27 202 LYS B O 1
ATOM 6090 N N . THR C 1 203 ? 12.874 32.961 -34.603 1.00 49.21 203 THR B N 1
ATOM 6091 C CA . THR C 1 203 ? 13.173 33.851 -35.697 1.00 52.82 203 THR B CA 1
ATOM 6092 C C . THR C 1 203 ? 14.503 33.430 -36.357 1.00 52.15 203 THR B C 1
ATOM 6093 O O . THR C 1 203 ? 15.479 33.208 -35.665 1.00 53.97 203 THR B O 1
ATOM 6097 N N . ARG C 1 204 ? 14.550 33.390 -37.687 1.00 53.66 204 ARG B N 1
ATOM 6098 C CA . ARG C 1 204 ? 15.763 33.001 -38.435 1.00 55.84 204 ARG B CA 1
ATOM 6099 C C . ARG C 1 204 ? 16.305 34.123 -39.321 1.00 57.01 204 ARG B C 1
ATOM 6100 O O . ARG C 1 204 ? 15.531 34.819 -39.959 1.00 58.41 204 ARG B O 1
ATOM 6108 N N . SER C 1 214 ? 17.001 34.152 -32.639 1.00 50.68 214 SER B N 1
ATOM 6109 C CA . SER C 1 214 ? 16.358 34.302 -31.332 1.00 54.35 214 SER B CA 1
ATOM 6110 C C . SER C 1 214 ? 15.126 33.369 -31.053 1.00 51.44 214 SER B C 1
ATOM 6111 O O . SER C 1 214 ? 14.525 32.803 -31.944 1.00 49.34 214 SER B O 1
ATOM 6114 N N . ASN C 1 215 ? 14.786 33.230 -29.781 1.00 49.77 215 ASN B N 1
ATOM 6115 C CA . ASN C 1 215 ? 13.678 32.416 -29.345 1.00 48.03 215 ASN B CA 1
ATOM 6116 C C . ASN C 1 215 ? 12.851 33.193 -28.365 1.00 47.97 215 ASN B C 1
ATOM 6117 O O . ASN C 1 215 ? 13.397 33.842 -27.491 1.00 51.17 215 ASN B O 1
ATOM 6122 N N . ARG C 1 216 ? 11.530 33.111 -28.474 1.00 48.86 216 ARG B N 1
ATOM 6123 C CA . ARG C 1 216 ? 10.618 33.842 -27.578 1.00 49.20 216 ARG B CA 1
ATOM 6124 C C . ARG C 1 216 ? 9.436 32.965 -27.227 1.00 42.53 216 ARG B C 1
ATOM 6125 O O . ARG C 1 216 ? 8.965 32.219 -28.050 1.00 39.72 216 ARG B O 1
ATOM 6133 N N . VAL C 1 217 ? 8.923 33.088 -26.015 1.00 38.84 217 VAL B N 1
ATOM 6134 C CA . VAL C 1 217 ? 7.703 32.415 -25.646 1.00 37.03 217 VAL B CA 1
ATOM 6135 C C . VAL C 1 217 ? 6.559 33.324 -25.998 1.00 39.03 217 VAL B C 1
ATOM 6136 O O . VAL C 1 217 ? 6.582 34.482 -25.640 1.00 42.99 217 VAL B O 1
ATOM 6140 N N . VAL C 1 218 ? 5.543 32.788 -26.674 1.00 39.57 218 VAL B N 1
ATOM 6141 C CA . VAL C 1 218 ? 4.360 33.546 -27.049 1.00 39.54 218 VAL B CA 1
ATOM 6142 C C . VAL C 1 218 ? 3.221 32.973 -26.219 1.00 38.98 218 VAL B C 1
ATOM 6143 O O . VAL C 1 218 ? 2.880 31.824 -26.389 1.00 34.78 218 VAL B O 1
ATOM 6147 N N . GLY C 1 219 ? 2.652 33.792 -25.329 1.00 41.54 219 GLY B N 1
ATOM 6148 C CA . GLY C 1 219 ? 1.673 33.355 -24.314 1.00 44.71 219 GLY B CA 1
ATOM 6149 C C . GLY C 1 219 ? 2.218 33.529 -22.893 1.00 50.26 219 GLY B C 1
ATOM 6150 O O . GLY C 1 219 ? 3.420 33.751 -22.707 1.00 52.28 219 GLY B O 1
ATOM 6151 N N . ASP C 1 220 ? 1.346 33.443 -21.886 1.00 54.35 220 ASP B N 1
ATOM 6152 C CA . ASP C 1 220 ? 1.757 33.591 -20.471 1.00 62.39 220 ASP B CA 1
ATOM 6153 C C . ASP C 1 220 ? 1.922 32.233 -19.742 1.00 55.81 220 ASP B C 1
ATOM 6154 O O . ASP C 1 220 ? 0.967 31.476 -19.603 1.00 50.28 220 ASP B O 1
ATOM 6159 N N . VAL C 1 221 ? 3.126 31.985 -19.248 1.00 47.23 221 VAL B N 1
ATOM 6160 C CA . VAL C 1 221 ? 3.427 30.783 -18.500 1.00 50.90 221 VAL B CA 1
ATOM 6161 C C . VAL C 1 221 ? 3.845 31.041 -17.061 1.00 51.59 221 VAL B C 1
ATOM 6162 O O . VAL C 1 221 ? 4.104 30.096 -16.323 1.00 48.54 221 VAL B O 1
ATOM 6166 N N . LYS C 1 222 ? 3.968 32.320 -16.692 1.00 54.53 222 LYS B N 1
ATOM 6167 C CA . LYS C 1 222 ? 4.473 32.723 -15.376 1.00 52.65 222 LYS B CA 1
ATOM 6168 C C . LYS C 1 222 ? 3.673 32.061 -14.252 1.00 47.43 222 LYS B C 1
ATOM 6169 O O . LYS C 1 222 ? 2.457 32.210 -14.186 1.00 43.63 222 LYS B O 1
ATOM 6175 N N . GLY C 1 223 ? 4.370 31.337 -13.382 1.00 44.55 223 GLY B N 1
ATOM 6176 C CA . GLY C 1 223 ? 3.745 30.626 -12.270 1.00 45.81 223 GLY B CA 1
ATOM 6177 C C . GLY C 1 223 ? 2.910 29.407 -12.634 1.00 47.09 223 GLY B C 1
ATOM 6178 O O . GLY C 1 223 ? 2.225 28.854 -11.782 1.00 50.94 223 GLY B O 1
ATOM 6179 N N . LYS C 1 224 ? 2.986 28.940 -13.876 1.00 50.40 224 LYS B N 1
ATOM 6180 C CA . LYS C 1 224 ? 2.160 27.827 -14.315 1.00 52.55 224 LYS B CA 1
ATOM 6181 C C . LYS C 1 224 ? 2.964 26.545 -14.464 1.00 46.16 224 LYS B C 1
ATOM 6182 O O . LYS C 1 224 ? 4.160 26.578 -14.666 1.00 46.49 224 LYS B O 1
ATOM 6188 N N . THR C 1 225 ? 2.276 25.415 -14.375 1.00 46.38 225 THR B N 1
ATOM 6189 C CA . THR C 1 225 ? 2.837 24.084 -14.697 1.00 43.14 225 THR B CA 1
ATOM 6190 C C . THR C 1 225 ? 2.712 23.827 -16.205 1.00 36.90 225 THR B C 1
ATOM 6191 O O . THR C 1 225 ? 1.613 23.638 -16.702 1.00 35.82 225 THR B O 1
ATOM 6195 N N . CYS C 1 226 ? 3.828 23.861 -16.909 1.00 34.22 226 CYS B N 1
ATOM 6196 C CA . CYS C 1 226 ? 3.853 23.729 -18.353 1.00 36.32 226 CYS B CA 1
ATOM 6197 C C . CYS C 1 226 ? 3.897 22.285 -18.807 1.00 38.74 226 CYS B C 1
ATOM 6198 O O . CYS C 1 226 ? 4.753 21.540 -18.364 1.00 40.12 226 CYS B O 1
ATOM 6201 N N . ILE C 1 227 ? 3.001 21.910 -19.720 1.00 38.49 227 ILE B N 1
ATOM 6202 C CA . ILE C 1 227 ? 3.032 20.609 -20.368 1.00 37.23 227 ILE B CA 1
ATOM 6203 C C . ILE C 1 227 ? 3.629 20.834 -21.746 1.00 35.32 227 ILE B C 1
ATOM 6204 O O . ILE C 1 227 ? 2.950 21.309 -22.660 1.00 35.48 227 ILE B O 1
ATOM 6209 N N . LEU C 1 228 ? 4.900 20.514 -21.891 1.00 32.71 228 LEU B N 1
ATOM 6210 C CA . LEU C 1 228 ? 5.587 20.647 -23.162 1.00 34.38 228 LEU B CA 1
ATOM 6211 C C . LEU C 1 228 ? 5.330 19.387 -23.994 1.00 36.84 228 LEU B C 1
ATOM 6212 O O . LEU C 1 228 ? 5.742 18.300 -23.618 1.00 37.82 228 LEU B O 1
ATOM 6217 N N . THR C 1 229 ? 4.665 19.523 -25.129 1.00 40.14 229 THR B N 1
ATOM 6218 C CA . THR C 1 229 ? 4.230 18.359 -25.879 1.00 41.54 229 THR B CA 1
ATOM 6219 C C . THR C 1 229 ? 4.883 18.302 -27.266 1.00 43.87 229 THR B C 1
ATOM 6220 O O . THR C 1 229 ? 4.942 19.289 -27.985 1.00 44.64 229 THR B O 1
ATOM 6224 N N . ASP C 1 230 ? 5.408 17.142 -27.625 1.00 47.29 230 ASP B N 1
ATOM 6225 C CA . ASP C 1 230 ? 5.972 16.936 -28.955 1.00 51.16 230 ASP B CA 1
ATOM 6226 C C . ASP C 1 230 ? 5.633 15.545 -29.465 1.00 45.97 230 ASP B C 1
ATOM 6227 O O . ASP C 1 230 ? 5.249 14.686 -28.703 1.00 42.89 230 ASP B O 1
ATOM 6232 N N . ASP C 1 231 ? 5.679 15.351 -30.767 1.00 48.11 231 ASP B N 1
ATOM 6233 C CA . ASP C 1 231 ? 5.544 14.026 -31.345 1.00 49.32 231 ASP B CA 1
ATOM 6234 C C . ASP C 1 231 ? 6.690 13.070 -30.969 1.00 45.44 231 ASP B C 1
ATOM 6235 O O . ASP C 1 231 ? 6.438 11.923 -30.619 1.00 39.99 231 ASP B O 1
ATOM 6240 N N . MET C 1 232 ? 7.929 13.551 -30.999 1.00 45.83 232 MET B N 1
ATOM 6241 C CA . MET C 1 232 ? 9.073 12.735 -30.659 1.00 44.17 232 MET B CA 1
ATOM 6242 C C . MET C 1 232 ? 10.124 13.559 -29.963 1.00 44.69 232 MET B C 1
ATOM 6243 O O . MET C 1 232 ? 10.148 14.757 -30.089 1.00 46.74 232 MET B O 1
ATOM 6248 N N . ILE C 1 233 ? 11.024 12.888 -29.267 1.00 45.75 233 ILE B N 1
ATOM 6249 C CA . ILE C 1 233 ? 12.223 13.506 -28.759 1.00 46.15 233 ILE B CA 1
ATOM 6250 C C . ILE C 1 233 ? 13.376 12.750 -29.398 1.00 45.46 233 ILE B C 1
ATOM 6251 O O . ILE C 1 233 ? 13.502 11.545 -29.163 1.00 39.85 233 ILE B O 1
ATOM 6256 N N . ASP C 1 234 ? 14.207 13.440 -30.195 1.00 46.07 234 ASP B N 1
ATOM 6257 C CA . ASP C 1 234 ? 15.386 12.813 -30.813 1.00 48.24 234 ASP B CA 1
ATOM 6258 C C . ASP C 1 234 ? 16.671 13.102 -30.034 1.00 47.07 234 ASP B C 1
ATOM 6259 O O . ASP C 1 234 ? 17.106 12.256 -29.267 1.00 49.26 234 ASP B O 1
ATOM 6264 N N . THR C 1 235 ? 17.312 14.243 -30.275 1.00 50.77 235 THR B N 1
ATOM 6265 C CA . THR C 1 235 ? 18.547 14.599 -29.562 1.00 58.50 235 THR B CA 1
ATOM 6266 C C . THR C 1 235 ? 18.280 15.383 -28.273 1.00 64.64 235 THR B C 1
ATOM 6267 O O . THR C 1 235 ? 19.174 15.513 -27.430 1.00 60.71 235 THR B O 1
ATOM 6271 N N . GLY C 1 236 ? 17.064 15.930 -28.162 1.00 60.42 236 GLY B N 1
ATOM 6272 C CA . GLY C 1 236 ? 16.664 16.705 -27.012 1.00 58.17 236 GLY B CA 1
ATOM 6273 C C . GLY C 1 236 ? 17.060 18.175 -27.085 1.00 59.11 236 GLY B C 1
ATOM 6274 O O . GLY C 1 236 ? 16.898 18.891 -26.091 1.00 64.23 236 GLY B O 1
ATOM 6275 N N . GLY C 1 237 ? 17.578 18.630 -28.232 1.00 56.39 237 GLY B N 1
ATOM 6276 C CA . GLY C 1 237 ? 18.097 19.992 -28.359 1.00 55.71 237 GLY B CA 1
ATOM 6277 C C . GLY C 1 237 ? 16.994 21.026 -28.301 1.00 55.03 237 GLY B C 1
ATOM 6278 O O . GLY C 1 237 ? 17.018 21.921 -27.451 1.00 54.79 237 GLY B O 1
ATOM 6279 N N . THR C 1 238 ? 16.002 20.858 -29.162 1.00 54.92 238 THR B N 1
ATOM 6280 C CA . THR C 1 238 ? 14.844 21.743 -29.223 1.00 57.92 238 THR B CA 1
ATOM 6281 C C . THR C 1 238 ? 14.029 21.729 -27.925 1.00 53.10 238 THR B C 1
ATOM 6282 O O . THR C 1 238 ? 13.717 22.772 -27.393 1.00 52.09 238 THR B O 1
ATOM 6286 N N . ILE C 1 239 ? 13.742 20.549 -27.404 1.00 44.71 239 ILE B N 1
ATOM 6287 C CA . ILE C 1 239 ? 13.002 20.425 -26.174 1.00 47.23 239 ILE B CA 1
ATOM 6288 C C . ILE C 1 239 ? 13.754 20.954 -24.936 1.00 48.71 239 ILE B C 1
ATOM 6289 O O . ILE C 1 239 ? 13.143 21.624 -24.109 1.00 41.43 239 ILE B O 1
ATOM 6294 N N . ALA C 1 240 ? 15.058 20.701 -24.809 1.00 45.45 240 ALA B N 1
ATOM 6295 C CA . ALA C 1 240 ? 15.805 21.260 -23.679 1.00 46.78 240 ALA B CA 1
ATOM 6296 C C . ALA C 1 240 ? 15.820 22.772 -23.758 1.00 44.96 240 ALA B C 1
ATOM 6297 O O . ALA C 1 240 ? 15.703 23.426 -22.732 1.00 50.09 240 ALA B O 1
ATOM 6299 N N . GLY C 1 241 ? 15.986 23.314 -24.965 1.00 41.99 241 GLY B N 1
ATOM 6300 C CA . GLY C 1 241 ? 15.977 24.750 -25.182 1.00 42.06 241 GLY B CA 1
ATOM 6301 C C . GLY C 1 241 ? 14.679 25.343 -24.691 1.00 42.31 241 GLY B C 1
ATOM 6302 O O . GLY C 1 241 ? 14.673 26.388 -24.044 1.00 44.99 241 GLY B O 1
ATOM 6303 N N . ALA C 1 242 ? 13.583 24.654 -24.975 1.00 37.79 242 ALA B N 1
ATOM 6304 C CA . ALA C 1 242 ? 12.279 25.114 -24.561 1.00 36.50 242 ALA B CA 1
ATOM 6305 C C . ALA C 1 242 ? 12.076 25.099 -23.049 1.00 34.12 242 ALA B C 1
ATOM 6306 O O . ALA C 1 242 ? 11.471 26.003 -22.505 1.00 32.88 242 ALA B O 1
ATOM 6308 N N . VAL C 1 243 ? 12.628 24.108 -22.372 1.00 32.02 243 VAL B N 1
ATOM 6309 C CA . VAL C 1 243 ? 12.526 24.043 -20.928 1.00 32.08 243 VAL B CA 1
ATOM 6310 C C . VAL C 1 243 ? 13.204 25.241 -20.284 1.00 34.48 243 VAL B C 1
ATOM 6311 O O . VAL C 1 243 ? 12.640 25.863 -19.398 1.00 30.21 243 VAL B O 1
ATOM 6315 N N . ASN C 1 244 ? 14.416 25.545 -20.744 1.00 39.68 244 ASN B N 1
ATOM 6316 C CA . ASN C 1 244 ? 15.204 26.652 -20.224 1.00 45.14 244 ASN B CA 1
ATOM 6317 C C . ASN C 1 244 ? 14.507 27.987 -20.480 1.00 48.47 244 ASN B C 1
ATOM 6318 O O . ASN C 1 244 ? 14.510 28.862 -19.616 1.00 55.31 244 ASN B O 1
ATOM 6323 N N . LEU C 1 245 ? 13.896 28.129 -21.652 1.00 43.07 245 LEU B N 1
ATOM 6324 C CA . LEU C 1 245 ? 13.132 29.334 -21.981 1.00 41.26 245 LEU B CA 1
ATOM 6325 C C . LEU C 1 245 ? 11.909 29.517 -21.106 1.00 37.36 245 LEU B C 1
ATOM 6326 O O . LEU C 1 245 ? 11.570 30.642 -20.731 1.00 40.41 245 LEU B O 1
ATOM 6331 N N . LEU C 1 246 ? 11.219 28.424 -20.806 1.00 34.55 246 LEU B N 1
ATOM 6332 C CA . LEU C 1 246 ? 10.024 28.497 -19.968 1.00 34.40 246 LEU B CA 1
ATOM 6333 C C . LEU C 1 246 ? 10.399 28.828 -18.550 1.00 38.49 246 LEU B C 1
ATOM 6334 O O . LEU C 1 246 ? 9.681 29.539 -17.850 1.00 34.63 246 LEU B O 1
ATOM 6339 N N . ARG C 1 247 ? 11.548 28.291 -18.138 1.00 40.89 247 ARG B N 1
ATOM 6340 C CA . ARG C 1 247 ? 12.110 28.498 -16.831 1.00 39.53 247 ARG B CA 1
ATOM 6341 C C . ARG C 1 247 ? 12.445 29.987 -16.638 1.00 39.78 247 ARG B C 1
ATOM 6342 O O . ARG C 1 247 ? 12.054 30.603 -15.653 1.00 41.13 247 ARG B O 1
ATOM 6350 N N . GLU C 1 248 ? 13.112 30.556 -17.620 1.00 40.69 248 GLU B N 1
ATOM 6351 C CA . GLU C 1 248 ? 13.380 31.977 -17.672 1.00 45.85 248 GLU B CA 1
ATOM 6352 C C . GLU C 1 248 ? 12.150 32.851 -17.665 1.00 47.26 248 GLU B C 1
ATOM 6353 O O . GLU C 1 248 ? 12.226 33.996 -17.246 1.00 48.44 248 GLU B O 1
ATOM 6359 N N . ASP C 1 249 ? 11.029 32.340 -18.144 1.00 50.90 249 ASP B N 1
ATOM 6360 C CA . ASP C 1 249 ? 9.807 33.124 -18.158 1.00 53.36 249 ASP B CA 1
ATOM 6361 C C . ASP C 1 249 ? 8.937 32.867 -16.937 1.00 50.60 249 ASP B C 1
ATOM 6362 O O . ASP C 1 249 ? 7.779 33.291 -16.894 1.00 46.56 249 ASP B O 1
ATOM 6367 N N . GLY C 1 250 ? 9.503 32.199 -15.927 1.00 50.74 250 GLY B N 1
ATOM 6368 C CA . GLY C 1 250 ? 8.881 32.086 -14.610 1.00 48.88 250 GLY B CA 1
ATOM 6369 C C . GLY C 1 250 ? 7.906 30.956 -14.442 1.00 46.70 250 GLY B C 1
ATOM 6370 O O . GLY C 1 250 ? 6.962 31.062 -13.664 1.00 45.58 250 GLY B O 1
ATOM 6371 N N . ALA C 1 251 ? 8.114 29.869 -15.173 1.00 48.92 251 ALA B N 1
ATOM 6372 C CA . ALA C 1 251 ? 7.254 28.681 -15.042 1.00 52.15 251 ALA B CA 1
ATOM 6373 C C . ALA C 1 251 ? 7.540 27.972 -13.729 1.00 47.91 251 ALA B C 1
ATOM 6374 O O . ALA C 1 251 ? 8.681 27.861 -13.330 1.00 49.28 251 ALA B O 1
ATOM 6376 N N . LYS C 1 252 ? 6.497 27.545 -13.043 1.00 47.14 252 LYS B N 1
ATOM 6377 C CA . LYS C 1 252 ? 6.672 26.811 -11.783 1.00 50.19 252 LYS B CA 1
ATOM 6378 C C . LYS C 1 252 ? 7.315 25.455 -12.036 1.00 45.41 252 LYS B C 1
ATOM 6379 O O . LYS C 1 252 ? 8.182 25.047 -11.311 1.00 48.84 252 LYS B O 1
ATOM 6385 N N . ASP C 1 253 ? 6.868 24.801 -13.094 1.00 46.67 253 ASP B N 1
ATOM 6386 C CA . ASP C 1 253 ? 7.343 23.505 -13.485 1.00 48.90 253 ASP B CA 1
ATOM 6387 C C . ASP C 1 253 ? 7.109 23.217 -14.925 1.00 42.39 253 ASP B C 1
ATOM 6388 O O . ASP C 1 253 ? 6.304 23.885 -15.589 1.00 38.13 253 ASP B O 1
ATOM 6393 N N . VAL C 1 254 ? 7.846 22.217 -15.390 1.00 38.03 254 VAL B N 1
ATOM 6394 C CA . VAL C 1 254 ? 7.722 21.747 -16.744 1.00 38.04 254 VAL B CA 1
ATOM 6395 C C . VAL C 1 254 ? 7.629 20.232 -16.818 1.00 35.74 254 VAL B C 1
ATOM 6396 O O . VAL C 1 254 ? 8.484 19.545 -16.313 1.00 35.05 254 VAL B O 1
ATOM 6400 N N . ILE C 1 255 ? 6.625 19.748 -17.542 1.00 35.60 255 ILE B N 1
ATOM 6401 C CA . ILE C 1 255 ? 6.436 18.329 -17.835 1.00 35.43 255 ILE B CA 1
ATOM 6402 C C . ILE C 1 255 ? 6.517 18.082 -19.321 1.00 33.42 255 ILE B C 1
ATOM 6403 O O . ILE C 1 255 ? 5.896 18.803 -20.113 1.00 31.49 255 ILE B O 1
ATOM 6408 N N . ILE C 1 256 ? 7.336 17.111 -19.695 1.00 32.11 256 ILE B N 1
ATOM 6409 C CA . ILE C 1 256 ? 7.548 16.784 -21.094 1.00 35.41 256 ILE B CA 1
ATOM 6410 C C . ILE C 1 256 ? 6.777 15.540 -21.420 1.00 32.87 256 ILE B C 1
ATOM 6411 O O . ILE C 1 256 ? 6.918 14.556 -20.735 1.00 32.57 256 ILE B O 1
ATOM 6416 N N . ALA C 1 257 ? 6.008 15.583 -22.498 1.00 31.02 257 ALA B N 1
ATOM 6417 C CA . ALA C 1 257 ? 5.269 14.424 -22.956 1.00 30.67 257 ALA B CA 1
ATOM 6418 C C . ALA C 1 257 ? 5.421 14.261 -24.471 1.00 31.68 257 ALA B C 1
ATOM 6419 O O . ALA C 1 257 ? 5.259 15.188 -25.233 1.00 35.03 257 ALA B O 1
ATOM 6421 N N . ALA C 1 258 ? 5.786 13.072 -24.898 1.00 33.16 258 ALA B N 1
ATOM 6422 C CA . ALA C 1 258 ? 5.934 12.764 -26.321 1.00 33.54 258 ALA B CA 1
ATOM 6423 C C . ALA C 1 258 ? 5.580 11.321 -26.554 1.00 31.02 258 ALA B C 1
ATOM 6424 O O . ALA C 1 258 ? 5.811 10.503 -25.700 1.00 29.26 258 ALA B O 1
ATOM 6426 N N . THR C 1 259 ? 5.099 11.006 -27.744 1.00 29.46 259 THR B N 1
ATOM 6427 C CA . THR C 1 259 ? 4.860 9.627 -28.086 1.00 29.16 259 THR B CA 1
ATOM 6428 C C . THR C 1 259 ? 6.147 8.826 -28.294 1.00 27.81 259 THR B C 1
ATOM 6429 O O . THR C 1 259 ? 6.272 7.742 -27.738 1.00 30.24 259 THR B O 1
ATOM 6433 N N . HIS C 1 260 ? 7.062 9.312 -29.120 1.00 25.80 260 HIS B N 1
ATOM 6434 C CA . HIS C 1 260 ? 8.193 8.507 -29.522 1.00 28.20 260 HIS B CA 1
ATOM 6435 C C . HIS C 1 260 ? 9.450 8.930 -28.841 1.00 31.52 260 HIS B C 1
ATOM 6436 O O . HIS C 1 260 ? 9.861 10.067 -28.996 1.00 33.40 260 HIS B O 1
ATOM 6443 N N . GLY C 1 261 ? 10.076 8.002 -28.109 1.00 36.31 261 GLY B N 1
ATOM 6444 C CA . GLY C 1 261 ? 11.352 8.257 -27.449 1.00 38.19 261 GLY B CA 1
ATOM 6445 C C . GLY C 1 261 ? 12.426 7.677 -28.308 1.00 36.78 261 GLY B C 1
ATOM 6446 O O . GLY C 1 261 ? 12.649 6.490 -28.262 1.00 43.84 261 GLY B O 1
ATOM 6447 N N . VAL C 1 262 ? 13.003 8.497 -29.173 1.00 36.29 262 VAL B N 1
ATOM 6448 C CA . VAL C 1 262 ? 14.101 8.078 -30.012 1.00 37.11 262 VAL B CA 1
ATOM 6449 C C . VAL C 1 262 ? 15.355 8.223 -29.159 1.00 37.30 262 VAL B C 1
ATOM 6450 O O . VAL C 1 262 ? 16.187 7.318 -29.129 1.00 33.73 262 VAL B O 1
ATOM 6454 N N . LEU C 1 263 ? 15.458 9.362 -28.475 1.00 35.20 263 LEU B N 1
ATOM 6455 C CA . LEU C 1 263 ? 16.431 9.584 -27.411 1.00 40.68 263 LEU B CA 1
ATOM 6456 C C . LEU C 1 263 ? 17.870 9.250 -27.777 1.00 42.57 263 LEU B C 1
ATOM 6457 O O . LEU C 1 263 ? 18.568 8.555 -27.058 1.00 47.59 263 LEU B O 1
ATOM 6462 N N . SER C 1 264 ? 18.289 9.740 -28.915 1.00 43.04 264 SER B N 1
ATOM 6463 C CA . SER C 1 264 ? 19.623 9.532 -29.374 1.00 50.60 264 SER B CA 1
ATOM 6464 C C . SER C 1 264 ? 20.615 10.389 -28.616 1.00 56.11 264 SER B C 1
ATOM 6465 O O . SER C 1 264 ? 20.255 11.387 -28.030 1.00 56.53 264 SER B O 1
ATOM 6468 N N . ASP C 1 265 ? 21.872 9.963 -28.639 1.00 66.71 265 ASP B N 1
ATOM 6469 C CA . ASP C 1 265 ? 23.023 10.760 -28.212 1.00 70.14 265 ASP B CA 1
ATOM 6470 C C . ASP C 1 265 ? 22.971 11.244 -26.782 1.00 71.52 265 ASP B C 1
ATOM 6471 O O . ASP C 1 265 ? 22.964 10.433 -25.881 1.00 80.66 265 ASP B O 1
ATOM 6476 N N . PRO C 1 266 ? 23.012 12.563 -26.594 1.00 66.93 266 PRO B N 1
ATOM 6477 C CA . PRO C 1 266 ? 23.094 13.202 -25.300 1.00 65.52 266 PRO B CA 1
ATOM 6478 C C . PRO C 1 266 ? 21.717 13.551 -24.741 1.00 61.64 266 PRO B C 1
ATOM 6479 O O . PRO C 1 266 ? 21.651 14.172 -23.707 1.00 65.61 266 PRO B O 1
ATOM 6483 N N . ALA C 1 267 ? 20.654 13.123 -25.411 1.00 54.35 267 ALA B N 1
ATOM 6484 C CA . ALA C 1 267 ? 19.316 13.476 -24.978 1.00 50.33 267 ALA B CA 1
ATOM 6485 C C . ALA C 1 267 ? 19.054 13.052 -23.552 1.00 47.28 267 ALA B C 1
ATOM 6486 O O . ALA C 1 267 ? 18.510 13.788 -22.791 1.00 44.77 267 ALA B O 1
ATOM 6488 N N . PRO C 1 268 ? 19.445 11.827 -23.188 1.00 47.49 268 PRO B N 1
ATOM 6489 C CA . PRO C 1 268 ? 19.202 11.412 -21.796 1.00 53.90 268 PRO B CA 1
ATOM 6490 C C . PRO C 1 268 ? 19.905 12.337 -20.782 1.00 61.82 268 PRO B C 1
ATOM 6491 O O . PRO C 1 268 ? 19.283 12.679 -19.796 1.00 63.99 268 PRO B O 1
ATOM 6495 N N . GLN C 1 269 ? 21.177 12.660 -21.022 1.00 63.28 269 GLN B N 1
ATOM 6496 C CA . GLN C 1 269 ? 21.933 13.539 -20.145 1.00 65.66 269 GLN B CA 1
ATOM 6497 C C . GLN C 1 269 ? 21.281 14.906 -20.164 1.00 59.96 269 GLN B C 1
ATOM 6498 O O . GLN C 1 269 ? 21.141 15.576 -19.155 1.00 49.63 269 GLN B O 1
ATOM 6504 N N . ARG C 1 270 ? 20.950 15.324 -21.360 1.00 54.46 270 ARG B N 1
ATOM 6505 C CA . ARG C 1 270 ? 20.395 16.639 -21.560 1.00 52.26 270 ARG B CA 1
ATOM 6506 C C . ARG C 1 270 ? 19.069 16.841 -20.843 1.00 49.57 270 ARG B C 1
ATOM 6507 O O . ARG C 1 270 ? 18.838 17.872 -20.223 1.00 49.05 270 ARG B O 1
ATOM 6515 N N . LEU C 1 271 ? 18.193 15.859 -20.948 1.00 47.27 271 LEU B N 1
ATOM 6516 C CA . LEU C 1 271 ? 16.879 15.950 -20.321 1.00 43.85 271 LEU B CA 1
ATOM 6517 C C . LEU C 1 271 ? 16.929 15.804 -18.822 1.00 46.21 271 LEU B C 1
ATOM 6518 O O . LEU C 1 271 ? 16.151 16.433 -18.109 1.00 44.51 271 LEU B O 1
ATOM 6523 N N . ALA C 1 272 ? 17.785 14.911 -18.342 1.00 50.41 272 ALA B N 1
ATOM 6524 C CA . ALA C 1 272 ? 17.957 14.718 -16.907 1.00 54.86 272 ALA B CA 1
ATOM 6525 C C . ALA C 1 272 ? 18.495 15.986 -16.231 1.00 58.75 272 ALA B C 1
ATOM 6526 O O . ALA C 1 272 ? 18.165 16.258 -15.087 1.00 63.80 272 ALA B O 1
ATOM 6528 N N . GLU C 1 273 ? 19.342 16.730 -16.936 1.00 62.83 273 GLU B N 1
ATOM 6529 C CA . GLU C 1 273 ? 20.009 17.918 -16.385 1.00 68.58 273 GLU B CA 1
ATOM 6530 C C . GLU C 1 273 ? 19.172 19.154 -16.548 1.00 65.28 273 GLU B C 1
ATOM 6531 O O . GLU C 1 273 ? 19.426 20.159 -15.887 1.00 61.75 273 GLU B O 1
ATOM 6537 N N . CYS C 1 274 ? 18.225 19.137 -17.475 1.00 62.87 274 CYS B N 1
ATOM 6538 C CA . CYS C 1 274 ? 17.360 20.298 -17.636 1.00 56.90 274 CYS B CA 1
ATOM 6539 C C . CYS C 1 274 ? 16.349 20.262 -16.475 1.00 58.36 274 CYS B C 1
ATOM 6540 O O . CYS C 1 274 ? 16.187 19.254 -15.758 1.00 61.52 274 CYS B O 1
ATOM 6543 N N . GLY C 1 275 ? 15.638 21.345 -16.274 1.00 49.55 275 GLY B N 1
ATOM 6544 C CA . GLY C 1 275 ? 14.794 21.387 -15.091 1.00 54.70 275 GLY B CA 1
ATOM 6545 C C . GLY C 1 275 ? 13.564 20.479 -15.015 1.00 51.06 275 GLY B C 1
ATOM 6546 O O . GLY C 1 275 ? 12.882 20.483 -13.996 1.00 47.12 275 GLY B O 1
ATOM 6547 N N . ALA C 1 276 ? 13.255 19.710 -16.059 1.00 49.65 276 ALA B N 1
ATOM 6548 C CA . ALA C 1 276 ? 11.947 19.083 -16.129 1.00 45.83 276 ALA B CA 1
ATOM 6549 C C . ALA C 1 276 ? 11.693 18.102 -15.016 1.00 41.12 276 ALA B C 1
ATOM 6550 O O . ALA C 1 276 ? 12.530 17.284 -14.695 1.00 45.36 276 ALA B O 1
ATOM 6552 N N . ARG C 1 277 ? 10.499 18.187 -14.448 1.00 39.57 277 ARG B N 1
ATOM 6553 C CA . ARG C 1 277 ? 10.078 17.341 -13.360 1.00 42.54 277 ARG B CA 1
ATOM 6554 C C . ARG C 1 277 ? 9.784 15.909 -13.841 1.00 44.88 277 ARG B C 1
ATOM 6555 O O . ARG C 1 277 ? 10.038 14.940 -13.130 1.00 38.92 277 ARG B O 1
ATOM 6563 N N . GLU C 1 278 ? 9.203 15.784 -15.034 1.00 46.11 278 GLU B N 1
ATOM 6564 C CA . GLU C 1 278 ? 8.880 14.476 -15.598 1.00 45.09 278 GLU B CA 1
ATOM 6565 C C . GLU C 1 278 ? 8.981 14.468 -17.107 1.00 39.18 278 GLU B C 1
ATOM 6566 O O . GLU C 1 278 ? 8.764 15.489 -17.760 1.00 40.13 278 GLU B O 1
ATOM 6572 N N . VAL C 1 279 ? 9.382 13.329 -17.648 1.00 35.34 279 VAL B N 1
ATOM 6573 C CA . VAL C 1 279 ? 9.400 13.116 -19.085 1.00 34.82 279 VAL B CA 1
ATOM 6574 C C . VAL C 1 279 ? 8.616 11.859 -19.328 1.00 31.58 279 VAL B C 1
ATOM 6575 O O . VAL C 1 279 ? 8.983 10.826 -18.849 1.00 35.00 279 VAL B O 1
ATOM 6579 N N . ILE C 1 280 ? 7.555 11.950 -20.105 1.00 30.32 280 ILE B N 1
ATOM 6580 C CA . ILE C 1 280 ? 6.659 10.829 -20.358 1.00 31.06 280 ILE B CA 1
ATOM 6581 C C . ILE C 1 280 ? 6.718 10.451 -21.827 1.00 30.14 280 ILE B C 1
ATOM 6582 O O . ILE C 1 280 ? 6.505 11.297 -22.700 1.00 29.06 280 ILE B O 1
ATOM 6587 N N . VAL C 1 281 ? 7.014 9.181 -22.093 1.00 29.74 281 VAL B N 1
ATOM 6588 C CA . VAL C 1 281 ? 7.022 8.618 -23.461 1.00 29.45 281 VAL B CA 1
ATOM 6589 C C . VAL C 1 281 ? 6.288 7.295 -23.502 1.00 29.35 281 VAL B C 1
ATOM 6590 O O . VAL C 1 281 ? 5.969 6.745 -22.470 1.00 31.29 281 VAL B O 1
ATOM 6594 N N . THR C 1 282 ? 5.996 6.821 -24.713 1.00 32.16 282 THR B N 1
ATOM 6595 C CA . THR C 1 282 ? 5.475 5.474 -24.916 1.00 31.05 282 THR B CA 1
ATOM 6596 C C . THR C 1 282 ? 6.612 4.579 -25.356 1.00 28.51 282 THR B C 1
ATOM 6597 O O . THR C 1 282 ? 7.713 5.040 -25.630 1.00 25.09 282 THR B O 1
ATOM 6601 N N . ASN C 1 283 ? 6.316 3.298 -25.464 1.00 29.95 283 ASN B N 1
ATOM 6602 C CA . ASN C 1 283 ? 7.304 2.322 -25.912 1.00 30.58 283 ASN B CA 1
ATOM 6603 C C . ASN C 1 283 ? 7.124 1.924 -27.389 1.00 28.59 283 ASN B C 1
ATOM 6604 O O . ASN C 1 283 ? 7.259 0.763 -27.721 1.00 28.11 283 ASN B O 1
ATOM 6609 N N . THR C 1 284 ? 6.807 2.883 -28.260 1.00 28.78 284 THR B N 1
ATOM 6610 C CA . THR C 1 284 ? 6.781 2.610 -29.685 1.00 30.85 284 THR B CA 1
ATOM 6611 C C . THR C 1 284 ? 8.163 2.185 -30.145 1.00 31.17 284 THR B C 1
ATOM 6612 O O . THR C 1 284 ? 8.278 1.415 -31.097 1.00 33.76 284 THR B O 1
ATOM 6616 N N . LEU C 1 285 ? 9.187 2.716 -29.487 1.00 31.15 285 LEU B N 1
ATOM 6617 C CA . LEU C 1 285 ? 10.573 2.327 -29.684 1.00 32.24 285 LEU B CA 1
ATOM 6618 C C . LEU C 1 285 ? 11.037 1.681 -28.426 1.00 33.46 285 LEU B C 1
ATOM 6619 O O . LEU C 1 285 ? 10.514 1.985 -27.357 1.00 35.63 285 LEU B O 1
ATOM 6624 N N . PRO C 1 286 ? 12.026 0.785 -28.516 1.00 35.50 286 PRO B N 1
ATOM 6625 C CA . PRO C 1 286 ? 12.495 0.147 -27.279 1.00 38.17 286 PRO B CA 1
ATOM 6626 C C . PRO C 1 286 ? 13.325 1.141 -26.477 1.00 38.51 286 PRO B C 1
ATOM 6627 O O . PRO C 1 286 ? 14.215 1.770 -27.001 1.00 43.32 286 PRO B O 1
ATOM 6631 N N . ILE C 1 287 ? 13.010 1.299 -25.210 1.00 43.65 287 ILE B N 1
ATOM 6632 C CA . ILE C 1 287 ? 13.747 2.228 -24.374 1.00 46.11 287 ILE B CA 1
ATOM 6633 C C . ILE C 1 287 ? 14.781 1.392 -23.614 1.00 45.22 287 ILE B C 1
ATOM 6634 O O . ILE C 1 287 ? 14.482 0.867 -22.560 1.00 43.89 287 ILE B O 1
ATOM 6639 N N . THR C 1 288 ? 15.997 1.318 -24.140 1.00 48.53 288 THR B N 1
ATOM 6640 C CA . THR C 1 288 ? 17.057 0.544 -23.533 1.00 53.36 288 THR B CA 1
ATOM 6641 C C . THR C 1 288 ? 17.589 1.248 -22.287 1.00 63.64 288 THR B C 1
ATOM 6642 O O . THR C 1 288 ? 17.288 2.421 -22.012 1.00 63.02 288 THR B O 1
ATOM 6646 N N . GLU C 1 289 ? 18.426 0.533 -21.551 1.00 75.67 289 GLU B N 1
ATOM 6647 C CA . GLU C 1 289 ? 18.885 1.009 -20.257 1.00 86.91 289 GLU B CA 1
ATOM 6648 C C . GLU C 1 289 ? 19.846 2.204 -20.396 1.00 87.28 289 GLU B C 1
ATOM 6649 O O . GLU C 1 289 ? 19.856 3.085 -19.536 1.00 88.86 289 GLU B O 1
ATOM 6655 N N . ASP C 1 290 ? 20.543 2.314 -21.519 1.00 90.97 290 ASP B N 1
ATOM 6656 C CA . ASP C 1 290 ? 21.313 3.536 -21.813 1.00 100.61 290 ASP B CA 1
ATOM 6657 C C . ASP C 1 290 ? 20.490 4.830 -21.989 1.00 89.80 290 ASP B C 1
ATOM 6658 O O . ASP C 1 290 ? 21.014 5.936 -21.760 1.00 97.79 290 ASP B O 1
ATOM 6663 N N . LYS C 1 291 ? 19.223 4.699 -22.372 1.00 74.85 291 LYS B N 1
ATOM 6664 C CA . LYS C 1 291 ? 18.365 5.857 -22.592 1.00 62.92 291 LYS B CA 1
ATOM 6665 C C . LYS C 1 291 ? 17.592 6.265 -21.344 1.00 56.55 291 LYS B C 1
ATOM 6666 O O . LYS C 1 291 ? 16.918 7.282 -21.330 1.00 51.52 291 LYS B O 1
ATOM 6672 N N . ARG C 1 292 ? 17.647 5.444 -20.307 1.00 53.63 292 ARG B N 1
ATOM 6673 C CA . ARG C 1 292 ? 16.855 5.703 -19.119 1.00 54.48 292 ARG B CA 1
ATOM 6674 C C . ARG C 1 292 ? 17.467 6.755 -18.221 1.00 54.59 292 ARG B C 1
ATOM 6675 O O . ARG C 1 292 ? 18.685 6.936 -18.181 1.00 56.82 292 ARG B O 1
ATOM 6683 N N . PHE C 1 293 ? 16.590 7.421 -17.473 1.00 52.70 293 PHE B N 1
ATOM 6684 C CA . PHE C 1 293 ? 16.959 8.396 -16.440 1.00 49.05 293 PHE B CA 1
ATOM 6685 C C . PHE C 1 293 ? 15.811 8.562 -15.441 1.00 50.26 293 PHE B C 1
ATOM 6686 O O . PHE C 1 293 ? 14.708 8.040 -15.672 1.00 49.10 293 PHE B O 1
ATOM 6694 N N . PRO C 1 294 ? 16.079 9.201 -14.282 1.00 52.83 294 PRO B N 1
ATOM 6695 C CA . PRO C 1 294 ? 15.079 9.108 -13.194 1.00 51.70 294 PRO B CA 1
ATOM 6696 C C . PRO C 1 294 ? 13.720 9.772 -13.467 1.00 48.53 294 PRO B C 1
ATOM 6697 O O . PRO C 1 294 ? 12.662 9.214 -13.092 1.00 54.32 294 PRO B O 1
ATOM 6701 N N . GLN C 1 295 ? 13.729 10.899 -14.175 1.00 44.84 295 GLN B N 1
ATOM 6702 C CA . GLN C 1 295 ? 12.475 11.601 -14.531 1.00 45.20 295 GLN B CA 1
ATOM 6703 C C . GLN C 1 295 ? 11.628 10.884 -15.606 1.00 39.17 295 GLN B C 1
ATOM 6704 O O . GLN C 1 295 ? 10.477 11.242 -15.803 1.00 42.73 295 GLN B O 1
ATOM 6710 N N . LEU C 1 296 ? 12.216 9.907 -16.296 1.00 36.46 296 LEU B N 1
ATOM 6711 C CA . LEU C 1 296 ? 11.579 9.179 -17.371 1.00 34.71 296 LEU B CA 1
ATOM 6712 C C . LEU C 1 296 ? 10.527 8.176 -16.957 1.00 31.75 296 LEU B C 1
ATOM 6713 O O . LEU C 1 296 ? 10.770 7.317 -16.157 1.00 31.76 296 LEU B O 1
ATOM 6718 N N . THR C 1 297 ? 9.361 8.282 -17.566 1.00 31.98 297 THR B N 1
ATOM 6719 C CA . THR C 1 297 ? 8.280 7.352 -17.397 1.00 34.38 297 THR B CA 1
ATOM 6720 C C . THR C 1 297 ? 7.912 6.794 -18.752 1.00 33.35 297 THR B C 1
ATOM 6721 O O . THR C 1 297 ? 7.708 7.553 -19.693 1.00 30.91 297 THR B O 1
ATOM 6725 N N . VAL C 1 298 ? 7.761 5.479 -18.845 1.00 33.59 298 VAL B N 1
ATOM 6726 C CA . VAL C 1 298 ? 7.365 4.843 -20.094 1.00 34.41 298 VAL B CA 1
ATOM 6727 C C . VAL C 1 298 ? 5.996 4.198 -19.947 1.00 35.30 298 VAL B C 1
ATOM 6728 O O . VAL C 1 298 ? 5.798 3.348 -19.086 1.00 34.77 298 VAL B O 1
ATOM 6732 N N . LEU C 1 299 ? 5.057 4.582 -20.802 1.00 36.50 299 LEU B N 1
ATOM 6733 C CA . LEU C 1 299 ? 3.741 3.923 -20.838 1.00 38.72 299 LEU B CA 1
ATOM 6734 C C . LEU C 1 299 ? 3.700 2.960 -22.014 1.00 37.95 299 LEU B C 1
ATOM 6735 O O . LEU C 1 299 ? 4.314 3.204 -23.052 1.00 36.78 299 LEU B O 1
ATOM 6740 N N . SER C 1 300 ? 2.963 1.871 -21.861 1.00 37.84 300 SER B N 1
ATOM 6741 C CA . SER C 1 300 ? 2.858 0.888 -22.932 1.00 35.30 300 SER B CA 1
ATOM 6742 C C . SER C 1 300 ? 1.863 1.311 -24.019 1.00 35.93 300 SER B C 1
ATOM 6743 O O . SER C 1 300 ? 0.749 1.658 -23.725 1.00 32.62 300 SER B O 1
ATOM 6746 N N . ILE C 1 301 ? 2.267 1.201 -25.283 1.00 37.81 301 ILE B N 1
ATOM 6747 C CA . ILE C 1 301 ? 1.374 1.329 -26.447 1.00 37.01 301 ILE B CA 1
ATOM 6748 C C . ILE C 1 301 ? 0.705 -0.002 -26.840 1.00 35.80 301 ILE B C 1
ATOM 6749 O O . ILE C 1 301 ? -0.112 -0.049 -27.756 1.00 33.62 301 ILE B O 1
ATOM 6754 N N . ALA C 1 302 ? 1.020 -1.083 -26.132 1.00 34.79 302 ALA B N 1
ATOM 6755 C CA . ALA C 1 302 ? 0.535 -2.407 -26.530 1.00 34.25 302 ALA B CA 1
ATOM 6756 C C . ALA C 1 302 ? -0.974 -2.556 -26.546 1.00 34.48 302 ALA B C 1
ATOM 6757 O O . ALA C 1 302 ? -1.502 -3.127 -27.495 1.00 35.35 302 ALA B O 1
ATOM 6759 N N . PRO C 1 303 ? -1.679 -2.058 -25.510 1.00 34.77 303 PRO B N 1
ATOM 6760 C CA . PRO C 1 303 ? -3.136 -2.226 -25.532 1.00 38.87 303 PRO B CA 1
ATOM 6761 C C . PRO C 1 303 ? -3.808 -1.557 -26.741 1.00 40.88 303 PRO B C 1
ATOM 6762 O O . PRO C 1 303 ? -4.736 -2.110 -27.320 1.00 48.46 303 PRO B O 1
ATOM 6766 N N . LEU C 1 304 ? -3.317 -0.386 -27.104 1.00 40.21 304 LEU B N 1
ATOM 6767 C CA . LEU C 1 304 ? -3.799 0.326 -28.270 1.00 42.21 304 LEU B CA 1
ATOM 6768 C C . LEU C 1 304 ? -3.524 -0.456 -29.572 1.00 41.42 304 LEU B C 1
ATOM 6769 O O . LEU C 1 304 ? -4.403 -0.564 -30.456 1.00 42.25 304 LEU B O 1
ATOM 6774 N N . LE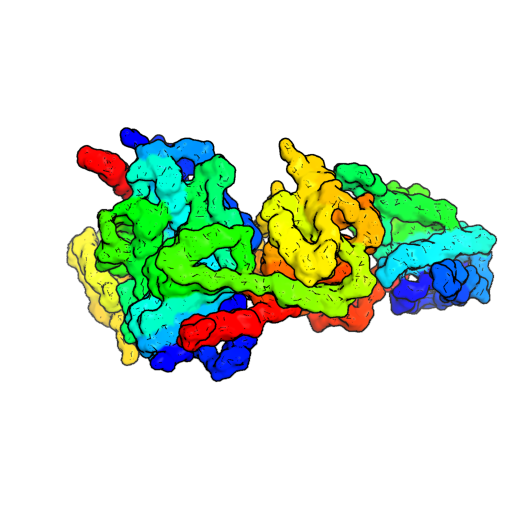U C 1 305 ? -2.313 -0.982 -29.702 1.00 36.15 305 LEU B N 1
ATOM 6775 C CA . LEU C 1 305 ? -1.991 -1.818 -30.853 1.00 41.10 305 LEU B CA 1
ATOM 6776 C C . LEU C 1 305 ? -2.834 -3.086 -30.908 1.00 36.72 305 LEU B C 1
ATOM 6777 O O . LEU C 1 305 ? -3.314 -3.430 -31.982 1.00 36.20 305 LEU B O 1
ATOM 6782 N N . ALA C 1 306 ? -3.034 -3.745 -29.767 1.00 34.36 306 ALA B N 1
ATOM 6783 C CA . ALA C 1 306 ? -3.851 -4.950 -29.738 1.00 35.55 306 ALA B CA 1
ATOM 6784 C C . ALA C 1 306 ? -5.308 -4.680 -30.135 1.00 36.81 306 ALA B C 1
ATOM 6785 O O . ALA C 1 306 ? -5.889 -5.452 -30.897 1.00 38.94 306 ALA B O 1
ATOM 6787 N N . ASN C 1 307 ? -5.889 -3.588 -29.651 1.00 36.79 307 ASN B N 1
ATOM 6788 C CA . ASN C 1 307 ? -7.247 -3.209 -30.070 1.00 38.45 307 ASN B CA 1
ATOM 6789 C C . ASN C 1 307 ? -7.396 -2.906 -31.548 1.00 36.56 307 ASN B C 1
ATOM 6790 O O . ASN C 1 307 ? -8.390 -3.280 -32.146 1.00 37.15 307 ASN B O 1
ATOM 6795 N N . THR C 1 308 ? -6.395 -2.253 -32.132 1.00 35.80 308 THR B N 1
ATOM 6796 C CA . THR C 1 308 ? -6.411 -1.966 -33.556 1.00 35.99 308 THR B CA 1
ATOM 6797 C C . THR C 1 308 ? -6.318 -3.243 -34.378 1.00 33.18 308 THR B C 1
ATOM 6798 O O . THR C 1 308 ? -7.023 -3.380 -35.368 1.00 37.04 308 THR B O 1
ATOM 6802 N N . ILE C 1 309 ? -5.425 -4.139 -34.016 1.00 31.11 309 ILE B N 1
ATOM 6803 C CA . ILE C 1 309 ? -5.294 -5.438 -34.723 1.00 36.21 309 ILE B CA 1
ATOM 6804 C C . ILE C 1 309 ? -6.617 -6.226 -34.651 1.00 37.03 309 ILE B C 1
ATOM 6805 O O . ILE C 1 309 ? -7.049 -6.787 -35.641 1.00 38.23 309 ILE B O 1
ATOM 6810 N N . ARG C 1 310 ? -7.241 -6.247 -33.477 1.00 37.01 310 ARG B N 1
ATOM 6811 C CA . ARG C 1 310 ? -8.478 -6.980 -33.282 1.00 40.17 310 ARG B CA 1
ATOM 6812 C C . ARG C 1 310 ? -9.589 -6.417 -34.167 1.00 34.67 310 ARG B C 1
ATOM 6813 O O . ARG C 1 310 ? -10.272 -7.157 -34.830 1.00 33.49 310 ARG B O 1
ATOM 6821 N N . ALA C 1 311 ? -9.709 -5.096 -34.228 1.00 32.57 311 ALA B N 1
ATOM 6822 C CA . ALA C 1 311 ? -10.705 -4.443 -35.078 1.00 30.66 311 ALA B CA 1
ATOM 6823 C C . ALA C 1 311 ? -10.447 -4.661 -36.565 1.00 30.76 311 ALA B C 1
ATOM 6824 O O . ALA C 1 311 ? -11.385 -4.834 -37.321 1.00 40.01 311 ALA B O 1
ATOM 6826 N N . VAL C 1 312 ? -9.197 -4.598 -36.998 1.00 29.14 312 VAL B N 1
ATOM 6827 C CA . VAL C 1 312 ? -8.853 -4.855 -38.398 1.00 29.95 312 VAL B CA 1
ATOM 6828 C C . VAL C 1 312 ? -9.180 -6.294 -38.733 1.00 29.19 312 VAL B C 1
ATOM 6829 O O . VAL C 1 312 ? -9.799 -6.577 -39.779 1.00 27.62 312 VAL B O 1
ATOM 6833 N N . PHE C 1 313 ? -8.774 -7.195 -37.852 1.00 28.07 313 PHE B N 1
ATOM 6834 C CA . PHE C 1 313 ? -9.025 -8.636 -38.050 1.00 29.70 313 PHE B CA 1
ATOM 6835 C C . PHE C 1 313 ? -10.512 -9.009 -38.037 1.00 32.62 313 PHE B C 1
ATOM 6836 O O . PHE C 1 313 ? -10.954 -9.745 -38.919 1.00 35.51 313 PHE B O 1
ATOM 6844 N N . GLU C 1 314 ? -11.252 -8.515 -37.034 1.00 35.81 314 GLU B N 1
ATOM 6845 C CA . GLU C 1 314 ? -12.671 -8.805 -36.841 1.00 40.49 314 GLU B CA 1
ATOM 6846 C C . GLU C 1 314 ? -13.620 -8.029 -37.734 1.00 46.62 314 GLU B C 1
ATOM 6847 O O . GLU C 1 314 ? -14.804 -8.222 -37.559 1.00 52.03 314 GLU B O 1
ATOM 6853 N N . ASN C 1 315 ? -13.164 -7.171 -38.671 1.00 48.39 315 ASN B N 1
ATOM 6854 C CA . ASN C 1 315 ? -14.057 -6.248 -39.389 1.00 48.24 315 ASN B CA 1
ATOM 6855 C C . ASN C 1 315 ? -14.856 -5.439 -38.371 1.00 53.86 315 ASN B C 1
ATOM 6856 O O . ASN C 1 315 ? -16.081 -5.268 -38.520 1.00 58.37 315 ASN B O 1
ATOM 6861 N N . GLY C 1 316 ? -14.134 -4.887 -37.382 1.00 50.06 316 GLY B N 1
ATOM 6862 C CA . GLY C 1 316 ? -14.702 -4.220 -36.231 1.00 48.77 316 GLY B CA 1
ATOM 6863 C C . GLY C 1 316 ? -14.522 -2.759 -36.615 1.00 47.69 316 GLY B C 1
ATOM 6864 O O . GLY C 1 316 ? -14.617 -1.851 -35.808 1.00 53.90 316 GLY B O 1
#

Foldseek 3Di:
DAEAEEEDDFAVVLSVLLCVLQVHDHFDWDWDADPVLDIDIDGPDQQAAYAYEYEFEAAPVRVSRLVVSLVVLLVSVVSHHPAYEYEYQAQPQLVLCDAVVDPDDSVLLVSQVSSVVSPHQEYEYEQRLDPCSCVSHPHYYHYHYCLCVQLVVCCVPCVVFQEEEEELEDSCQVVSCVNCVVSPNHHYWYWYDDCDIAIDDQQAAGEYEYEDAEQACCPSVLVVLVRSVVRHHPAYEAEHAYYSQDDCNQVSVQPRGHQAHEYEPSGPCDPVSDDDRYDYHYCSVVVSVVSVCVVVVD/DAEAEEEDDFAVVLSVLLCVLQVHDHFDWDWDADPVLDIDIDGDDAQAAYAYEYEFEAAPVRVSRLVVSLVVLLVSVVSHYPAYEYEYAAQPQLVQCDAPPDDDDSVLLVSQVSSVVSPHQEYEYEQRQDPCSCVSHPHYYHYHYCLCVQLVVCCVPDVVFQEEEEELEPSCQVVSCVNCVSSPNHHYWYWYDDCDIAIDDQQAAGEYEYEDAEQAQCPSVLVVLVRSVVRHHPAYEYEHAYYSQPDCNQVSVQPRGHQAHEYEVSGPCDPVSDDDRYDYDYCSVVVSVVSVCVVVVD/DAEAEEEDDFAVVLSVLLCVLQVHDHFDWDWDADPVLDIDIDGPDAQAAYAYEYEFEAAPVRVSRLVVSLVVLLVSVVSHHPAYEYEYQAQPQLVQCDAPPDDDDSVLLVSQVSCVVSPHQEYEYEQGQDPCSCVSHPHYYHYHYCLCVQLVVCCVPCVVFQEEEEELEDSCQVVSCVSCVVSPNHHYWYWYDDCDIAIDDAQAAGEYEYEDAEQAQCPSVLVVLVRSVVRHHPAYEYEYAYYNQDDCNQVSVQPRGHQAHEYEPSGPCDPVRDDDRYDYDYCSNVVSVVSCCVVVVD

Radius of gyration: 33.33 Å; Cα contacts (8 Å, |Δi|>4): 1923; chains: 3; bounding box: 76×71×103 Å

Secondary structure (DSSP, 8-state):
--EEEEE-SS-HHHHHHHHHHHT-PBPPEEEEE-TTS-EEEEESS--TT-EEEEE----SSHHHHHHHHHHHHHHHHHTT-SEEEEEESS-TTTT-SS-TTSS---HHHHHHHHHHHHT-SEEEEES-SSGGGGGGSSS-EEEE--HHHHHHHHHHHHTTS-EEEEESSGGGHHHHHHHHHHTTS--EEEEEE---EEEES--TT-EEEEEEEEESSSHHHHHHHHHHHHTT-SEEEEEEEEE---TTHHHHHHHSS-SEEEEEBSS---GGG--TTEEEE--HHHHHHHHHHHHH--/--EEEEE-SS-HHHHHHHHHHHT-PBPPEEEEE-TTS-EEEEESS--TT-EEEEE----SSHHHHHHHHHHHHHHHHHTT-SEEEEEESS-TTTT-SS-SSSS---HHHHHHHHHHHHT-SEEEEES-SSGGGGGGSSS-EEEE--HHHHHHHHHHHHTTS-EEEEESSGGGHHHHHHHHHHTTS--EEEEEE---EEEES--TT-EEEEEEEEESSSHHHHHHHHHHHHTT-SEEEEEEEEE---TTHHHHHHHSS-SEEEEEBSS---GGG--TTEEEE--HHHHHHHHHHHHTT-/--EEEEE-SS-HHHHHHHHHHHT-PBPPEEEEE-TTS-EEEEESS--TT-EEEEE----SSHHHHHHHHHHHHHHHHHTT-SEEEEEESS-TTTT-SS-SSSS---HHHHHHHHHHHHT-SEEEEES-SSGGGGGGSSS-EEEE--HHHHHHHHHHHHTTS-EEEEESSGGGHHHHHHHHHHTTS--EEEEEE---EEEES--TT-EEEEEEEEESSSHHHHHHHHHHHHTT-SEEEEEEEEE---TTHHHHHHHSS-SEEEEEBSS---GGG--TTEEEE--HHHHHHHHHHHHH--

Nearest PDB structures (foldseek):
  5mp7-assembly1_A  TM=1.003E+00  e=1.306E-64  Mycolicibacterium smegmatis MC2 155
  2h06-assembly1_B  TM=9.700E-01  e=9.039E-35  Homo sapiens
  4lyg-assembly1_A  TM=9.734E-01  e=4.498E-34  Homo sapiens
  4m0p-assembly1_B-2  TM=9.725E-01  e=5.377E-34  Homo sapiens
  4f8e-assembly1_B  TM=9.706E-01  e=1.034E-33  Homo sapiens

B-factor: mean 43.33, std 16.02, range [19.51, 172.65]

InterPro domains:
  IPR000836 Phosphoribosyltransferase domain [cd06223] (157-284)
  IPR000842 Phosphoribosyl pyrophosphate synthetase, conserved site [PS00114] (136-151)
  IPR005946 Ribose-phosphate pyrophosphokinase [PF14572] (215-322)
  IPR005946 Ribose-phosphate pyrophosphokinase [PTHR10210] (10-322)
  IPR005946 Ribose-phosphate pyrophosphokinase [TIGR01251] (13-323)
  IPR029057 Phosphoribosyltransferase-like [G3DSA:3.40.50.2020] (15-309)
  IPR029057 Phosphoribosyltransferase-like [G3DSA:3.40.50.2020] (155-299)
  IPR029057 Phosphoribosyltransferase-like [SSF53271] (77-314)
  IPR029099 Ribose-phosphate pyrophosphokinase, N-terminal domain [PF13793] (12-128)
  IPR037515 Ribose-phosphate pyrophosphokinase, bacterial-type [MF_00583_B] (12-323)